Protein AF-A0A511UUF7-F1 (afdb_monomer_lite)

Structure (mmCIF, N/CA/C/O backbone):
data_AF-A0A511UUF7-F1
#
_entry.id   AF-A0A511UUF7-F1
#
loop_
_atom_site.group_PDB
_atom_site.id
_atom_site.type_symbol
_atom_site.label_atom_id
_atom_site.label_alt_id
_atom_site.label_comp_id
_atom_site.label_asym_id
_atom_site.label_entity_id
_atom_site.label_seq_id
_atom_site.pdbx_PDB_ins_code
_atom_site.Cartn_x
_atom_site.Cartn_y
_atom_site.Cartn_z
_atom_site.occupancy
_atom_site.B_iso_or_equiv
_atom_site.auth_seq_id
_atom_site.auth_comp_id
_atom_site.auth_asym_id
_atom_site.auth_atom_id
_atom_site.pdbx_PDB_model_num
ATOM 1 N N . MET A 1 1 ? -50.641 9.643 -42.534 1.00 51.19 1 MET A N 1
ATOM 2 C CA . MET A 1 1 ? -50.249 8.342 -43.129 1.00 51.19 1 MET A CA 1
ATOM 3 C C . MET A 1 1 ? -48.749 8.000 -43.053 1.00 51.19 1 MET A C 1
ATOM 5 O O . MET A 1 1 ? -48.406 6.875 -43.373 1.00 51.19 1 MET A O 1
ATOM 9 N N . ALA A 1 2 ? -47.848 8.858 -42.549 1.00 48.31 2 ALA A N 1
ATOM 10 C CA . ALA A 1 2 ? -46.404 8.554 -42.508 1.00 48.31 2 ALA A CA 1
ATOM 11 C C . ALA A 1 2 ? -45.883 7.852 -41.225 1.00 48.31 2 ALA A C 1
ATOM 13 O O . ALA A 1 2 ? -44.693 7.583 -41.126 1.00 48.31 2 ALA A O 1
ATOM 14 N N . LYS A 1 3 ? -46.736 7.524 -40.240 1.00 49.28 3 LYS A N 1
ATOM 15 C CA . LYS A 1 3 ? -46.302 6.901 -38.966 1.00 49.28 3 LYS A CA 1
ATOM 16 C C . LYS A 1 3 ? -46.650 5.414 -38.798 1.00 49.28 3 LYS A C 1
ATOM 18 O O . LYS A 1 3 ? -46.220 4.810 -37.827 1.00 49.28 3 LYS A O 1
ATOM 23 N N . ILE A 1 4 ? -47.360 4.802 -39.748 1.00 45.66 4 ILE A N 1
ATOM 24 C CA . ILE A 1 4 ? -47.771 3.384 -39.660 1.00 45.66 4 ILE A CA 1
ATOM 25 C C . ILE A 1 4 ? -46.851 2.468 -40.491 1.00 45.66 4 ILE A C 1
ATOM 27 O O . ILE A 1 4 ? -46.550 1.351 -40.079 1.00 45.66 4 ILE A O 1
ATOM 31 N N . GLN A 1 5 ? -46.277 2.966 -41.592 1.00 43.19 5 GLN A N 1
ATOM 32 C CA . GLN A 1 5 ? -45.389 2.174 -42.454 1.00 43.19 5 GLN A CA 1
ATOM 33 C C . GLN A 1 5 ? -44.039 1.822 -41.791 1.00 43.19 5 GLN A C 1
ATOM 35 O O . GLN A 1 5 ? -43.467 0.768 -42.059 1.00 43.19 5 GLN A O 1
ATOM 40 N N . HIS A 1 6 ? -43.546 2.670 -40.880 1.00 46.16 6 HIS A N 1
ATOM 41 C CA . HIS A 1 6 ? -42.305 2.427 -40.132 1.00 46.16 6 HIS A CA 1
ATOM 42 C C . HIS A 1 6 ? -42.448 1.306 -39.085 1.00 46.16 6 HIS A C 1
ATOM 44 O O . HIS A 1 6 ? -41.514 0.535 -38.874 1.00 46.16 6 HIS A O 1
ATOM 50 N N . LEU A 1 7 ? -43.629 1.171 -38.473 1.00 44.53 7 LEU A N 1
ATOM 51 C CA . LEU A 1 7 ? -43.921 0.108 -37.508 1.00 44.53 7 LEU A CA 1
ATOM 52 C C . LEU A 1 7 ? -44.155 -1.238 -38.213 1.00 44.53 7 LEU A C 1
ATOM 54 O O . LEU A 1 7 ? -43.643 -2.261 -37.767 1.00 44.53 7 LEU A O 1
ATOM 58 N N . LEU A 1 8 ? -44.814 -1.230 -39.377 1.00 48.12 8 LEU A N 1
ATOM 59 C CA . LEU A 1 8 ? -45.046 -2.436 -40.185 1.00 48.12 8 LEU A CA 1
ATOM 60 C C . LEU A 1 8 ? -43.753 -3.047 -40.759 1.00 48.12 8 LEU A C 1
ATOM 62 O O . LEU A 1 8 ? -43.641 -4.270 -40.841 1.00 48.12 8 LEU A O 1
ATOM 66 N N . ASN A 1 9 ? -42.747 -2.226 -41.084 1.00 47.28 9 ASN A N 1
ATOM 67 C CA . ASN A 1 9 ? -41.432 -2.721 -41.513 1.00 47.28 9 ASN A CA 1
ATOM 68 C C . ASN A 1 9 ? -40.585 -3.277 -40.355 1.00 47.28 9 ASN A C 1
ATOM 70 O O . ASN A 1 9 ? -39.777 -4.168 -40.590 1.00 47.28 9 ASN A O 1
ATOM 74 N N . LYS A 1 10 ? -40.784 -2.819 -39.109 1.00 50.66 10 LYS A N 1
ATOM 75 C CA . LYS A 1 10 ? -40.138 -3.415 -37.923 1.00 50.66 10 LYS A CA 1
ATOM 76 C C . LYS A 1 10 ? -40.767 -4.754 -37.525 1.00 50.66 10 LYS A C 1
ATOM 78 O O . LYS A 1 10 ? -40.050 -5.657 -37.111 1.00 50.66 10 LYS A O 1
ATOM 83 N N . ILE A 1 11 ? -42.081 -4.899 -37.710 1.00 51.34 11 ILE A N 1
ATOM 84 C CA . ILE A 1 11 ? -42.816 -6.140 -37.419 1.00 51.34 11 ILE A CA 1
ATOM 85 C C . ILE A 1 11 ? -42.468 -7.248 -38.429 1.00 51.34 11 ILE A C 1
ATOM 87 O O . ILE A 1 11 ? -42.301 -8.398 -38.039 1.00 51.34 11 ILE A O 1
ATOM 91 N N . ARG A 1 12 ? -42.278 -6.925 -39.717 1.00 45.81 12 ARG A N 1
ATOM 92 C CA . ARG A 1 12 ? -41.950 -7.933 -40.748 1.00 45.81 12 ARG A CA 1
ATOM 93 C C . ARG A 1 12 ? -40.567 -8.578 -40.607 1.00 45.81 12 ARG A C 1
ATOM 95 O O . ARG A 1 12 ? -40.404 -9.714 -41.041 1.00 45.81 12 ARG A O 1
ATOM 102 N N . THR A 1 13 ? -39.596 -7.908 -39.989 1.00 50.38 13 THR A N 1
ATOM 103 C CA . THR A 1 13 ? -38.223 -8.435 -39.845 1.00 50.38 13 THR A CA 1
ATOM 104 C C . THR A 1 13 ? -38.033 -9.277 -38.576 1.00 50.38 13 THR A C 1
ATOM 106 O O . THR A 1 13 ? -37.065 -10.023 -38.482 1.00 50.38 13 THR A O 1
ATOM 109 N N . ALA A 1 14 ? -38.977 -9.228 -37.627 1.00 51.34 14 ALA A N 1
ATOM 110 C CA . ALA A 1 14 ? -38.950 -10.026 -36.394 1.00 51.34 14 ALA A CA 1
ATOM 111 C C . ALA A 1 14 ? -39.511 -11.462 -36.557 1.00 51.34 14 ALA A C 1
ATOM 113 O O . ALA A 1 14 ? -39.439 -12.260 -35.630 1.00 51.34 14 ALA A O 1
ATOM 114 N N . ILE A 1 15 ? -40.056 -11.811 -37.731 1.00 50.06 15 ILE A N 1
ATOM 115 C CA . ILE A 1 15 ? -40.857 -13.035 -37.961 1.00 50.06 15 ILE A CA 1
ATOM 116 C C . ILE A 1 15 ? -40.024 -14.266 -38.407 1.00 50.06 15 ILE A C 1
ATOM 118 O O . ILE A 1 15 ? -40.563 -15.359 -38.561 1.00 50.06 15 ILE A O 1
ATOM 122 N N . TYR A 1 16 ? -38.699 -14.166 -38.572 1.00 50.72 16 TYR A N 1
ATOM 123 C CA . TYR A 1 16 ? -37.901 -15.251 -39.184 1.00 50.72 16 TYR A CA 1
ATOM 124 C C . TYR A 1 16 ? -36.776 -15.844 -38.314 1.00 50.72 16 TYR A C 1
ATOM 126 O O . TYR A 1 16 ? -35.784 -16.332 -38.849 1.00 50.72 16 TYR A O 1
ATOM 134 N N . GLY A 1 17 ? -36.943 -15.885 -36.989 1.00 42.50 17 GLY A N 1
ATOM 135 C CA . GLY A 1 17 ? -36.066 -16.649 -36.086 1.00 42.50 17 GLY A CA 1
ATOM 136 C C . GLY A 1 17 ? -36.593 -18.064 -35.812 1.00 42.50 17 GLY A C 1
ATOM 137 O O . GLY A 1 17 ? -37.767 -18.230 -35.489 1.00 42.50 17 GLY A O 1
ATOM 138 N N . LYS A 1 18 ? -35.733 -19.085 -35.933 1.00 49.91 18 LYS A N 1
ATOM 139 C CA . LYS A 1 18 ? -36.037 -20.521 -35.729 1.00 49.91 18 LYS A CA 1
ATOM 140 C C . LYS A 1 18 ? -36.647 -20.828 -34.347 1.00 49.91 18 LYS A C 1
ATOM 142 O O . LYS A 1 18 ? -37.453 -21.742 -34.236 1.00 49.91 18 LYS A O 1
ATOM 147 N N . GLU A 1 19 ? -36.326 -20.023 -33.338 1.00 53.34 19 GLU A N 1
ATOM 148 C CA . GLU A 1 19 ? -36.788 -20.178 -31.952 1.00 53.34 19 GLU A CA 1
ATOM 149 C C . GLU A 1 19 ? -38.280 -19.869 -31.777 1.00 53.34 19 GLU A C 1
ATOM 151 O O . GLU A 1 19 ? -38.980 -20.595 -31.082 1.00 53.34 19 GLU A O 1
ATOM 156 N N . VAL A 1 20 ? -38.817 -18.884 -32.507 1.00 53.94 20 VAL A N 1
ATOM 157 C CA . VAL A 1 20 ? -40.247 -18.533 -32.422 1.00 53.94 20 VAL A CA 1
ATOM 158 C C . VAL A 1 20 ? -41.130 -19.654 -32.982 1.00 53.94 20 VAL A C 1
ATOM 160 O O . VAL A 1 20 ? -42.234 -19.868 -32.494 1.00 53.94 20 VAL A O 1
ATOM 163 N N . ARG A 1 21 ? -40.645 -20.411 -33.978 1.00 53.66 21 ARG A N 1
ATOM 164 C CA . ARG A 1 21 ? -41.390 -21.550 -34.549 1.00 53.66 21 ARG A CA 1
ATOM 165 C C . ARG A 1 21 ? -41.375 -22.783 -33.643 1.00 53.66 21 ARG A C 1
ATOM 167 O O . ARG A 1 21 ? -42.345 -23.527 -33.678 1.00 53.66 21 ARG A O 1
ATOM 174 N N . GLY A 1 22 ? -40.315 -22.975 -32.853 1.00 51.53 22 GLY A N 1
ATOM 175 C CA . GLY A 1 22 ? -40.243 -24.031 -31.837 1.00 51.53 22 GLY A CA 1
ATOM 176 C C . GLY A 1 22 ? -41.205 -23.753 -30.687 1.00 51.53 22 GLY A C 1
ATOM 177 O O . GLY A 1 22 ? -42.104 -24.543 -30.443 1.00 51.53 22 GLY A O 1
ATOM 178 N N . SER A 1 23 ? -41.140 -22.553 -30.103 1.00 50.31 23 SER A N 1
ATOM 179 C CA . SER A 1 23 ? -42.041 -22.165 -29.008 1.00 50.31 23 SER A CA 1
ATOM 180 C C . SER A 1 23 ? -43.518 -22.092 -29.420 1.00 50.31 23 SER A C 1
ATOM 182 O O . SER A 1 23 ? -44.395 -22.301 -28.589 1.00 50.31 23 SER A O 1
ATOM 184 N N . LEU A 1 24 ? -43.814 -21.815 -30.698 1.00 49.34 24 LEU A N 1
ATOM 185 C CA . LEU A 1 24 ? -45.175 -21.923 -31.239 1.00 49.34 24 LEU A CA 1
ATOM 186 C C . LEU A 1 24 ? -45.632 -23.378 -31.402 1.00 49.34 24 LEU A C 1
ATOM 188 O O . LEU A 1 24 ? -46.812 -23.637 -31.203 1.00 49.34 24 LEU A O 1
ATOM 192 N N . ALA A 1 25 ? -44.744 -24.310 -31.759 1.00 47.94 25 ALA A N 1
ATOM 193 C CA . ALA A 1 25 ? -45.084 -25.729 -31.860 1.00 47.94 25 ALA A CA 1
ATOM 194 C C . ALA A 1 25 ? -45.330 -26.336 -30.470 1.00 47.94 25 ALA A C 1
ATOM 196 O O . ALA A 1 25 ? -46.378 -26.941 -30.261 1.00 47.94 25 ALA A O 1
ATOM 197 N N . ASP A 1 26 ? -44.447 -26.053 -29.510 1.00 51.62 26 ASP A N 1
ATOM 198 C CA . ASP A 1 26 ? -44.571 -26.516 -28.121 1.00 51.62 26 ASP A CA 1
ATOM 199 C C . ASP A 1 26 ? -45.805 -25.901 -27.439 1.00 51.62 26 ASP A C 1
ATOM 201 O O . ASP A 1 26 ? -46.549 -26.573 -26.724 1.00 51.62 26 ASP A O 1
ATOM 205 N N . GLY A 1 27 ? -46.075 -24.619 -27.716 1.00 47.84 27 GLY A N 1
ATOM 206 C CA . GLY A 1 27 ? -47.275 -23.935 -27.243 1.00 47.84 27 GLY A CA 1
ATOM 207 C C . GLY A 1 27 ? -48.562 -24.491 -27.859 1.00 47.84 27 GLY A C 1
ATOM 208 O O . GLY A 1 27 ? -49.559 -24.626 -27.157 1.00 47.84 27 GLY A O 1
ATOM 209 N N . LEU A 1 28 ? -48.555 -24.850 -29.147 1.00 51.88 28 LEU A N 1
ATOM 210 C CA . LEU A 1 28 ? -49.711 -25.468 -29.805 1.00 51.88 28 LEU A CA 1
ATOM 211 C C . LEU A 1 28 ? -49.957 -26.902 -29.314 1.00 51.88 28 LEU A C 1
ATOM 213 O O . LEU A 1 28 ? -51.115 -27.282 -29.182 1.00 51.88 28 LEU A O 1
ATOM 217 N N . GLU A 1 29 ? -48.916 -27.672 -28.993 1.00 50.12 29 GLU A N 1
ATOM 218 C CA . GLU A 1 29 ? -49.046 -29.026 -28.435 1.00 50.12 29 GLU A CA 1
ATOM 219 C C . GLU A 1 29 ? -49.564 -29.001 -26.985 1.00 50.12 29 GLU A C 1
ATOM 221 O O . GLU A 1 29 ? -50.458 -29.773 -26.632 1.00 50.12 29 GLU A O 1
ATOM 226 N N . ALA A 1 30 ? -49.102 -28.039 -26.176 1.00 50.66 30 ALA A N 1
ATOM 227 C CA . ALA A 1 30 ? -49.626 -27.795 -24.831 1.00 50.66 30 ALA A CA 1
ATOM 228 C C . ALA A 1 30 ? -51.102 -27.354 -24.848 1.00 50.66 30 ALA A C 1
ATOM 230 O O . ALA A 1 30 ? -51.907 -27.876 -24.078 1.00 50.66 30 ALA A O 1
ATOM 231 N N . ILE A 1 31 ? -51.477 -26.460 -25.773 1.00 53.25 31 ILE A N 1
ATOM 232 C CA . ILE A 1 31 ? -52.876 -26.048 -25.970 1.00 53.25 31 ILE A CA 1
ATOM 233 C C . ILE A 1 31 ? -53.737 -27.235 -26.424 1.00 53.25 31 ILE A C 1
ATOM 235 O O . ILE A 1 31 ? -54.876 -27.366 -25.978 1.00 53.25 31 ILE A O 1
ATOM 239 N N . ASN A 1 32 ? -53.215 -28.118 -27.284 1.00 47.31 32 ASN A N 1
ATOM 240 C CA . ASN A 1 32 ? -53.968 -29.277 -27.766 1.00 47.31 32 ASN A CA 1
ATOM 241 C C . ASN A 1 32 ? -54.245 -30.281 -26.633 1.00 47.31 32 ASN A C 1
ATOM 243 O O . ASN A 1 32 ? -55.365 -30.768 -26.513 1.00 47.31 32 ASN A O 1
ATOM 247 N N . LYS A 1 33 ? -53.271 -30.502 -25.741 1.00 51.53 33 LYS A N 1
ATOM 248 C CA . LYS A 1 33 ? -53.428 -31.357 -24.555 1.00 51.53 33 LYS A CA 1
ATOM 249 C C . LYS A 1 33 ? -54.409 -30.779 -23.531 1.00 51.53 33 LYS A C 1
ATOM 251 O O . LYS A 1 33 ? -55.260 -31.495 -23.018 1.00 51.53 33 LYS A O 1
ATOM 256 N N . GLU A 1 34 ? -54.360 -29.468 -23.297 1.00 49.91 34 GLU A N 1
ATOM 257 C CA . GLU A 1 34 ? -55.333 -28.781 -22.437 1.00 49.91 34 GLU A CA 1
ATOM 258 C C . GLU A 1 34 ? -56.747 -28.776 -23.048 1.00 49.91 34 GLU A C 1
ATOM 260 O O . GLU A 1 34 ? -57.738 -28.824 -22.322 1.00 49.91 34 GLU A O 1
ATOM 265 N N . THR A 1 35 ? -56.860 -28.791 -24.382 1.00 52.72 35 THR A N 1
ATOM 266 C CA . THR A 1 35 ? -58.148 -28.925 -25.084 1.00 52.72 35 THR A CA 1
ATOM 267 C C . THR A 1 35 ? -58.706 -30.350 -24.983 1.00 52.72 35 THR A C 1
ATOM 269 O O . THR A 1 35 ? -59.916 -30.509 -24.812 1.00 52.72 35 THR A O 1
ATOM 272 N N . GLU A 1 36 ? -57.861 -31.385 -25.027 1.00 52.94 36 GLU A N 1
ATOM 273 C CA . GLU A 1 36 ? -58.262 -32.781 -24.773 1.00 52.94 36 GLU A CA 1
ATOM 274 C C . GLU A 1 36 ? -58.758 -32.966 -23.325 1.00 52.94 36 GLU A C 1
ATOM 276 O O . GLU A 1 36 ? -59.861 -33.480 -23.120 1.00 52.94 36 GLU A O 1
ATOM 281 N N . ASP A 1 37 ? -58.035 -32.422 -22.339 1.00 51.66 37 ASP A N 1
ATOM 282 C CA . ASP A 1 37 ? -58.418 -32.465 -20.918 1.00 51.66 37 ASP A CA 1
ATOM 283 C C . ASP A 1 37 ? -59.694 -31.639 -20.631 1.00 51.66 37 ASP A C 1
ATOM 285 O O . ASP A 1 37 ? -60.570 -32.050 -19.861 1.00 51.66 37 ASP A O 1
ATOM 289 N N . ALA A 1 38 ? -59.860 -30.480 -21.281 1.00 49.97 38 ALA A N 1
ATOM 290 C CA . ALA A 1 38 ? -61.077 -29.669 -21.179 1.00 49.97 38 ALA A CA 1
ATOM 291 C C . ALA A 1 38 ? -62.293 -30.348 -21.835 1.00 49.97 38 ALA A C 1
ATOM 293 O O . ALA A 1 38 ? -63.422 -30.160 -21.372 1.00 49.97 38 ALA A O 1
ATOM 294 N N . THR A 1 39 ? -62.073 -31.167 -22.869 1.00 51.03 39 THR A N 1
ATOM 295 C CA . THR A 1 39 ? -63.129 -31.963 -23.513 1.00 51.03 39 THR A CA 1
ATOM 296 C C . THR A 1 39 ? -63.621 -33.076 -22.579 1.00 51.03 39 THR A C 1
ATOM 298 O O . THR A 1 39 ? -64.828 -33.293 -22.483 1.00 51.03 39 THR A O 1
ATOM 301 N N . GLU A 1 40 ? -62.740 -33.709 -21.796 1.00 49.97 40 GLU A N 1
ATOM 302 C CA . GLU A 1 40 ? -63.129 -34.708 -20.782 1.00 49.97 40 GLU A CA 1
ATOM 303 C C . GLU A 1 40 ? -63.920 -34.087 -19.608 1.00 49.97 40 GLU A C 1
ATOM 305 O O . GLU A 1 40 ? -64.867 -34.685 -19.080 1.00 49.97 40 GLU A O 1
ATOM 310 N N . VAL A 1 41 ? -63.594 -32.846 -19.227 1.00 50.56 41 VAL A N 1
ATOM 311 C CA . VAL A 1 41 ? -64.351 -32.083 -18.219 1.00 50.56 41 VAL A CA 1
ATOM 312 C C . VAL A 1 41 ? -65.710 -31.625 -18.757 1.00 50.56 41 VAL A C 1
ATOM 314 O O . VAL A 1 41 ? -66.693 -31.689 -18.019 1.00 50.56 41 VAL A O 1
ATOM 317 N N . ALA A 1 42 ? -65.800 -31.217 -20.027 1.00 50.28 42 ALA A N 1
ATOM 318 C CA . ALA A 1 42 ? -67.069 -30.849 -20.657 1.00 50.28 42 ALA A CA 1
ATOM 319 C C . ALA A 1 42 ? -68.044 -32.040 -20.718 1.00 50.28 42 ALA A C 1
ATOM 321 O O . ALA A 1 42 ? -69.206 -31.881 -20.348 1.00 50.28 42 ALA A O 1
ATOM 322 N N . VAL A 1 43 ? -67.554 -33.245 -21.046 1.00 50.91 43 VAL A N 1
ATOM 323 C CA . VAL A 1 43 ? -68.355 -34.488 -21.045 1.00 50.91 43 VAL A CA 1
ATOM 324 C C . VAL A 1 43 ? -68.864 -34.840 -19.637 1.00 50.91 43 VAL A C 1
ATOM 326 O O . VAL A 1 43 ? -70.014 -35.241 -19.475 1.00 50.91 43 VAL A O 1
ATOM 329 N N . ASN A 1 44 ? -68.053 -34.633 -18.591 1.00 53.34 44 ASN A N 1
ATOM 330 C CA . ASN A 1 44 ? -68.474 -34.853 -17.197 1.00 53.34 44 ASN A CA 1
ATOM 331 C C . ASN A 1 44 ? -69.469 -33.799 -16.681 1.00 53.34 44 ASN A C 1
ATOM 333 O O . ASN A 1 44 ? -70.268 -34.088 -15.788 1.00 53.34 44 ASN A O 1
ATOM 337 N N . VAL A 1 45 ? -69.411 -32.565 -17.188 1.00 53.19 45 VAL A N 1
ATOM 338 C CA . VAL A 1 45 ? -70.379 -31.512 -16.844 1.00 53.19 45 VAL A CA 1
ATOM 339 C C . VAL A 1 45 ? -71.715 -31.768 -17.540 1.00 53.19 45 VAL A C 1
ATOM 341 O O . VAL A 1 45 ? -72.744 -31.648 -16.883 1.00 53.19 45 VAL A O 1
ATOM 344 N N . GLU A 1 46 ? -71.704 -32.212 -18.800 1.00 52.50 46 GLU A N 1
ATOM 345 C CA . GLU A 1 46 ? -72.913 -32.580 -19.553 1.00 52.50 46 GLU A CA 1
ATOM 346 C C . GLU A 1 46 ? -73.642 -33.769 -18.892 1.00 52.50 46 GLU A C 1
ATOM 348 O O . GLU A 1 46 ? -74.820 -33.655 -18.565 1.00 52.50 46 GLU A O 1
ATOM 353 N N . GLN A 1 47 ? -72.919 -34.825 -18.485 1.00 51.56 47 GLN A N 1
ATOM 354 C CA . GLN A 1 47 ? -73.497 -35.957 -17.731 1.00 51.56 47 GLN A CA 1
ATOM 355 C C . GLN A 1 47 ? -74.106 -35.562 -16.372 1.00 51.56 47 GLN A C 1
ATOM 357 O O . GLN A 1 47 ? -75.038 -36.205 -15.885 1.00 51.56 47 GLN A O 1
ATOM 362 N N . ARG A 1 48 ? -73.574 -34.518 -15.721 1.00 57.09 48 ARG A N 1
ATOM 363 C CA . ARG A 1 48 ? -74.093 -34.011 -14.438 1.00 57.09 48 ARG A CA 1
ATOM 364 C C . ARG A 1 48 ? -75.276 -33.067 -14.625 1.00 57.09 48 ARG A C 1
ATOM 366 O O . ARG A 1 48 ? -76.110 -32.996 -13.726 1.00 57.09 48 ARG A O 1
ATOM 373 N N . GLN A 1 49 ? -75.344 -32.370 -15.757 1.00 51.22 49 GLN A N 1
ATOM 374 C CA . GLN A 1 49 ? -76.496 -31.565 -16.147 1.00 51.22 49 GLN A CA 1
ATOM 375 C C . GLN A 1 49 ? -77.688 -32.486 -16.462 1.00 51.22 49 GLN A C 1
ATOM 377 O O . GLN A 1 49 ? -78.755 -32.289 -15.884 1.00 51.22 49 GLN A O 1
ATOM 382 N N . ASP A 1 50 ? -77.456 -33.569 -17.214 1.00 51.56 50 ASP A N 1
ATOM 383 C CA . ASP A 1 50 ? -78.458 -34.604 -17.511 1.00 51.56 50 ASP A CA 1
ATOM 384 C C . ASP A 1 50 ? -78.987 -35.277 -16.232 1.00 51.56 50 ASP A C 1
ATOM 386 O O . ASP A 1 50 ? -80.188 -35.475 -16.076 1.00 51.56 50 ASP A O 1
ATOM 390 N N . ALA A 1 51 ? -78.117 -35.578 -15.259 1.00 50.56 51 ALA A N 1
ATOM 391 C CA . ALA A 1 51 ? -78.528 -36.187 -13.989 1.00 50.56 51 ALA A CA 1
ATOM 392 C C . ALA A 1 51 ? -79.382 -35.254 -13.104 1.00 50.56 51 ALA A C 1
ATOM 394 O O . ALA A 1 51 ? -80.236 -35.727 -12.351 1.00 50.56 51 ALA A O 1
ATOM 395 N N . VAL A 1 52 ? -79.153 -33.938 -13.175 1.00 51.47 52 VAL A N 1
ATOM 396 C CA . VAL A 1 52 ? -79.937 -32.933 -12.437 1.00 51.47 52 VAL A CA 1
ATOM 397 C C . VAL A 1 52 ? -81.276 -32.671 -13.127 1.00 51.47 52 VAL A C 1
ATOM 399 O O . VAL A 1 52 ? -82.285 -32.538 -12.434 1.00 51.47 52 VAL A O 1
ATOM 402 N N . GLU A 1 53 ? -81.313 -32.649 -14.461 1.00 54.41 53 GLU A N 1
ATOM 403 C CA . GLU A 1 53 ? -82.564 -32.566 -15.228 1.00 54.41 53 GLU A CA 1
ATOM 404 C C . GLU A 1 53 ? -83.422 -33.824 -15.023 1.00 54.41 53 GLU A C 1
ATOM 406 O O . GLU A 1 53 ? -84.605 -33.698 -14.713 1.00 54.41 53 GLU A O 1
ATOM 411 N N . GLN A 1 54 ? -82.816 -35.019 -15.013 1.00 50.94 54 GLN A N 1
ATOM 412 C CA . GLN A 1 54 ? -83.498 -36.281 -14.697 1.00 50.94 54 GLN A CA 1
ATOM 413 C C . GLN A 1 54 ? -84.084 -36.287 -13.269 1.00 50.94 54 GLN A C 1
ATOM 415 O O . GLN A 1 54 ? -85.213 -36.724 -13.076 1.00 50.94 54 GLN A O 1
ATOM 420 N N . GLN A 1 55 ? -83.372 -35.744 -12.269 1.00 52.12 55 GLN A N 1
ATOM 421 C CA . GLN A 1 55 ? -83.905 -35.590 -10.903 1.00 52.12 55 GLN A CA 1
ATOM 422 C C . GLN A 1 55 ? -85.069 -34.593 -10.823 1.00 52.12 55 GLN A C 1
ATOM 424 O O . GLN A 1 55 ? -85.964 -34.758 -9.992 1.00 52.12 55 GLN A O 1
ATOM 429 N N . PHE A 1 56 ? -85.064 -33.556 -11.661 1.00 50.91 56 PHE A N 1
ATOM 430 C CA . PHE A 1 56 ? -86.167 -32.601 -11.749 1.00 50.91 56 PHE A CA 1
ATOM 431 C C . PHE A 1 56 ? -87.398 -33.233 -12.413 1.00 50.91 56 PHE A C 1
ATOM 433 O O . PHE A 1 56 ? -88.513 -33.057 -11.916 1.00 50.91 56 PHE A O 1
ATOM 440 N N . ASP A 1 57 ? -87.187 -34.017 -13.472 1.00 50.59 57 ASP A N 1
ATOM 441 C CA . ASP A 1 57 ? -88.231 -34.769 -14.169 1.00 50.59 57 ASP A CA 1
ATOM 442 C C . ASP A 1 57 ? -88.820 -35.888 -13.295 1.00 50.59 57 ASP A C 1
ATOM 444 O O . ASP A 1 57 ? -90.035 -36.080 -13.294 1.00 50.59 57 ASP A O 1
ATOM 448 N N . ASP A 1 58 ? -88.010 -36.575 -12.483 1.00 52.88 58 ASP A N 1
ATOM 449 C CA . ASP A 1 58 ? -88.476 -37.596 -11.533 1.00 52.88 58 ASP A CA 1
ATOM 450 C C . ASP A 1 58 ? -89.366 -36.983 -10.430 1.00 52.88 58 ASP A C 1
ATOM 452 O O . ASP A 1 58 ? -90.420 -37.529 -10.098 1.00 52.88 58 ASP A O 1
ATOM 456 N N . VAL A 1 59 ? -89.014 -35.793 -9.920 1.00 53.31 59 VAL A N 1
ATOM 457 C CA . VAL A 1 59 ? -89.826 -35.044 -8.934 1.00 53.31 59 VAL A CA 1
ATOM 458 C C . VAL A 1 59 ? -91.131 -34.514 -9.543 1.00 53.31 59 VAL A C 1
ATOM 460 O O . VAL A 1 59 ? -92.157 -34.467 -8.859 1.00 53.31 59 VAL A O 1
ATOM 463 N N . LEU A 1 60 ? -91.121 -34.130 -10.823 1.00 52.22 60 LEU A N 1
ATOM 464 C CA . LEU A 1 60 ? -92.325 -33.725 -11.556 1.00 52.22 60 LEU A CA 1
ATOM 465 C C . LEU A 1 60 ? -93.231 -34.920 -11.896 1.00 52.22 60 LEU A C 1
ATOM 467 O O . LEU A 1 60 ? -94.452 -34.786 -11.823 1.00 52.22 60 LEU A O 1
ATOM 471 N N . ASN A 1 61 ? -92.654 -36.082 -12.218 1.00 49.81 61 ASN A N 1
ATOM 472 C CA . ASN A 1 61 ? -93.384 -37.310 -12.550 1.00 49.81 61 ASN A CA 1
ATOM 473 C C . ASN A 1 61 ? -94.018 -37.993 -11.325 1.00 49.81 61 ASN A C 1
ATOM 475 O O . ASN A 1 61 ? -95.041 -38.664 -11.468 1.00 49.81 61 ASN A O 1
ATOM 479 N N . GLU A 1 62 ? -93.470 -37.804 -10.119 1.00 51.03 62 GLU A N 1
ATOM 480 C CA . GLU A 1 62 ? -94.093 -38.266 -8.866 1.00 51.03 62 GLU A CA 1
ATOM 481 C C . GLU A 1 62 ? -95.184 -37.316 -8.330 1.00 51.03 62 GLU A C 1
ATOM 483 O O . GLU A 1 62 ? -95.869 -37.629 -7.347 1.00 51.03 62 GLU A O 1
ATOM 488 N N . TRP A 1 63 ? -95.409 -36.169 -8.982 1.00 49.06 63 TRP A N 1
ATOM 489 C CA . TRP A 1 63 ? -96.477 -35.250 -8.609 1.00 49.06 63 TRP A CA 1
ATOM 490 C C . TRP A 1 63 ? -97.848 -35.806 -9.006 1.00 49.06 63 TRP A C 1
ATOM 492 O O . TRP A 1 63 ? -98.176 -35.969 -10.180 1.00 49.06 63 TRP A O 1
ATOM 502 N N . THR A 1 64 ? -98.704 -36.036 -8.014 1.00 52.12 64 THR A N 1
ATOM 503 C CA . THR A 1 64 ? -100.143 -36.213 -8.237 1.00 52.12 64 THR A CA 1
ATOM 504 C C . THR A 1 64 ? -100.904 -35.243 -7.347 1.00 52.12 64 THR A C 1
ATOM 506 O O . THR A 1 64 ? -100.482 -34.946 -6.227 1.00 52.12 64 THR A O 1
ATOM 509 N N . SER A 1 65 ? -102.050 -34.757 -7.825 1.00 52.28 65 SER A N 1
ATOM 510 C CA . SER A 1 65 ? -102.939 -33.827 -7.109 1.00 52.28 65 SER A CA 1
ATOM 511 C C . SER A 1 65 ? -103.416 -34.334 -5.738 1.00 52.28 65 SER A C 1
ATOM 513 O O . SER A 1 65 ? -103.993 -33.574 -4.961 1.00 52.28 65 SER A O 1
ATOM 515 N N . ASP A 1 66 ? -103.140 -35.601 -5.427 1.00 51.56 66 ASP A N 1
ATOM 516 C CA . ASP A 1 66 ? -103.784 -36.359 -4.365 1.00 51.56 66 ASP A CA 1
ATOM 517 C C . ASP A 1 66 ? -102.792 -36.735 -3.237 1.00 51.56 66 ASP A C 1
ATOM 519 O O . ASP A 1 66 ? -103.204 -37.274 -2.208 1.00 51.56 66 ASP A O 1
ATOM 523 N N . LYS A 1 67 ? -101.491 -36.415 -3.385 1.00 50.00 67 LYS A N 1
ATOM 524 C CA . LYS A 1 67 ? -100.452 -36.537 -2.338 1.00 50.00 67 LYS A CA 1
ATOM 525 C C . LYS A 1 67 ? -99.398 -35.412 -2.427 1.00 50.00 67 LYS A C 1
ATOM 527 O O . LYS A 1 67 ? -98.306 -35.631 -2.947 1.00 50.00 67 LYS A O 1
ATOM 532 N N . PRO A 1 68 ? -99.676 -34.208 -1.898 1.00 53.06 68 PRO A N 1
ATOM 533 C CA . PRO A 1 68 ? -98.667 -33.157 -1.787 1.00 53.06 68 PRO A CA 1
ATOM 534 C C . PRO A 1 68 ? -97.632 -33.500 -0.699 1.00 53.06 68 PRO A C 1
ATOM 536 O O . PRO A 1 68 ? -97.996 -33.920 0.400 1.00 53.06 68 PRO A O 1
ATOM 539 N N . ILE A 1 69 ? -96.343 -33.305 -0.991 1.00 50.56 69 ILE A N 1
ATOM 540 C CA . ILE A 1 69 ? -95.242 -33.459 -0.022 1.00 50.56 69 ILE A CA 1
ATOM 541 C C . ILE A 1 69 ? -95.476 -32.487 1.159 1.00 50.56 69 ILE A C 1
ATOM 543 O O . ILE A 1 69 ? -95.747 -31.305 0.948 1.00 50.56 69 ILE A O 1
ATOM 547 N N . SER A 1 70 ? -95.429 -32.975 2.406 1.00 47.91 70 SER A N 1
ATOM 548 C CA . SER A 1 70 ? -95.803 -32.224 3.620 1.00 47.91 70 SER A CA 1
ATOM 549 C C . SER A 1 70 ? -94.855 -31.053 3.930 1.00 47.91 70 SER A C 1
ATOM 551 O O . SER A 1 70 ? -93.652 -31.240 4.102 1.00 47.91 70 SER A O 1
ATOM 553 N N . ASN A 1 71 ? -95.420 -29.847 4.050 1.00 54.22 71 ASN A N 1
ATOM 554 C CA . ASN A 1 71 ? -94.722 -28.555 4.052 1.00 54.22 71 ASN A CA 1
ATOM 555 C C . ASN A 1 71 ? -93.834 -28.237 5.280 1.00 54.22 71 ASN A C 1
ATOM 557 O O . ASN A 1 71 ? -92.997 -27.337 5.172 1.00 54.22 71 ASN A O 1
ATOM 561 N N . GLU A 1 72 ? -93.970 -28.891 6.443 1.00 52.38 72 GLU A N 1
ATOM 562 C CA . GLU A 1 72 ? -93.235 -28.449 7.646 1.00 52.38 72 GLU A CA 1
ATOM 563 C C . GLU A 1 72 ? -91.730 -28.763 7.612 1.00 52.38 72 GLU A C 1
ATOM 565 O O . GLU A 1 72 ? -90.912 -27.935 8.025 1.00 52.38 72 GLU A O 1
ATOM 570 N N . GLU A 1 73 ? -91.337 -29.926 7.092 1.00 49.88 73 GLU A N 1
ATOM 571 C CA . GLU A 1 73 ? -89.936 -30.365 7.117 1.00 49.88 73 GLU A CA 1
ATOM 572 C C . GLU A 1 73 ? -89.081 -29.585 6.102 1.00 49.88 73 GLU A C 1
ATOM 574 O O . GLU A 1 73 ? -87.970 -29.146 6.413 1.00 49.88 73 GLU A O 1
ATOM 579 N N . THR A 1 74 ? -89.648 -29.268 4.932 1.00 55.31 74 THR A N 1
ATOM 580 C CA . THR A 1 74 ? -89.017 -28.419 3.908 1.00 55.31 74 THR A CA 1
ATOM 581 C C . THR A 1 74 ? -88.869 -26.963 4.357 1.00 55.31 74 THR A C 1
ATOM 583 O O . THR A 1 74 ? -87.942 -26.286 3.912 1.00 55.31 74 THR A O 1
ATOM 586 N N . ILE A 1 75 ? -89.757 -26.453 5.223 1.00 54.22 75 ILE A N 1
ATOM 587 C CA . ILE A 1 75 ? -89.636 -25.107 5.815 1.00 54.22 75 ILE A CA 1
ATOM 588 C C . ILE A 1 75 ? -88.576 -25.104 6.921 1.00 54.22 75 ILE A C 1
ATOM 590 O O . ILE A 1 75 ? -87.723 -24.218 6.940 1.00 54.22 75 ILE A O 1
ATOM 594 N N . ALA A 1 76 ? -88.567 -26.112 7.799 1.00 54.41 76 ALA A N 1
ATOM 595 C CA . ALA A 1 76 ? -87.559 -26.230 8.853 1.00 54.41 76 ALA A CA 1
ATOM 596 C C . ALA A 1 76 ? -86.136 -26.396 8.289 1.00 54.41 76 ALA A C 1
ATOM 598 O O . ALA A 1 76 ? -85.176 -25.887 8.870 1.00 54.41 76 ALA A O 1
ATOM 599 N N . ALA A 1 77 ? -85.997 -27.064 7.141 1.00 53.06 77 ALA A N 1
ATOM 600 C CA . ALA A 1 77 ? -84.723 -27.254 6.457 1.00 53.06 77 ALA A CA 1
ATOM 601 C C . ALA A 1 77 ? -84.162 -25.968 5.817 1.00 53.06 77 ALA A C 1
ATOM 603 O O . ALA A 1 77 ? -83.007 -25.963 5.401 1.00 53.06 77 ALA A O 1
ATOM 604 N N . ARG A 1 78 ? -84.920 -24.864 5.755 1.00 62.28 78 ARG A N 1
ATOM 605 C CA . ARG A 1 78 ? -84.431 -23.578 5.217 1.00 62.28 78 ARG A CA 1
ATOM 606 C C . ARG A 1 78 ? -83.479 -22.848 6.155 1.00 62.28 78 ARG A C 1
ATOM 608 O O . ARG A 1 78 ? -82.724 -21.988 5.708 1.00 62.28 78 ARG A O 1
ATOM 615 N N . THR A 1 79 ? -83.500 -23.211 7.433 1.00 56.69 79 THR A N 1
ATOM 616 C CA . THR A 1 79 ? -82.632 -22.627 8.451 1.00 56.69 79 THR A CA 1
ATOM 617 C C . THR A 1 79 ? -81.455 -23.550 8.720 1.00 56.69 79 THR A C 1
ATOM 619 O O . THR A 1 79 ? -81.633 -24.699 9.135 1.00 56.69 79 THR A O 1
ATOM 622 N N . ASN A 1 80 ? -80.237 -23.049 8.525 1.00 58.88 80 ASN A N 1
ATOM 623 C CA . ASN A 1 80 ? -79.037 -23.736 8.976 1.00 58.88 80 ASN A CA 1
ATOM 624 C C . ASN A 1 80 ? -79.018 -23.711 10.511 1.00 58.88 80 ASN A C 1
ATOM 626 O O . ASN A 1 80 ? -78.891 -22.657 11.128 1.00 58.88 80 ASN A O 1
ATOM 630 N N . ARG A 1 81 ? -79.158 -24.876 11.146 1.00 55.00 81 ARG A N 1
ATOM 631 C CA . ARG A 1 81 ? -79.264 -24.970 12.612 1.00 55.00 81 ARG A CA 1
ATOM 632 C C . ARG A 1 81 ? -77.953 -24.684 13.352 1.00 55.00 81 ARG A C 1
ATOM 634 O O . ARG A 1 81 ? -78.005 -24.406 14.544 1.00 55.00 81 ARG A O 1
ATOM 641 N N . ASN A 1 82 ? -76.809 -24.737 12.666 1.00 54.53 82 ASN A N 1
ATOM 642 C CA . ASN A 1 82 ? -75.500 -24.468 13.264 1.00 54.53 82 ASN A CA 1
ATOM 643 C C . ASN A 1 82 ? -75.147 -22.979 13.221 1.00 54.53 82 ASN A C 1
ATOM 645 O O . ASN A 1 82 ? -74.581 -22.461 14.178 1.00 54.53 82 ASN A O 1
ATOM 649 N N . THR A 1 83 ? -75.469 -22.289 12.123 1.00 62.62 83 THR A N 1
ATOM 650 C CA . THR A 1 83 ? -75.150 -20.859 11.957 1.00 62.62 83 THR A CA 1
ATOM 651 C C . THR A 1 83 ? -76.325 -19.941 12.279 1.00 62.62 83 THR A C 1
ATOM 653 O O . THR A 1 83 ? -76.123 -18.759 12.539 1.00 62.62 83 THR A O 1
ATOM 656 N N . GLY A 1 84 ? -77.552 -20.467 12.262 1.00 56.28 84 GLY A N 1
ATOM 657 C CA . GLY A 1 84 ? -78.787 -19.706 12.445 1.00 56.28 84 GLY A CA 1
ATOM 658 C C . GLY A 1 84 ? -79.266 -18.956 11.196 1.00 56.28 84 GLY A C 1
ATOM 659 O O . GLY A 1 84 ? -80.320 -18.326 11.252 1.00 56.28 84 GLY A O 1
ATOM 660 N N . GLU A 1 85 ? -78.540 -19.019 10.070 1.00 65.25 85 GLU A N 1
ATOM 661 C CA . GLU A 1 85 ? -78.953 -18.378 8.811 1.00 65.25 85 GLU A CA 1
ATOM 662 C C . GLU A 1 85 ? -80.226 -19.034 8.255 1.00 65.25 85 GLU A C 1
ATOM 664 O O . GLU A 1 85 ? -80.289 -20.254 8.094 1.00 65.25 85 GLU A O 1
ATOM 669 N N . ASN A 1 86 ? -81.240 -18.222 7.947 1.00 60.91 86 ASN A N 1
ATOM 670 C CA . ASN A 1 86 ? -82.520 -18.665 7.394 1.00 60.91 86 ASN A CA 1
ATOM 671 C C . ASN A 1 86 ? -82.681 -18.154 5.957 1.00 60.91 86 ASN A C 1
ATOM 673 O O . ASN A 1 86 ? -82.509 -16.963 5.696 1.00 60.91 86 ASN A O 1
ATOM 677 N N . HIS A 1 87 ? -83.018 -19.053 5.035 1.00 59.12 87 HIS A N 1
ATOM 678 C CA . HIS A 1 87 ? -83.187 -18.755 3.614 1.00 59.12 87 HIS A CA 1
ATOM 679 C C . HIS A 1 87 ? -84.665 -18.823 3.209 1.00 59.12 87 HIS A C 1
ATOM 681 O O . HIS A 1 87 ? -85.457 -19.554 3.798 1.00 59.12 87 HIS A O 1
ATOM 687 N N . GLN A 1 88 ? -85.082 -18.076 2.182 1.00 57.06 88 GLN A N 1
ATOM 688 C CA . GLN A 1 88 ? -86.508 -18.047 1.824 1.00 57.06 88 GLN A CA 1
ATOM 689 C C . GLN A 1 88 ? -86.998 -19.389 1.272 1.00 57.06 88 GLN A C 1
ATOM 691 O O . GLN A 1 88 ? -88.160 -19.744 1.483 1.00 57.06 88 GLN A O 1
ATOM 696 N N . THR A 1 89 ? -86.126 -20.162 0.622 1.00 57.25 89 THR A N 1
ATOM 697 C CA . THR A 1 89 ? -86.406 -21.526 0.154 1.00 57.25 89 THR A CA 1
ATOM 698 C C . THR A 1 89 ? -85.271 -22.479 0.527 1.00 57.25 89 THR A C 1
ATOM 700 O O . THR A 1 89 ? -84.144 -22.056 0.784 1.00 57.25 89 THR A O 1
ATOM 703 N N . LEU A 1 90 ? -85.558 -23.786 0.548 1.00 57.53 90 LEU A N 1
ATOM 704 C CA . LEU A 1 90 ? -84.535 -24.807 0.797 1.00 57.53 90 LEU A CA 1
ATOM 705 C C . LEU A 1 90 ? -83.477 -24.806 -0.317 1.00 57.53 90 LEU A C 1
ATOM 707 O O . LEU A 1 90 ? -82.292 -24.929 -0.024 1.00 57.53 90 LEU A O 1
ATOM 711 N N . GLY A 1 91 ? -83.898 -24.574 -1.565 1.00 56.28 91 GLY A N 1
ATOM 712 C CA . GLY A 1 91 ? -82.999 -24.429 -2.711 1.00 56.28 91 GLY A CA 1
ATOM 713 C C . GLY A 1 91 ? -81.979 -23.312 -2.508 1.00 56.28 91 GLY A C 1
ATOM 714 O O . GLY A 1 91 ? -80.789 -23.553 -2.623 1.00 56.28 91 GLY A O 1
ATOM 715 N N . GLN A 1 92 ? -82.407 -22.131 -2.049 1.00 61.06 92 GLN A N 1
ATOM 716 C CA . GLN A 1 92 ? -81.479 -21.026 -1.781 1.00 61.06 92 GLN A CA 1
ATOM 717 C C . GLN A 1 92 ? -80.461 -21.338 -0.677 1.00 61.06 92 GLN A C 1
ATOM 719 O O . GLN A 1 92 ? -79.324 -20.869 -0.744 1.00 61.06 92 GLN A O 1
ATOM 724 N N . ARG A 1 93 ? -80.853 -22.108 0.348 1.00 70.56 93 ARG A N 1
ATOM 725 C CA . ARG A 1 93 ? -79.907 -22.566 1.373 1.00 70.56 93 ARG A CA 1
ATOM 726 C C . ARG A 1 93 ? -78.905 -23.551 0.780 1.00 70.56 93 ARG A C 1
ATOM 728 O O . ARG A 1 93 ? -77.712 -23.403 1.023 1.00 70.56 93 ARG A O 1
ATOM 735 N N . LEU A 1 94 ? -79.381 -24.533 0.014 1.00 59.25 94 LEU A N 1
ATOM 736 C CA . LEU A 1 94 ? -78.525 -25.517 -0.647 1.00 59.25 94 LEU A CA 1
ATOM 737 C C . LEU A 1 94 ? -77.571 -24.844 -1.635 1.00 59.25 94 LEU A C 1
ATOM 739 O O . LEU A 1 94 ? -76.394 -25.172 -1.625 1.00 59.25 94 LEU A O 1
ATOM 743 N N . ASP A 1 95 ? -78.017 -23.839 -2.387 1.00 60.84 95 ASP A N 1
ATOM 744 C CA . ASP A 1 95 ? -77.165 -23.047 -3.279 1.00 60.84 95 ASP A CA 1
ATOM 745 C C . ASP A 1 95 ? -76.102 -22.265 -2.502 1.00 60.84 95 ASP A C 1
ATOM 747 O O . ASP A 1 95 ? -74.935 -22.234 -2.893 1.00 60.84 95 ASP A O 1
ATOM 751 N N . ALA A 1 96 ? -76.477 -21.647 -1.378 1.00 64.06 96 ALA A N 1
ATOM 752 C CA . ALA A 1 96 ? -75.547 -20.898 -0.537 1.00 64.06 96 ALA A CA 1
ATOM 753 C C . ALA A 1 96 ? -74.505 -21.812 0.129 1.00 64.06 96 ALA A C 1
ATOM 755 O O . ALA A 1 96 ? -73.316 -21.481 0.152 1.00 64.06 96 ALA A O 1
ATOM 756 N N . GLU A 1 97 ? -74.927 -22.968 0.644 1.00 66.69 97 GLU A N 1
ATOM 757 C CA . GLU A 1 97 ? -74.027 -23.973 1.214 1.00 66.69 97 GLU A CA 1
ATOM 758 C C . GLU A 1 97 ? -73.150 -24.604 0.132 1.00 66.69 97 GLU A C 1
ATOM 760 O O . GLU A 1 97 ? -71.940 -24.700 0.322 1.00 66.69 97 GLU A O 1
ATOM 765 N N . ASN A 1 98 ? -73.707 -24.921 -1.038 1.00 61.09 98 ASN A N 1
ATOM 766 C CA . ASN A 1 98 ? -72.957 -25.424 -2.183 1.00 61.09 98 ASN A CA 1
ATOM 767 C C . ASN A 1 98 ? -71.925 -24.398 -2.666 1.00 61.09 98 ASN A C 1
ATOM 769 O O . ASN A 1 98 ? -70.799 -24.766 -2.979 1.00 61.09 98 ASN A O 1
ATOM 773 N N . LYS A 1 99 ? -72.244 -23.099 -2.653 1.00 66.75 99 LYS A N 1
ATOM 774 C CA . LYS A 1 99 ? -71.292 -22.035 -3.000 1.00 66.75 99 LYS A CA 1
ATOM 775 C C . LYS A 1 99 ? -70.151 -21.930 -1.984 1.00 66.75 99 LYS A C 1
ATOM 777 O O . LYS A 1 99 ? -69.005 -21.751 -2.389 1.00 66.75 99 LYS A O 1
ATOM 782 N N . LYS A 1 100 ? -70.440 -22.091 -0.684 1.00 67.69 100 LYS A N 1
ATOM 783 C CA . LYS A 1 100 ? -69.417 -22.136 0.380 1.00 67.69 100 LYS A CA 1
ATOM 784 C C . LYS A 1 100 ? -68.532 -23.381 0.249 1.00 67.69 100 LYS A C 1
ATOM 786 O O . LYS A 1 100 ? -67.314 -23.245 0.232 1.00 67.69 100 LYS A O 1
ATOM 791 N N . VAL A 1 101 ? -69.127 -24.564 0.078 1.00 61.41 101 VAL A N 1
ATOM 792 C CA . VAL A 1 101 ? -68.395 -25.826 -0.129 1.00 61.41 101 VAL A CA 1
ATOM 793 C C . VAL A 1 101 ? -67.577 -25.774 -1.416 1.00 61.41 101 VAL A C 1
ATOM 795 O O . VAL A 1 101 ? -66.422 -26.177 -1.401 1.00 61.41 101 VAL A O 1
ATOM 798 N N . SER A 1 102 ? -68.117 -25.217 -2.501 1.00 55.53 102 SER A N 1
ATOM 799 C CA . SER A 1 102 ? -67.410 -25.046 -3.777 1.00 55.53 102 SER A CA 1
ATOM 800 C C . SER A 1 102 ? -66.229 -24.085 -3.660 1.00 55.53 102 SER A C 1
ATOM 802 O O . SER A 1 102 ? -65.178 -24.358 -4.231 1.00 55.53 102 SER A O 1
ATOM 804 N N . ALA A 1 103 ? -66.362 -22.997 -2.894 1.00 61.34 103 ALA A N 1
ATOM 805 C CA . ALA A 1 103 ? -65.248 -22.096 -2.606 1.00 61.34 103 ALA A CA 1
ATOM 806 C C . ALA A 1 103 ? -64.162 -22.799 -1.775 1.00 61.34 103 ALA A C 1
ATOM 808 O O . ALA A 1 103 ? -62.991 -22.753 -2.132 1.00 61.34 103 ALA A O 1
ATOM 809 N N . GLN A 1 104 ? -64.551 -23.551 -0.741 1.00 61.81 104 GLN A N 1
ATOM 810 C CA . GLN A 1 104 ? -63.614 -24.336 0.069 1.00 61.81 104 GLN A CA 1
ATOM 811 C C . GLN A 1 104 ? -62.939 -25.462 -0.725 1.00 61.81 104 GLN A C 1
ATOM 813 O O . GLN A 1 104 ? -61.757 -25.735 -0.527 1.00 61.81 104 GLN A O 1
ATOM 818 N N . LEU A 1 105 ? -63.659 -26.106 -1.649 1.00 57.47 105 LEU A N 1
ATOM 819 C CA . LEU A 1 105 ? -63.087 -27.094 -2.562 1.00 57.47 105 LEU A CA 1
ATOM 820 C C . LEU A 1 105 ? -62.134 -26.439 -3.566 1.00 57.47 105 LEU A C 1
ATOM 822 O O . LEU A 1 105 ? -61.130 -27.052 -3.911 1.00 57.47 105 LEU A O 1
ATOM 826 N N . ALA A 1 106 ? -62.419 -25.216 -4.023 1.00 58.59 106 ALA A N 1
ATOM 827 C CA . ALA A 1 106 ? -61.533 -24.453 -4.897 1.00 58.59 106 ALA A CA 1
ATOM 828 C C . ALA A 1 106 ? -60.242 -24.046 -4.171 1.00 58.59 106 ALA A C 1
ATOM 830 O O . ALA A 1 106 ? -59.161 -24.241 -4.726 1.00 58.59 106 ALA A O 1
ATOM 831 N N . ASP A 1 107 ? -60.337 -23.593 -2.920 1.00 61.22 107 ASP A N 1
ATOM 832 C CA . ASP A 1 107 ? -59.178 -23.262 -2.083 1.00 61.22 107 ASP A CA 1
ATOM 833 C C . ASP A 1 107 ? -58.350 -24.514 -1.758 1.00 61.22 107 ASP A C 1
ATOM 835 O O . ASP A 1 107 ? -57.127 -24.511 -1.896 1.00 61.22 107 ASP A O 1
ATOM 839 N N . ASN A 1 108 ? -59.001 -25.635 -1.427 1.00 53.56 108 ASN A N 1
ATOM 840 C CA . ASN A 1 108 ? -58.317 -26.914 -1.228 1.00 53.56 108 ASN A CA 1
ATOM 841 C C . ASN A 1 108 ? -57.702 -27.446 -2.531 1.00 53.56 108 ASN A C 1
ATOM 843 O O . ASN A 1 108 ? -56.614 -28.011 -2.495 1.00 53.56 108 ASN A O 1
ATOM 847 N N . LYS A 1 109 ? -58.342 -27.240 -3.691 1.00 54.97 109 LYS A N 1
ATOM 848 C CA . LYS A 1 109 ? -57.779 -27.567 -5.012 1.00 54.97 109 LYS A CA 1
ATOM 849 C C . LYS A 1 109 ? -56.568 -26.687 -5.324 1.00 54.97 109 LYS A C 1
ATOM 851 O O . LYS A 1 109 ? -55.590 -27.200 -5.854 1.00 54.97 109 LYS A O 1
ATOM 856 N N . GLN A 1 110 ? -56.582 -25.407 -4.947 1.00 58.81 110 GLN A N 1
ATOM 857 C CA . GLN A 1 110 ? -55.411 -24.532 -5.047 1.00 58.81 110 GLN A CA 1
ATOM 858 C C . GLN A 1 110 ? -54.284 -24.973 -4.107 1.00 58.81 110 GLN A C 1
ATOM 860 O O . GLN A 1 110 ? -53.133 -25.003 -4.531 1.00 58.81 110 GLN A O 1
ATOM 865 N N . LEU A 1 111 ? -54.596 -25.379 -2.872 1.00 55.44 111 LEU A N 1
ATOM 866 C CA . LEU A 1 111 ? -53.604 -25.860 -1.907 1.00 55.44 111 LEU A CA 1
ATOM 867 C C . LEU A 1 111 ? -53.008 -27.216 -2.318 1.00 55.44 111 LEU A C 1
ATOM 869 O O . LEU A 1 111 ? -51.802 -27.414 -2.218 1.00 55.44 111 LEU A O 1
ATOM 873 N N . ILE A 1 112 ? -53.830 -28.133 -2.833 1.00 54.03 112 ILE A N 1
ATOM 874 C CA . ILE A 1 112 ? -53.382 -29.422 -3.376 1.00 54.03 112 ILE A CA 1
ATOM 875 C C . ILE A 1 112 ? -52.563 -29.206 -4.650 1.00 54.03 112 ILE A C 1
ATOM 877 O O . ILE A 1 112 ? -51.529 -29.843 -4.794 1.00 54.03 112 ILE A O 1
ATOM 881 N N . ASN A 1 113 ? -52.961 -28.290 -5.540 1.00 50.72 113 ASN A N 1
ATOM 882 C CA . ASN A 1 113 ? -52.165 -27.933 -6.718 1.00 50.72 113 ASN A CA 1
ATOM 883 C C . ASN A 1 113 ? -50.836 -27.287 -6.324 1.00 50.72 113 ASN A C 1
ATOM 885 O O . ASN A 1 113 ? -49.818 -27.614 -6.917 1.00 50.72 113 ASN A O 1
ATOM 889 N N . LYS A 1 114 ? -50.820 -26.440 -5.291 1.00 51.28 114 LYS A N 1
ATOM 890 C CA . LYS A 1 114 ? -49.586 -25.866 -4.752 1.00 51.28 114 LYS A CA 1
ATOM 891 C C . LYS A 1 114 ? -48.674 -26.952 -4.179 1.00 51.28 114 LYS A C 1
ATOM 893 O O . LYS A 1 114 ? -47.535 -27.044 -4.597 1.00 51.28 114 LYS A O 1
ATOM 898 N N . ASN A 1 115 ? -49.194 -27.847 -3.339 1.00 47.50 115 ASN A N 1
ATOM 899 C CA . ASN A 1 115 ? -48.409 -28.952 -2.779 1.00 47.50 115 ASN A CA 1
ATOM 900 C C . ASN A 1 115 ? -47.966 -29.970 -3.850 1.00 47.50 115 ASN A C 1
ATOM 902 O O . ASN A 1 115 ? -46.909 -30.577 -3.722 1.00 47.50 115 ASN A O 1
ATOM 906 N N . ARG A 1 116 ? -48.761 -30.172 -4.909 1.00 45.03 116 ARG A N 1
ATOM 907 C CA . ARG A 1 116 ? -48.414 -31.016 -6.063 1.00 45.03 116 ARG A CA 1
ATOM 908 C C . ARG A 1 116 ? -47.328 -30.372 -6.919 1.00 45.03 116 ARG A C 1
ATOM 910 O O . ARG A 1 116 ? -46.455 -31.096 -7.379 1.00 45.03 116 ARG A O 1
ATOM 917 N N . ASN A 1 117 ? -47.374 -29.053 -7.094 1.00 45.62 117 ASN A N 1
ATOM 918 C CA . ASN A 1 117 ? -46.318 -28.286 -7.745 1.00 45.62 117 ASN A CA 1
ATOM 919 C C . ASN A 1 117 ? -45.049 -28.307 -6.890 1.00 45.62 117 ASN A C 1
ATOM 921 O O . ASN A 1 117 ? -44.010 -28.640 -7.419 1.00 45.62 117 ASN A O 1
ATOM 925 N N . ASP A 1 118 ? -45.135 -28.134 -5.570 1.00 49.28 118 ASP A N 1
ATOM 926 C CA . ASP A 1 118 ? -43.965 -28.178 -4.681 1.00 49.28 118 ASP A CA 1
ATOM 927 C C . ASP A 1 118 ? -43.315 -29.586 -4.635 1.00 49.28 118 ASP A C 1
ATOM 929 O O . ASP A 1 118 ? -42.091 -29.711 -4.612 1.00 49.28 118 ASP A O 1
ATOM 933 N N . ILE A 1 119 ? -44.110 -30.670 -4.662 1.00 47.84 119 ILE A N 1
ATOM 934 C CA . ILE A 1 119 ? -43.610 -32.062 -4.747 1.00 47.84 119 ILE A CA 1
ATOM 935 C C . ILE A 1 119 ? -43.091 -32.387 -6.156 1.00 47.84 119 ILE A C 1
ATOM 937 O O . ILE A 1 119 ? -42.096 -33.100 -6.290 1.00 47.84 119 ILE A O 1
ATOM 941 N N . GLY A 1 120 ? -43.748 -31.868 -7.195 1.00 47.03 120 GLY A N 1
ATOM 942 C CA . GLY A 1 120 ? -43.301 -31.959 -8.583 1.00 47.03 120 GLY A CA 1
ATOM 943 C C . GLY A 1 120 ? -41.974 -31.236 -8.785 1.00 47.03 120 GLY A C 1
ATOM 944 O O . GLY A 1 120 ? -41.051 -31.817 -9.339 1.00 47.03 120 GLY A O 1
ATOM 945 N N . ASP A 1 121 ? -41.828 -30.035 -8.240 1.00 46.50 121 ASP A N 1
ATOM 946 C CA . ASP A 1 121 ? -40.613 -29.228 -8.279 1.00 46.50 121 ASP A CA 1
ATOM 947 C C . ASP A 1 121 ? -39.481 -29.907 -7.495 1.00 46.50 121 ASP A C 1
ATOM 949 O O . ASP A 1 121 ? -38.350 -29.923 -7.970 1.00 46.50 121 ASP A O 1
ATOM 953 N N . LEU A 1 122 ? -39.766 -30.575 -6.365 1.00 40.50 122 LEU A N 1
ATOM 954 C CA . LEU A 1 122 ? -38.774 -31.396 -5.652 1.00 40.50 122 LEU A CA 1
ATOM 955 C C . LEU A 1 122 ? -38.357 -32.653 -6.431 1.00 40.50 122 LEU A C 1
ATOM 957 O O . LEU A 1 122 ? -37.174 -32.989 -6.454 1.00 40.50 122 LEU A O 1
ATOM 961 N N . GLY A 1 123 ? -39.303 -33.355 -7.062 1.00 40.38 123 GLY A N 1
ATOM 962 C CA . GLY A 1 123 ? -39.014 -34.523 -7.901 1.00 40.38 123 GLY A CA 1
ATOM 963 C C . GLY A 1 123 ? -38.197 -34.148 -9.139 1.00 40.38 123 GLY A C 1
ATOM 964 O O . GLY A 1 123 ? -37.187 -34.784 -9.424 1.00 40.38 123 GLY A O 1
ATOM 965 N N . THR A 1 124 ? -38.566 -33.046 -9.795 1.00 47.25 124 THR A N 1
ATOM 966 C CA . THR A 1 124 ? -37.872 -32.490 -10.968 1.00 47.25 124 THR A CA 1
ATOM 967 C C . THR A 1 124 ? -36.506 -31.910 -10.590 1.00 47.25 124 THR A C 1
ATOM 969 O O . THR A 1 124 ? -35.564 -32.004 -11.370 1.00 47.25 124 THR A O 1
ATOM 972 N N . PHE A 1 125 ? -36.354 -31.374 -9.375 1.00 40.38 125 PHE A N 1
ATOM 973 C CA . PHE A 1 125 ? -35.065 -30.937 -8.836 1.00 40.38 125 PHE A CA 1
ATOM 974 C C . PHE A 1 125 ? -34.139 -32.121 -8.532 1.00 40.38 125 PHE A C 1
ATOM 976 O O . PHE A 1 125 ? -32.969 -32.074 -8.882 1.00 40.38 125 PHE A O 1
ATOM 983 N N . VAL A 1 126 ? -34.639 -33.212 -7.941 1.00 40.78 126 VAL A N 1
ATOM 984 C CA . VAL A 1 126 ? -33.819 -34.396 -7.618 1.00 40.78 126 VAL A CA 1
ATOM 985 C C . VAL A 1 126 ? -33.469 -35.214 -8.867 1.00 40.78 126 VAL A C 1
ATOM 987 O O . VAL A 1 126 ? -32.323 -35.641 -9.007 1.00 40.78 126 VAL A O 1
ATOM 990 N N . GLU A 1 127 ? -34.408 -35.410 -9.796 1.00 45.00 127 GLU A N 1
ATOM 991 C CA . GLU A 1 127 ? -34.135 -36.044 -11.095 1.00 45.00 127 GLU A CA 1
ATOM 992 C C . GLU A 1 127 ? -33.259 -35.150 -11.982 1.00 45.00 127 GLU A C 1
ATOM 994 O O . GLU A 1 127 ? -32.365 -35.655 -12.662 1.00 45.00 127 GLU A O 1
ATOM 999 N N . GLY A 1 128 ? -33.444 -33.827 -11.902 1.00 44.00 128 GLY A N 1
ATOM 1000 C CA . GLY A 1 128 ? -32.584 -32.820 -12.514 1.00 44.00 128 GLY A CA 1
ATOM 1001 C C . GLY A 1 128 ? -31.164 -32.858 -11.961 1.00 44.00 128 GLY A C 1
ATOM 1002 O O . GLY A 1 128 ? -30.229 -32.920 -12.740 1.00 44.00 128 GLY A O 1
ATOM 1003 N N . GLU A 1 129 ? -30.969 -32.927 -10.645 1.00 42.66 129 GLU A N 1
ATOM 1004 C CA . GLU A 1 129 ? -29.640 -33.035 -10.028 1.00 42.66 129 GLU A CA 1
ATOM 1005 C C . GLU A 1 129 ? -28.966 -34.387 -10.318 1.00 42.66 129 GLU A C 1
ATOM 1007 O O . GLU A 1 129 ? -27.767 -34.425 -10.577 1.00 42.66 129 GLU A O 1
ATOM 1012 N N . LEU A 1 130 ? -29.713 -35.498 -10.357 1.00 40.66 130 LEU A N 1
ATOM 1013 C CA . LEU A 1 130 ? -29.180 -36.825 -10.706 1.00 40.66 130 LEU A CA 1
ATOM 1014 C C . LEU A 1 130 ? -28.833 -36.955 -12.196 1.00 40.66 130 LEU A C 1
ATOM 1016 O O . LEU A 1 130 ? -27.811 -37.561 -12.529 1.00 40.66 130 LEU A O 1
ATOM 1020 N N . SER A 1 131 ? -29.650 -36.384 -13.085 1.00 43.19 131 SER A N 1
ATOM 1021 C CA . SER A 1 131 ? -29.357 -36.308 -14.519 1.00 43.19 131 SER A CA 1
ATOM 1022 C C . SER A 1 131 ? -28.219 -35.326 -14.783 1.00 43.19 131 SER A C 1
ATOM 1024 O O . SER A 1 131 ? -27.298 -35.673 -15.511 1.00 43.19 131 SER A O 1
ATOM 1026 N N . ASN A 1 132 ? -28.198 -34.171 -14.110 1.00 41.19 132 ASN A N 1
ATOM 1027 C CA . ASN A 1 132 ? -27.106 -33.205 -14.180 1.00 41.19 132 ASN A CA 1
ATOM 1028 C C . ASN A 1 132 ? -25.807 -33.792 -13.636 1.00 41.19 132 ASN A C 1
ATOM 1030 O O . ASN A 1 132 ? -24.779 -33.532 -14.231 1.00 41.19 132 ASN A O 1
ATOM 1034 N N . LEU A 1 133 ? -25.794 -34.623 -12.588 1.00 40.00 133 LEU A N 1
ATOM 1035 C CA . LEU A 1 133 ? -24.556 -35.270 -12.130 1.00 40.00 133 LEU A CA 1
ATOM 1036 C C . LEU A 1 133 ? -24.034 -36.287 -13.154 1.00 40.00 133 LEU A C 1
ATOM 1038 O O . LEU A 1 133 ? -22.831 -36.355 -13.408 1.00 40.00 133 LEU A O 1
ATOM 1042 N N . LYS A 1 134 ? -24.930 -37.085 -13.743 1.00 40.47 134 LYS A N 1
ATOM 1043 C CA . LYS A 1 134 ? -24.573 -38.146 -14.696 1.00 40.47 134 LYS A CA 1
ATOM 1044 C C . LYS A 1 134 ? -24.144 -37.563 -16.044 1.00 40.47 134 LYS A C 1
ATOM 1046 O O . LYS A 1 134 ? -23.108 -37.942 -16.578 1.00 40.47 134 LYS A O 1
ATOM 1051 N N . GLU A 1 135 ? -24.866 -36.551 -16.511 1.00 42.59 135 GLU A N 1
ATOM 1052 C CA . GLU A 1 135 ? -24.537 -35.778 -17.701 1.00 42.59 135 GLU A CA 1
ATOM 1053 C C . GLU A 1 135 ? -23.304 -34.901 -17.450 1.00 42.59 135 GLU A C 1
ATOM 1055 O O . GLU A 1 135 ? -22.410 -34.913 -18.268 1.00 42.59 135 GLU A O 1
ATOM 1060 N N . TYR A 1 136 ? -23.112 -34.254 -16.298 1.00 39.22 13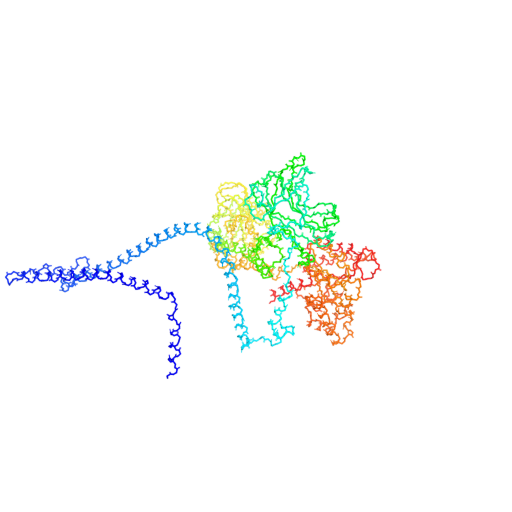6 TYR A N 1
ATOM 1061 C CA . TYR A 1 136 ? -21.867 -33.525 -15.988 1.00 39.22 136 TYR A CA 1
ATOM 1062 C C . TYR A 1 136 ? -20.633 -34.441 -15.961 1.00 39.22 136 TYR A C 1
ATOM 1064 O O . TYR A 1 136 ? -19.547 -33.996 -16.319 1.00 39.22 136 TYR A O 1
ATOM 1072 N N . THR A 1 137 ? -20.786 -35.723 -15.611 1.00 39.88 137 THR A N 1
ATOM 1073 C CA . THR A 1 137 ? -19.680 -36.697 -15.610 1.00 39.88 137 THR A CA 1
ATOM 1074 C C . THR A 1 137 ? -19.340 -37.186 -17.024 1.00 39.88 137 THR A C 1
ATOM 1076 O O . THR A 1 137 ? -18.169 -37.182 -17.405 1.00 39.88 137 THR A O 1
ATOM 1079 N N . ASP A 1 138 ? -20.347 -37.527 -17.834 1.00 42.12 138 ASP A N 1
ATOM 1080 C CA . ASP A 1 138 ? -20.152 -38.003 -19.215 1.00 42.12 138 ASP A CA 1
ATOM 1081 C C . ASP A 1 138 ? -19.811 -36.848 -20.182 1.00 42.12 138 ASP A C 1
ATOM 1083 O O . ASP A 1 138 ? -19.011 -36.983 -21.108 1.00 42.12 138 ASP A O 1
ATOM 1087 N N . LEU A 1 139 ? -20.351 -35.660 -19.915 1.00 41.12 139 LEU A N 1
ATOM 1088 C CA . LEU A 1 139 ? -20.174 -34.450 -20.705 1.00 41.12 139 LEU A CA 1
ATOM 1089 C C . LEU A 1 139 ? -18.900 -33.691 -20.305 1.00 41.12 139 LEU A C 1
ATOM 1091 O O . LEU A 1 139 ? -18.395 -32.987 -21.160 1.00 41.12 139 LEU A O 1
ATOM 1095 N N . GLU A 1 140 ? -18.316 -33.813 -19.101 1.00 42.03 140 GLU A N 1
ATOM 1096 C CA . GLU A 1 140 ? -16.950 -33.296 -18.836 1.00 42.03 140 GLU A CA 1
ATOM 1097 C C . GLU A 1 140 ? -15.855 -34.149 -19.499 1.00 42.03 140 GLU A C 1
ATOM 1099 O O . GLU A 1 140 ? -14.802 -33.617 -19.858 1.00 42.03 140 GLU A O 1
ATOM 1104 N N . LEU A 1 141 ? -16.110 -35.438 -19.751 1.00 37.25 141 LEU A N 1
ATOM 1105 C CA . LEU A 1 141 ? -15.213 -36.294 -20.536 1.00 37.25 141 LEU A CA 1
ATOM 1106 C C . LEU A 1 141 ? -15.218 -35.909 -22.028 1.00 37.25 141 LEU A C 1
ATOM 1108 O O . LEU A 1 141 ? -14.147 -35.778 -22.620 1.00 37.25 141 LEU A O 1
ATOM 1112 N N . ASP A 1 142 ? -16.387 -35.612 -22.606 1.00 38.38 142 ASP A N 1
ATOM 1113 C CA . ASP A 1 142 ? -16.528 -35.269 -24.035 1.00 38.38 142 ASP A CA 1
ATOM 1114 C C . ASP A 1 142 ? -16.393 -33.749 -24.320 1.00 38.38 142 ASP A C 1
ATOM 1116 O O . ASP A 1 142 ? -15.863 -33.314 -25.354 1.00 38.38 142 ASP A O 1
ATOM 1120 N N . LYS A 1 143 ? -16.774 -32.888 -23.358 1.00 36.97 143 LYS A N 1
ATOM 1121 C CA . LYS A 1 143 ? -16.518 -31.436 -23.404 1.00 36.97 143 LYS A CA 1
ATOM 1122 C C . LYS A 1 143 ? -15.067 -31.097 -23.121 1.00 36.97 143 LYS A C 1
ATOM 1124 O O . LYS A 1 143 ? -14.660 -30.056 -23.603 1.00 36.97 143 LYS A O 1
ATOM 1129 N N . ARG A 1 144 ? -14.242 -31.893 -22.434 1.00 40.19 144 ARG A N 1
ATOM 1130 C CA . ARG A 1 144 ? -12.793 -31.591 -22.391 1.00 40.19 144 ARG A CA 1
ATOM 1131 C C . ARG A 1 144 ? -12.151 -31.674 -23.777 1.00 40.19 144 ARG A C 1
ATOM 1133 O O . ARG A 1 144 ? -11.356 -30.802 -24.125 1.00 40.19 144 ARG A O 1
ATOM 1140 N N . ALA A 1 145 ? -12.552 -32.651 -24.590 1.00 38.59 145 ALA A N 1
ATOM 1141 C CA . ALA A 1 145 ? -12.062 -32.799 -25.959 1.00 38.59 145 ALA A CA 1
ATOM 1142 C C . ALA A 1 145 ? -12.618 -31.709 -26.899 1.00 38.59 145 ALA A C 1
ATOM 1144 O O . ALA A 1 145 ? -11.869 -31.127 -27.681 1.00 38.59 145 ALA A O 1
ATOM 1145 N N . THR A 1 146 ? -13.905 -31.358 -26.768 1.00 39.84 146 THR A N 1
ATOM 1146 C CA . THR A 1 146 ? -14.585 -30.452 -27.718 1.00 39.84 146 THR A CA 1
ATOM 1147 C C . THR A 1 146 ? -14.682 -28.986 -27.244 1.00 39.84 146 THR A C 1
ATOM 1149 O O . THR A 1 146 ? -14.621 -28.082 -28.078 1.00 39.84 146 THR A O 1
ATOM 1152 N N . LYS A 1 147 ? -14.743 -28.689 -25.926 1.00 37.62 147 LYS A N 1
ATOM 1153 C CA . LYS A 1 147 ? -14.587 -27.310 -25.390 1.00 37.62 147 LYS A CA 1
ATOM 1154 C C . LYS A 1 147 ? -13.208 -26.780 -25.715 1.00 37.62 147 LYS A C 1
ATOM 1156 O O . LYS A 1 147 ? -13.136 -25.593 -25.942 1.00 37.62 147 LYS A O 1
ATOM 1161 N N . THR A 1 148 ? -12.141 -27.577 -25.736 1.00 41.62 148 THR A N 1
ATOM 1162 C CA . THR A 1 148 ? -10.803 -27.025 -26.014 1.00 41.62 148 THR A CA 1
ATOM 1163 C C . THR A 1 148 ? -10.761 -26.410 -27.420 1.00 41.62 148 THR A C 1
ATOM 1165 O O . THR A 1 148 ? -10.454 -25.232 -27.557 1.00 41.62 148 THR A O 1
ATOM 1168 N N . GLN A 1 149 ? -11.268 -27.119 -28.435 1.00 40.56 149 GLN A N 1
ATOM 1169 C CA . GLN A 1 149 ? -11.329 -26.615 -29.817 1.00 40.56 149 GLN A CA 1
ATOM 1170 C C . GLN A 1 149 ? -12.398 -25.525 -30.042 1.00 40.56 149 GLN A C 1
ATOM 1172 O O . GLN A 1 149 ? -12.160 -24.548 -30.751 1.00 40.56 149 GLN A O 1
ATOM 1177 N N . VAL A 1 150 ? -13.579 -25.644 -29.423 1.00 35.38 150 VAL A N 1
ATOM 1178 C CA . VAL A 1 150 ? -14.675 -24.667 -29.591 1.00 35.38 150 VAL A CA 1
ATOM 1179 C C . VAL A 1 150 ? -14.484 -23.424 -28.710 1.00 35.38 150 VAL A C 1
ATOM 1181 O O . VAL A 1 150 ? -14.897 -22.343 -29.109 1.00 35.38 150 VAL A O 1
ATOM 1184 N N . SER A 1 151 ? -13.816 -23.528 -27.555 1.00 36.66 151 SER A N 1
ATOM 1185 C CA . SER A 1 151 ? -13.351 -22.398 -26.727 1.00 36.66 151 SER A CA 1
ATOM 1186 C C . SER A 1 151 ? -12.265 -21.614 -27.447 1.00 36.66 151 SER A C 1
ATOM 1188 O O . SER A 1 151 ? -12.260 -20.393 -27.362 1.00 36.66 151 SER A O 1
ATOM 1190 N N . GLU A 1 152 ? -11.362 -22.273 -28.172 1.00 38.97 152 GLU A N 1
ATOM 1191 C CA . GLU A 1 152 ? -10.351 -21.593 -28.988 1.00 38.97 152 GLU A CA 1
ATOM 1192 C C . GLU A 1 152 ? -10.989 -20.780 -30.127 1.00 38.97 152 GLU A C 1
ATOM 1194 O O . GLU A 1 152 ? -10.603 -19.632 -30.342 1.00 38.97 152 GLU A O 1
ATOM 1199 N N . GLU A 1 153 ? -12.022 -21.301 -30.803 1.00 36.19 153 GLU A N 1
ATOM 1200 C CA . GLU A 1 153 ? -12.753 -20.568 -31.852 1.00 36.19 153 GLU A CA 1
ATOM 1201 C C . GLU A 1 153 ? -13.763 -19.532 -31.314 1.00 36.19 153 GLU A C 1
ATOM 1203 O O . GLU A 1 153 ? -13.911 -18.450 -31.898 1.00 36.19 153 GLU A O 1
ATOM 1208 N N . LEU A 1 154 ? -14.464 -19.834 -30.213 1.00 31.72 154 LEU A N 1
ATOM 1209 C CA . LEU A 1 154 ? -15.423 -18.925 -29.578 1.00 31.72 154 LEU A CA 1
ATOM 1210 C C . LEU A 1 154 ? -14.723 -17.815 -28.809 1.00 31.72 154 LEU A C 1
ATOM 1212 O O . LEU A 1 154 ? -15.230 -16.707 -28.876 1.00 31.72 154 LEU A O 1
ATOM 1216 N N . ASN A 1 155 ? -13.574 -18.035 -28.163 1.00 34.84 155 ASN A N 1
ATOM 1217 C CA . ASN A 1 155 ? -12.813 -16.943 -27.546 1.00 34.84 155 ASN A CA 1
ATOM 1218 C C . ASN A 1 155 ? -12.231 -16.023 -28.625 1.00 34.84 155 ASN A C 1
ATOM 1220 O O . ASN A 1 155 ? -12.353 -14.814 -28.497 1.00 34.84 155 ASN A O 1
ATOM 1224 N N . LYS A 1 156 ? -11.768 -16.557 -29.769 1.00 36.66 156 LYS A N 1
ATOM 1225 C CA . LYS A 1 156 ? -11.345 -15.731 -30.919 1.00 36.66 156 LYS A CA 1
ATOM 1226 C C . LYS A 1 156 ? -12.472 -14.832 -31.457 1.00 36.66 156 LYS A C 1
ATOM 1228 O O . LYS A 1 156 ? -12.237 -13.662 -31.748 1.00 36.66 156 LYS A O 1
ATOM 1233 N N . LYS A 1 157 ? -13.704 -15.353 -31.570 1.00 33.53 157 LYS A N 1
ATOM 1234 C CA . LYS A 1 157 ? -14.884 -14.602 -32.066 1.00 33.53 157 LYS A CA 1
ATOM 1235 C C . LYS A 1 157 ? -15.597 -13.766 -30.992 1.00 33.53 157 LYS A C 1
ATOM 1237 O O . LYS A 1 157 ? -16.198 -12.741 -31.321 1.00 33.53 157 LYS A O 1
ATOM 1242 N N . ALA A 1 158 ? -15.576 -14.191 -29.731 1.00 32.19 158 ALA A N 1
ATOM 1243 C CA . ALA A 1 158 ? -16.159 -13.484 -28.593 1.00 32.19 158 ALA A CA 1
ATOM 1244 C C . ALA A 1 158 ? -15.252 -12.343 -28.137 1.00 32.19 158 ALA A C 1
ATOM 1246 O O . ALA A 1 158 ? -15.789 -11.284 -27.841 1.00 32.19 158 ALA A O 1
ATOM 1247 N N . ASP A 1 159 ? -13.925 -12.483 -28.203 1.00 35.94 159 ASP A N 1
ATOM 1248 C CA . ASP A 1 159 ? -13.002 -11.366 -27.999 1.00 35.94 159 ASP A CA 1
ATOM 1249 C C . ASP A 1 159 ? -13.191 -10.314 -29.094 1.00 35.94 159 ASP A C 1
ATOM 1251 O O . ASP A 1 159 ? -13.342 -9.141 -28.778 1.00 35.94 159 ASP A O 1
ATOM 1255 N N . GLU A 1 160 ? -13.347 -10.690 -30.369 1.00 34.16 160 GLU A N 1
ATOM 1256 C CA . GLU A 1 160 ? -13.671 -9.713 -31.421 1.00 34.16 160 GLU A CA 1
ATOM 1257 C C . GLU A 1 160 ? -15.033 -9.028 -31.214 1.00 34.16 160 GLU A C 1
ATOM 1259 O O . GLU A 1 160 ? -15.159 -7.827 -31.458 1.00 34.16 160 GLU A O 1
ATOM 1264 N N . LYS A 1 161 ? -16.071 -9.744 -30.763 1.00 34.44 161 LYS A N 1
ATOM 1265 C CA . LYS A 1 161 ? -17.429 -9.187 -30.610 1.00 34.44 161 LYS A CA 1
ATOM 1266 C C . LYS A 1 161 ? -17.626 -8.428 -29.293 1.00 34.44 161 LYS A C 1
ATOM 1268 O O . LYS A 1 161 ? -18.307 -7.410 -29.301 1.00 34.44 161 LYS A O 1
ATOM 1273 N N . TYR A 1 162 ? -17.024 -8.874 -28.194 1.00 33.09 162 TYR A N 1
ATOM 1274 C CA . TYR A 1 162 ? -17.052 -8.217 -26.882 1.00 33.09 162 TYR A CA 1
ATOM 1275 C C . TYR A 1 162 ? -16.140 -6.989 -26.878 1.00 33.09 162 TYR A C 1
ATOM 1277 O O . TYR A 1 162 ? -16.562 -5.924 -26.431 1.00 33.09 162 TYR A O 1
ATOM 1285 N N . VAL A 1 163 ? -14.957 -7.074 -27.506 1.00 34.12 163 VAL A N 1
ATOM 1286 C CA . VAL A 1 163 ? -14.122 -5.893 -27.767 1.00 34.12 163 VAL A CA 1
ATOM 1287 C C . VAL A 1 163 ? -14.845 -4.943 -28.713 1.00 34.12 163 VAL A C 1
ATOM 1289 O O . VAL A 1 163 ? -14.851 -3.759 -28.428 1.00 34.12 163 VAL A O 1
ATOM 1292 N N . ASN A 1 164 ? -15.521 -5.394 -29.777 1.00 35.84 164 ASN A N 1
ATOM 1293 C CA . ASN A 1 164 ? -16.268 -4.470 -30.642 1.00 35.84 164 ASN A CA 1
ATOM 1294 C C . ASN A 1 164 ? -17.506 -3.860 -29.971 1.00 35.84 164 ASN A C 1
ATOM 1296 O O . ASN A 1 164 ? -17.800 -2.706 -30.252 1.00 35.84 164 ASN A O 1
ATOM 1300 N N . VAL A 1 165 ? -18.219 -4.571 -29.091 1.00 36.41 165 VAL A N 1
ATOM 1301 C CA . VAL A 1 165 ? -19.375 -4.016 -28.362 1.00 36.41 165 VAL A CA 1
ATOM 1302 C C . VAL A 1 165 ? -18.919 -3.014 -27.311 1.00 36.41 165 VAL A C 1
ATOM 1304 O O . VAL A 1 165 ? -19.478 -1.925 -27.269 1.00 36.41 165 VAL A O 1
ATOM 1307 N N . GLU A 1 166 ? -17.867 -3.310 -26.549 1.00 36.12 166 GLU A N 1
ATOM 1308 C CA . GLU A 1 166 ? -17.380 -2.395 -25.514 1.00 36.12 166 GLU A CA 1
ATOM 1309 C C . GLU A 1 166 ? -16.525 -1.266 -26.097 1.00 36.12 166 GLU A C 1
ATOM 1311 O O . GLU A 1 166 ? -16.582 -0.149 -25.600 1.00 36.12 166 GLU A O 1
ATOM 1316 N N . VAL A 1 167 ? -15.864 -1.473 -27.243 1.00 36.50 167 VAL A N 1
ATOM 1317 C CA . VAL A 1 167 ? -15.284 -0.391 -28.057 1.00 36.50 167 VAL A CA 1
ATOM 1318 C C . VAL A 1 167 ? -16.370 0.442 -28.728 1.00 36.50 167 VAL A C 1
ATOM 1320 O O . VAL A 1 167 ? -16.183 1.646 -28.820 1.00 36.50 167 VAL A O 1
ATOM 1323 N N . GLU A 1 168 ? -17.495 -0.119 -29.182 1.00 38.06 168 GLU A N 1
ATOM 1324 C CA . GLU A 1 168 ? -18.618 0.674 -29.711 1.00 38.06 168 GLU A CA 1
ATOM 1325 C C . GLU A 1 168 ? -19.361 1.423 -28.604 1.00 38.06 168 GLU A C 1
ATOM 1327 O O . GLU A 1 168 ? -19.769 2.558 -28.815 1.00 38.06 168 GLU A O 1
ATOM 1332 N N . LYS A 1 169 ? -19.477 0.852 -27.405 1.00 37.56 169 LYS A N 1
ATOM 1333 C CA . LYS A 1 169 ? -20.075 1.490 -26.226 1.00 37.56 169 LYS A CA 1
ATOM 1334 C C . LYS A 1 169 ? -19.184 2.611 -25.697 1.00 37.56 169 LYS A C 1
ATOM 1336 O O . LYS A 1 169 ? -19.673 3.718 -25.523 1.00 37.56 169 LYS A O 1
ATOM 1341 N N . VAL A 1 170 ? -17.872 2.380 -25.627 1.00 35.06 170 VAL A N 1
ATOM 1342 C CA . VAL A 1 170 ? -16.864 3.413 -25.349 1.00 35.06 170 VAL A CA 1
ATOM 1343 C C . VAL A 1 170 ? -16.782 4.429 -26.494 1.00 35.06 170 VAL A C 1
ATOM 1345 O O . VAL A 1 170 ? -16.641 5.613 -26.231 1.00 35.06 170 VAL A O 1
ATOM 1348 N N . ARG A 1 171 ? -16.935 4.047 -27.771 1.00 35.06 171 ARG A N 1
ATOM 1349 C CA . ARG A 1 171 ? -17.038 5.001 -28.899 1.00 35.06 171 ARG A CA 1
ATOM 1350 C C . ARG A 1 171 ? -18.300 5.846 -28.813 1.00 35.06 171 ARG A C 1
ATOM 1352 O O . ARG A 1 171 ? -18.243 7.005 -29.204 1.00 35.06 171 ARG A O 1
ATOM 1359 N N . LYS A 1 172 ? -19.410 5.285 -28.331 1.00 38.41 172 LYS A N 1
ATOM 1360 C CA . LYS A 1 172 ? -20.688 5.977 -28.152 1.00 38.41 172 LYS A CA 1
ATOM 1361 C C . LYS A 1 172 ? -20.648 6.902 -26.936 1.00 38.41 172 LYS A C 1
ATOM 1363 O O . LYS A 1 172 ? -21.051 8.044 -27.070 1.00 38.41 172 LYS A O 1
ATOM 1368 N N . GLU A 1 173 ? -20.030 6.479 -25.834 1.00 35.31 173 GLU A N 1
ATOM 1369 C CA . GLU A 1 173 ? -19.726 7.325 -24.670 1.00 35.31 173 GLU A CA 1
ATOM 1370 C C . GLU A 1 173 ? -18.731 8.442 -25.027 1.00 35.31 173 GLU A C 1
ATOM 1372 O O . GLU A 1 173 ? -18.952 9.595 -24.675 1.00 35.31 173 GLU A O 1
ATOM 1377 N N . ILE A 1 174 ? -17.692 8.154 -25.819 1.00 36.56 174 ILE A N 1
ATOM 1378 C CA . ILE A 1 174 ? -16.766 9.161 -26.364 1.00 36.56 174 ILE A CA 1
ATOM 1379 C C . ILE A 1 174 ? -17.487 10.102 -27.346 1.00 36.56 174 ILE A C 1
ATOM 1381 O O . ILE A 1 174 ? -17.205 11.296 -27.350 1.00 36.56 174 ILE A O 1
ATOM 1385 N N . ALA A 1 175 ? -18.414 9.610 -28.176 1.00 36.00 175 ALA A N 1
ATOM 1386 C CA . ALA A 1 175 ? -19.197 10.440 -29.097 1.00 36.00 175 ALA A CA 1
ATOM 1387 C C . ALA A 1 175 ? -20.215 11.332 -28.359 1.00 36.00 175 ALA A C 1
ATOM 1389 O O . ALA A 1 175 ? -20.384 12.497 -28.726 1.00 36.00 175 ALA A O 1
ATOM 1390 N N . ASP A 1 176 ? -20.831 10.826 -27.290 1.00 35.47 176 ASP A N 1
ATOM 1391 C CA . ASP A 1 176 ? -21.745 11.575 -26.424 1.00 35.47 176 ASP A CA 1
ATOM 1392 C C . ASP A 1 176 ? -20.981 12.670 -25.647 1.00 35.47 176 ASP A C 1
ATOM 1394 O O . ASP A 1 176 ? -21.418 13.823 -25.639 1.00 35.47 176 ASP A O 1
ATOM 1398 N N . ILE A 1 177 ? -19.770 12.371 -25.149 1.00 36.38 177 ILE A N 1
ATOM 1399 C CA . ILE A 1 177 ? -18.827 13.347 -24.556 1.00 36.38 177 ILE A CA 1
ATOM 1400 C C . ILE A 1 177 ? -18.389 14.421 -25.573 1.00 36.38 177 ILE A C 1
ATOM 1402 O O . ILE A 1 177 ? -18.146 15.569 -25.203 1.00 36.38 177 ILE A O 1
ATOM 1406 N N . VAL A 1 178 ? -18.303 14.078 -26.863 1.00 35.69 178 VAL A N 1
ATOM 1407 C CA . VAL A 1 178 ? -17.925 15.015 -27.937 1.00 35.69 178 VAL A CA 1
ATOM 1408 C C . VAL A 1 178 ? -19.078 15.937 -28.357 1.00 35.69 178 VAL A C 1
ATOM 1410 O O . VAL A 1 178 ? -18.814 17.054 -28.801 1.00 35.69 178 VAL A O 1
ATOM 1413 N N . THR A 1 179 ? -20.341 15.515 -28.239 1.00 36.88 179 THR A N 1
ATOM 1414 C CA . THR A 1 179 ? -21.491 16.327 -28.700 1.00 36.88 179 THR A CA 1
ATOM 1415 C C . THR A 1 179 ? -22.136 17.190 -27.621 1.00 36.88 179 THR A C 1
ATOM 1417 O O . THR A 1 179 ? -22.706 18.227 -27.962 1.00 36.88 179 THR A O 1
ATOM 1420 N N . THR A 1 180 ? -21.997 16.831 -26.341 1.00 43.16 180 THR A N 1
ATOM 1421 C CA . THR A 1 180 ? -22.430 17.686 -25.224 1.00 43.16 180 THR A CA 1
ATOM 1422 C C . THR A 1 180 ? -21.462 17.509 -24.050 1.00 43.16 180 THR A C 1
ATOM 1424 O O . THR A 1 180 ? -21.636 16.587 -23.253 1.00 43.16 180 THR A O 1
ATOM 1427 N N . PRO A 1 181 ? -20.411 18.340 -23.937 1.00 36.50 181 PRO A N 1
ATOM 1428 C CA . PRO A 1 181 ? -19.527 18.294 -22.780 1.00 36.50 181 PRO A CA 1
ATOM 1429 C C . PRO A 1 181 ? -20.340 18.597 -21.517 1.00 36.50 181 PRO A C 1
ATOM 1431 O O . PRO A 1 181 ? -21.147 19.527 -21.519 1.00 36.50 181 PRO A O 1
ATOM 1434 N N . ALA A 1 182 ? -20.126 17.841 -20.440 1.00 37.78 182 ALA A N 1
ATOM 1435 C CA . ALA A 1 182 ? -20.543 18.292 -19.116 1.00 37.78 182 ALA A CA 1
ATOM 1436 C C . ALA A 1 182 ? -19.764 19.572 -18.767 1.00 37.78 182 ALA A C 1
ATOM 1438 O O . ALA A 1 182 ? -18.574 19.671 -19.087 1.00 37.78 182 ALA A O 1
ATOM 1439 N N . ASP A 1 183 ? -20.427 20.544 -18.135 1.00 35.91 183 ASP A N 1
ATOM 1440 C CA . ASP A 1 183 ? -19.803 21.805 -17.727 1.00 35.91 183 ASP A CA 1
ATOM 1441 C C . ASP A 1 183 ? -18.539 21.527 -16.898 1.00 35.91 183 ASP A C 1
ATOM 1443 O O . ASP A 1 183 ? -18.612 20.992 -15.792 1.00 35.91 183 ASP A O 1
ATOM 1447 N N . GLY A 1 184 ? -17.373 21.880 -17.453 1.00 39.12 184 GLY A N 1
ATOM 1448 C CA . GLY A 1 184 ? -16.087 21.822 -16.752 1.00 39.12 184 GLY A CA 1
ATOM 1449 C C . GLY A 1 184 ? -14.929 21.119 -17.467 1.00 39.12 184 GLY A C 1
ATOM 1450 O O . GLY A 1 184 ? -13.803 21.278 -17.009 1.00 39.12 184 GLY A O 1
ATOM 1451 N N . VAL A 1 185 ? -15.133 20.399 -18.579 1.00 37.09 185 VAL A N 1
ATOM 1452 C CA . VAL A 1 185 ? -14.003 19.757 -19.295 1.00 37.09 185 VAL A CA 1
ATOM 1453 C C . VAL A 1 185 ? -13.412 20.696 -20.351 1.00 37.09 185 VAL A C 1
ATOM 1455 O O . VAL A 1 185 ? -14.091 21.110 -21.294 1.00 37.09 185 VAL A O 1
ATOM 1458 N N . ASN A 1 186 ? -12.129 21.036 -20.196 1.00 39.47 186 ASN A N 1
ATOM 1459 C CA . ASN A 1 186 ? -11.431 22.017 -21.027 1.00 39.47 186 ASN A CA 1
ATOM 1460 C C . ASN A 1 186 ? -11.016 21.408 -22.382 1.00 39.47 186 ASN A C 1
ATOM 1462 O O . ASN A 1 186 ? -10.400 20.345 -22.456 1.00 39.47 186 ASN A O 1
ATOM 1466 N N . GLN A 1 187 ? -11.275 22.128 -23.478 1.00 37.25 187 GLN A N 1
ATOM 1467 C CA . GLN A 1 187 ? -10.853 21.775 -24.841 1.00 37.25 187 GLN A CA 1
ATOM 1468 C C . GLN A 1 187 ? -9.336 21.488 -24.950 1.00 37.25 187 GLN A C 1
ATOM 1470 O O . GLN A 1 187 ? -8.912 20.687 -25.785 1.00 37.25 187 GLN A O 1
ATOM 1475 N N . GLN A 1 188 ? -8.532 22.093 -24.071 1.00 40.75 188 GLN A N 1
ATOM 1476 C CA . GLN A 1 188 ? -7.087 21.913 -23.964 1.00 40.75 188 GLN A CA 1
ATOM 1477 C C . GLN A 1 188 ? -6.683 20.577 -23.321 1.00 40.75 188 GLN A C 1
ATOM 1479 O O . GLN A 1 188 ? -5.686 20.002 -23.743 1.00 40.75 188 GLN A O 1
ATOM 1484 N N . GLU A 1 189 ? -7.455 20.020 -22.384 1.00 35.97 189 GLU A N 1
ATOM 1485 C CA . GLU A 1 189 ? -7.178 18.683 -21.821 1.00 35.97 189 GLU A CA 1
ATOM 1486 C C . GLU A 1 189 ? -7.328 17.596 -22.891 1.00 35.97 189 GLU A C 1
ATOM 1488 O O . GLU A 1 189 ? -6.521 16.672 -22.973 1.00 35.97 189 GLU A O 1
ATOM 1493 N N . ILE A 1 190 ? -8.294 17.764 -23.799 1.00 37.66 190 ILE A N 1
ATOM 1494 C CA . ILE A 1 190 ? -8.504 16.868 -24.944 1.00 37.66 190 ILE A CA 1
ATOM 1495 C C . ILE A 1 190 ? -7.376 17.004 -25.981 1.00 37.66 190 ILE A C 1
ATOM 1497 O O . ILE A 1 190 ? -7.055 16.032 -26.667 1.00 37.66 190 ILE A O 1
ATOM 1501 N N . ILE A 1 191 ? -6.776 18.190 -26.127 1.00 40.72 191 ILE A N 1
ATOM 1502 C CA . ILE A 1 191 ? -5.624 18.430 -27.013 1.00 40.72 191 ILE A CA 1
ATOM 1503 C C . ILE A 1 191 ? -4.338 17.876 -26.388 1.00 40.72 191 ILE A C 1
ATOM 1505 O O . ILE A 1 191 ? -3.565 17.220 -27.086 1.00 40.72 191 ILE A O 1
ATOM 1509 N N . ASN A 1 192 ? -4.152 18.062 -25.083 1.00 42.25 192 ASN A N 1
ATOM 1510 C CA . ASN A 1 192 ? -2.999 17.569 -24.336 1.00 42.25 192 ASN A CA 1
ATOM 1511 C C . ASN A 1 192 ? -2.988 16.033 -24.287 1.00 42.25 192 ASN A C 1
ATOM 1513 O O . ASN A 1 192 ? -1.966 15.426 -24.585 1.00 42.25 192 ASN A O 1
ATOM 1517 N N . ALA A 1 193 ? -4.141 15.391 -24.068 1.00 37.47 193 ALA A N 1
ATOM 1518 C CA . ALA A 1 193 ? -4.258 13.928 -24.069 1.00 37.47 193 ALA A CA 1
ATOM 1519 C C . ALA A 1 193 ? -3.922 13.282 -25.433 1.00 37.47 193 ALA A C 1
ATOM 1521 O O . ALA A 1 193 ? -3.609 12.093 -25.520 1.00 37.47 193 ALA A O 1
ATOM 1522 N N . ARG A 1 194 ? -3.973 14.050 -26.531 1.00 42.91 194 ARG A N 1
ATOM 1523 C CA . ARG A 1 194 ? -3.582 13.567 -27.866 1.00 42.91 194 ARG A CA 1
ATOM 1524 C C . ARG A 1 194 ? -2.071 13.499 -28.061 1.00 42.91 194 ARG A C 1
ATOM 1526 O O . ARG A 1 194 ? -1.666 12.851 -29.024 1.00 42.91 194 ARG A O 1
ATOM 1533 N N . GLU A 1 195 ? -1.282 14.195 -27.239 1.00 41.88 195 GLU A N 1
ATOM 1534 C CA . GLU A 1 195 ? 0.185 14.278 -27.339 1.00 41.88 195 GLU A CA 1
ATOM 1535 C C . GLU A 1 195 ? 0.668 14.508 -28.787 1.00 41.88 195 GLU A C 1
ATOM 1537 O O . GLU A 1 195 ? 1.487 13.779 -29.347 1.00 41.88 195 GLU A O 1
ATOM 1542 N N . GLY A 1 196 ? 0.067 15.490 -29.469 1.00 40.88 196 GLY A N 1
ATOM 1543 C CA . GLY A 1 196 ? 0.433 15.850 -30.846 1.00 40.88 196 GLY A CA 1
ATOM 1544 C C . GLY A 1 196 ? -0.047 14.882 -31.941 1.00 40.88 196 GLY A C 1
ATOM 1545 O O . GLY A 1 196 ? 0.239 15.094 -33.122 1.00 40.88 196 GLY A O 1
ATOM 1546 N N . LYS A 1 197 ? -0.809 13.831 -31.609 1.00 42.94 197 LYS A N 1
ATOM 1547 C CA . LYS A 1 197 ? -1.392 12.901 -32.590 1.00 42.94 197 LYS A CA 1
ATOM 1548 C C . LYS A 1 197 ? -2.731 13.408 -33.122 1.00 42.94 197 LYS A C 1
ATOM 1550 O O . LYS A 1 197 ? -3.505 14.073 -32.440 1.00 42.94 197 LYS A O 1
ATOM 1555 N N . LYS A 1 198 ? -3.056 13.024 -34.364 1.00 38.41 198 LYS A N 1
ATOM 1556 C CA . LYS A 1 198 ? -4.272 13.479 -35.077 1.00 38.41 198 LYS A CA 1
ATOM 1557 C C . LYS A 1 198 ? -5.583 13.147 -34.345 1.00 38.41 198 LYS A C 1
ATOM 1559 O O . LYS A 1 198 ? -6.618 13.727 -34.651 1.00 38.41 198 LYS A O 1
ATOM 1564 N N . SER A 1 199 ? -5.554 12.194 -33.412 1.00 36.09 199 SER A N 1
ATOM 1565 C CA . SER A 1 199 ? -6.647 11.881 -32.488 1.00 36.09 199 SER A CA 1
ATOM 1566 C C . SER A 1 199 ? -6.117 11.120 -31.272 1.00 36.09 199 SER A C 1
ATOM 1568 O O . SER A 1 199 ? -5.061 10.490 -31.349 1.00 36.09 199 SER A O 1
ATOM 1570 N N . LEU A 1 200 ? -6.891 11.095 -30.186 1.00 39.53 200 LEU A N 1
ATOM 1571 C CA . LEU A 1 200 ? -6.572 10.324 -28.980 1.00 39.53 200 LEU A CA 1
ATOM 1572 C C . LEU A 1 200 ? -6.447 8.821 -29.298 1.00 39.53 200 LEU A C 1
ATOM 1574 O O . LEU A 1 200 ? -5.527 8.147 -28.850 1.00 39.53 200 LEU A O 1
ATOM 1578 N N . GLY A 1 201 ? -7.288 8.315 -30.207 1.00 35.53 201 GLY A N 1
ATOM 1579 C CA . GLY A 1 201 ? -7.190 6.942 -30.711 1.00 35.53 201 GLY A CA 1
ATOM 1580 C C . GLY A 1 201 ? -5.959 6.669 -31.589 1.00 35.53 201 GLY A C 1
ATOM 1581 O O . GLY A 1 201 ? -5.562 5.517 -31.748 1.00 35.53 201 GLY A O 1
ATOM 1582 N N . ALA A 1 202 ? -5.340 7.687 -32.198 1.00 41.12 202 ALA A N 1
ATOM 1583 C CA . ALA A 1 202 ? -4.042 7.532 -32.863 1.00 41.12 202 ALA A CA 1
ATOM 1584 C C . ALA A 1 202 ? -2.906 7.428 -31.836 1.00 41.12 202 ALA A C 1
ATOM 1586 O O . ALA A 1 202 ? -2.037 6.580 -32.018 1.00 41.12 202 ALA A O 1
ATOM 1587 N N . ASN A 1 203 ? -2.981 8.198 -30.743 1.00 41.59 203 ASN A N 1
ATOM 1588 C CA . ASN A 1 203 ? -2.043 8.085 -29.628 1.00 41.59 203 ASN A CA 1
ATOM 1589 C C . ASN A 1 203 ? -2.110 6.692 -28.975 1.00 41.59 203 ASN A C 1
ATOM 1591 O O . ASN A 1 203 ? -1.121 5.968 -28.929 1.00 41.59 203 ASN A O 1
ATOM 1595 N N . MET A 1 204 ? -3.313 6.217 -28.643 1.00 36.69 204 MET A N 1
ATOM 1596 C CA . MET A 1 204 ? -3.509 4.878 -28.066 1.00 36.69 204 MET A CA 1
ATOM 1597 C C . MET A 1 204 ? -3.059 3.717 -28.974 1.00 36.69 204 MET A C 1
ATOM 1599 O O . MET A 1 204 ? -2.592 2.690 -28.484 1.00 36.69 204 MET A O 1
ATOM 1603 N N . ARG A 1 205 ? -3.184 3.847 -30.304 1.00 41.47 205 ARG A N 1
ATOM 1604 C CA . ARG A 1 205 ? -2.664 2.843 -31.257 1.00 41.47 205 ARG A CA 1
ATOM 1605 C C . ARG A 1 205 ? -1.141 2.834 -31.324 1.00 41.47 205 ARG A C 1
ATOM 1607 O O . ARG A 1 205 ? -0.559 1.790 -31.595 1.00 41.47 205 ARG A O 1
ATOM 1614 N N . GLU A 1 206 ? -0.508 3.979 -31.104 1.00 41.75 206 GLU A N 1
ATOM 1615 C CA . GLU A 1 206 ? 0.945 4.094 -31.064 1.00 41.75 206 GLU A CA 1
ATOM 1616 C C . GLU A 1 206 ? 1.513 3.573 -29.739 1.00 41.75 206 GLU A C 1
ATOM 1618 O O . GLU A 1 206 ? 2.502 2.849 -29.760 1.00 41.75 206 GLU A O 1
ATOM 1623 N N . ILE A 1 207 ? 0.822 3.811 -28.620 1.00 39.56 207 ILE A N 1
ATOM 1624 C CA . ILE A 1 207 ? 1.125 3.201 -27.315 1.00 39.56 207 ILE A CA 1
ATOM 1625 C C . ILE A 1 207 ? 1.023 1.670 -27.402 1.00 39.56 207 ILE A C 1
ATOM 1627 O O . ILE A 1 207 ? 1.974 0.977 -27.052 1.00 39.56 207 ILE A O 1
ATOM 1631 N N . ARG A 1 208 ? -0.051 1.133 -28.004 1.00 35.62 208 ARG A N 1
ATOM 1632 C CA . ARG A 1 208 ? -0.177 -0.312 -28.294 1.00 35.62 208 ARG A CA 1
ATOM 1633 C C . ARG A 1 208 ? 0.920 -0.861 -29.214 1.00 35.62 208 ARG A C 1
ATOM 1635 O O . ARG A 1 208 ? 1.258 -2.032 -29.108 1.00 35.62 208 ARG A O 1
ATOM 1642 N N . LYS A 1 209 ? 1.471 -0.045 -30.122 1.00 38.03 209 LYS A N 1
ATOM 1643 C CA . LYS A 1 209 ? 2.606 -0.439 -30.976 1.00 38.03 209 LYS A CA 1
ATOM 1644 C C . LYS A 1 209 ? 3.941 -0.452 -30.225 1.00 38.03 209 LYS A C 1
ATOM 1646 O O . LYS A 1 209 ? 4.828 -1.190 -30.639 1.00 38.03 209 LYS A O 1
ATOM 1651 N N . ARG A 1 210 ? 4.095 0.350 -29.164 1.00 35.62 210 ARG A N 1
ATOM 1652 C CA . ARG A 1 210 ? 5.325 0.435 -28.352 1.00 35.62 210 ARG A CA 1
ATOM 1653 C C . ARG A 1 210 ? 5.423 -0.672 -27.294 1.00 35.62 210 ARG A C 1
ATOM 1655 O O . ARG A 1 210 ? 6.527 -1.094 -26.987 1.00 35.62 210 ARG A O 1
ATOM 1662 N N . THR A 1 211 ? 4.302 -1.206 -26.806 1.00 37.53 211 THR A N 1
ATOM 1663 C CA . THR A 1 211 ? 4.238 -2.335 -25.849 1.00 37.53 211 THR A CA 1
ATOM 1664 C C . THR A 1 211 ? 4.295 -3.721 -26.511 1.00 37.53 211 THR A C 1
ATOM 1666 O O . THR A 1 211 ? 3.844 -4.704 -25.934 1.00 37.53 211 THR A O 1
ATOM 1669 N N . ASN A 1 212 ? 4.780 -3.814 -27.748 1.00 36.47 212 ASN A N 1
ATOM 1670 C CA . ASN A 1 212 ? 4.666 -5.007 -28.586 1.00 36.47 212 ASN A CA 1
ATOM 1671 C C . ASN A 1 212 ? 5.955 -5.853 -28.568 1.00 36.47 212 ASN A C 1
ATOM 1673 O O . ASN A 1 212 ? 6.506 -6.150 -29.626 1.00 36.47 212 ASN A O 1
ATOM 1677 N N . ALA A 1 213 ? 6.454 -6.201 -27.378 1.00 46.91 213 ALA A N 1
ATOM 1678 C CA . ALA A 1 213 ? 7.439 -7.271 -27.217 1.00 46.91 213 ALA A CA 1
ATOM 1679 C C . ALA A 1 213 ? 6.688 -8.549 -26.811 1.00 46.91 213 ALA A C 1
ATOM 1681 O O . ALA A 1 213 ? 5.972 -8.553 -25.810 1.00 46.91 213 ALA A O 1
ATOM 1682 N N . SER A 1 214 ? 6.799 -9.608 -27.609 1.00 53.06 214 SER A N 1
ATOM 1683 C CA . SER A 1 214 ? 6.312 -10.956 -27.292 1.00 53.06 214 SER A CA 1
ATOM 1684 C C . SER A 1 214 ? 7.321 -11.663 -26.380 1.00 53.06 214 SER A C 1
ATOM 1686 O O . SER A 1 214 ? 8.533 -11.483 -26.523 1.00 53.06 214 SER A O 1
ATOM 1688 N N . LEU A 1 215 ? 6.845 -12.442 -25.399 1.00 61.00 215 LEU A N 1
ATOM 1689 C CA . LEU A 1 215 ? 7.740 -13.319 -24.635 1.00 61.00 215 LEU A CA 1
ATOM 1690 C C . LEU A 1 215 ? 8.225 -14.384 -25.616 1.00 61.00 215 LEU A C 1
ATOM 1692 O O . LEU A 1 215 ? 7.394 -15.061 -26.228 1.00 61.00 215 LEU A O 1
ATOM 1696 N N . GLN A 1 216 ? 9.539 -14.478 -25.796 1.00 74.69 216 GLN A N 1
ATOM 1697 C CA . GLN A 1 216 ? 10.165 -15.319 -26.811 1.00 74.69 216 GLN A CA 1
ATOM 1698 C C . GLN A 1 216 ? 10.792 -16.552 -26.157 1.00 74.69 216 GLN A C 1
ATOM 1700 O O . GLN A 1 216 ? 11.595 -16.412 -25.228 1.00 74.69 216 GLN A O 1
ATOM 1705 N N . ASN A 1 217 ? 10.455 -17.742 -26.664 1.00 85.38 217 ASN A N 1
ATOM 1706 C CA . ASN A 1 217 ? 11.208 -18.949 -26.359 1.00 85.38 217 ASN A CA 1
ATOM 1707 C C . ASN A 1 217 ? 12.397 -18.987 -27.317 1.00 85.38 217 ASN A C 1
ATOM 1709 O O . ASN A 1 217 ? 12.245 -18.920 -28.533 1.00 85.38 217 ASN A O 1
ATOM 1713 N N . VAL A 1 218 ? 13.600 -19.029 -26.758 1.00 86.94 218 VAL A N 1
ATOM 1714 C CA . VAL A 1 218 ? 14.837 -19.031 -27.545 1.00 86.94 218 VAL A CA 1
ATOM 1715 C C . VAL A 1 218 ? 15.255 -20.461 -27.918 1.00 86.94 218 VAL A C 1
ATOM 1717 O O . VAL A 1 218 ? 16.113 -20.639 -28.785 1.00 86.94 218 VAL A O 1
ATOM 1720 N N . MET A 1 219 ? 14.653 -21.481 -27.293 1.00 87.81 219 MET A N 1
ATOM 1721 C CA . MET A 1 219 ? 14.859 -22.883 -27.660 1.00 87.81 219 MET A CA 1
ATOM 1722 C C . MET A 1 219 ? 14.257 -23.163 -29.039 1.00 87.81 219 MET A C 1
ATOM 1724 O O . MET A 1 219 ? 13.117 -22.811 -29.304 1.00 87.81 219 MET A O 1
ATOM 1728 N N . LYS A 1 220 ? 15.006 -23.843 -29.907 1.00 89.31 220 LYS A N 1
ATOM 1729 C CA . LYS A 1 220 ? 14.526 -24.313 -31.213 1.00 89.31 220 LYS A CA 1
ATOM 1730 C C . LYS A 1 220 ? 14.007 -25.740 -31.118 1.00 89.31 220 LYS A C 1
ATOM 1732 O O . LYS A 1 220 ? 14.761 -26.593 -30.637 1.00 89.31 220 LYS A O 1
ATOM 1737 N N . ASN A 1 221 ? 12.818 -26.000 -31.670 1.00 87.44 221 ASN A N 1
ATOM 1738 C CA . ASN A 1 221 ? 12.140 -27.304 -31.616 1.00 87.44 221 ASN A CA 1
ATOM 1739 C C . ASN A 1 221 ? 12.030 -27.803 -30.162 1.00 87.44 221 ASN A C 1
ATOM 1741 O O . ASN A 1 221 ? 12.375 -28.944 -29.850 1.00 87.44 221 ASN A O 1
ATOM 1745 N N . GLY A 1 222 ? 11.656 -26.902 -29.248 1.00 85.88 222 GLY A N 1
ATOM 1746 C CA . GLY A 1 222 ? 11.570 -27.196 -27.819 1.00 85.88 222 GLY A CA 1
ATOM 1747 C C . GLY A 1 222 ? 10.423 -28.147 -27.496 1.00 85.88 222 GLY A C 1
ATOM 1748 O O . GLY A 1 222 ? 10.521 -28.888 -26.522 1.00 85.88 222 GLY A O 1
ATOM 1749 N N . ASP A 1 223 ? 9.374 -28.147 -28.321 1.00 86.12 223 ASP A N 1
ATOM 1750 C CA . ASP A 1 223 ? 8.193 -29.010 -28.209 1.00 86.12 223 ASP A CA 1
ATOM 1751 C C . ASP A 1 223 ? 8.343 -30.390 -28.879 1.00 86.12 223 ASP A C 1
ATOM 1753 O O . ASP A 1 223 ? 7.420 -31.201 -28.829 1.00 86.12 223 ASP A O 1
ATOM 1757 N N . PHE A 1 224 ? 9.492 -30.650 -29.514 1.00 88.62 224 PHE A N 1
ATOM 1758 C CA . PHE A 1 224 ? 9.838 -31.904 -30.190 1.00 88.62 224 PHE A CA 1
ATOM 1759 C C . PHE A 1 224 ? 8.830 -32.375 -31.252 1.00 88.62 224 PHE A C 1
ATOM 1761 O O . PHE A 1 224 ? 8.746 -33.576 -31.548 1.00 88.62 224 PHE A O 1
ATOM 1768 N N . LYS A 1 225 ? 8.062 -31.460 -31.858 1.00 81.88 225 LYS A N 1
ATOM 1769 C CA . LYS A 1 225 ? 7.144 -31.816 -32.951 1.00 81.88 225 LYS A CA 1
ATOM 1770 C C . LYS A 1 225 ? 7.859 -32.063 -34.269 1.00 81.88 225 LYS A C 1
ATOM 1772 O O . LYS A 1 225 ? 7.340 -32.818 -35.095 1.00 81.88 225 LYS A O 1
ATOM 1777 N N . GLU A 1 226 ? 9.028 -31.462 -34.481 1.00 83.94 226 GLU A N 1
ATOM 1778 C CA . GLU A 1 226 ? 9.846 -31.789 -35.643 1.00 83.94 226 GLU A CA 1
ATOM 1779 C C . GLU A 1 226 ? 10.678 -33.048 -35.384 1.00 83.94 226 GLU A C 1
ATOM 1781 O O . GLU A 1 226 ? 11.419 -33.139 -34.404 1.00 83.94 226 GLU A O 1
ATOM 1786 N N . ASP A 1 227 ? 10.644 -33.982 -36.338 1.00 82.38 227 ASP A N 1
ATOM 1787 C CA . ASP A 1 227 ? 11.405 -35.236 -36.268 1.00 82.38 227 ASP A CA 1
ATOM 1788 C C . ASP A 1 227 ? 12.930 -35.028 -36.232 1.00 82.38 227 ASP A C 1
ATOM 1790 O O . ASP A 1 227 ? 13.696 -35.927 -35.876 1.00 82.38 227 ASP A O 1
ATOM 1794 N N . ASN A 1 228 ? 13.384 -33.842 -36.635 1.00 84.69 228 ASN A N 1
ATOM 1795 C CA . ASN A 1 228 ? 14.787 -33.486 -36.714 1.00 84.69 228 ASN A CA 1
ATOM 1796 C C . ASN A 1 228 ? 15.296 -32.906 -35.384 1.00 84.69 228 ASN A C 1
ATOM 1798 O O . ASN A 1 228 ? 15.017 -31.762 -35.027 1.00 84.69 228 ASN A O 1
ATOM 1802 N N . LEU A 1 229 ? 16.140 -33.674 -34.696 1.00 86.88 229 LEU A N 1
ATOM 1803 C CA . LEU A 1 229 ? 16.714 -33.296 -33.402 1.00 86.88 229 LEU A CA 1
ATOM 1804 C C . LEU A 1 229 ? 18.116 -32.662 -33.495 1.00 86.88 229 LEU A C 1
ATOM 1806 O O . LEU A 1 229 ? 18.779 -32.509 -32.474 1.00 86.88 229 LEU A O 1
ATOM 1810 N N . ASN A 1 230 ? 18.585 -32.256 -34.683 1.00 87.56 230 ASN A N 1
ATOM 1811 C CA . ASN A 1 230 ? 19.951 -31.735 -34.884 1.00 87.56 230 ASN A CA 1
ATOM 1812 C C . ASN A 1 230 ? 20.286 -30.467 -34.074 1.00 87.56 230 ASN A C 1
ATOM 1814 O O . ASN A 1 230 ? 21.461 -30.139 -33.912 1.00 87.56 230 ASN A O 1
ATOM 1818 N N . ASN A 1 231 ? 19.276 -29.749 -33.573 1.00 86.69 231 ASN A N 1
ATOM 1819 C CA . ASN A 1 231 ? 19.471 -28.587 -32.703 1.00 86.69 231 ASN A CA 1
ATOM 1820 C C . ASN A 1 231 ? 19.831 -28.976 -31.257 1.00 86.69 231 ASN A C 1
ATOM 1822 O O . ASN A 1 231 ? 20.159 -28.101 -30.459 1.00 86.69 231 ASN A O 1
ATOM 1826 N N . PHE A 1 232 ? 19.772 -30.260 -30.906 1.00 92.88 232 PHE A N 1
ATOM 1827 C CA . PHE A 1 232 ? 20.052 -30.755 -29.566 1.00 92.88 232 PHE A CA 1
ATOM 1828 C C . PHE A 1 232 ? 21.284 -31.658 -29.552 1.00 92.88 232 PHE A C 1
ATOM 1830 O O . PHE A 1 232 ? 21.435 -32.568 -30.367 1.00 92.88 232 PHE A O 1
ATOM 1837 N N . GLY A 1 233 ? 22.161 -31.418 -28.583 1.00 94.00 233 GLY A N 1
ATOM 1838 C CA . GLY A 1 233 ? 23.245 -32.323 -28.232 1.00 94.00 233 GLY A CA 1
ATOM 1839 C C . GLY A 1 233 ? 22.854 -33.231 -27.069 1.00 94.00 233 GLY A C 1
ATOM 1840 O O . GLY A 1 233 ? 21.930 -32.937 -26.308 1.00 94.00 233 GLY A O 1
ATOM 1841 N N . VAL A 1 234 ? 23.591 -34.331 -26.909 1.00 93.69 234 VAL A N 1
ATOM 1842 C CA . VAL A 1 234 ? 23.395 -35.281 -25.808 1.00 93.69 234 VAL A CA 1
ATOM 1843 C C . VAL A 1 234 ? 24.717 -35.529 -25.092 1.00 93.69 234 VAL A C 1
ATOM 1845 O O . VAL A 1 234 ? 25.744 -35.778 -25.723 1.00 93.69 234 VAL A O 1
ATOM 1848 N N . PHE A 1 235 ? 24.684 -35.494 -23.762 1.00 91.38 235 PHE A N 1
ATOM 1849 C CA . PHE A 1 235 ? 25.756 -35.985 -22.902 1.00 91.38 235 PHE A CA 1
ATOM 1850 C C . PHE A 1 235 ? 25.355 -37.305 -22.240 1.00 91.38 235 PHE A C 1
ATOM 1852 O O . PHE A 1 235 ? 24.185 -37.527 -21.935 1.00 91.38 235 PHE A O 1
ATOM 1859 N N . TYR A 1 236 ? 26.352 -38.153 -21.969 1.00 91.44 236 TYR A N 1
ATOM 1860 C CA . TYR A 1 236 ? 26.236 -39.367 -21.143 1.00 91.44 236 TYR A CA 1
ATOM 1861 C C . TYR A 1 236 ? 25.174 -40.384 -21.600 1.00 91.44 236 TYR A C 1
ATOM 1863 O O . TYR A 1 236 ? 24.684 -41.185 -20.806 1.00 91.44 236 TYR A O 1
ATOM 1871 N N . GLY A 1 237 ? 24.814 -40.383 -22.882 1.00 92.12 237 GLY A N 1
ATOM 1872 C CA . GLY A 1 237 ? 23.789 -41.279 -23.395 1.00 92.12 237 GLY A CA 1
ATOM 1873 C C . GLY A 1 237 ? 23.380 -40.977 -24.824 1.00 92.12 237 GLY A C 1
ATOM 1874 O O . GLY A 1 237 ? 24.107 -40.312 -25.560 1.00 92.12 237 GLY A O 1
ATOM 1875 N N . ASN A 1 238 ? 22.206 -41.480 -25.191 1.00 92.50 238 ASN A N 1
ATOM 1876 C CA . ASN A 1 238 ? 21.573 -41.251 -26.485 1.00 92.50 238 ASN A CA 1
ATOM 1877 C C . ASN A 1 238 ? 20.160 -40.690 -26.290 1.00 92.50 238 ASN A C 1
ATOM 1879 O O . ASN A 1 238 ? 19.559 -40.868 -25.231 1.00 92.50 238 ASN A O 1
ATOM 1883 N N . MET A 1 239 ? 19.633 -40.052 -27.331 1.00 93.31 239 MET A N 1
ATOM 1884 C CA . MET A 1 239 ? 18.279 -39.505 -27.371 1.00 93.31 239 MET A CA 1
ATOM 1885 C C . MET A 1 239 ? 17.516 -40.067 -28.567 1.00 93.31 239 MET A C 1
ATOM 1887 O O . MET A 1 239 ? 18.089 -40.192 -29.654 1.00 93.31 239 MET A O 1
ATOM 1891 N N . ARG A 1 240 ? 16.230 -40.372 -28.378 1.00 90.50 240 ARG A N 1
ATOM 1892 C CA . ARG A 1 240 ? 15.296 -40.780 -29.438 1.00 90.50 240 ARG A CA 1
ATOM 1893 C C . ARG A 1 240 ? 13.916 -40.178 -29.195 1.00 90.50 240 ARG A C 1
ATOM 1895 O O . ARG A 1 240 ? 13.564 -39.924 -28.051 1.00 90.50 240 ARG A O 1
ATOM 1902 N N . LEU A 1 241 ? 13.139 -39.959 -30.255 1.00 88.06 241 LEU A N 1
ATOM 1903 C CA . LEU A 1 241 ? 11.732 -39.568 -30.109 1.00 88.06 241 LEU A CA 1
ATOM 1904 C C . LEU A 1 241 ? 10.938 -40.730 -29.514 1.00 88.06 241 LEU A C 1
ATOM 1906 O O . LEU A 1 241 ? 11.132 -41.877 -29.923 1.00 88.06 241 LEU A O 1
ATOM 1910 N N . SER A 1 242 ? 10.023 -40.422 -28.600 1.00 84.88 242 SER A N 1
ATOM 1911 C CA . SER A 1 242 ? 9.192 -41.406 -27.898 1.00 84.88 242 SER A CA 1
ATOM 1912 C C . SER A 1 242 ? 8.410 -42.330 -28.823 1.00 84.88 242 SER A C 1
ATOM 1914 O O . SER A 1 242 ? 8.289 -43.514 -28.547 1.00 84.88 242 SER A O 1
ATOM 1916 N N . LYS A 1 243 ? 7.977 -41.827 -29.985 1.00 81.00 243 LYS A N 1
ATOM 1917 C CA . LYS A 1 243 ? 7.258 -42.602 -31.009 1.00 81.00 243 LYS A CA 1
ATOM 1918 C C . LYS A 1 243 ? 8.033 -43.800 -31.582 1.00 81.00 243 LYS A C 1
ATOM 1920 O O . LYS A 1 243 ? 7.476 -44.557 -32.372 1.00 81.00 243 LYS A O 1
ATOM 1925 N N . PHE A 1 244 ? 9.318 -43.927 -31.256 1.00 81.75 244 PHE A N 1
ATOM 1926 C CA . PHE A 1 244 ? 10.186 -45.028 -31.668 1.00 81.75 244 PHE A CA 1
ATOM 1927 C C . PHE A 1 244 ? 10.622 -45.928 -30.501 1.00 81.75 244 PHE A C 1
ATOM 1929 O O . PHE A 1 244 ? 11.465 -46.799 -30.710 1.00 81.75 244 PHE A O 1
ATOM 1936 N N . GLU A 1 245 ? 10.098 -45.711 -29.294 1.00 81.31 245 GLU A N 1
ATOM 1937 C CA . GLU A 1 245 ? 10.468 -46.445 -28.083 1.00 81.31 245 GLU A CA 1
ATOM 1938 C C . GLU A 1 245 ? 9.246 -47.149 -27.479 1.00 81.31 245 GLU A C 1
ATOM 1940 O O . GLU A 1 245 ? 8.175 -46.561 -27.342 1.00 81.31 245 GLU A O 1
ATOM 1945 N N . ASP A 1 246 ? 9.423 -48.415 -27.103 1.00 75.44 246 ASP A N 1
ATOM 1946 C CA . ASP A 1 246 ? 8.383 -49.208 -26.446 1.00 75.44 246 ASP A CA 1
ATOM 1947 C C . ASP A 1 246 ? 8.187 -48.741 -24.982 1.00 75.44 246 ASP A C 1
ATOM 1949 O O . ASP A 1 246 ? 9.143 -48.326 -24.312 1.00 75.44 246 ASP A O 1
ATOM 1953 N N . ASP A 1 247 ? 6.951 -48.843 -24.476 1.00 72.75 247 ASP A N 1
ATOM 1954 C CA . ASP A 1 247 ? 6.521 -48.459 -23.115 1.00 72.75 247 ASP A CA 1
ATOM 1955 C C . ASP A 1 247 ? 6.541 -46.946 -22.804 1.00 72.75 247 ASP A C 1
ATOM 1957 O O . ASP A 1 247 ? 6.710 -46.540 -21.648 1.00 72.75 247 ASP A O 1
ATOM 1961 N N . VAL A 1 248 ? 6.357 -46.106 -23.828 1.00 75.19 248 VAL A N 1
ATOM 1962 C CA . VAL A 1 248 ? 6.199 -44.652 -23.685 1.00 75.19 248 VAL A CA 1
ATOM 1963 C C . VAL A 1 248 ? 4.831 -44.218 -24.209 1.00 75.19 248 VAL A C 1
ATOM 1965 O O . VAL A 1 248 ? 4.519 -44.399 -25.382 1.00 75.19 248 VAL A O 1
ATOM 1968 N N . ASP A 1 249 ? 4.015 -43.634 -23.330 1.00 66.12 249 ASP A N 1
ATOM 1969 C CA . ASP A 1 249 ? 2.600 -43.355 -23.618 1.00 66.12 249 ASP A CA 1
ATOM 1970 C C . ASP A 1 249 ? 2.370 -42.089 -24.468 1.00 66.12 249 ASP A C 1
ATOM 1972 O O . ASP A 1 249 ? 1.305 -41.933 -25.066 1.00 66.12 249 ASP A O 1
ATOM 1976 N N . ASP A 1 250 ? 3.349 -41.180 -24.537 1.00 69.31 250 ASP A N 1
ATOM 1977 C CA . ASP A 1 250 ? 3.173 -39.848 -25.126 1.00 69.31 250 ASP A CA 1
ATOM 1978 C C . ASP A 1 250 ? 3.964 -39.684 -26.428 1.00 69.31 250 ASP A C 1
ATOM 1980 O O . ASP A 1 250 ? 5.189 -39.790 -26.462 1.00 69.31 250 ASP A O 1
ATOM 1984 N N . TYR A 1 251 ? 3.260 -39.363 -27.514 1.00 70.56 251 TYR A N 1
ATOM 1985 C CA . TYR A 1 251 ? 3.863 -38.956 -28.782 1.00 70.56 251 TYR A CA 1
ATOM 1986 C C . TYR A 1 251 ? 4.232 -37.466 -28.694 1.00 70.56 251 TYR A C 1
ATOM 1988 O O . TYR A 1 251 ? 3.417 -36.684 -28.213 1.00 70.56 251 TYR A O 1
ATOM 1996 N N . HIS A 1 252 ? 5.419 -37.082 -29.189 1.00 74.44 252 HIS A N 1
ATOM 1997 C CA . HIS A 1 252 ? 6.008 -35.720 -29.135 1.00 74.44 252 HIS A CA 1
ATOM 1998 C C . HIS A 1 252 ? 6.857 -35.392 -27.893 1.00 74.44 252 HIS A C 1
ATOM 2000 O O . HIS A 1 252 ? 6.916 -34.253 -27.449 1.00 74.44 252 HIS A O 1
ATOM 2006 N N . SER A 1 253 ? 7.578 -36.382 -27.372 1.00 89.62 253 SER A N 1
ATOM 2007 C CA . SER A 1 253 ? 8.628 -36.201 -26.367 1.00 89.62 253 SER A CA 1
ATOM 2008 C C . SER A 1 253 ? 9.924 -36.886 -26.818 1.00 89.62 253 SER A C 1
ATOM 2010 O O . SER A 1 253 ? 9.964 -37.614 -27.820 1.00 89.62 253 SER A O 1
ATOM 2012 N N . VAL A 1 254 ? 11.010 -36.659 -26.080 1.00 92.31 254 VAL A N 1
ATOM 2013 C CA . VAL A 1 254 ? 12.288 -37.345 -26.290 1.00 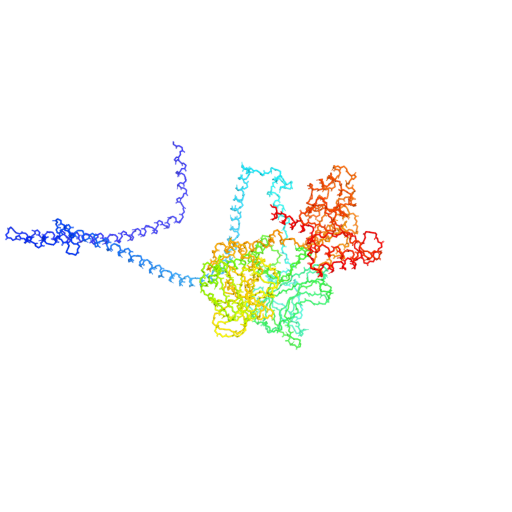92.31 254 VAL A CA 1
ATOM 2014 C C . VAL A 1 254 ? 12.663 -38.196 -25.086 1.00 92.31 254 VAL A C 1
ATOM 2016 O O . VAL A 1 254 ? 12.605 -37.763 -23.937 1.00 92.31 254 VAL A O 1
ATOM 2019 N N . VAL A 1 255 ? 13.105 -39.418 -25.363 1.00 93.94 255 VAL A N 1
ATOM 2020 C CA . VAL A 1 255 ? 13.594 -40.380 -24.380 1.00 93.94 255 VAL A CA 1
ATOM 2021 C C . VAL A 1 255 ? 15.115 -40.324 -24.360 1.00 93.94 255 VAL A C 1
ATOM 2023 O O . VAL A 1 255 ? 15.785 -40.578 -25.367 1.00 93.94 255 VAL A O 1
ATOM 2026 N N . LEU A 1 256 ? 15.669 -40.003 -23.196 1.00 94.94 256 LEU A N 1
ATOM 2027 C CA . LEU A 1 256 ? 17.101 -39.936 -22.935 1.00 94.94 256 LEU A CA 1
ATOM 2028 C C . LEU A 1 256 ? 17.539 -41.220 -22.242 1.00 94.94 256 LEU A C 1
ATOM 2030 O O . LEU A 1 256 ? 17.155 -41.450 -21.102 1.00 94.94 256 LEU A O 1
ATOM 2034 N N . THR A 1 257 ? 18.363 -42.037 -22.899 1.00 94.25 257 THR A N 1
ATOM 2035 C CA . THR A 1 257 ? 18.867 -43.306 -22.344 1.00 94.25 257 THR A CA 1
ATOM 2036 C C . THR A 1 257 ? 20.331 -43.172 -21.950 1.00 94.25 257 THR A C 1
ATOM 2038 O O . THR A 1 257 ? 21.191 -42.950 -22.810 1.00 94.25 257 THR A O 1
ATOM 2041 N N . SER A 1 258 ? 20.628 -43.313 -20.657 1.00 93.12 258 SER A N 1
ATOM 2042 C CA . SER A 1 258 ? 21.997 -43.234 -20.137 1.00 93.12 258 SER A CA 1
ATOM 2043 C C . SER A 1 258 ? 22.849 -44.406 -20.618 1.00 93.12 258 SER A C 1
ATOM 2045 O O . SER A 1 258 ? 22.414 -45.558 -20.624 1.00 93.12 258 SER A O 1
ATOM 2047 N N . ASN A 1 259 ? 24.097 -44.122 -20.989 1.00 92.12 259 ASN A N 1
ATOM 2048 C CA . ASN A 1 259 ? 25.081 -45.146 -21.346 1.00 92.12 259 ASN A CA 1
ATOM 2049 C C . ASN A 1 259 ? 25.969 -45.569 -20.157 1.00 92.12 259 ASN A C 1
ATOM 2051 O O . ASN A 1 259 ? 26.812 -46.449 -20.320 1.00 92.12 259 ASN A O 1
ATOM 2055 N N . GLY A 1 260 ? 25.786 -44.969 -18.972 1.00 86.44 260 GLY A N 1
ATOM 2056 C CA . GLY A 1 260 ? 26.581 -45.260 -17.773 1.00 86.44 260 GLY A CA 1
ATOM 2057 C C . GLY A 1 260 ? 27.902 -44.488 -17.658 1.00 86.44 260 GLY A C 1
ATOM 2058 O O . GLY A 1 260 ? 28.713 -44.813 -16.798 1.00 86.44 260 GLY A O 1
ATOM 2059 N N . SER A 1 261 ? 28.146 -43.473 -18.499 1.00 86.44 261 SER A N 1
ATOM 2060 C CA . SER A 1 261 ? 29.397 -42.684 -18.464 1.00 86.44 261 SER A CA 1
ATOM 2061 C C . SER A 1 261 ? 29.502 -41.717 -17.276 1.00 86.44 261 SER A C 1
ATOM 2063 O O . SER A 1 261 ? 30.563 -41.137 -17.057 1.00 86.44 261 SER A O 1
ATOM 2065 N N . SER A 1 262 ? 28.414 -41.511 -16.531 1.00 84.12 262 SER A N 1
ATOM 2066 C CA . SER A 1 262 ? 28.398 -40.778 -15.266 1.00 84.12 262 SER A CA 1
ATOM 2067 C C . SER A 1 262 ? 27.588 -41.562 -14.234 1.00 84.12 262 SER A C 1
ATOM 2069 O O . SER A 1 262 ? 26.561 -42.164 -14.548 1.00 84.12 262 SER A O 1
ATOM 2071 N N . ASP A 1 263 ? 28.081 -41.556 -13.001 1.00 79.25 263 ASP A N 1
ATOM 2072 C CA . ASP A 1 263 ? 27.481 -42.179 -11.821 1.00 79.25 263 ASP A CA 1
ATOM 2073 C C . ASP A 1 263 ? 26.540 -41.227 -11.058 1.00 79.25 263 ASP A C 1
ATOM 2075 O O . ASP A 1 263 ? 25.964 -41.620 -10.049 1.00 79.25 263 ASP A O 1
ATOM 2079 N N . TYR A 1 264 ? 26.397 -39.982 -11.532 1.00 84.81 264 TYR A N 1
ATOM 2080 C CA . TYR A 1 264 ? 25.568 -38.937 -10.923 1.00 84.81 264 TYR A CA 1
ATOM 2081 C C . TYR A 1 264 ? 24.569 -38.342 -11.922 1.00 84.81 264 TYR A C 1
ATOM 2083 O O . TYR A 1 264 ? 23.377 -38.268 -11.637 1.00 84.81 264 TYR A O 1
ATOM 2091 N N . PHE A 1 265 ? 25.021 -37.966 -13.122 1.00 86.75 265 PHE A N 1
ATOM 2092 C CA . PHE A 1 265 ? 24.133 -37.490 -14.182 1.00 86.75 265 PHE A CA 1
ATOM 2093 C C . PHE A 1 265 ? 23.711 -38.646 -15.092 1.00 86.75 265 PHE A C 1
ATOM 2095 O O . PHE A 1 265 ? 24.549 -39.400 -15.585 1.00 86.75 265 PHE A O 1
ATOM 2102 N N . GLY A 1 266 ? 22.414 -38.758 -15.371 1.00 87.69 266 GLY A N 1
ATOM 2103 C CA . GLY A 1 266 ? 21.928 -39.579 -16.476 1.00 87.69 266 GLY A CA 1
ATOM 2104 C C . GLY A 1 266 ? 22.216 -38.953 -17.840 1.00 87.69 266 GLY A C 1
ATOM 2105 O O . GLY A 1 266 ? 22.880 -37.916 -17.960 1.00 87.69 266 GLY A O 1
ATOM 2106 N N . ALA A 1 267 ? 21.647 -39.558 -18.885 1.00 93.06 267 ALA A N 1
ATOM 2107 C CA . ALA A 1 267 ? 21.624 -38.939 -20.204 1.00 93.06 267 ALA A CA 1
ATOM 2108 C C . ALA A 1 267 ? 21.029 -37.527 -20.109 1.00 93.06 267 ALA A C 1
ATOM 2110 O O . ALA A 1 267 ? 19.979 -37.323 -19.498 1.00 93.06 267 ALA A O 1
ATOM 2111 N N . SER A 1 268 ? 21.739 -36.553 -20.674 1.00 92.50 268 SER A N 1
ATOM 2112 C CA . SER A 1 268 ? 21.385 -35.136 -20.594 1.00 92.50 268 SER A CA 1
ATOM 2113 C C . SER A 1 268 ? 21.235 -34.566 -21.994 1.00 92.50 268 SER A C 1
ATOM 2115 O O . SER A 1 268 ? 22.183 -34.625 -22.777 1.00 92.50 268 SER A O 1
ATOM 2117 N N . ILE A 1 269 ? 20.081 -33.984 -22.293 1.00 95.56 269 ILE A N 1
ATOM 2118 C CA . ILE A 1 269 ? 19.871 -33.216 -23.522 1.00 95.56 269 ILE A CA 1
ATOM 2119 C C . ILE A 1 269 ? 20.291 -31.769 -23.288 1.00 95.56 269 ILE A C 1
ATOM 2121 O O . ILE A 1 269 ? 20.114 -31.250 -22.185 1.00 95.56 269 ILE A O 1
ATOM 2125 N N . TYR A 1 270 ? 20.844 -31.109 -24.302 1.00 95.81 270 TYR A N 1
ATOM 2126 C CA . TYR A 1 270 ? 21.121 -29.679 -24.237 1.00 95.81 270 TYR A CA 1
ATOM 2127 C C . TYR A 1 270 ? 20.998 -28.984 -25.591 1.00 95.81 270 TYR A C 1
ATOM 2129 O O . TYR A 1 270 ? 21.167 -29.602 -26.640 1.00 95.81 270 TYR A O 1
ATOM 2137 N N . GLN A 1 271 ? 20.797 -27.669 -25.554 1.00 95.31 271 GLN A N 1
ATOM 2138 C CA . GLN A 1 271 ? 20.939 -26.787 -26.710 1.00 95.31 271 GLN A CA 1
ATOM 2139 C C . GLN A 1 271 ? 21.846 -25.609 -26.343 1.00 95.31 271 GLN A C 1
ATOM 2141 O O . GLN A 1 271 ? 21.713 -25.019 -25.269 1.00 95.31 271 GLN A O 1
ATOM 2146 N N . THR A 1 272 ? 22.796 -25.280 -27.221 1.00 94.88 272 THR A N 1
ATOM 2147 C CA . THR A 1 272 ? 23.626 -24.078 -27.070 1.00 94.88 272 THR A CA 1
ATOM 2148 C C . THR A 1 272 ? 22.828 -22.869 -27.546 1.00 94.88 272 THR A C 1
ATOM 2150 O O . THR A 1 272 ? 22.516 -22.768 -28.730 1.00 94.88 272 THR A O 1
ATOM 2153 N N . LEU A 1 273 ? 22.521 -21.949 -26.631 1.00 93.88 273 LEU A N 1
ATOM 2154 C CA . LEU A 1 273 ? 21.763 -20.734 -26.936 1.00 93.88 273 LEU A CA 1
ATOM 2155 C C . LEU A 1 273 ? 22.672 -19.560 -27.296 1.00 93.88 273 LEU A C 1
ATOM 2157 O O . LEU A 1 273 ? 22.311 -18.731 -28.129 1.00 93.88 273 LEU A O 1
ATOM 2161 N N . GLN A 1 274 ? 23.856 -19.485 -26.683 1.00 91.75 274 GLN A N 1
ATOM 2162 C CA . GLN A 1 274 ? 24.841 -18.439 -26.957 1.00 91.75 274 GLN A CA 1
ATOM 2163 C C . GLN A 1 274 ? 26.266 -18.995 -26.917 1.00 91.75 274 GLN A C 1
ATOM 2165 O O . GLN A 1 274 ? 26.561 -19.962 -26.212 1.00 91.75 274 GLN A O 1
ATOM 2170 N N . SER A 1 275 ? 27.178 -18.355 -27.650 1.00 91.06 275 SER A N 1
ATOM 2171 C CA . SER A 1 275 ? 28.599 -18.728 -27.677 1.00 91.06 275 SER A CA 1
ATOM 2172 C C . SER A 1 275 ? 29.349 -18.382 -26.385 1.00 91.06 275 SER A C 1
ATOM 2174 O O . SER A 1 275 ? 30.448 -18.893 -26.167 1.00 91.06 275 SER A O 1
ATOM 2176 N N . GLN A 1 276 ? 28.767 -17.539 -25.524 1.00 90.69 276 GLN A N 1
ATOM 2177 C CA . GLN A 1 276 ? 29.334 -17.105 -24.247 1.00 90.69 276 GLN A CA 1
ATOM 2178 C C . GLN A 1 276 ? 28.263 -17.071 -23.146 1.00 90.69 276 GLN A C 1
ATOM 2180 O O . GLN A 1 276 ? 27.106 -16.783 -23.437 1.00 90.69 276 GLN A O 1
ATOM 2185 N N . ILE A 1 277 ? 28.648 -17.349 -21.893 1.00 91.19 277 ILE A N 1
ATOM 2186 C CA . ILE A 1 277 ? 27.792 -17.174 -20.709 1.00 91.19 277 ILE A CA 1
ATOM 2187 C C . ILE A 1 277 ? 27.384 -15.695 -20.593 1.00 91.19 277 ILE A C 1
ATOM 2189 O O . ILE A 1 277 ? 2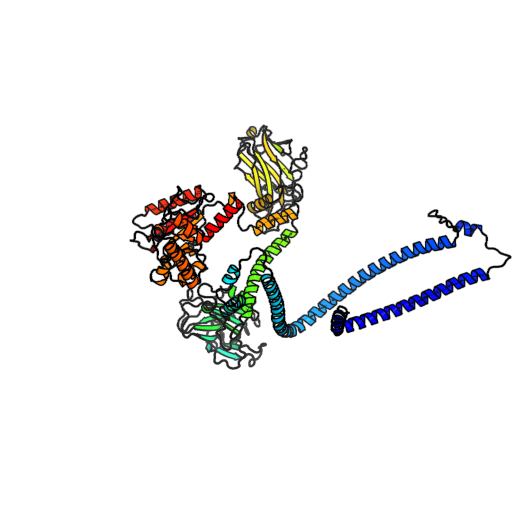8.280 -14.839 -20.572 1.00 91.19 277 ILE A O 1
ATOM 2193 N N . PRO A 1 278 ? 26.079 -15.379 -20.485 1.00 88.06 278 PRO A N 1
ATOM 2194 C CA . PRO A 1 278 ? 25.617 -14.014 -20.273 1.00 88.06 278 PRO A CA 1
ATOM 2195 C C . PRO A 1 278 ? 26.243 -13.411 -19.014 1.00 88.06 278 PRO A C 1
ATOM 2197 O O . PRO A 1 278 ? 26.345 -14.080 -17.990 1.00 88.06 278 PRO A O 1
ATOM 2200 N N . GLN A 1 279 ? 26.673 -12.152 -19.094 1.00 81.94 279 GLN A N 1
ATOM 2201 C CA . GLN A 1 279 ? 27.307 -11.451 -17.967 1.00 81.94 279 GLN A CA 1
ATOM 2202 C C . GLN A 1 279 ? 26.325 -10.579 -17.174 1.00 81.94 279 GLN A C 1
ATOM 2204 O O . GLN A 1 279 ? 26.618 -10.219 -16.041 1.00 81.94 279 GLN A O 1
ATOM 2209 N N . LEU A 1 280 ? 25.180 -10.238 -17.772 1.00 76.88 280 LEU A N 1
ATOM 2210 C CA . LEU A 1 280 ? 24.173 -9.338 -17.197 1.00 76.88 280 LEU A CA 1
ATOM 2211 C C . LEU A 1 280 ? 22.771 -9.944 -17.260 1.00 76.88 280 LEU A C 1
ATOM 2213 O O . LEU A 1 280 ? 22.014 -9.835 -16.302 1.00 76.88 280 LEU A O 1
ATOM 2217 N N . ASP A 1 281 ? 22.442 -10.609 -18.369 1.00 82.31 281 ASP A N 1
ATOM 2218 C CA . ASP A 1 281 ? 21.094 -11.123 -18.584 1.00 82.31 281 ASP A CA 1
ATOM 2219 C C . ASP A 1 281 ? 20.753 -12.283 -17.639 1.00 82.31 281 ASP A C 1
ATOM 2221 O O . ASP A 1 281 ? 21.456 -13.300 -17.600 1.00 82.31 281 ASP A O 1
ATOM 2225 N N . LYS A 1 282 ? 19.615 -12.167 -16.952 1.00 87.94 282 LYS A N 1
ATOM 2226 C CA . LYS A 1 282 ? 18.964 -13.248 -16.209 1.00 87.94 282 LYS A CA 1
ATOM 2227 C C . LYS A 1 282 ? 18.092 -14.070 -17.145 1.00 87.94 282 LYS A C 1
ATOM 2229 O O . LYS A 1 282 ? 17.369 -13.536 -17.992 1.00 87.94 282 LYS A O 1
ATOM 2234 N N . TRP A 1 283 ? 18.140 -15.386 -16.971 1.00 92.94 283 TRP A N 1
ATOM 2235 C CA . TRP A 1 283 ? 17.424 -16.331 -17.825 1.00 92.94 283 TRP A CA 1
ATOM 2236 C C . TRP A 1 283 ? 16.547 -17.255 -17.001 1.00 92.94 283 TRP A C 1
ATOM 2238 O O . TRP A 1 283 ? 16.997 -17.827 -16.012 1.00 92.94 283 TRP A O 1
ATOM 2248 N N . TYR A 1 284 ? 15.310 -17.444 -17.446 1.00 92.81 284 TYR A N 1
ATOM 2249 C CA . TYR A 1 284 ? 14.410 -18.447 -16.895 1.00 92.81 284 TYR A CA 1
ATOM 2250 C C . TYR A 1 284 ? 14.311 -19.622 -17.861 1.00 92.81 284 TYR A C 1
ATOM 2252 O O . TYR A 1 284 ? 14.062 -19.434 -19.054 1.00 92.81 284 TYR A O 1
ATOM 2260 N N . VAL A 1 285 ? 14.508 -20.832 -17.347 1.00 94.25 285 VAL A N 1
ATOM 2261 C CA . VAL A 1 285 ? 14.433 -22.069 -18.125 1.00 94.25 285 VAL A CA 1
ATOM 2262 C C . VAL A 1 285 ? 13.457 -23.036 -17.474 1.00 94.25 285 VAL A C 1
ATOM 2264 O O . VAL A 1 285 ? 13.384 -23.118 -16.246 1.00 94.25 285 VAL A O 1
ATOM 2267 N N . LYS A 1 286 ? 12.701 -23.767 -18.292 1.00 92.31 286 LYS A N 1
ATOM 2268 C CA . LYS A 1 286 ? 11.694 -24.727 -17.826 1.00 92.31 286 LYS A CA 1
ATOM 2269 C C . LYS A 1 286 ? 11.632 -25.940 -18.747 1.00 92.31 286 LYS A C 1
ATOM 2271 O O . LYS A 1 286 ? 11.746 -25.786 -19.958 1.00 92.31 286 LYS A O 1
ATOM 2276 N N . ALA A 1 287 ? 11.430 -27.125 -18.184 1.00 92.69 287 ALA A N 1
ATOM 2277 C CA . ALA A 1 287 ? 11.128 -28.341 -18.934 1.00 92.69 287 ALA A CA 1
ATOM 2278 C C . ALA A 1 287 ? 10.018 -29.141 -18.259 1.00 92.69 287 ALA A C 1
ATOM 2280 O O . ALA A 1 287 ? 9.812 -29.020 -17.049 1.00 92.69 287 ALA A O 1
ATOM 2281 N N . ARG A 1 288 ? 9.306 -29.956 -19.035 1.00 91.38 288 ARG A N 1
ATOM 2282 C CA . ARG A 1 288 ? 8.398 -30.975 -18.510 1.00 91.38 288 ARG A CA 1
ATOM 2283 C C . ARG A 1 288 ? 9.093 -32.331 -18.598 1.00 91.38 288 ARG A C 1
ATOM 2285 O O . ARG A 1 288 ? 9.630 -32.703 -19.634 1.00 91.38 288 ARG A O 1
ATOM 2292 N N . MET A 1 289 ? 9.175 -33.064 -17.495 1.00 92.69 289 MET A N 1
ATOM 2293 C CA . MET A 1 289 ? 10.010 -34.268 -17.416 1.00 92.69 289 MET A CA 1
ATOM 2294 C C . MET A 1 289 ? 9.320 -35.380 -16.636 1.00 92.69 289 MET A C 1
ATOM 2296 O O . MET A 1 289 ? 8.613 -35.108 -15.667 1.00 92.69 289 MET A O 1
ATOM 2300 N N . ARG A 1 290 ? 9.556 -36.639 -17.011 1.00 90.88 290 ARG A N 1
ATOM 2301 C CA . ARG A 1 290 ? 9.160 -37.797 -16.199 1.00 90.88 290 ARG A CA 1
ATOM 2302 C C . ARG A 1 290 ? 10.222 -38.880 -16.179 1.00 90.88 290 ARG A C 1
ATOM 2304 O O . ARG A 1 290 ? 11.016 -39.039 -17.105 1.00 90.88 290 ARG A O 1
ATOM 2311 N N . ALA A 1 291 ? 10.203 -39.655 -15.107 1.00 89.44 291 ALA A N 1
ATOM 2312 C CA . ALA A 1 291 ? 11.072 -40.804 -14.938 1.00 89.44 291 ALA A CA 1
ATOM 2313 C C . ALA A 1 291 ? 10.441 -42.052 -15.569 1.00 89.44 291 ALA A C 1
ATOM 2315 O O . ALA A 1 291 ? 9.304 -42.397 -15.231 1.00 89.44 291 ALA A O 1
ATOM 2316 N N . VAL A 1 292 ? 11.166 -42.745 -16.451 1.00 88.12 292 VAL A N 1
ATOM 2317 C CA . VAL A 1 292 ? 10.724 -44.034 -17.019 1.00 88.12 292 VAL A CA 1
ATOM 2318 C C . VAL A 1 292 ? 11.198 -45.197 -16.139 1.00 88.12 292 VAL A C 1
ATOM 2320 O O . VAL A 1 292 ? 10.495 -46.194 -15.960 1.00 88.12 292 VAL A O 1
ATOM 2323 N N . GLU A 1 293 ? 12.355 -45.055 -15.500 1.00 87.06 293 GLU A N 1
ATOM 2324 C CA . GLU A 1 293 ? 12.845 -45.922 -14.426 1.00 87.06 293 GLU A CA 1
ATOM 2325 C C . GLU A 1 293 ? 13.149 -45.105 -13.164 1.00 87.06 293 GLU A C 1
ATOM 2327 O O . GLU A 1 293 ? 13.018 -43.885 -13.160 1.00 87.06 293 GLU A O 1
ATOM 2332 N N . ASP A 1 294 ? 13.555 -45.775 -12.080 1.00 84.44 294 ASP A N 1
ATOM 2333 C CA . ASP A 1 294 ? 13.912 -45.104 -10.826 1.00 84.44 294 ASP A CA 1
ATOM 2334 C C . ASP A 1 294 ? 15.019 -44.067 -11.048 1.00 84.44 294 ASP A C 1
ATOM 2336 O O . ASP A 1 294 ? 16.131 -44.423 -11.452 1.00 84.44 294 ASP A O 1
ATOM 2340 N N . VAL A 1 295 ? 14.701 -42.811 -10.742 1.00 86.56 295 VAL A N 1
ATOM 2341 C CA . VAL A 1 295 ? 15.588 -41.645 -10.780 1.00 86.56 295 VAL A CA 1
ATOM 2342 C C . VAL A 1 295 ? 15.507 -40.939 -9.429 1.00 86.56 295 VAL A C 1
ATOM 2344 O O . VAL A 1 295 ? 14.469 -40.979 -8.767 1.00 86.56 295 VAL A O 1
ATOM 2347 N N . HIS A 1 296 ? 16.598 -40.315 -8.992 1.00 85.88 296 HIS A N 1
ATOM 2348 C CA . HIS A 1 296 ? 16.606 -39.606 -7.715 1.00 85.88 296 HIS A CA 1
ATOM 2349 C C . HIS A 1 296 ? 15.911 -38.250 -7.812 1.00 85.88 296 HIS A C 1
ATOM 2351 O O . HIS A 1 296 ? 15.105 -37.914 -6.946 1.00 85.88 296 HIS A O 1
ATOM 2357 N N . ASP A 1 297 ? 16.227 -37.502 -8.870 1.00 89.56 297 ASP A N 1
ATOM 2358 C CA . ASP A 1 297 ? 15.692 -36.168 -9.123 1.00 89.56 297 ASP A CA 1
ATOM 2359 C C . ASP A 1 297 ? 15.638 -35.879 -10.634 1.00 89.56 297 ASP A C 1
ATOM 2361 O O . ASP A 1 297 ? 16.379 -36.478 -11.420 1.00 89.56 297 ASP A O 1
ATOM 2365 N N . LEU A 1 298 ? 14.770 -34.961 -11.046 1.00 90.81 298 LEU A N 1
ATOM 2366 C CA . LEU A 1 298 ? 14.677 -34.454 -12.416 1.00 90.81 298 LEU A CA 1
ATOM 2367 C C . LEU A 1 298 ? 15.061 -32.979 -12.398 1.00 90.81 298 LEU A C 1
ATOM 2369 O O . LEU A 1 298 ? 14.568 -32.219 -11.569 1.00 90.81 298 LEU A O 1
ATOM 2373 N N . THR A 1 299 ? 15.935 -32.557 -13.308 1.00 91.75 299 THR A N 1
ATOM 2374 C CA . THR A 1 299 ? 16.460 -31.194 -13.261 1.00 91.75 299 THR A CA 1
ATOM 2375 C C . THR A 1 299 ? 16.590 -30.552 -14.631 1.00 91.75 299 THR A C 1
ATOM 2377 O O . THR A 1 299 ? 16.854 -31.214 -15.639 1.00 91.75 299 THR A O 1
ATOM 2380 N N . ILE A 1 300 ? 16.469 -29.227 -14.626 1.00 93.75 300 ILE A N 1
ATOM 2381 C CA . ILE A 1 300 ? 16.867 -28.342 -15.712 1.00 93.75 300 ILE A CA 1
ATOM 2382 C C . ILE A 1 300 ? 17.815 -27.286 -15.152 1.00 93.75 300 ILE A C 1
ATOM 2384 O O . ILE A 1 300 ? 17.688 -26.851 -14.006 1.00 93.75 300 ILE A O 1
ATOM 2388 N N . GLY A 1 301 ? 18.765 -26.854 -15.965 1.00 93.44 301 GLY A N 1
ATOM 2389 C CA . GLY A 1 301 ? 19.661 -25.780 -15.585 1.00 93.44 301 GLY A CA 1
ATOM 2390 C C . GLY A 1 301 ? 20.483 -25.276 -16.753 1.00 93.44 301 GLY A C 1
ATOM 2391 O O . GLY A 1 301 ? 20.162 -25.496 -17.926 1.00 93.44 301 GLY A O 1
ATOM 2392 N N . VAL A 1 302 ? 21.574 -24.606 -16.411 1.00 94.38 302 VAL A N 1
ATOM 2393 C CA . VAL A 1 302 ? 22.510 -24.037 -17.373 1.00 94.38 302 VAL A CA 1
ATOM 2394 C C . VAL A 1 302 ? 23.898 -24.645 -17.209 1.00 94.38 302 VAL A C 1
ATOM 2396 O O . VAL A 1 302 ? 24.354 -24.988 -16.113 1.00 94.38 302 VAL A O 1
ATOM 2399 N N . ARG A 1 303 ? 24.595 -24.806 -18.328 1.00 91.19 303 ARG A N 1
ATOM 2400 C CA . ARG A 1 303 ? 25.916 -25.424 -18.373 1.00 91.19 303 ARG A CA 1
ATOM 2401 C C . ARG A 1 303 ? 26.851 -24.638 -19.279 1.00 91.19 303 ARG A C 1
ATOM 2403 O O . ARG A 1 303 ? 26.506 -24.326 -20.415 1.00 91.19 303 ARG A O 1
ATOM 2410 N N . GLY A 1 304 ? 28.054 -24.392 -18.766 1.00 90.62 304 GLY A N 1
ATOM 2411 C CA . GLY A 1 304 ? 29.180 -23.858 -19.519 1.00 90.62 304 GLY A CA 1
ATOM 2412 C C . GLY A 1 304 ? 30.032 -24.953 -20.158 1.00 90.62 304 GLY A C 1
ATOM 2413 O O . GLY A 1 304 ? 29.802 -26.152 -19.984 1.00 90.62 304 GLY A O 1
ATOM 2414 N N . ILE A 1 305 ? 31.109 -24.553 -20.834 1.00 86.94 305 ILE A N 1
ATOM 2415 C CA . ILE A 1 305 ? 32.233 -25.465 -21.108 1.00 86.94 305 ILE A CA 1
ATOM 2416 C C . ILE A 1 305 ? 32.865 -25.900 -19.780 1.00 86.94 305 ILE A C 1
ATOM 2418 O O . ILE A 1 305 ? 33.203 -27.072 -19.607 1.00 86.94 305 ILE A O 1
ATOM 2422 N N . LYS A 1 306 ? 32.985 -24.964 -18.831 1.00 84.44 306 LYS A N 1
ATOM 2423 C CA . LYS A 1 306 ? 33.346 -25.247 -17.438 1.00 84.44 306 LYS A CA 1
ATOM 2424 C C . LYS A 1 306 ? 32.204 -24.817 -16.528 1.00 84.44 306 LYS A C 1
ATOM 2426 O O . LYS A 1 306 ? 31.690 -23.714 -16.686 1.00 84.44 306 LYS A O 1
ATOM 2431 N N . GLY A 1 307 ? 31.864 -25.681 -15.575 1.00 86.88 307 GLY A N 1
ATOM 2432 C CA . GLY A 1 307 ? 30.802 -25.453 -14.601 1.00 86.88 307 GLY A CA 1
ATOM 2433 C C . GLY A 1 307 ? 29.419 -25.899 -15.082 1.00 86.88 307 GLY A C 1
ATOM 2434 O O . GLY A 1 307 ? 29.124 -25.939 -16.278 1.00 86.88 307 GLY A O 1
ATOM 2435 N N . ILE A 1 308 ? 28.574 -26.232 -14.114 1.00 89.38 308 ILE A N 1
ATOM 2436 C CA . ILE A 1 308 ? 27.162 -26.561 -14.290 1.00 89.38 308 ILE A CA 1
ATOM 2437 C C . ILE A 1 308 ? 26.388 -25.939 -13.127 1.00 89.38 308 ILE A C 1
ATOM 2439 O O . ILE A 1 308 ? 26.900 -25.902 -12.002 1.00 89.38 308 ILE A O 1
ATOM 2443 N N . LYS A 1 309 ? 25.200 -25.407 -13.404 1.00 91.06 309 LYS A N 1
ATOM 2444 C CA . LYS A 1 309 ? 24.322 -24.794 -12.410 1.00 91.06 309 LYS A CA 1
ATOM 2445 C C . LYS A 1 309 ? 22.890 -25.241 -12.641 1.00 91.06 309 LYS A C 1
ATOM 2447 O O . LYS A 1 309 ? 22.390 -25.219 -13.760 1.00 91.06 309 LYS A O 1
ATOM 2452 N N . HIS A 1 310 ? 22.278 -25.708 -11.571 1.00 88.06 310 HIS A N 1
ATOM 2453 C CA . HIS A 1 310 ? 20.933 -26.253 -11.524 1.00 88.06 310 HIS A CA 1
ATOM 2454 C C . HIS A 1 310 ? 20.457 -26.168 -10.063 1.00 88.06 310 HIS A C 1
ATOM 2456 O O . HIS A 1 310 ? 21.289 -25.932 -9.176 1.00 88.06 310 HIS A O 1
ATOM 2462 N N . PRO A 1 311 ? 19.157 -26.352 -9.780 1.00 80.00 311 PRO A N 1
ATOM 2463 C CA . PRO A 1 311 ? 18.664 -26.428 -8.411 1.00 80.00 311 PRO A CA 1
ATOM 2464 C C . PRO A 1 311 ? 19.460 -27.466 -7.610 1.00 80.00 311 PRO A C 1
ATOM 2466 O O . PRO A 1 311 ? 19.683 -28.583 -8.085 1.00 80.00 311 PRO A O 1
ATOM 2469 N N . VAL A 1 312 ? 19.903 -27.101 -6.404 1.00 63.12 312 VAL A N 1
ATOM 2470 C CA . VAL A 1 312 ? 20.458 -28.070 -5.451 1.00 63.12 312 VAL A CA 1
ATOM 2471 C C . VAL A 1 312 ? 19.282 -28.902 -4.944 1.00 63.12 312 VAL A C 1
ATOM 2473 O O . VAL A 1 312 ? 18.288 -28.332 -4.502 1.00 63.12 312 VAL A O 1
ATOM 2476 N N . SER A 1 313 ? 19.354 -30.230 -5.050 1.00 56.44 313 SER A N 1
ATOM 2477 C CA . SER A 1 313 ? 18.233 -31.104 -4.692 1.00 56.44 313 SER A CA 1
ATOM 2478 C C . SER A 1 313 ? 17.982 -31.071 -3.177 1.00 56.44 313 SER A C 1
ATOM 2480 O O . SER A 1 313 ? 18.599 -31.820 -2.419 1.00 56.44 313 SER A O 1
ATOM 2482 N N . GLU A 1 314 ? 17.079 -30.211 -2.707 1.00 43.16 314 GLU A N 1
ATOM 2483 C CA . GLU A 1 314 ? 16.615 -30.243 -1.310 1.00 43.16 314 GLU A CA 1
ATOM 2484 C C . GLU A 1 314 ? 15.658 -31.424 -1.056 1.00 43.16 314 GLU A C 1
ATOM 2486 O O . GLU A 1 314 ? 15.488 -31.851 0.083 1.00 43.16 314 GLU A O 1
ATOM 2491 N N . ASN A 1 315 ? 15.103 -32.023 -2.121 1.00 47.31 315 ASN A N 1
ATOM 2492 C CA . ASN A 1 315 ? 14.215 -33.186 -2.065 1.00 47.31 315 ASN A CA 1
ATOM 2493 C C . ASN A 1 315 ? 14.865 -34.441 -2.657 1.00 47.31 315 ASN A C 1
ATOM 2495 O O . ASN A 1 315 ? 14.504 -34.931 -3.724 1.00 47.31 315 ASN A O 1
ATOM 2499 N N . ALA A 1 316 ? 15.798 -35.005 -1.901 1.00 43.84 316 ALA A N 1
ATOM 2500 C CA . ALA A 1 316 ? 16.284 -36.356 -2.115 1.00 43.84 316 ALA A CA 1
ATOM 2501 C C . ALA A 1 316 ? 15.153 -37.390 -1.871 1.00 43.84 316 ALA A C 1
ATOM 2503 O O . ALA A 1 316 ? 14.927 -37.786 -0.729 1.00 43.84 316 ALA A O 1
ATOM 2504 N N . GLY A 1 317 ? 14.454 -37.851 -2.928 1.00 50.59 317 GLY A N 1
ATOM 2505 C CA . GLY A 1 317 ? 13.704 -39.126 -2.899 1.00 50.59 317 GLY A CA 1
ATOM 2506 C C . GLY A 1 317 ? 12.196 -39.154 -3.221 1.00 50.59 317 GLY A C 1
ATOM 2507 O O . GLY A 1 317 ? 11.528 -40.074 -2.749 1.00 50.59 317 GLY A O 1
ATOM 2508 N N . SER A 1 318 ? 11.628 -38.222 -3.999 1.00 60.91 318 SER A N 1
ATOM 2509 C CA . SER A 1 318 ? 10.166 -38.171 -4.258 1.00 60.91 318 SER A CA 1
ATOM 2510 C C . SER A 1 318 ? 9.712 -38.288 -5.726 1.00 60.91 318 SER A C 1
ATOM 2512 O O . SER A 1 318 ? 8.504 -38.219 -5.986 1.00 60.91 318 SER A O 1
ATOM 2514 N N . VAL A 1 319 ? 10.621 -38.506 -6.688 1.00 82.50 319 VAL A N 1
ATOM 2515 C CA . VAL A 1 319 ? 10.245 -38.675 -8.104 1.00 82.50 319 VAL A CA 1
ATOM 2516 C C . VAL A 1 319 ? 9.584 -40.036 -8.323 1.00 82.50 319 VAL A C 1
ATOM 2518 O O . VAL A 1 319 ? 10.187 -41.089 -8.120 1.00 82.50 319 VAL A O 1
ATOM 2521 N N . LYS A 1 320 ? 8.322 -40.021 -8.756 1.00 85.94 320 LYS A N 1
ATOM 2522 C CA . LYS A 1 320 ? 7.552 -41.228 -9.060 1.00 85.94 320 LYS A CA 1
ATOM 2523 C C . LYS A 1 320 ? 7.686 -41.578 -10.537 1.00 85.94 320 LYS A C 1
ATOM 2525 O O . LYS A 1 320 ? 7.472 -40.731 -11.405 1.00 85.94 320 LYS A O 1
ATOM 2530 N N . LYS A 1 321 ? 7.972 -42.852 -10.817 1.00 87.88 321 LYS A N 1
ATOM 2531 C CA . LYS A 1 321 ? 7.956 -43.403 -12.176 1.00 87.88 321 LYS A CA 1
ATOM 2532 C C . LYS A 1 321 ? 6.621 -43.093 -12.867 1.00 87.88 321 LYS A C 1
ATOM 2534 O O . LYS A 1 321 ? 5.559 -43.283 -12.277 1.00 87.88 321 LYS A O 1
ATOM 2539 N N . GLY A 1 322 ? 6.696 -42.618 -14.109 1.00 84.75 322 GLY A N 1
ATOM 2540 C CA . GLY A 1 322 ? 5.548 -42.301 -14.962 1.00 84.75 322 GLY A CA 1
ATOM 2541 C C . GLY A 1 322 ? 4.858 -40.960 -14.680 1.00 84.75 322 GLY A C 1
ATOM 2542 O O . GLY A 1 322 ? 3.978 -40.572 -15.443 1.00 84.75 322 GLY A O 1
ATOM 2543 N N . VAL A 1 323 ? 5.238 -40.226 -13.627 1.00 88.00 323 VAL A N 1
ATOM 2544 C CA . VAL A 1 323 ? 4.618 -38.933 -13.291 1.00 88.00 323 VAL A CA 1
ATOM 2545 C C . VAL A 1 323 ? 5.365 -37.792 -13.977 1.00 88.00 323 VAL A C 1
ATOM 2547 O O . VAL A 1 323 ? 6.585 -37.701 -13.873 1.00 88.00 323 VAL A O 1
ATOM 2550 N N . TRP A 1 324 ? 4.624 -36.920 -14.663 1.00 88.75 324 TRP A N 1
ATOM 2551 C CA . TRP A 1 324 ? 5.144 -35.691 -15.261 1.00 88.75 324 TRP A CA 1
ATOM 2552 C C . TRP A 1 324 ? 5.343 -34.595 -14.210 1.00 88.75 324 TRP A C 1
ATOM 2554 O O . TRP A 1 324 ? 4.437 -34.302 -13.429 1.00 88.75 324 TRP A O 1
ATOM 2564 N N . TYR A 1 325 ? 6.508 -33.958 -14.250 1.00 88.38 325 TYR A N 1
ATOM 2565 C CA . TYR A 1 325 ? 6.904 -32.842 -13.403 1.00 88.38 325 TYR A CA 1
ATOM 2566 C C . TYR A 1 325 ? 7.291 -31.645 -14.269 1.00 88.38 325 TYR A C 1
ATOM 2568 O O . TYR A 1 325 ? 8.016 -31.795 -15.250 1.00 88.38 325 TYR A O 1
ATOM 2576 N N . ASP A 1 326 ? 6.839 -30.458 -13.875 1.00 89.12 326 ASP A N 1
ATOM 2577 C CA . ASP A 1 326 ? 7.327 -29.197 -14.424 1.00 89.12 326 ASP A CA 1
ATOM 2578 C C . ASP A 1 326 ? 8.538 -28.764 -13.580 1.00 89.12 326 ASP A C 1
ATOM 2580 O O . ASP A 1 326 ? 8.401 -28.479 -12.389 1.00 89.12 326 ASP A O 1
ATOM 2584 N N . VAL A 1 327 ? 9.729 -28.741 -14.178 1.00 90.19 327 VAL A N 1
ATOM 2585 C CA . VAL A 1 327 ? 10.969 -28.322 -13.509 1.00 90.19 327 VAL A CA 1
ATOM 2586 C C . VAL A 1 327 ? 11.454 -27.007 -14.100 1.00 90.19 327 VAL A C 1
ATOM 2588 O O . VAL A 1 327 ? 11.416 -26.816 -15.316 1.00 90.19 327 VAL A O 1
ATOM 2591 N N . SER A 1 328 ? 11.902 -26.085 -13.251 1.00 92.31 328 SER A N 1
ATOM 2592 C CA . SER A 1 328 ? 12.347 -24.757 -13.677 1.00 92.31 328 SER A CA 1
ATOM 2593 C C . SER A 1 328 ? 13.580 -24.278 -12.923 1.00 92.31 328 SER A C 1
ATOM 2595 O O . SER A 1 328 ? 13.852 -24.688 -11.791 1.00 92.31 328 SER A O 1
ATOM 2597 N N . TYR A 1 329 ? 14.328 -23.379 -13.558 1.00 93.94 329 TYR A N 1
ATOM 2598 C CA . TYR A 1 329 ? 15.518 -22.758 -12.996 1.00 93.94 329 TYR A CA 1
ATOM 2599 C C . TYR A 1 329 ? 15.644 -21.302 -13.444 1.00 93.94 329 TYR A C 1
ATOM 2601 O O . TYR A 1 329 ? 15.279 -20.949 -14.566 1.00 93.94 329 TYR A O 1
ATOM 2609 N N . LEU A 1 330 ? 16.180 -20.462 -12.559 1.00 93.06 330 LEU A N 1
ATOM 2610 C CA . LEU A 1 330 ? 16.505 -19.068 -12.839 1.00 93.06 330 LEU A CA 1
ATOM 2611 C C . LEU A 1 330 ? 18.023 -18.908 -12.767 1.00 93.06 330 LEU A C 1
ATOM 2613 O O . LEU A 1 330 ? 18.595 -18.998 -11.684 1.00 93.06 330 LEU A O 1
ATOM 2617 N N . PHE A 1 331 ? 18.649 -18.661 -13.912 1.00 93.69 331 PHE A N 1
ATOM 2618 C CA . PHE A 1 331 ? 20.056 -18.303 -14.000 1.00 93.69 331 PHE A CA 1
ATOM 2619 C C . PHE A 1 331 ? 20.238 -16.814 -13.693 1.00 93.69 331 PHE A C 1
ATOM 2621 O O . PHE A 1 331 ? 19.636 -15.962 -14.356 1.00 93.69 331 PHE A O 1
ATOM 2628 N N . ASP A 1 332 ? 21.094 -16.520 -12.714 1.00 92.00 332 ASP A N 1
ATOM 2629 C CA . ASP A 1 332 ? 21.479 -15.162 -12.327 1.00 92.00 332 ASP A CA 1
ATOM 2630 C C . ASP A 1 332 ? 23.014 -15.007 -12.392 1.00 92.00 332 ASP A C 1
ATOM 2632 O O . ASP A 1 332 ? 23.720 -15.549 -11.529 1.00 92.00 332 ASP A O 1
ATOM 2636 N N . PRO A 1 333 ? 23.570 -14.289 -13.390 1.00 84.06 333 PRO A N 1
ATOM 2637 C CA . PRO A 1 333 ? 25.019 -14.176 -13.566 1.00 84.06 333 PRO A CA 1
ATOM 2638 C C . PRO A 1 333 ? 25.719 -13.470 -12.392 1.00 84.06 333 PRO A C 1
ATOM 2640 O O . PRO A 1 333 ? 26.904 -13.717 -12.152 1.00 84.06 333 PRO A O 1
ATOM 2643 N N . GLU A 1 334 ? 24.989 -12.671 -11.605 1.00 82.06 334 GLU A N 1
ATOM 2644 C CA . GLU A 1 334 ? 25.498 -12.032 -10.382 1.00 82.06 334 GLU A CA 1
ATOM 2645 C C . GLU A 1 334 ? 25.692 -13.018 -9.224 1.00 82.06 334 GLU A C 1
ATOM 2647 O O . GLU A 1 334 ? 26.399 -12.712 -8.270 1.00 82.06 334 GLU A O 1
ATOM 2652 N N . LYS A 1 335 ? 25.068 -14.198 -9.285 1.00 83.94 335 LYS A N 1
ATOM 2653 C CA . LYS A 1 335 ? 25.165 -15.237 -8.244 1.00 83.94 335 LYS A CA 1
ATOM 2654 C C . LYS A 1 335 ? 25.977 -16.448 -8.702 1.00 83.94 335 LYS A C 1
ATOM 2656 O O . LYS A 1 335 ? 26.368 -17.289 -7.890 1.00 83.94 335 LYS A O 1
ATOM 2661 N N . GLU A 1 336 ? 26.233 -16.569 -10.004 1.00 83.12 336 GLU A N 1
ATOM 2662 C CA . GLU A 1 336 ? 26.688 -17.810 -10.634 1.00 83.12 336 GLU A CA 1
ATOM 2663 C C . GLU A 1 336 ? 27.992 -17.665 -11.435 1.00 83.12 336 GLU A C 1
ATOM 2665 O O . GLU A 1 336 ? 28.113 -18.115 -12.572 1.00 83.12 336 GLU A O 1
ATOM 2670 N N . HIS A 1 337 ? 29.030 -17.123 -10.797 1.00 75.38 337 HIS A N 1
ATOM 2671 C CA . HIS A 1 337 ? 30.307 -16.761 -11.436 1.00 75.38 337 HIS A CA 1
ATOM 2672 C C . HIS A 1 337 ? 31.197 -17.924 -11.931 1.00 75.38 337 HIS A C 1
ATOM 2674 O O . HIS A 1 337 ? 32.237 -17.691 -12.542 1.00 75.38 337 HIS A O 1
ATOM 2680 N N . ASN A 1 338 ? 30.832 -19.184 -11.672 1.00 83.00 338 ASN A N 1
ATOM 2681 C CA . ASN A 1 338 ? 31.696 -20.346 -11.947 1.00 83.00 338 ASN A CA 1
ATOM 2682 C C . ASN A 1 338 ? 31.474 -20.981 -13.334 1.00 83.00 338 ASN A C 1
ATOM 2684 O O . ASN A 1 338 ? 32.048 -22.034 -13.627 1.00 83.00 338 ASN A O 1
ATOM 2688 N N . LEU A 1 339 ? 30.631 -20.378 -14.174 1.00 88.06 339 LEU A N 1
ATOM 2689 C CA . LEU A 1 339 ? 30.350 -20.836 -15.532 1.00 88.06 339 LEU A CA 1
ATOM 2690 C C . LEU A 1 339 ? 31.215 -20.078 -16.542 1.00 88.06 339 LEU A C 1
ATOM 2692 O O . LEU A 1 339 ? 31.297 -18.855 -16.504 1.00 88.06 339 LEU A O 1
ATOM 2696 N N . THR A 1 340 ? 31.839 -20.790 -17.483 1.00 89.62 340 THR A N 1
ATOM 2697 C CA . THR A 1 340 ? 32.583 -20.157 -18.591 1.00 89.62 340 THR A CA 1
ATOM 2698 C C . THR A 1 340 ? 32.364 -20.889 -19.913 1.00 89.62 340 THR A C 1
ATOM 2700 O O . THR A 1 340 ? 32.073 -22.088 -19.930 1.00 89.62 340 THR A O 1
ATOM 2703 N N . GLY A 1 341 ? 32.555 -20.187 -21.032 1.00 91.25 341 GLY A N 1
ATOM 2704 C CA . GLY A 1 341 ? 32.359 -20.730 -22.381 1.00 91.25 341 GLY A CA 1
ATOM 2705 C C . GLY A 1 341 ? 30.920 -20.580 -22.871 1.00 91.25 341 GLY A C 1
ATOM 2706 O O . GLY A 1 341 ? 30.273 -19.602 -22.534 1.00 91.25 341 GLY A O 1
ATOM 2707 N N . GLU A 1 342 ? 30.434 -21.525 -23.671 1.00 94.19 342 GLU A N 1
ATOM 2708 C CA . GLU A 1 342 ? 29.085 -21.496 -24.257 1.00 94.19 342 GLU A CA 1
ATOM 2709 C C . GLU A 1 342 ? 27.962 -21.523 -23.214 1.00 94.19 342 GLU A C 1
ATOM 2711 O O . GLU A 1 342 ? 28.057 -22.252 -22.231 1.00 94.19 342 GLU A O 1
ATOM 2716 N N . PHE A 1 343 ? 26.868 -20.805 -23.473 1.00 95.12 343 PHE A N 1
ATOM 2717 C CA . PHE A 1 343 ? 25.650 -20.864 -22.668 1.00 95.12 343 PHE A CA 1
ATOM 2718 C C . PHE A 1 343 ? 24.716 -21.941 -23.201 1.00 95.12 343 PHE A C 1
ATOM 2720 O O . PHE A 1 343 ? 24.122 -21.800 -24.275 1.00 95.12 343 PHE A O 1
ATOM 2727 N N . ARG A 1 344 ? 24.611 -23.037 -22.449 1.00 95.75 344 ARG A N 1
ATOM 2728 C CA . ARG A 1 344 ? 23.784 -24.190 -22.802 1.00 95.75 344 ARG A CA 1
ATOM 2729 C C . ARG A 1 344 ? 22.687 -24.368 -21.773 1.00 95.75 344 ARG A C 1
ATOM 2731 O O . ARG A 1 344 ? 22.978 -24.382 -20.580 1.00 95.75 344 ARG A O 1
ATOM 2738 N N . VAL A 1 345 ? 21.462 -24.574 -22.235 1.00 96.19 345 VAL A N 1
ATOM 2739 C CA . VAL A 1 345 ? 20.362 -25.047 -21.387 1.00 96.19 345 VAL A CA 1
ATOM 2740 C C . VAL A 1 345 ? 20.319 -26.558 -21.503 1.00 96.19 345 VAL A C 1
ATOM 2742 O O . VAL A 1 345 ? 20.388 -27.083 -22.616 1.00 96.19 345 VAL A O 1
ATOM 2745 N N . PHE A 1 346 ? 20.268 -27.254 -20.369 1.00 95.06 346 PHE A N 1
ATOM 2746 C CA . PHE A 1 346 ? 20.266 -28.714 -20.332 1.00 95.06 346 PHE A CA 1
ATOM 2747 C C . PHE A 1 346 ? 19.188 -29.248 -19.393 1.00 95.06 346 PHE A C 1
ATOM 2749 O O . PHE A 1 346 ? 18.889 -28.618 -18.381 1.00 95.06 346 PHE A O 1
ATOM 2756 N N . ALA A 1 347 ? 18.675 -30.436 -19.703 1.00 94.19 347 ALA A N 1
ATOM 2757 C CA . ALA A 1 347 ? 17.745 -31.178 -18.861 1.00 94.19 347 ALA A CA 1
ATOM 2758 C C . ALA A 1 347 ? 18.230 -32.625 -18.690 1.00 94.19 347 ALA A C 1
ATOM 2760 O O . ALA A 1 347 ? 18.714 -33.240 -19.649 1.00 94.19 347 ALA A O 1
ATOM 2761 N N . CYS A 1 348 ? 18.144 -33.168 -17.474 1.00 92.12 348 CYS A N 1
ATOM 2762 C CA . CYS A 1 348 ? 18.547 -34.548 -17.191 1.00 92.12 348 CYS A CA 1
ATOM 2763 C C . CYS A 1 348 ? 17.931 -35.124 -15.907 1.00 92.12 348 CYS A C 1
ATOM 2765 O O . CYS A 1 348 ? 17.397 -34.408 -15.062 1.00 92.12 348 CYS A O 1
ATOM 2767 N N . GLY A 1 349 ? 18.039 -36.445 -15.758 1.00 90.56 349 GLY A N 1
ATOM 2768 C CA . GLY A 1 349 ? 17.838 -37.115 -14.475 1.00 90.56 349 GLY A CA 1
ATOM 2769 C C . GLY A 1 349 ? 19.121 -37.150 -13.650 1.00 90.56 349 GLY A C 1
ATOM 2770 O O . GLY A 1 349 ? 20.202 -37.396 -14.195 1.00 90.56 349 GLY A O 1
ATOM 2771 N N . ILE A 1 350 ? 18.991 -36.960 -12.342 1.00 89.25 350 ILE A N 1
ATOM 2772 C CA . ILE A 1 350 ? 20.063 -37.111 -11.357 1.00 89.25 350 ILE A CA 1
ATOM 2773 C C . ILE A 1 350 ? 19.891 -38.453 -10.638 1.00 89.25 350 ILE A C 1
ATOM 2775 O O . ILE A 1 350 ? 18.776 -38.879 -10.331 1.00 89.25 350 ILE A O 1
ATOM 2779 N N . TYR A 1 351 ? 21.010 -39.111 -10.349 1.00 87.00 351 TYR A N 1
ATOM 2780 C CA . TYR A 1 351 ? 21.089 -40.383 -9.639 1.00 87.00 351 TYR A CA 1
ATOM 2781 C C . TYR A 1 351 ? 22.003 -40.248 -8.416 1.00 87.00 351 TYR A C 1
ATOM 2783 O O . TYR A 1 351 ? 22.892 -39.392 -8.400 1.00 87.00 351 TYR A O 1
ATOM 2791 N N . PRO A 1 352 ? 21.823 -41.078 -7.374 1.00 84.25 352 PRO A N 1
ATOM 2792 C CA . PRO A 1 352 ? 22.735 -41.087 -6.238 1.00 84.25 352 PRO A CA 1
ATOM 2793 C C . PRO A 1 352 ? 24.133 -41.511 -6.704 1.00 84.25 352 PRO A C 1
ATOM 2795 O O . PRO A 1 352 ? 24.255 -42.474 -7.463 1.00 84.25 352 PRO A O 1
ATOM 2798 N N . SER A 1 353 ? 25.179 -40.823 -6.231 1.00 77.50 353 SER A N 1
ATOM 2799 C CA . SER A 1 353 ? 26.565 -41.130 -6.619 1.00 77.50 353 SER A CA 1
ATOM 2800 C C . SER A 1 353 ? 26.898 -42.605 -6.366 1.00 77.50 353 SER A C 1
ATOM 2802 O O . SER A 1 353 ? 26.547 -43.168 -5.324 1.00 77.50 353 SER A O 1
ATOM 2804 N N . GLY A 1 354 ? 27.569 -43.233 -7.333 1.00 71.75 354 GLY A N 1
ATOM 2805 C CA . GLY A 1 354 ? 27.956 -44.643 -7.284 1.00 71.75 354 GLY A CA 1
ATOM 2806 C C . GLY A 1 354 ? 26.891 -45.637 -7.765 1.00 71.75 354 GLY A C 1
ATOM 2807 O O . GLY A 1 354 ? 27.152 -46.841 -7.741 1.00 71.75 354 GLY A O 1
ATOM 2808 N N . GLN A 1 355 ? 25.714 -45.186 -8.221 1.00 78.06 355 GLN A N 1
ATOM 2809 C CA . GLN A 1 355 ? 24.731 -46.073 -8.853 1.00 78.06 355 GLN A CA 1
ATOM 2810 C C . GLN A 1 355 ? 25.018 -46.320 -10.339 1.00 78.06 355 GLN A C 1
ATOM 2812 O O . GLN A 1 355 ? 25.505 -45.454 -11.064 1.00 78.06 355 GLN A O 1
ATOM 2817 N N . ASN A 1 356 ? 24.656 -47.517 -10.815 1.00 83.50 356 ASN A N 1
ATOM 2818 C CA . ASN A 1 356 ? 24.688 -47.824 -12.240 1.00 83.50 356 ASN A CA 1
ATOM 2819 C C . ASN A 1 356 ? 23.530 -47.111 -12.950 1.00 83.50 356 ASN A C 1
ATOM 2821 O O . ASN A 1 356 ? 22.373 -47.520 -12.836 1.00 83.50 356 ASN A O 1
ATOM 2825 N N . THR A 1 357 ? 23.859 -46.059 -13.696 1.00 87.56 357 THR A N 1
ATOM 2826 C CA . THR A 1 357 ? 22.887 -45.301 -14.489 1.00 87.56 357 THR A CA 1
ATOM 2827 C C . THR A 1 357 ? 22.651 -45.915 -15.870 1.00 87.56 357 THR A C 1
ATOM 2829 O O . THR A 1 357 ? 21.736 -45.487 -16.563 1.00 87.56 357 THR A O 1
ATOM 2832 N N . SER A 1 358 ? 23.438 -46.910 -16.298 1.00 91.56 358 SER A N 1
ATOM 2833 C CA . SER A 1 358 ? 23.350 -47.483 -17.646 1.00 91.56 358 SER A CA 1
ATOM 2834 C C . SER A 1 358 ? 21.965 -48.076 -17.923 1.00 91.56 358 SER A C 1
ATOM 2836 O O . SER A 1 358 ? 21.433 -48.847 -17.124 1.00 91.56 358 SER A O 1
ATOM 2838 N N . GLY A 1 359 ? 21.372 -47.694 -19.054 1.00 88.56 359 GLY A N 1
ATOM 2839 C CA . GLY A 1 359 ? 20.034 -48.111 -19.470 1.00 88.56 359 GLY A CA 1
ATOM 2840 C C . GLY A 1 359 ? 18.885 -47.386 -18.766 1.00 88.56 359 GLY A C 1
ATOM 2841 O O . GLY A 1 359 ? 17.738 -47.615 -19.132 1.00 88.56 359 GLY A O 1
ATOM 2842 N N . LYS A 1 360 ? 19.156 -46.505 -17.793 1.00 90.94 360 LYS A N 1
ATOM 2843 C CA . LYS A 1 360 ? 18.119 -45.682 -17.158 1.00 90.94 360 LYS A CA 1
ATOM 2844 C C . LYS A 1 360 ? 17.673 -44.568 -18.100 1.00 90.94 360 LYS A C 1
ATOM 2846 O O . LYS A 1 360 ? 18.511 -43.919 -18.741 1.00 90.94 360 LYS A O 1
ATOM 2851 N N . ARG A 1 361 ? 16.364 -44.348 -18.160 1.00 91.88 361 ARG A N 1
ATOM 2852 C CA . ARG A 1 361 ? 15.694 -43.448 -19.085 1.00 91.88 361 ARG A CA 1
ATOM 2853 C C . ARG A 1 361 ? 14.897 -42.378 -18.352 1.00 91.88 361 ARG A C 1
ATOM 2855 O O . ARG A 1 361 ? 14.202 -42.615 -17.361 1.00 91.88 361 ARG A O 1
ATOM 2862 N N . VAL A 1 362 ? 15.002 -41.175 -18.893 1.00 92.56 362 VAL A N 1
ATOM 2863 C CA . VAL A 1 362 ? 14.171 -40.026 -18.538 1.00 92.56 362 VAL A CA 1
ATOM 2864 C C . VAL A 1 362 ? 13.549 -39.513 -19.815 1.00 92.56 362 VAL A C 1
ATOM 2866 O O . VAL A 1 362 ? 14.196 -39.475 -20.860 1.00 92.56 362 VAL A O 1
ATOM 2869 N N . GLU A 1 363 ? 12.294 -39.121 -19.718 1.00 93.12 363 GLU A N 1
ATOM 2870 C CA . GLU A 1 363 ? 11.566 -38.533 -20.822 1.00 93.12 363 GLU A CA 1
ATOM 2871 C C . GLU A 1 363 ? 11.435 -37.031 -20.601 1.00 93.12 363 GLU A C 1
ATOM 2873 O O . GLU A 1 363 ? 11.136 -36.582 -19.489 1.00 93.12 363 GLU A O 1
ATOM 2878 N N . VAL A 1 364 ? 11.696 -36.266 -21.657 1.00 92.94 364 VAL A N 1
ATOM 2879 C CA . VAL A 1 364 ? 11.609 -34.809 -21.663 1.00 92.94 364 VAL A CA 1
ATOM 2880 C C . VAL A 1 364 ? 10.608 -34.388 -22.724 1.00 92.94 364 VAL A C 1
ATOM 2882 O O . VAL A 1 364 ? 10.687 -34.799 -23.880 1.00 92.94 364 VAL A O 1
ATOM 2885 N N . ASP A 1 365 ? 9.675 -33.558 -22.300 1.00 87.50 365 ASP A N 1
ATOM 2886 C CA . ASP A 1 365 ? 8.650 -32.914 -23.098 1.00 87.50 365 ASP A CA 1
ATOM 2887 C C . ASP A 1 365 ? 8.817 -31.398 -22.909 1.00 87.50 365 ASP A C 1
ATOM 2889 O O . ASP A 1 365 ? 9.116 -30.949 -21.805 1.00 87.50 365 ASP A O 1
ATOM 2893 N N . ASN A 1 366 ? 8.670 -30.615 -23.977 1.00 87.56 366 ASN A N 1
ATOM 2894 C CA . ASN A 1 366 ? 8.705 -29.148 -23.966 1.00 87.56 366 ASN A CA 1
ATOM 2895 C C . ASN A 1 366 ? 9.852 -28.487 -23.158 1.00 87.56 366 ASN A C 1
ATOM 2897 O O . ASN A 1 366 ? 9.761 -28.316 -21.942 1.00 87.56 366 ASN A O 1
ATOM 2901 N N . ILE A 1 367 ? 10.892 -27.987 -23.832 1.00 91.38 367 ILE A N 1
ATOM 2902 C CA . ILE A 1 367 ? 11.945 -27.161 -23.208 1.00 91.38 367 ILE A CA 1
ATOM 2903 C C . ILE A 1 367 ? 11.792 -25.688 -23.603 1.00 91.38 367 ILE A C 1
ATOM 2905 O O . ILE A 1 367 ? 11.687 -25.342 -24.779 1.00 91.38 367 ILE A O 1
ATOM 2909 N N . LEU A 1 368 ? 11.850 -24.814 -22.600 1.00 90.00 368 LEU A N 1
ATOM 2910 C CA . LEU A 1 368 ? 11.718 -23.370 -22.726 1.00 90.00 368 LEU A CA 1
ATOM 2911 C C . LEU A 1 368 ? 12.949 -22.657 -22.157 1.00 90.00 368 LEU A C 1
ATOM 2913 O O . LEU A 1 368 ? 13.440 -23.012 -21.082 1.00 90.00 368 LEU A O 1
ATOM 2917 N N . ALA A 1 369 ? 13.395 -21.603 -22.838 1.00 91.81 369 ALA A N 1
ATOM 2918 C CA . ALA A 1 369 ? 14.382 -20.662 -22.325 1.00 91.81 369 ALA A CA 1
ATOM 2919 C C . ALA A 1 369 ? 13.995 -19.227 -22.690 1.00 91.81 369 ALA A C 1
ATOM 2921 O O . ALA A 1 369 ? 13.893 -18.882 -23.868 1.00 91.81 369 ALA A O 1
ATOM 2922 N N . ILE A 1 370 ? 13.815 -18.388 -21.671 1.00 88.56 370 ILE A N 1
ATOM 2923 C CA . ILE A 1 370 ? 13.420 -16.985 -21.801 1.00 88.56 370 ILE A CA 1
ATOM 2924 C C . ILE A 1 370 ? 14.541 -16.101 -21.258 1.00 88.56 370 ILE A C 1
ATOM 2926 O O . ILE A 1 370 ? 14.974 -16.261 -20.115 1.00 88.56 370 ILE A O 1
ATOM 2930 N N . ASN A 1 371 ? 14.955 -15.114 -22.051 1.00 84.75 371 ASN A N 1
ATOM 2931 C CA . ASN A 1 371 ? 15.797 -14.020 -21.574 1.00 84.75 371 ASN A CA 1
ATOM 2932 C C . ASN A 1 371 ? 14.919 -12.986 -20.852 1.00 84.75 371 ASN A C 1
ATOM 2934 O O . ASN A 1 371 ? 14.212 -12.210 -21.501 1.00 84.75 371 ASN A O 1
ATOM 2938 N N . LEU A 1 372 ? 14.940 -12.998 -19.518 1.00 74.25 372 LEU A N 1
ATOM 2939 C CA . LEU A 1 372 ? 14.091 -12.125 -18.707 1.00 74.25 372 LEU A CA 1
ATOM 2940 C C . LEU A 1 372 ? 14.546 -10.674 -18.790 1.00 74.25 372 LEU A C 1
ATOM 2942 O O . LEU A 1 372 ? 13.712 -9.791 -18.938 1.00 74.25 372 LEU A O 1
ATOM 2946 N N . THR A 1 373 ? 15.853 -10.428 -18.758 1.00 67.81 373 THR A N 1
ATOM 2947 C CA . THR A 1 373 ? 16.420 -9.075 -18.824 1.00 67.81 373 THR A CA 1
ATOM 2948 C C . THR A 1 373 ? 16.076 -8.383 -20.135 1.00 67.81 373 THR A C 1
ATOM 2950 O O . THR A 1 373 ? 15.665 -7.225 -20.138 1.00 67.81 373 THR A O 1
ATOM 2953 N N . LYS A 1 374 ? 16.164 -9.101 -21.259 1.00 61.94 374 LYS A N 1
ATOM 2954 C CA . LYS A 1 374 ? 15.782 -8.580 -22.578 1.00 61.94 374 LYS A CA 1
ATOM 2955 C C . LYS A 1 374 ? 14.295 -8.221 -22.649 1.00 61.94 374 LYS A C 1
ATOM 2957 O O . LYS A 1 374 ? 13.936 -7.306 -23.383 1.00 61.94 374 LYS A O 1
ATOM 2962 N N . PHE A 1 375 ? 13.444 -8.958 -21.936 1.00 54.47 375 PHE A N 1
ATOM 2963 C CA . PHE A 1 375 ? 11.995 -8.784 -21.996 1.00 54.47 375 PHE A CA 1
ATOM 2964 C C . PHE A 1 375 ? 11.464 -7.759 -20.983 1.00 54.47 375 PHE A C 1
ATOM 2966 O O . PHE A 1 375 ? 10.741 -6.842 -21.360 1.00 54.47 375 PHE A O 1
ATOM 2973 N N . PHE A 1 376 ? 11.822 -7.904 -19.707 1.00 51.75 376 PHE A N 1
ATOM 2974 C CA . PHE A 1 376 ? 11.345 -7.066 -18.601 1.00 51.75 376 PHE A CA 1
ATOM 2975 C C . PHE A 1 376 ? 12.214 -5.822 -18.367 1.00 51.75 376 PHE A C 1
ATOM 2977 O O . PHE A 1 376 ? 11.769 -4.861 -17.738 1.00 51.75 376 PHE A O 1
ATOM 2984 N N . GLY A 1 377 ? 13.436 -5.812 -18.897 1.00 43.84 377 GLY A N 1
ATOM 2985 C CA . GLY A 1 377 ? 14.448 -4.810 -18.586 1.00 43.84 377 GLY A CA 1
ATOM 2986 C C . GLY A 1 377 ? 15.256 -5.182 -17.342 1.00 43.84 377 GLY A C 1
ATOM 2987 O O . GLY A 1 377 ? 14.762 -5.833 -16.421 1.00 43.84 377 GLY A O 1
ATOM 2988 N N . TYR A 1 378 ? 16.518 -4.757 -17.326 1.00 42.75 378 TYR A N 1
ATOM 2989 C CA . TYR A 1 378 ? 17.457 -5.047 -16.244 1.00 42.75 378 TYR A CA 1
ATOM 2990 C C . TYR A 1 378 ? 16.992 -4.463 -14.902 1.00 42.75 378 TYR A C 1
ATOM 2992 O O . TYR A 1 378 ? 16.727 -3.266 -14.798 1.00 42.75 378 TYR A O 1
ATOM 3000 N N . GLY A 1 379 ? 16.902 -5.303 -13.870 1.00 42.56 379 GLY A N 1
ATOM 3001 C CA . GLY A 1 379 ? 16.415 -4.948 -12.532 1.00 42.56 379 GLY A CA 1
ATOM 3002 C C . GLY A 1 379 ? 14.901 -5.086 -12.337 1.00 42.56 379 GLY A C 1
ATOM 3003 O O . GLY A 1 379 ? 14.441 -4.979 -11.200 1.00 42.56 379 GLY A O 1
ATOM 3004 N N . ASN A 1 380 ? 14.146 -5.350 -13.407 1.00 44.72 380 ASN A N 1
ATOM 3005 C CA . ASN A 1 380 ? 12.701 -5.599 -13.373 1.00 44.72 380 ASN A CA 1
ATOM 3006 C C . ASN A 1 380 ? 12.363 -7.082 -13.616 1.00 44.72 380 ASN A C 1
ATOM 3008 O O . ASN A 1 380 ? 11.197 -7.427 -13.814 1.00 44.72 380 ASN A O 1
ATOM 3012 N N . GLU A 1 381 ? 13.364 -7.968 -13.656 1.00 69.56 381 GLU A N 1
ATOM 3013 C CA . GLU A 1 381 ? 13.148 -9.384 -13.935 1.00 69.56 381 GLU A CA 1
ATOM 3014 C C . GLU A 1 381 ? 12.365 -10.058 -12.797 1.00 69.56 381 GLU A C 1
ATOM 3016 O O . GLU A 1 381 ? 12.753 -9.941 -11.629 1.00 69.56 381 GLU A O 1
ATOM 3021 N N . PRO A 1 382 ? 11.296 -10.811 -13.107 1.00 62.88 382 PRO A N 1
ATOM 3022 C CA . PRO A 1 382 ? 10.550 -11.536 -12.091 1.00 62.88 382 PRO A CA 1
ATOM 3023 C C . PRO A 1 382 ? 11.410 -12.613 -11.420 1.00 62.88 382 PRO A C 1
ATOM 3025 O O . PRO A 1 382 ? 12.325 -13.189 -12.016 1.00 62.88 382 PRO A O 1
ATOM 3028 N N . THR A 1 383 ? 11.077 -12.944 -10.173 1.00 76.62 383 THR A N 1
ATOM 3029 C CA . THR A 1 383 ? 11.658 -14.100 -9.485 1.00 76.62 383 THR A CA 1
ATOM 3030 C C . THR A 1 383 ? 11.241 -15.408 -10.161 1.00 76.62 383 THR A C 1
ATOM 3032 O O . THR A 1 383 ? 10.260 -15.464 -10.907 1.00 76.62 383 THR A O 1
ATOM 3035 N N . LYS A 1 384 ? 11.959 -16.500 -9.863 1.00 84.75 384 LYS A N 1
ATOM 3036 C CA . LYS A 1 384 ? 11.613 -17.845 -10.346 1.00 84.75 384 LYS A CA 1
ATOM 3037 C C . LYS A 1 384 ? 10.151 -18.191 -10.038 1.00 84.75 384 LYS A C 1
ATOM 3039 O O . LYS A 1 384 ? 9.432 -18.599 -10.940 1.00 84.75 384 LYS A O 1
ATOM 3044 N N . ASP A 1 385 ? 9.705 -17.955 -8.805 1.00 76.38 385 ASP A N 1
ATOM 3045 C CA . ASP A 1 385 ? 8.335 -18.257 -8.373 1.00 76.38 385 ASP A CA 1
ATOM 3046 C C . ASP A 1 385 ? 7.295 -17.382 -9.081 1.00 76.38 385 ASP A C 1
ATOM 3048 O O . ASP A 1 385 ? 6.189 -17.836 -9.371 1.00 76.38 385 ASP A O 1
ATOM 3052 N N . GLN A 1 386 ? 7.635 -16.122 -9.370 1.00 66.31 386 GLN A N 1
ATOM 3053 C CA . GLN A 1 386 ? 6.778 -15.245 -10.167 1.00 66.31 386 GLN A CA 1
ATOM 3054 C C . GLN A 1 386 ? 6.667 -15.751 -11.609 1.00 66.31 386 GLN A C 1
ATOM 3056 O O . GLN A 1 386 ? 5.558 -15.811 -12.131 1.00 66.31 386 GLN A O 1
ATOM 3061 N N . MET A 1 387 ? 7.770 -16.189 -12.225 1.00 76.50 387 MET A N 1
ATOM 3062 C CA . MET A 1 387 ? 7.747 -16.794 -13.563 1.00 76.50 387 MET A CA 1
ATOM 3063 C C . MET A 1 387 ? 7.005 -18.132 -13.600 1.00 76.50 387 MET A C 1
ATOM 3065 O O . MET A 1 387 ? 6.234 -18.370 -14.530 1.00 76.50 387 MET A O 1
ATOM 3069 N N . ASP A 1 388 ? 7.186 -18.983 -12.589 1.00 78.69 388 ASP A N 1
ATOM 3070 C CA . ASP A 1 388 ? 6.460 -20.249 -12.464 1.00 78.69 388 ASP A CA 1
ATOM 3071 C C . ASP A 1 388 ? 4.947 -19.991 -12.432 1.00 78.69 388 ASP A C 1
ATOM 3073 O O . ASP A 1 388 ? 4.209 -20.544 -13.249 1.00 78.69 388 ASP A O 1
ATOM 3077 N N . LYS A 1 389 ? 4.498 -19.062 -11.576 1.00 68.75 389 LYS A N 1
ATOM 3078 C CA . LYS A 1 389 ? 3.086 -18.655 -11.474 1.00 68.75 389 LYS A CA 1
ATOM 3079 C C . LYS A 1 389 ? 2.572 -17.975 -12.740 1.00 68.75 389 LYS A C 1
ATOM 3081 O O . LYS A 1 389 ? 1.415 -18.184 -13.115 1.00 68.75 389 LYS A O 1
ATOM 3086 N N . LEU A 1 390 ? 3.400 -17.158 -13.391 1.00 65.69 390 LEU A N 1
ATOM 3087 C CA . LEU A 1 390 ? 3.044 -16.480 -14.635 1.00 65.69 390 LEU A CA 1
ATOM 3088 C C . LEU A 1 390 ? 2.747 -17.508 -15.729 1.00 65.69 390 LEU A C 1
ATOM 3090 O O . LEU A 1 390 ? 1.696 -17.437 -16.363 1.00 65.69 390 LEU A O 1
ATOM 3094 N N . LEU A 1 391 ? 3.631 -18.494 -15.903 1.00 72.19 391 LEU A N 1
ATOM 3095 C CA . LEU A 1 391 ? 3.504 -19.536 -16.924 1.00 72.19 391 LEU A CA 1
ATOM 3096 C C . LEU A 1 391 ? 2.459 -20.604 -16.573 1.00 72.19 391 LEU A C 1
ATOM 3098 O O . LEU A 1 391 ? 1.858 -21.175 -17.477 1.00 72.19 391 LEU A O 1
ATOM 3102 N N . GLU A 1 392 ? 2.184 -20.859 -15.291 1.00 68.25 392 GLU A N 1
ATOM 3103 C CA . GLU A 1 392 ? 1.071 -21.724 -14.868 1.00 68.25 392 GLU A CA 1
ATOM 3104 C C . GLU A 1 392 ? -0.302 -21.169 -15.265 1.00 68.25 392 GLU A C 1
ATOM 3106 O O . GLU A 1 392 ? -1.209 -21.944 -15.573 1.00 68.25 392 GLU A O 1
ATOM 3111 N N . ASN A 1 393 ? -0.449 -19.840 -15.251 1.00 49.03 393 ASN A N 1
ATOM 3112 C CA . ASN A 1 393 ? -1.697 -19.134 -15.558 1.00 49.03 393 ASN A CA 1
ATOM 3113 C C . ASN A 1 393 ? -1.765 -18.604 -17.001 1.00 49.03 393 ASN A C 1
ATOM 3115 O O . ASN A 1 393 ? -2.808 -18.074 -17.421 1.00 49.03 393 ASN A O 1
ATOM 3119 N N . TYR A 1 394 ? -0.664 -18.739 -17.746 1.00 51.50 394 TYR A N 1
ATOM 3120 C CA . TYR A 1 394 ? -0.579 -18.446 -19.169 1.00 51.50 394 TYR A CA 1
ATOM 3121 C C . TYR A 1 394 ? -1.371 -19.506 -19.952 1.00 51.50 394 TYR A C 1
ATOM 3123 O O . TYR A 1 394 ? -1.323 -20.681 -19.588 1.00 51.50 394 TYR A O 1
ATOM 3131 N N . PRO A 1 395 ? -2.110 -19.141 -21.018 1.00 42.00 395 PRO A N 1
ATOM 3132 C CA . PRO A 1 395 ? -2.927 -20.098 -21.775 1.00 42.00 395 PRO A CA 1
ATOM 3133 C C . PRO A 1 395 ? -2.128 -21.285 -22.336 1.00 42.00 395 PRO A C 1
ATOM 3135 O O . PRO A 1 395 ? -2.703 -22.341 -22.577 1.00 42.00 395 PRO A O 1
ATOM 3138 N N . TYR A 1 396 ? -0.807 -21.141 -22.464 1.00 54.91 396 TYR A N 1
ATOM 3139 C CA . TYR A 1 396 ? 0.105 -22.214 -22.829 1.00 54.91 396 TYR A CA 1
ATOM 3140 C C . TYR A 1 396 ? 1.249 -22.256 -21.811 1.00 54.91 396 TYR A C 1
ATOM 3142 O O . TYR A 1 396 ? 2.088 -21.357 -21.786 1.00 54.91 396 TYR A O 1
ATOM 3150 N N . ARG A 1 397 ? 1.288 -23.298 -20.963 1.00 66.00 397 ARG A N 1
ATOM 3151 C CA . ARG A 1 397 ? 2.388 -23.534 -19.999 1.00 66.00 397 ARG A CA 1
ATOM 3152 C C . ARG A 1 397 ? 3.774 -23.569 -20.662 1.00 66.00 397 ARG A C 1
ATOM 3154 O O . ARG A 1 397 ? 4.771 -23.349 -19.977 1.00 66.00 397 ARG A O 1
ATOM 3161 N N . TYR A 1 398 ? 3.801 -23.841 -21.970 1.00 72.31 398 TYR A N 1
ATOM 3162 C CA . TYR A 1 398 ? 4.953 -23.914 -22.866 1.00 72.31 398 TYR A CA 1
ATOM 3163 C C . TYR A 1 398 ? 4.582 -23.317 -24.234 1.00 72.31 398 TYR A C 1
ATOM 3165 O O . TYR A 1 398 ? 3.418 -23.370 -24.624 1.00 72.31 398 TYR A O 1
ATOM 3173 N N . PHE A 1 399 ? 5.548 -22.754 -24.962 1.00 71.25 399 PHE A N 1
ATOM 3174 C CA . PHE A 1 399 ? 5.373 -22.204 -26.314 1.00 71.25 399 PHE A CA 1
ATOM 3175 C C . PHE A 1 399 ? 6.699 -22.292 -27.085 1.00 71.25 399 PHE A C 1
ATOM 3177 O O . PHE A 1 399 ? 7.759 -22.201 -26.471 1.00 71.25 399 PHE A O 1
ATOM 3184 N N . ASP A 1 400 ? 6.657 -22.494 -28.405 1.00 65.19 400 ASP A N 1
ATOM 3185 C CA . ASP A 1 400 ? 7.861 -22.854 -29.179 1.00 65.19 400 ASP A CA 1
ATOM 3186 C C . ASP A 1 400 ? 8.627 -21.644 -29.747 1.00 65.19 400 ASP A C 1
ATOM 3188 O O . ASP A 1 400 ? 9.849 -21.635 -29.697 1.00 65.19 400 ASP A O 1
ATOM 3192 N N . GLU A 1 401 ? 7.947 -20.580 -30.194 1.00 60.88 401 GLU A N 1
ATOM 3193 C CA . GLU A 1 401 ? 8.615 -19.416 -30.808 1.00 60.88 401 GLU A CA 1
ATOM 3194 C C . GLU A 1 401 ? 8.285 -18.095 -30.092 1.00 60.88 401 GLU A C 1
ATOM 3196 O O . GLU A 1 401 ? 9.051 -17.611 -29.255 1.00 60.88 401 GLU A O 1
ATOM 3201 N N . GLU A 1 402 ? 7.125 -17.505 -30.373 1.00 57.28 402 GLU A N 1
ATOM 3202 C CA . GLU A 1 402 ? 6.657 -16.274 -29.734 1.00 57.28 402 GLU A CA 1
ATOM 3203 C C . GLU A 1 402 ? 5.284 -16.489 -29.103 1.00 57.28 402 GLU A C 1
ATOM 3205 O O . GLU A 1 402 ? 4.421 -17.176 -29.651 1.00 57.28 402 GLU A O 1
ATOM 3210 N N . SER A 1 403 ? 5.067 -15.876 -27.943 1.00 52.97 403 SER A N 1
ATOM 3211 C CA . SER A 1 403 ? 3.733 -15.793 -27.356 1.00 52.97 403 SER A CA 1
ATOM 3212 C C . SER A 1 403 ? 2.981 -14.568 -27.891 1.00 52.97 403 SER A C 1
ATOM 3214 O O . SER A 1 403 ? 3.515 -13.457 -27.916 1.00 52.97 403 SER A O 1
ATOM 3216 N N . ASP A 1 404 ? 1.730 -14.756 -28.324 1.00 46.62 404 ASP A N 1
ATOM 3217 C CA . ASP A 1 404 ? 0.891 -13.669 -28.838 1.00 46.62 404 ASP A CA 1
ATOM 3218 C C . ASP A 1 404 ? 0.768 -12.532 -27.804 1.00 46.62 404 ASP A C 1
ATOM 3220 O O . ASP A 1 404 ? 0.247 -12.723 -26.700 1.00 46.62 404 ASP A O 1
ATOM 3224 N N . ALA A 1 405 ? 1.179 -11.316 -28.183 1.00 36.84 405 ALA A N 1
ATOM 3225 C CA . ALA A 1 405 ? 1.181 -10.116 -27.333 1.00 36.84 405 ALA A CA 1
ATOM 3226 C C . ALA A 1 405 ? -0.188 -9.793 -26.681 1.00 36.84 405 ALA A C 1
ATOM 3228 O O . ALA A 1 405 ? -0.253 -9.125 -25.647 1.00 36.84 405 ALA A O 1
ATOM 3229 N N . GLY A 1 406 ? -1.293 -10.307 -27.238 1.00 35.84 406 GLY A N 1
ATOM 3230 C CA . GLY A 1 406 ? -2.634 -10.212 -26.649 1.00 35.84 406 GLY A CA 1
ATOM 3231 C C . GLY A 1 406 ? -2.801 -11.004 -25.344 1.00 35.84 406 GLY A C 1
ATOM 3232 O O . GLY A 1 406 ? -3.457 -10.525 -24.418 1.00 35.84 406 GLY A O 1
ATOM 3233 N N . ASN A 1 407 ? -2.144 -12.157 -25.206 1.00 40.09 407 ASN A N 1
ATOM 3234 C CA . ASN A 1 407 ? -2.302 -13.042 -24.048 1.00 40.09 407 ASN A CA 1
ATOM 3235 C C . ASN A 1 407 ? -1.500 -12.571 -22.831 1.00 40.09 407 ASN A C 1
ATOM 3237 O O . ASN A 1 407 ? -1.939 -12.759 -21.697 1.00 40.09 407 ASN A O 1
ATOM 3241 N N . LEU A 1 408 ? -0.387 -11.865 -23.041 1.00 39.69 408 LEU A N 1
ATOM 3242 C CA . LEU A 1 408 ? 0.378 -11.240 -21.959 1.00 39.69 408 LEU A CA 1
ATOM 3243 C C . LEU A 1 408 ? -0.366 -10.040 -21.352 1.00 39.69 408 LEU A C 1
ATOM 3245 O O . LEU A 1 408 ? -0.368 -9.867 -20.137 1.00 39.69 408 LEU A O 1
ATOM 3249 N N . SER A 1 409 ? -1.119 -9.292 -22.169 1.00 36.00 409 SER A N 1
ATOM 3250 C CA . SER A 1 409 ? -2.039 -8.262 -21.667 1.00 36.00 409 SER A CA 1
ATOM 3251 C C . SER A 1 409 ? -3.153 -8.855 -20.790 1.00 36.00 409 SER A C 1
ATOM 3253 O O . SER A 1 409 ? -3.521 -8.257 -19.783 1.00 36.00 409 SER A O 1
ATOM 3255 N N . SER A 1 410 ? -3.616 -10.073 -21.106 1.00 31.53 410 SER A N 1
ATOM 3256 C CA . SER A 1 410 ? -4.591 -10.820 -20.302 1.00 31.53 410 SER A CA 1
ATOM 3257 C C . SER A 1 410 ? -3.988 -11.440 -19.032 1.00 31.53 410 SER A C 1
ATOM 3259 O O . SER A 1 410 ? -4.683 -11.545 -18.028 1.00 31.53 410 SER A O 1
ATOM 3261 N N . ALA A 1 411 ? -2.699 -11.804 -19.044 1.00 34.38 411 ALA A N 1
ATOM 3262 C CA . ALA A 1 411 ? -1.953 -12.287 -17.880 1.00 34.38 411 ALA A CA 1
ATOM 3263 C C . ALA A 1 411 ? -1.632 -11.147 -16.900 1.00 34.38 411 ALA A C 1
ATOM 3265 O O . ALA A 1 411 ? -1.856 -11.313 -15.708 1.00 34.38 411 ALA A O 1
ATOM 3266 N N . ASN A 1 412 ? -1.268 -9.962 -17.402 1.00 36.53 412 ASN A N 1
ATOM 3267 C CA . ASN A 1 412 ? -1.178 -8.732 -16.606 1.00 36.53 412 ASN A CA 1
ATOM 3268 C C . ASN A 1 412 ? -2.559 -8.332 -16.053 1.00 36.53 412 ASN A C 1
ATOM 3270 O O . ASN A 1 412 ? -2.672 -7.924 -14.902 1.00 36.53 412 ASN A O 1
ATOM 3274 N N . LEU A 1 413 ? -3.640 -8.535 -16.819 1.00 31.44 413 LEU A N 1
ATOM 3275 C CA . LEU A 1 413 ? -5.015 -8.412 -16.317 1.00 31.44 413 LEU A CA 1
ATOM 3276 C C . LEU A 1 413 ? -5.355 -9.488 -15.277 1.00 31.44 413 LEU A C 1
ATOM 3278 O O . LEU A 1 413 ? -6.083 -9.193 -14.339 1.00 31.44 413 LEU A O 1
ATOM 3282 N N . LYS A 1 414 ? -4.838 -10.716 -15.397 1.00 32.91 414 LYS A N 1
ATOM 3283 C CA . LYS A 1 414 ? -5.005 -11.791 -14.407 1.00 32.91 414 LYS A CA 1
ATOM 3284 C C . LYS A 1 414 ? -4.169 -11.568 -13.150 1.00 32.91 414 LYS A C 1
ATOM 3286 O O . LYS A 1 414 ? -4.599 -11.982 -12.085 1.00 32.91 414 LYS A O 1
ATOM 3291 N N . GLU A 1 415 ? -3.035 -10.886 -13.245 1.00 36.06 415 GLU A N 1
ATOM 3292 C CA . GLU A 1 415 ? -2.219 -10.423 -12.120 1.00 36.06 415 GLU A CA 1
ATOM 3293 C C . GLU A 1 415 ? -2.862 -9.198 -11.442 1.00 36.06 415 GLU A C 1
ATOM 3295 O O . GLU A 1 415 ? -2.910 -9.119 -10.215 1.00 36.06 415 GLU A O 1
ATOM 3300 N N . MET A 1 416 ? -3.518 -8.318 -12.208 1.00 31.64 416 MET A N 1
ATOM 3301 C CA . MET A 1 416 ? -4.485 -7.345 -11.678 1.00 31.64 416 MET A CA 1
ATOM 3302 C C . MET A 1 416 ? -5.718 -8.039 -11.068 1.00 31.64 416 MET A C 1
ATOM 3304 O O . MET A 1 416 ? -6.265 -7.559 -10.080 1.00 31.64 416 MET A O 1
ATOM 3308 N N . ILE A 1 417 ? -6.142 -9.199 -11.588 1.00 31.22 417 ILE A N 1
ATOM 3309 C CA . ILE A 1 417 ? -7.166 -10.062 -10.973 1.00 31.22 417 ILE A CA 1
ATOM 3310 C C . ILE A 1 417 ? -6.589 -10.872 -9.795 1.00 31.22 417 ILE A C 1
ATOM 3312 O O . ILE A 1 417 ? -7.336 -11.305 -8.934 1.00 31.22 417 ILE A O 1
ATOM 3316 N N . SER A 1 418 ? -5.272 -11.029 -9.673 1.00 33.47 418 SER A N 1
ATOM 3317 C CA . SER A 1 418 ? -4.606 -11.585 -8.490 1.00 33.47 418 SER A CA 1
ATOM 3318 C C . SER A 1 418 ? -4.550 -10.544 -7.376 1.00 33.47 418 SER A C 1
ATOM 3320 O O . SER A 1 418 ? -4.825 -10.872 -6.228 1.00 33.47 418 SER A O 1
ATOM 3322 N N . HIS A 1 419 ? -4.346 -9.269 -7.717 1.00 35.12 419 HIS A N 1
ATOM 3323 C CA . HIS A 1 419 ? -4.685 -8.155 -6.829 1.00 35.12 419 HIS A CA 1
ATOM 3324 C C . HIS A 1 419 ? -6.195 -8.129 -6.544 1.00 35.12 419 HIS A C 1
ATOM 3326 O O . HIS A 1 419 ? -6.608 -7.842 -5.428 1.00 35.12 419 HIS A O 1
ATOM 3332 N N . LYS A 1 420 ? -7.041 -8.542 -7.500 1.00 32.66 420 LYS A N 1
ATOM 3333 C CA . LYS A 1 420 ? -8.466 -8.803 -7.251 1.00 32.66 420 LYS A CA 1
ATOM 3334 C C . LYS A 1 420 ? -8.715 -10.045 -6.381 1.00 32.66 420 LYS A C 1
ATOM 3336 O O . LYS A 1 420 ? -9.739 -10.078 -5.726 1.00 32.66 420 LYS A O 1
ATOM 3341 N N . ARG A 1 421 ? -7.800 -11.020 -6.301 1.00 34.19 421 ARG A N 1
ATOM 3342 C CA . ARG A 1 421 ? -7.829 -12.148 -5.351 1.00 34.19 421 ARG A CA 1
ATOM 3343 C C . ARG A 1 421 ? -7.325 -11.753 -3.977 1.00 34.19 421 ARG A C 1
ATOM 3345 O O . ARG A 1 421 ? -7.749 -12.334 -2.994 1.00 34.19 421 ARG A O 1
ATOM 3352 N N . GLU A 1 422 ? -6.455 -10.757 -3.889 1.00 36.16 422 GLU A N 1
ATOM 3353 C CA . GLU A 1 422 ? -6.162 -10.063 -2.640 1.00 36.16 422 GLU A CA 1
ATOM 3354 C C . GLU A 1 422 ? -7.381 -9.236 -2.203 1.00 36.16 422 GLU A C 1
ATOM 3356 O O . GLU A 1 422 ? -7.737 -9.265 -1.032 1.00 36.16 422 GLU A O 1
ATOM 3361 N N . ILE A 1 423 ? -8.119 -8.650 -3.156 1.00 36.53 423 ILE A N 1
ATOM 3362 C CA . ILE A 1 423 ? -9.469 -8.113 -2.938 1.00 36.53 423 ILE A CA 1
ATOM 3363 C C . ILE A 1 423 ? -10.476 -9.232 -2.624 1.00 36.53 423 ILE A C 1
ATOM 3365 O O . ILE A 1 423 ? -11.369 -8.970 -1.838 1.00 36.53 423 ILE A O 1
ATOM 3369 N N . GLU A 1 424 ? -10.363 -10.464 -3.141 1.00 33.84 424 GLU A N 1
ATOM 3370 C CA . GLU A 1 424 ? -11.212 -11.612 -2.752 1.00 33.84 424 GLU A CA 1
ATOM 3371 C C . GLU A 1 424 ? -10.791 -12.204 -1.402 1.00 33.84 424 GLU A C 1
ATOM 3373 O O . GLU A 1 424 ? -11.640 -12.690 -0.674 1.00 33.84 424 GLU A O 1
ATOM 3378 N N . ARG A 1 425 ? -9.520 -12.098 -0.998 1.00 38.12 425 ARG A N 1
ATOM 3379 C CA . ARG A 1 425 ? -9.036 -12.385 0.361 1.00 38.12 425 ARG A CA 1
ATOM 3380 C C . ARG A 1 425 ? -9.608 -11.354 1.324 1.00 38.12 425 ARG A C 1
ATOM 3382 O O . ARG A 1 425 ? -10.190 -11.735 2.329 1.00 38.12 425 ARG A O 1
ATOM 3389 N N . MET A 1 426 ? -9.548 -10.076 0.949 1.00 34.75 426 MET A N 1
ATOM 3390 C CA . MET A 1 426 ? -10.269 -8.994 1.614 1.00 34.75 426 MET A CA 1
ATOM 3391 C C . MET A 1 426 ? -11.789 -9.184 1.511 1.00 34.75 426 MET A C 1
ATOM 3393 O O . MET A 1 426 ? -12.489 -8.746 2.407 1.00 34.75 426 MET A O 1
ATOM 3397 N N . SER A 1 427 ? -12.320 -9.851 0.477 1.00 33.34 427 SER A N 1
ATOM 3398 C CA . SER A 1 427 ? -13.758 -10.121 0.315 1.00 33.34 427 SER A CA 1
ATOM 3399 C C . SER A 1 427 ? -14.226 -11.320 1.132 1.00 33.34 427 SER A C 1
ATOM 3401 O O . SER A 1 427 ? -15.351 -11.301 1.599 1.00 33.34 427 SER A O 1
ATOM 3403 N N . ASN A 1 428 ? -13.372 -12.317 1.363 1.00 34.03 428 ASN A N 1
ATOM 3404 C CA . ASN A 1 428 ? -13.602 -13.435 2.277 1.00 34.03 428 ASN A CA 1
ATOM 3405 C C . ASN A 1 428 ? -13.427 -12.972 3.733 1.00 34.03 428 ASN A C 1
ATOM 3407 O O . ASN A 1 428 ? -14.206 -13.363 4.597 1.00 34.03 428 ASN A O 1
ATOM 3411 N N . GLU A 1 429 ? -12.477 -12.066 4.000 1.00 35.72 429 GLU A N 1
ATOM 3412 C CA . GLU A 1 429 ? -12.447 -11.274 5.237 1.00 35.72 429 GLU A CA 1
ATOM 3413 C C . GLU A 1 429 ? -13.744 -10.438 5.350 1.00 35.72 429 GLU A C 1
ATOM 3415 O O . GLU A 1 429 ? -14.374 -10.455 6.403 1.00 35.72 429 GLU A O 1
ATOM 3420 N N . LEU A 1 430 ? -14.241 -9.816 4.265 1.00 35.72 430 LEU A N 1
ATOM 3421 C CA . LEU A 1 430 ? -15.544 -9.124 4.224 1.00 35.72 430 LEU A CA 1
ATOM 3422 C C . LEU A 1 430 ? -16.755 -10.068 4.360 1.00 35.72 430 LEU A C 1
ATOM 3424 O O . LEU A 1 430 ? -17.805 -9.625 4.813 1.00 35.72 430 LEU A O 1
ATOM 3428 N N . GLU A 1 431 ? -16.644 -11.347 3.998 1.00 36.84 431 GLU A N 1
ATOM 3429 C CA . GLU A 1 431 ? -17.706 -12.356 4.120 1.00 36.84 431 GLU A CA 1
ATOM 3430 C C . GLU A 1 431 ? -17.816 -12.864 5.569 1.00 36.84 431 GLU A C 1
ATOM 3432 O O . GLU A 1 431 ? -18.922 -13.019 6.090 1.00 36.84 431 GLU A O 1
ATOM 3437 N N . ILE A 1 432 ? -16.681 -12.978 6.273 1.00 40.38 432 ILE A N 1
ATOM 3438 C CA . ILE A 1 432 ? -16.618 -13.149 7.737 1.00 40.38 432 ILE A CA 1
ATOM 3439 C C . ILE A 1 432 ? -17.153 -11.885 8.455 1.00 40.38 432 ILE A C 1
ATOM 3441 O O . ILE A 1 432 ? -17.885 -11.990 9.446 1.00 40.38 432 ILE A O 1
ATOM 3445 N N . ILE A 1 433 ? -16.873 -10.686 7.923 1.00 39.72 433 ILE A N 1
ATOM 3446 C CA . ILE A 1 433 ? -17.358 -9.381 8.431 1.00 39.72 433 ILE A CA 1
ATOM 3447 C C . ILE A 1 433 ? -18.857 -9.152 8.144 1.00 39.72 433 ILE A C 1
ATOM 3449 O O . ILE A 1 433 ? -19.546 -8.510 8.938 1.00 39.72 433 ILE A O 1
ATOM 3453 N N . ASN A 1 434 ? -19.410 -9.695 7.053 1.00 36.44 434 ASN A N 1
ATOM 3454 C CA . ASN A 1 434 ? -20.819 -9.508 6.675 1.00 36.44 434 ASN A CA 1
ATOM 3455 C C . ASN A 1 434 ? -21.806 -10.195 7.633 1.00 36.44 434 ASN A C 1
ATOM 3457 O O . ASN A 1 434 ? -22.982 -9.828 7.650 1.00 36.44 434 ASN A O 1
ATOM 3461 N N . ASN A 1 435 ? -21.331 -11.138 8.454 1.00 41.12 435 ASN A N 1
ATOM 3462 C CA . ASN A 1 435 ? -22.145 -11.882 9.419 1.00 41.12 435 ASN A CA 1
ATOM 3463 C C . ASN A 1 435 ? -21.848 -11.551 10.897 1.00 41.12 435 ASN A C 1
ATOM 3465 O O . ASN A 1 435 ? -22.564 -12.034 11.778 1.00 41.12 435 ASN A O 1
ATOM 3469 N N . SER A 1 436 ? -20.841 -10.728 11.211 1.00 49.81 436 SER A N 1
ATOM 3470 C CA . SER A 1 436 ? -20.443 -10.454 12.600 1.00 49.81 436 SER A CA 1
ATOM 3471 C C . SER A 1 436 ? -21.132 -9.203 13.164 1.00 49.81 436 SER A C 1
ATOM 3473 O O . SER A 1 436 ? -20.691 -8.066 13.016 1.00 49.81 436 SER A O 1
ATOM 3475 N N . SER A 1 437 ? -22.233 -9.403 13.893 1.00 66.12 437 SER A N 1
ATOM 3476 C CA . SER A 1 437 ? -22.734 -8.383 14.822 1.00 66.12 437 SER A CA 1
ATOM 3477 C C . SER A 1 437 ? -21.837 -8.357 16.067 1.00 66.12 437 SER A C 1
ATOM 3479 O O . SER A 1 437 ? -21.778 -9.367 16.773 1.00 66.12 437 SER A O 1
ATOM 3481 N N . LEU A 1 438 ? -21.184 -7.230 16.378 1.00 83.38 438 LEU A N 1
ATOM 3482 C CA . LEU A 1 438 ? -20.481 -7.089 17.659 1.00 83.38 438 LEU A CA 1
ATOM 3483 C C . LEU A 1 438 ? -21.496 -7.215 18.800 1.00 83.38 438 LEU A C 1
ATOM 3485 O O . LEU A 1 438 ? -22.447 -6.431 18.871 1.00 83.38 438 LEU A O 1
ATOM 3489 N N . LYS A 1 439 ? -21.293 -8.197 19.679 1.00 88.75 439 LYS A N 1
ATOM 3490 C CA . LYS A 1 439 ? -22.124 -8.421 20.862 1.00 88.75 439 LYS A CA 1
ATOM 3491 C C . LYS A 1 439 ? -21.385 -7.955 22.112 1.00 88.75 439 LYS A C 1
ATOM 3493 O O . LYS A 1 439 ? -20.253 -8.375 22.343 1.00 88.75 439 LYS A O 1
ATOM 3498 N N . ASN A 1 440 ? -22.037 -7.122 22.916 1.00 93.00 440 ASN A N 1
ATOM 3499 C CA . ASN A 1 440 ? -21.576 -6.785 24.251 1.00 93.00 440 ASN A CA 1
ATOM 3500 C C . ASN A 1 440 ? -21.976 -7.915 25.210 1.00 93.00 440 ASN A C 1
ATOM 3502 O O . ASN A 1 440 ? -23.139 -8.302 25.291 1.00 93.00 440 ASN A O 1
ATOM 3506 N N . GLY A 1 441 ? -21.002 -8.478 25.917 1.00 93.56 441 GLY A N 1
ATOM 3507 C CA . GLY A 1 441 ? -21.224 -9.501 26.939 1.00 93.56 441 GLY A CA 1
ATOM 3508 C C . GLY A 1 441 ? -21.562 -8.944 28.321 1.00 93.56 441 GLY A C 1
ATOM 3509 O O . GLY A 1 441 ? -21.713 -9.731 29.253 1.00 93.56 441 GLY A O 1
ATOM 3510 N N . ILE A 1 442 ? -21.617 -7.620 28.473 1.00 95.62 442 ILE A N 1
ATOM 3511 C CA . ILE A 1 442 ? -21.862 -6.929 29.739 1.00 95.62 442 ILE A CA 1
ATOM 3512 C C . ILE A 1 442 ? -23.304 -6.432 29.787 1.00 95.62 442 ILE A C 1
ATOM 3514 O O . ILE A 1 442 ? -23.679 -5.535 29.037 1.00 95.62 442 ILE A O 1
ATOM 3518 N N . ASP A 1 443 ? -24.078 -6.926 30.750 1.00 92.69 443 ASP A N 1
ATOM 3519 C CA . ASP A 1 443 ? -25.395 -6.381 31.058 1.00 92.69 443 ASP A CA 1
ATOM 3520 C C . ASP A 1 443 ? -25.265 -5.143 31.953 1.00 92.69 443 ASP A C 1
ATOM 3522 O O . ASP A 1 443 ? -24.479 -5.116 32.908 1.00 92.69 443 ASP A O 1
ATOM 3526 N N . ASN A 1 444 ? -26.082 -4.120 31.685 1.00 92.44 444 ASN A N 1
ATOM 3527 C CA . ASN A 1 444 ? -26.091 -2.864 32.444 1.00 92.44 444 ASN A CA 1
ATOM 3528 C C . ASN A 1 444 ? -24.695 -2.209 32.527 1.00 92.44 444 ASN A C 1
ATOM 3530 O O . ASN A 1 444 ? -24.272 -1.746 33.587 1.00 92.44 444 ASN A O 1
ATOM 3534 N N . GLY A 1 445 ? -23.943 -2.212 31.421 1.00 90.88 445 GLY A N 1
ATOM 3535 C CA . GLY A 1 445 ? -22.647 -1.532 31.331 1.00 90.88 445 GLY A CA 1
ATOM 3536 C C . GLY A 1 445 ? -22.775 -0.006 31.321 1.00 90.88 445 GLY A C 1
ATOM 3537 O O . GLY A 1 445 ? -21.853 0.688 31.743 1.00 90.88 445 GLY A O 1
ATOM 3538 N N . ASN A 1 446 ? -23.917 0.518 30.868 1.00 90.19 446 ASN A N 1
ATOM 3539 C CA . ASN A 1 446 ? -24.263 1.939 30.901 1.00 90.19 446 ASN A CA 1
ATOM 3540 C C . ASN A 1 446 ? -24.705 2.444 32.294 1.00 90.19 446 ASN A C 1
ATOM 3542 O O . ASN A 1 446 ? -24.766 3.652 32.495 1.00 90.19 446 ASN A O 1
ATOM 3546 N N . PHE A 1 447 ? -24.974 1.533 33.237 1.00 93.50 447 PHE A N 1
ATOM 3547 C CA . PHE A 1 447 ? -25.450 1.799 34.597 1.00 93.50 447 PHE A CA 1
ATOM 3548 C C . PHE A 1 447 ? -26.745 2.622 34.697 1.00 93.50 447 PHE A C 1
ATOM 3550 O O . PHE A 1 447 ? -26.951 3.315 35.689 1.00 93.50 447 PHE A O 1
ATOM 3557 N N . GLU A 1 448 ? -27.641 2.524 33.714 1.00 90.00 448 GLU A N 1
ATOM 3558 C CA . GLU A 1 448 ? -28.989 3.108 33.816 1.00 90.00 448 GLU A CA 1
ATOM 3559 C C . GLU A 1 448 ? -29.857 2.368 34.845 1.00 90.00 448 GLU A C 1
ATOM 3561 O O . GLU A 1 448 ? -30.722 2.963 35.488 1.00 90.00 448 GLU A O 1
ATOM 3566 N N . ASN A 1 449 ? -29.626 1.065 35.042 1.00 89.00 449 ASN A N 1
ATOM 3567 C CA . ASN A 1 449 ? -30.261 0.328 36.128 1.00 89.00 449 ASN A CA 1
ATOM 3568 C C . ASN A 1 449 ? -29.470 0.539 37.425 1.00 89.00 449 ASN A C 1
ATOM 3570 O O . ASN A 1 449 ? -28.458 -0.128 37.671 1.00 89.00 449 ASN A O 1
ATOM 3574 N N . GLU A 1 450 ? -29.985 1.427 38.275 1.00 88.00 450 GLU A N 1
ATOM 3575 C CA . GLU A 1 450 ? -29.394 1.796 39.567 1.00 88.00 450 GLU A CA 1
ATOM 3576 C C . GLU A 1 450 ? -29.305 0.631 40.568 1.00 88.00 450 GLU A C 1
ATOM 3578 O O . GLU A 1 450 ? -28.535 0.707 41.518 1.00 88.00 450 GLU A O 1
ATOM 3583 N N . ASN A 1 451 ? -30.006 -0.491 40.335 1.00 87.12 451 ASN A N 1
ATOM 3584 C CA . ASN A 1 451 ? -29.866 -1.716 41.137 1.00 87.12 451 ASN A CA 1
ATOM 3585 C C . ASN A 1 451 ? -28.670 -2.591 40.709 1.00 87.12 451 ASN A C 1
ATOM 3587 O O . ASN A 1 451 ? -28.490 -3.693 41.228 1.00 87.12 451 ASN A O 1
ATOM 3591 N N . GLY A 1 452 ? -27.859 -2.143 39.744 1.00 82.56 452 GLY A N 1
ATOM 3592 C CA . GLY A 1 452 ? -26.605 -2.794 39.352 1.00 82.56 452 GLY A CA 1
ATOM 3593 C C . GLY A 1 452 ? -26.772 -4.008 38.436 1.00 82.56 452 GLY A C 1
ATOM 3594 O O . GLY A 1 452 ? -25.808 -4.444 37.817 1.00 82.56 452 GLY A O 1
ATOM 3595 N N . GLY A 1 453 ? -27.983 -4.539 38.258 1.00 88.38 453 GLY A N 1
ATOM 3596 C CA . GLY A 1 453 ? -28.250 -5.641 37.328 1.00 88.38 453 GLY A CA 1
ATOM 3597 C C . GLY A 1 453 ? -27.478 -6.922 37.679 1.00 88.38 453 GLY A C 1
ATOM 3598 O O . GLY A 1 453 ? -27.660 -7.509 38.752 1.00 88.38 453 GLY A O 1
ATOM 3599 N N . LYS A 1 454 ? -26.624 -7.397 36.763 1.00 91.38 454 LYS A N 1
ATOM 3600 C CA . LYS A 1 454 ? -25.791 -8.595 36.979 1.00 91.38 454 LYS A CA 1
ATOM 3601 C C . LYS A 1 454 ? -24.434 -8.311 37.621 1.00 91.38 454 LYS A C 1
ATOM 3603 O O . LYS A 1 454 ? -23.726 -9.260 37.952 1.00 91.38 454 LYS A O 1
ATOM 3608 N N . TRP A 1 455 ? -24.088 -7.047 37.854 1.00 94.69 455 TRP A N 1
ATOM 3609 C CA . TRP A 1 455 ? -22.877 -6.702 38.589 1.00 94.69 455 TRP A CA 1
ATOM 3610 C C . TRP A 1 455 ? -22.931 -7.229 40.028 1.00 94.69 455 TRP A C 1
ATOM 3612 O O . TRP A 1 455 ? -23.990 -7.284 40.664 1.00 94.69 455 TRP A O 1
ATOM 3622 N N . ARG A 1 456 ? -21.777 -7.654 40.536 1.00 93.62 456 ARG A N 1
ATOM 3623 C CA . ARG A 1 456 ? -21.578 -8.134 41.906 1.00 93.62 456 ARG A CA 1
ATOM 3624 C C . ARG A 1 456 ? -20.369 -7.434 42.508 1.00 93.62 456 ARG A C 1
ATOM 3626 O O . ARG A 1 456 ? -19.388 -7.177 41.811 1.00 93.62 456 ARG A O 1
ATOM 3633 N N . THR A 1 457 ? -20.426 -7.149 43.802 1.00 90.94 457 THR A N 1
ATOM 3634 C CA . THR A 1 457 ? -19.244 -6.756 44.570 1.00 90.94 457 THR A CA 1
ATOM 3635 C C . THR A 1 457 ? -18.521 -7.973 45.106 1.00 90.94 457 THR A C 1
ATOM 3637 O O . THR A 1 457 ? -19.112 -9.017 45.374 1.00 90.94 457 THR A O 1
ATOM 3640 N N . GLU A 1 458 ? -17.219 -7.811 45.288 1.00 86.38 458 GLU A N 1
ATOM 3641 C CA . GLU A 1 458 ? -16.371 -8.801 45.934 1.00 86.38 458 GLU A CA 1
ATOM 3642 C C . GLU A 1 458 ? -15.929 -8.298 47.320 1.00 86.38 458 GLU A C 1
ATOM 3644 O O . GLU A 1 458 ? -16.037 -7.108 47.631 1.00 86.38 458 GLU A O 1
ATOM 3649 N N . SER A 1 459 ? -15.395 -9.197 48.157 1.00 85.44 459 SER A N 1
ATOM 3650 C CA . SER A 1 459 ? -15.010 -8.884 49.544 1.00 85.44 459 SER A CA 1
ATOM 3651 C C . SER A 1 459 ? -14.170 -7.604 49.662 1.00 85.44 459 SER A C 1
ATOM 3653 O O . SER A 1 459 ? -13.160 -7.454 48.965 1.00 85.44 459 SER A O 1
ATOM 3655 N N . GLY A 1 460 ? -14.581 -6.720 50.579 1.00 91.88 460 GLY A N 1
ATOM 3656 C CA . GLY A 1 460 ? -13.951 -5.424 50.857 1.00 91.88 460 GLY A CA 1
ATOM 3657 C C . GLY A 1 460 ? -14.395 -4.266 49.957 1.00 91.88 460 GLY A C 1
ATOM 3658 O O . GLY A 1 460 ? -13.778 -3.204 50.007 1.00 91.88 460 GLY A O 1
ATOM 3659 N N . THR A 1 461 ? -15.450 -4.458 49.156 1.00 96.56 461 THR A N 1
ATOM 3660 C CA . THR A 1 461 ? -15.990 -3.454 48.225 1.00 96.56 461 THR A CA 1
ATOM 3661 C C . THR A 1 461 ? -17.465 -3.181 48.504 1.00 96.56 461 THR A C 1
ATOM 3663 O O . THR A 1 461 ? -18.245 -4.117 48.685 1.00 96.56 461 THR A O 1
ATOM 3666 N N . THR A 1 462 ? -17.868 -1.914 48.449 1.00 95.69 462 THR A N 1
ATOM 3667 C CA . THR A 1 462 ? -19.265 -1.515 48.234 1.00 95.69 462 THR A CA 1
ATOM 3668 C C . THR A 1 462 ? -19.378 -0.701 46.948 1.00 95.69 462 THR A C 1
ATOM 3670 O O . THR A 1 462 ? -18.368 -0.326 46.348 1.00 95.69 462 THR A O 1
ATOM 3673 N N . TRP A 1 463 ? -20.598 -0.450 46.491 1.00 94.38 463 TRP A N 1
ATOM 3674 C CA . TRP A 1 463 ? -20.833 0.316 45.279 1.00 94.38 463 TRP A CA 1
ATOM 3675 C C . TRP A 1 463 ? -22.038 1.242 45.405 1.00 94.38 463 TRP A C 1
ATOM 3677 O O . TRP A 1 463 ? -22.920 1.024 46.234 1.00 94.38 463 TRP A O 1
ATOM 3687 N N . GLU A 1 464 ? -22.054 2.271 44.568 1.00 94.88 464 GLU A N 1
ATOM 3688 C CA . GLU A 1 464 ? -23.157 3.215 44.408 1.00 94.88 464 GLU A CA 1
ATOM 3689 C C . GLU A 1 464 ? -23.313 3.509 42.911 1.00 94.88 464 GLU A C 1
ATOM 3691 O O . GLU A 1 464 ? -22.316 3.790 42.246 1.00 94.88 464 GLU A O 1
ATOM 3696 N N . ILE A 1 465 ? -24.532 3.433 42.368 1.00 94.94 465 ILE A N 1
ATOM 3697 C CA . ILE A 1 465 ? -24.825 3.962 41.030 1.00 94.94 465 ILE A CA 1
ATOM 3698 C C . ILE A 1 465 ? -25.618 5.250 41.185 1.00 94.94 465 ILE A C 1
ATOM 3700 O O . ILE A 1 465 ? -26.651 5.274 41.847 1.00 94.94 465 ILE A O 1
ATOM 3704 N N . SER A 1 466 ? -25.151 6.304 40.527 1.00 92.56 466 SER A N 1
ATOM 3705 C CA . SER A 1 466 ? -25.938 7.512 40.293 1.00 92.56 466 SER A CA 1
ATOM 3706 C C . SER A 1 466 ? -25.529 8.140 38.966 1.00 92.56 466 SER A C 1
ATOM 3708 O O . SER A 1 466 ? -24.372 8.039 38.555 1.00 92.56 466 SER A O 1
ATOM 3710 N N . ASN A 1 467 ? -26.474 8.778 38.270 1.00 91.06 467 ASN A N 1
ATOM 3711 C CA . ASN A 1 467 ? -26.218 9.461 36.995 1.00 91.06 467 ASN A CA 1
ATOM 3712 C C . ASN A 1 467 ? -25.441 8.583 35.991 1.00 91.06 467 ASN A C 1
ATOM 3714 O O . ASN A 1 467 ? -24.417 9.009 35.451 1.00 91.06 467 ASN A O 1
ATOM 3718 N N . ASN A 1 468 ? -25.879 7.334 35.797 1.00 92.75 468 ASN A N 1
ATOM 3719 C CA . ASN A 1 468 ? -25.249 6.366 34.888 1.00 92.75 468 ASN A CA 1
ATOM 3720 C C . ASN A 1 468 ? -23.763 6.089 35.201 1.00 92.75 468 ASN A C 1
ATOM 3722 O O . ASN A 1 468 ? -22.974 5.749 34.318 1.00 92.75 468 ASN A O 1
ATOM 3726 N N . THR A 1 469 ? -23.364 6.265 36.464 1.00 94.94 469 THR A N 1
ATOM 3727 C CA . THR A 1 469 ? -21.987 6.107 36.941 1.00 94.94 469 THR A CA 1
ATOM 3728 C C . THR A 1 469 ? -21.944 5.133 38.094 1.00 94.94 469 THR A C 1
ATOM 3730 O O . THR A 1 469 ? -22.552 5.373 39.130 1.00 94.94 469 THR A O 1
ATOM 3733 N N . MET A 1 470 ? -21.174 4.064 37.928 1.00 95.62 470 MET A N 1
ATOM 3734 C CA . MET A 1 470 ? -20.862 3.113 38.983 1.00 95.62 470 MET A CA 1
ATOM 3735 C C . MET A 1 470 ? -19.637 3.587 39.760 1.00 95.62 470 MET A C 1
ATOM 3737 O O . MET A 1 470 ? -18.535 3.647 39.215 1.00 95.62 470 MET A O 1
ATOM 3741 N N . LYS A 1 471 ? -19.810 3.874 41.045 1.00 96.25 471 LYS A N 1
ATOM 3742 C CA . LYS A 1 471 ? -18.733 4.202 41.975 1.00 96.25 471 LYS A CA 1
ATOM 3743 C C . LYS A 1 471 ? -18.358 2.959 42.774 1.00 96.25 471 LYS A C 1
ATOM 3745 O O . LYS A 1 471 ? -19.154 2.451 43.556 1.00 96.25 471 LYS A O 1
ATOM 3750 N N . ILE A 1 472 ? -17.138 2.473 42.577 1.00 96.31 472 ILE A N 1
ATOM 3751 C CA . ILE A 1 472 ? -16.570 1.315 43.274 1.00 96.31 472 ILE A CA 1
ATOM 3752 C C . ILE A 1 472 ? -15.813 1.841 44.493 1.00 96.31 472 ILE A C 1
ATOM 3754 O O . ILE A 1 472 ? -14.826 2.551 44.315 1.00 96.31 472 ILE A O 1
ATOM 3758 N N . ILE A 1 473 ? -16.263 1.518 45.707 1.00 96.12 473 ILE A N 1
ATOM 3759 C CA . ILE A 1 473 ? -15.777 2.112 46.964 1.00 96.12 473 ILE A CA 1
ATOM 3760 C C . ILE A 1 473 ? -15.109 1.035 47.830 1.00 96.12 473 ILE A C 1
ATOM 3762 O O . ILE A 1 473 ? -15.692 -0.027 48.072 1.00 96.12 473 ILE A O 1
ATOM 3766 N N . GLY A 1 474 ? -13.895 1.302 48.314 1.00 96.56 474 GLY A N 1
ATOM 3767 C CA . GLY A 1 474 ? -13.203 0.431 49.266 1.00 96.56 474 GLY A CA 1
ATOM 3768 C C . GLY A 1 474 ? -13.728 0.577 50.696 1.00 96.56 474 GLY A C 1
ATOM 3769 O O . GLY A 1 474 ? -14.086 1.666 51.135 1.00 96.56 474 GLY A O 1
ATOM 3770 N N . LEU A 1 475 ? -13.782 -0.542 51.423 1.00 96.62 475 LEU A N 1
ATOM 3771 C CA . LEU A 1 475 ? -14.274 -0.623 52.810 1.00 96.62 475 LEU A CA 1
ATOM 3772 C C . LEU A 1 475 ? -13.147 -0.799 53.845 1.00 96.62 475 LEU A C 1
ATOM 3774 O O . LEU A 1 475 ? -13.377 -1.364 54.914 1.00 96.62 475 LEU A O 1
ATOM 3778 N N . GLY A 1 476 ? -11.898 -0.481 53.496 1.00 94.62 476 GLY A N 1
ATOM 3779 C CA . GLY A 1 476 ? -10.780 -0.572 54.443 1.00 94.62 476 GLY A CA 1
ATOM 3780 C C . GLY A 1 476 ? -10.272 -1.991 54.741 1.00 94.62 476 GLY A C 1
ATOM 3781 O O . GLY A 1 476 ? -9.344 -2.166 55.525 1.00 94.62 476 GLY A O 1
ATOM 3782 N N . THR A 1 477 ? -10.868 -3.027 54.138 1.00 95.12 477 THR A N 1
ATOM 3783 C CA . THR A 1 477 ? -10.614 -4.452 54.456 1.00 95.12 477 THR A CA 1
ATOM 3784 C C . THR A 1 477 ? -9.980 -5.246 53.310 1.00 95.12 477 THR A C 1
ATOM 3786 O O . THR A 1 477 ? -9.654 -6.422 53.470 1.00 95.12 477 THR A O 1
ATOM 3789 N N . SER A 1 478 ? -9.773 -4.621 52.149 1.00 93.56 478 SER A N 1
ATOM 3790 C CA . SER A 1 478 ? -9.084 -5.203 50.995 1.00 93.56 478 SER A CA 1
ATOM 3791 C C . SER A 1 478 ? -8.271 -4.130 50.281 1.00 93.56 478 SER A C 1
ATOM 3793 O O . SER A 1 478 ? -8.707 -2.993 50.188 1.00 93.56 478 SER A O 1
ATOM 3795 N N . THR A 1 479 ? -7.119 -4.491 49.718 1.00 94.56 479 THR A N 1
ATOM 3796 C CA . THR A 1 479 ? -6.335 -3.593 48.852 1.00 94.56 479 THR A CA 1
ATOM 3797 C C . THR A 1 479 ? -6.945 -3.419 47.461 1.00 94.56 479 THR A C 1
ATOM 3799 O O . THR A 1 479 ? -6.452 -2.607 46.679 1.00 94.56 479 THR A O 1
ATOM 3802 N N . ILE A 1 480 ? -7.980 -4.201 47.119 1.00 94.56 480 ILE A N 1
ATOM 3803 C CA . ILE A 1 480 ? -8.477 -4.320 45.745 1.00 94.56 480 ILE A CA 1
ATOM 3804 C C . ILE A 1 480 ? -10.006 -4.212 45.683 1.00 94.56 480 ILE A C 1
ATOM 3806 O O . ILE A 1 480 ? -10.691 -5.231 45.485 1.00 94.56 480 ILE A O 1
ATOM 3810 N N . PRO A 1 481 ? -10.567 -3.002 45.853 1.00 95.75 481 PRO A N 1
ATOM 3811 C CA . PRO A 1 481 ? -11.979 -2.779 45.601 1.00 95.75 481 PRO A CA 1
ATOM 3812 C C . PRO A 1 481 ? -12.306 -3.049 44.128 1.00 95.75 481 PRO A C 1
ATOM 3814 O O . PRO A 1 481 ? -11.589 -2.626 43.213 1.00 95.75 481 PRO A O 1
ATOM 3817 N N . ARG A 1 482 ? -13.362 -3.834 43.897 1.00 95.44 482 ARG A N 1
ATOM 3818 C CA . ARG A 1 482 ? -13.687 -4.375 42.572 1.00 95.44 482 ARG A CA 1
ATOM 3819 C C . ARG A 1 482 ? -15.143 -4.802 42.437 1.00 95.44 482 ARG A C 1
ATOM 3821 O O . ARG A 1 482 ? -15.767 -5.265 43.394 1.00 95.44 482 ARG A O 1
ATOM 3828 N N . ILE A 1 483 ? -15.623 -4.739 41.204 1.00 95.88 483 ILE A N 1
ATOM 3829 C CA . ILE A 1 483 ? -16.904 -5.310 40.787 1.00 95.88 483 ILE A CA 1
ATOM 3830 C C . ILE A 1 483 ? -16.669 -6.329 39.684 1.00 95.88 483 ILE A C 1
ATOM 3832 O O . ILE A 1 483 ? -15.752 -6.176 38.875 1.00 95.88 483 ILE A O 1
ATOM 3836 N N . SER A 1 484 ? -17.496 -7.363 39.642 1.00 95.25 484 SER A N 1
ATOM 3837 C CA . SER A 1 484 ? -17.414 -8.413 38.637 1.00 95.25 484 SER A CA 1
ATOM 3838 C C . SER A 1 484 ? -18.776 -8.689 38.008 1.00 95.25 484 SER A C 1
ATOM 3840 O O . SER A 1 484 ? -19.825 -8.449 38.611 1.00 95.25 484 SER A O 1
ATOM 3842 N N . GLN A 1 485 ? -18.754 -9.173 36.772 1.00 94.31 485 GLN A N 1
ATOM 3843 C CA . GLN A 1 485 ? -19.928 -9.668 36.076 1.00 94.31 485 GLN A CA 1
ATOM 3844 C C . GLN A 1 485 ? -19.559 -10.910 35.268 1.00 94.31 485 GLN A C 1
ATOM 3846 O O . GLN A 1 485 ? -18.532 -10.946 34.588 1.00 94.31 485 GLN A O 1
ATOM 3851 N N . GLU A 1 486 ? -20.389 -11.944 35.367 1.00 94.19 486 GLU A N 1
ATOM 3852 C CA . GLU A 1 486 ? -20.305 -13.108 34.489 1.00 94.19 486 GLU A CA 1
ATOM 3853 C C . GLU A 1 486 ? -20.827 -12.733 33.099 1.00 94.19 486 GLU A C 1
ATOM 3855 O O . GLU A 1 486 ? -21.935 -12.210 32.972 1.00 94.19 486 GLU A O 1
ATOM 3860 N N . THR A 1 487 ? -20.019 -12.982 32.071 1.00 94.62 487 THR A N 1
ATOM 3861 C CA . THR A 1 487 ? -20.399 -12.744 30.674 1.00 94.62 487 THR A CA 1
ATOM 3862 C C . THR A 1 487 ? -21.015 -14.011 30.075 1.00 94.62 487 THR A C 1
ATOM 3864 O O . THR A 1 487 ? -20.763 -15.104 30.576 1.00 94.62 487 THR A O 1
ATOM 3867 N N . PRO A 1 488 ? -21.765 -13.933 28.963 1.00 92.44 488 PRO A N 1
ATOM 3868 C CA . PRO A 1 488 ? -22.222 -15.126 28.248 1.00 92.44 488 PRO A CA 1
ATOM 3869 C C . PRO A 1 488 ? -21.102 -15.828 27.452 1.00 92.44 488 PRO A C 1
ATOM 3871 O O . PRO A 1 488 ? -21.391 -16.740 26.678 1.00 92.44 488 PRO A O 1
ATOM 3874 N N . PHE A 1 489 ? -19.846 -15.385 27.565 1.00 94.50 489 PHE A N 1
ATOM 3875 C CA . PHE A 1 489 ? -18.737 -15.910 26.776 1.00 94.50 489 PHE A CA 1
ATOM 3876 C C . PHE A 1 489 ? -18.215 -17.204 27.390 1.00 94.50 489 PHE A C 1
ATOM 3878 O O . PHE A 1 489 ? -17.636 -17.198 28.475 1.00 94.50 489 PHE A O 1
ATOM 3885 N N . VAL A 1 490 ? -18.378 -18.319 26.677 1.00 93.69 490 VAL A N 1
ATOM 3886 C CA . VAL A 1 490 ? -17.867 -19.622 27.124 1.00 93.69 490 VAL A CA 1
ATOM 3887 C C . VAL A 1 490 ? -16.339 -19.601 27.122 1.00 93.69 490 VAL A C 1
ATOM 3889 O O . VAL A 1 490 ? -15.722 -19.277 26.100 1.00 93.69 490 VAL A O 1
ATOM 3892 N N . PHE A 1 491 ? -15.729 -19.986 28.240 1.00 93.88 491 PHE A N 1
ATOM 3893 C CA . PHE A 1 491 ? -14.282 -20.073 28.393 1.00 93.88 491 PHE A CA 1
ATOM 3894 C C . PHE A 1 491 ? -13.695 -21.124 27.440 1.00 93.88 491 PHE A C 1
ATOM 3896 O O . PHE A 1 491 ? -14.153 -22.269 27.395 1.00 93.88 491 PHE A O 1
ATOM 3903 N N . ARG A 1 492 ? -12.642 -20.751 26.704 1.00 92.06 492 ARG A N 1
ATOM 3904 C CA . ARG A 1 492 ? -11.799 -21.672 25.928 1.00 92.06 492 ARG A CA 1
ATOM 3905 C C . ARG A 1 492 ? -10.337 -21.227 26.031 1.00 92.06 492 ARG A C 1
ATOM 3907 O O . ARG A 1 492 ? -10.105 -20.020 25.948 1.00 92.06 492 ARG A O 1
ATOM 3914 N N . PRO A 1 493 ? -9.371 -22.150 26.168 1.00 91.38 493 PRO A N 1
ATOM 3915 C CA . PRO A 1 493 ? -7.950 -21.823 26.069 1.00 91.38 493 PRO A CA 1
ATOM 3916 C C . PRO A 1 493 ? -7.632 -21.013 24.811 1.00 91.38 493 PRO A C 1
ATOM 3918 O O . PRO A 1 493 ? -8.158 -21.310 23.737 1.00 91.38 493 PRO A O 1
ATOM 3921 N N . GLY A 1 494 ? -6.823 -19.962 24.952 1.00 91.12 494 GLY A N 1
ATOM 3922 C CA . GLY A 1 494 ? -6.420 -19.096 23.841 1.00 91.12 494 GLY A CA 1
ATOM 3923 C C . GLY A 1 494 ? -7.490 -18.116 23.344 1.00 91.12 494 GLY A C 1
ATOM 3924 O O . GLY A 1 494 ? -7.174 -17.273 22.512 1.00 91.12 494 GLY A O 1
ATOM 3925 N N . LYS A 1 495 ? -8.729 -18.165 23.859 1.00 93.44 495 LYS A N 1
ATOM 3926 C CA . LYS A 1 495 ? -9.787 -17.206 23.499 1.00 93.44 495 LYS A CA 1
ATOM 3927 C C . LYS A 1 495 ? -9.392 -15.782 23.889 1.00 93.44 495 LYS A C 1
ATOM 3929 O O . LYS A 1 495 ? -8.935 -15.559 25.009 1.00 93.44 495 LYS A O 1
ATOM 3934 N N . ILE A 1 496 ? -9.627 -14.820 23.004 1.00 95.38 496 ILE A N 1
ATOM 3935 C CA . ILE A 1 496 ? -9.290 -13.409 23.206 1.00 95.38 496 ILE A CA 1
ATOM 3936 C C . ILE A 1 496 ? -10.568 -12.591 23.407 1.00 95.38 496 ILE A C 1
ATOM 3938 O O . ILE A 1 496 ? -11.504 -12.666 22.611 1.00 95.38 496 ILE A O 1
ATOM 3942 N N . VAL A 1 497 ? -10.597 -11.778 24.465 1.00 96.62 497 VAL A N 1
ATOM 3943 C CA . VAL A 1 497 ? -11.713 -10.873 24.785 1.00 96.62 497 VAL A CA 1
ATOM 3944 C C . VAL A 1 497 ? -11.214 -9.429 24.812 1.00 96.62 497 VAL A C 1
ATOM 3946 O O . VAL A 1 497 ? -10.226 -9.125 25.482 1.00 96.62 497 VAL A O 1
ATOM 3949 N N . TYR A 1 498 ? -11.903 -8.531 24.108 1.00 97.19 498 TYR A N 1
ATOM 3950 C CA . TYR A 1 498 ? -11.686 -7.084 24.184 1.00 97.19 498 TYR A CA 1
ATOM 3951 C C . TYR A 1 498 ? -12.599 -6.476 25.240 1.00 97.19 498 TYR A C 1
ATOM 3953 O O . TYR A 1 498 ? -13.801 -6.739 25.244 1.00 97.19 498 TYR A O 1
ATOM 3961 N N . ILE A 1 499 ? -12.045 -5.654 26.126 1.00 97.75 499 ILE A N 1
ATOM 3962 C CA . ILE A 1 499 ? -12.782 -5.012 27.215 1.00 97.75 499 ILE A CA 1
ATOM 3963 C C . ILE A 1 499 ? -12.459 -3.524 27.208 1.00 97.75 499 ILE A C 1
ATOM 3965 O O . ILE A 1 499 ? -11.294 -3.138 27.108 1.00 97.75 499 ILE A O 1
ATOM 3969 N N . ARG A 1 500 ? -13.494 -2.692 27.335 1.00 95.75 500 ARG A N 1
ATOM 3970 C CA . ARG A 1 500 ? -13.399 -1.231 27.298 1.00 95.75 500 ARG A CA 1
ATOM 3971 C C . ARG A 1 500 ? -14.351 -0.615 28.314 1.00 95.75 500 ARG A C 1
ATOM 3973 O O . ARG A 1 500 ? -15.466 -1.099 28.486 1.00 95.75 500 ARG A O 1
ATOM 3980 N N . PHE A 1 501 ? -13.936 0.460 28.970 1.00 96.25 501 PHE A N 1
ATOM 3981 C CA . PHE A 1 501 ? -14.806 1.251 29.838 1.00 96.25 501 PHE A CA 1
ATOM 3982 C C . PHE A 1 501 ? -14.321 2.698 29.938 1.00 96.25 501 PHE A C 1
ATOM 3984 O O . PHE A 1 501 ? -13.178 3.021 29.607 1.00 96.25 501 PHE A O 1
ATOM 3991 N N . LEU A 1 502 ? -15.200 3.580 30.394 1.00 94.94 502 LEU A N 1
ATOM 3992 C CA . LEU A 1 502 ? -14.873 4.962 30.711 1.00 94.94 502 LEU A CA 1
ATOM 3993 C C . LEU A 1 502 ? -14.649 5.062 32.222 1.00 94.94 502 LEU A C 1
ATOM 3995 O O . LEU A 1 502 ? -15.555 4.776 33.000 1.00 94.94 502 LEU A O 1
ATOM 3999 N N . GLY A 1 503 ? -13.430 5.395 32.637 1.00 94.25 503 GLY A N 1
ATOM 4000 C CA . GLY A 1 503 ? -13.017 5.382 34.038 1.00 94.25 503 GLY A CA 1
ATOM 4001 C C . GLY A 1 503 ? -12.596 6.758 34.537 1.00 94.25 503 GLY A C 1
ATOM 4002 O O . GLY A 1 503 ? -12.033 7.552 33.783 1.00 94.25 503 GLY A O 1
ATOM 4003 N N . ARG A 1 504 ? -12.825 7.027 35.821 1.00 95.50 504 ARG A N 1
ATOM 4004 C CA . ARG A 1 504 ? -12.301 8.200 36.529 1.00 95.50 504 ARG A CA 1
ATOM 4005 C C . ARG A 1 504 ? -11.790 7.782 37.903 1.00 95.50 504 ARG A C 1
ATOM 4007 O O . ARG A 1 504 ? -12.545 7.295 38.742 1.00 95.50 504 ARG A O 1
ATOM 4014 N N . VAL A 1 505 ? -10.496 7.971 38.139 1.00 93.44 505 VAL A N 1
ATOM 4015 C CA . VAL A 1 505 ? -9.883 7.677 39.440 1.00 93.44 505 VAL A CA 1
ATOM 4016 C C . VAL A 1 505 ? -10.065 8.886 40.347 1.00 93.44 505 VAL A C 1
ATOM 4018 O O . VAL A 1 505 ? -9.584 9.967 40.020 1.00 93.44 505 VAL A O 1
ATOM 4021 N N . THR A 1 506 ? -10.754 8.734 41.479 1.00 91.00 506 THR A N 1
ATOM 4022 C CA . THR A 1 506 ? -11.109 9.880 42.341 1.00 91.00 506 THR A CA 1
ATOM 4023 C C . THR A 1 506 ? -10.155 10.076 43.520 1.00 91.00 506 THR A C 1
ATOM 4025 O O . THR A 1 506 ? -10.342 10.992 44.315 1.00 91.00 506 THR A O 1
ATOM 4028 N N . SER A 1 507 ? -9.134 9.224 43.660 1.00 87.69 507 SER A N 1
ATOM 4029 C CA . SER A 1 507 ? -8.198 9.238 44.788 1.00 87.69 507 SER A CA 1
ATOM 4030 C C . SER A 1 507 ? -6.743 9.212 44.331 1.00 87.69 507 SER A C 1
ATOM 4032 O O . SER A 1 507 ? -6.381 8.438 43.448 1.00 87.69 507 SER A O 1
ATOM 4034 N N . GLN A 1 508 ? -5.898 10.016 44.984 1.00 86.06 508 GLN A N 1
ATOM 4035 C CA . GLN A 1 508 ? -4.441 10.013 44.785 1.00 86.06 508 GLN A CA 1
ATOM 4036 C C . GLN A 1 508 ? -3.763 8.742 45.308 1.00 86.06 508 GLN A C 1
ATOM 4038 O O . GLN A 1 508 ? -2.647 8.447 44.900 1.00 86.06 508 GLN A O 1
ATOM 4043 N N . SER A 1 509 ? -4.429 7.985 46.183 1.00 91.06 509 SER A N 1
ATOM 4044 C CA . SER A 1 509 ? -3.889 6.747 46.755 1.00 91.06 509 SER A CA 1
ATOM 4045 C C . SER A 1 509 ? -4.080 5.525 45.853 1.00 91.06 509 SER A C 1
ATOM 4047 O O . SER A 1 509 ? -3.571 4.459 46.176 1.00 91.06 509 SER A O 1
ATOM 4049 N N . CYS A 1 510 ? -4.834 5.636 44.756 1.00 93.31 510 CYS A N 1
ATOM 4050 C CA . CYS A 1 510 ? -4.994 4.535 43.810 1.00 93.31 510 CYS A CA 1
ATOM 4051 C C . CYS A 1 510 ? -3.713 4.385 42.976 1.00 93.31 510 CYS A C 1
ATOM 4053 O O . CYS A 1 510 ? -3.346 5.299 42.243 1.00 93.31 510 CYS A O 1
ATOM 4055 N N . GLU A 1 511 ? -3.057 3.228 43.052 1.00 93.00 511 GLU A N 1
ATOM 4056 C CA . GLU A 1 511 ? -1.820 2.948 42.311 1.00 93.00 511 GLU A CA 1
ATOM 4057 C C . GLU A 1 511 ? -2.099 2.442 40.898 1.00 93.00 511 GLU A C 1
ATOM 4059 O O . GLU A 1 511 ? -1.351 2.736 39.967 1.00 93.00 511 GLU A O 1
ATOM 4064 N N . ARG A 1 512 ? -3.156 1.634 40.743 1.00 92.00 512 ARG A N 1
ATOM 4065 C CA . ARG A 1 512 ? -3.503 0.995 39.469 1.00 92.00 512 ARG A CA 1
ATOM 4066 C C . ARG A 1 512 ? -5.004 0.909 39.302 1.00 92.00 512 ARG A C 1
ATOM 4068 O O . ARG A 1 512 ? -5.714 0.501 40.220 1.00 92.00 512 ARG A O 1
ATOM 4075 N N . LEU A 1 513 ? -5.465 1.193 38.096 1.00 94.81 513 LEU A N 1
ATOM 4076 C CA . LEU A 1 513 ? -6.781 0.787 37.624 1.00 94.81 513 LEU A CA 1
ATOM 4077 C C . LEU A 1 513 ? -6.596 -0.443 36.736 1.00 94.81 513 LEU A C 1
ATOM 4079 O O . LEU A 1 513 ? -5.561 -0.577 36.089 1.00 94.81 513 LEU A O 1
ATOM 4083 N N . GLY A 1 514 ? -7.547 -1.366 36.685 1.00 94.31 514 GLY A N 1
ATOM 4084 C CA . GLY A 1 514 ? -7.354 -2.545 35.853 1.00 94.31 514 GLY A CA 1
ATOM 4085 C C . GLY A 1 514 ? -8.599 -3.346 35.546 1.00 94.31 514 GLY A C 1
ATOM 4086 O O . GLY A 1 514 ? -9.663 -3.179 36.146 1.00 94.31 514 GLY A O 1
ATOM 4087 N N . ILE A 1 515 ? -8.404 -4.254 34.601 1.00 96.56 515 ILE A N 1
ATOM 4088 C CA . ILE A 1 515 ? -9.339 -5.295 34.206 1.00 96.56 515 ILE A CA 1
ATOM 4089 C C . ILE A 1 515 ? -8.768 -6.631 34.670 1.00 96.56 515 ILE A C 1
ATOM 4091 O O . ILE A 1 515 ? -7.559 -6.864 34.585 1.00 96.56 515 ILE A O 1
ATOM 4095 N N . ALA A 1 516 ? -9.640 -7.511 35.146 1.00 94.88 516 ALA A N 1
ATOM 4096 C CA . ALA A 1 516 ? -9.306 -8.908 35.368 1.00 94.88 516 ALA A CA 1
ATOM 4097 C C . ALA A 1 516 ? -10.318 -9.825 34.677 1.00 94.88 516 ALA A C 1
ATOM 4099 O O . ALA A 1 516 ? -11.513 -9.526 34.661 1.00 94.88 516 ALA A O 1
ATOM 4100 N N . THR A 1 517 ? -9.840 -10.942 34.131 1.00 95.69 517 THR A N 1
ATOM 4101 C CA . THR A 1 517 ? -10.691 -11.991 33.550 1.00 95.69 517 THR A CA 1
ATOM 4102 C C . THR A 1 517 ? -10.294 -13.368 34.057 1.00 95.69 517 THR A C 1
ATOM 4104 O O . THR A 1 517 ? -9.114 -13.634 34.295 1.00 95.69 517 THR A O 1
ATOM 4107 N N . TYR A 1 518 ? -11.290 -14.216 34.302 1.00 93.38 518 TYR A N 1
ATOM 4108 C CA . TYR A 1 518 ? -11.103 -15.559 34.853 1.00 93.38 518 TYR A CA 1
ATOM 4109 C C . TYR A 1 518 ? -12.331 -16.438 34.602 1.00 93.38 518 TYR A C 1
ATOM 4111 O O . TYR A 1 518 ? -13.402 -15.941 34.258 1.00 93.38 518 TYR A O 1
ATOM 4119 N N . SER A 1 519 ? -12.160 -17.747 34.771 1.00 93.19 519 SER A N 1
ATOM 4120 C CA . SER A 1 519 ? -13.246 -18.728 34.732 1.00 93.19 519 SER A CA 1
ATOM 4121 C C . SER A 1 519 ? -14.172 -18.572 35.947 1.00 93.19 519 SER A C 1
ATOM 4123 O O . SER A 1 519 ? -13.711 -18.370 37.070 1.00 93.19 519 SER A O 1
ATOM 4125 N N . ASP A 1 520 ? -15.482 -18.673 35.734 1.00 88.31 520 ASP A N 1
ATOM 4126 C CA . ASP A 1 520 ? -16.503 -18.625 36.787 1.00 88.31 520 ASP A CA 1
ATOM 4127 C C . ASP A 1 520 ? -16.654 -19.939 37.583 1.00 88.31 520 ASP A C 1
ATOM 4129 O O . ASP A 1 520 ? -17.065 -19.891 38.745 1.00 88.31 520 ASP A O 1
ATOM 4133 N N . VAL A 1 521 ? -16.327 -21.089 36.978 1.00 86.12 521 VAL A N 1
ATOM 4134 C CA . VAL A 1 521 ? -16.506 -22.428 37.565 1.00 86.12 521 VAL A CA 1
ATOM 4135 C C . VAL A 1 521 ? -15.205 -23.014 38.118 1.00 86.12 521 VAL A C 1
ATOM 4137 O O . VAL A 1 521 ? -15.178 -23.449 39.269 1.00 86.12 521 VAL A O 1
ATOM 4140 N N . ALA A 1 522 ? -14.145 -23.117 37.308 1.00 77.44 522 ALA A N 1
ATOM 4141 C CA . ALA A 1 522 ? -12.917 -23.817 37.693 1.00 77.44 522 ALA A CA 1
ATOM 4142 C C . ALA A 1 522 ? -11.709 -23.348 36.878 1.00 77.44 522 ALA A C 1
ATOM 4144 O O . ALA A 1 522 ? -11.755 -23.384 35.655 1.00 77.44 522 ALA A O 1
ATOM 4145 N N . GLY A 1 523 ? -10.616 -23.008 37.563 1.00 71.00 523 GLY A N 1
ATOM 4146 C CA . GLY A 1 523 ? -9.377 -22.474 36.992 1.00 71.00 523 GLY A CA 1
ATOM 4147 C C . GLY A 1 523 ? -8.977 -21.212 37.756 1.00 71.00 523 GLY A C 1
ATOM 4148 O O . GLY A 1 523 ? -9.717 -20.235 37.761 1.00 71.00 523 GLY A O 1
ATOM 4149 N N . ASN A 1 524 ? -7.833 -21.235 38.447 1.00 71.25 524 ASN A N 1
ATOM 4150 C CA . ASN A 1 524 ? -7.431 -20.144 39.353 1.00 71.25 524 ASN A CA 1
ATOM 4151 C C . ASN A 1 524 ? -6.583 -19.059 38.671 1.00 71.25 524 ASN A C 1
ATOM 4153 O O . ASN A 1 524 ? -6.181 -18.089 39.316 1.00 71.25 524 ASN A O 1
ATOM 4157 N N . THR A 1 525 ? -6.278 -19.222 37.385 1.00 88.38 525 THR A N 1
ATOM 4158 C CA . THR A 1 525 ? -5.406 -18.299 36.660 1.00 88.38 525 THR A CA 1
ATOM 4159 C C . THR A 1 525 ? -6.201 -17.080 36.213 1.00 88.38 525 THR A C 1
ATOM 4161 O O . THR A 1 525 ? -7.004 -17.146 35.285 1.00 88.38 525 THR A O 1
ATOM 4164 N N . ILE A 1 526 ? -5.961 -15.954 36.883 1.00 91.00 526 ILE A N 1
ATOM 4165 C CA . ILE A 1 526 ? -6.566 -14.664 36.553 1.00 91.00 526 ILE A CA 1
ATOM 4166 C C . ILE A 1 526 ? -5.649 -13.920 35.585 1.00 91.00 526 ILE A C 1
ATOM 4168 O O . ILE A 1 526 ? -4.451 -13.786 35.837 1.00 91.00 526 ILE A O 1
ATOM 4172 N N . GLN A 1 527 ? -6.225 -13.402 34.507 1.00 95.50 527 GLN A N 1
ATOM 4173 C CA . GLN A 1 527 ? -5.530 -12.563 33.539 1.00 95.50 527 GLN A CA 1
ATOM 4174 C C . GLN A 1 527 ? -5.801 -11.093 33.825 1.00 95.50 527 GLN A C 1
ATOM 4176 O O . GLN A 1 527 ? -6.934 -10.727 34.145 1.00 95.50 527 GLN A O 1
ATOM 4181 N N . TYR A 1 528 ? -4.776 -10.254 33.694 1.00 93.62 528 TYR A N 1
ATOM 4182 C CA . TYR A 1 528 ? -4.830 -8.849 34.087 1.00 93.62 528 TYR A CA 1
ATOM 4183 C C . TYR A 1 528 ? -4.440 -7.910 32.953 1.00 93.62 528 TYR A C 1
ATOM 4185 O O . TYR A 1 528 ? -3.491 -8.172 32.219 1.00 93.62 528 TYR A O 1
ATOM 4193 N N . ALA A 1 529 ? -5.103 -6.758 32.910 1.00 95.00 529 ALA A N 1
ATOM 4194 C CA . ALA A 1 529 ? -4.627 -5.571 32.213 1.00 95.00 529 ALA A CA 1
ATOM 4195 C C . ALA A 1 529 ? -4.653 -4.393 33.192 1.00 95.00 529 ALA A C 1
ATOM 4197 O O . ALA A 1 529 ? -5.710 -4.060 33.727 1.00 95.00 529 ALA A O 1
ATOM 4198 N N . PHE A 1 530 ? -3.492 -3.793 33.459 1.00 94.50 530 PHE A N 1
ATOM 4199 C CA . PHE A 1 530 ? -3.358 -2.665 34.382 1.00 94.50 530 PHE A CA 1
ATOM 4200 C C . PHE A 1 530 ? -3.087 -1.365 33.630 1.00 94.50 530 PHE A C 1
ATOM 4202 O O . PHE A 1 530 ? -2.349 -1.334 32.647 1.00 94.50 530 PHE A O 1
ATOM 4209 N N . PHE A 1 531 ? -3.650 -0.285 34.151 1.00 92.06 531 PHE A N 1
ATOM 4210 C CA . PHE A 1 531 ? -3.530 1.071 33.655 1.00 92.06 531 PHE A CA 1
ATOM 4211 C C . PHE A 1 531 ? -2.933 1.929 34.763 1.00 92.06 531 PHE A C 1
ATOM 4213 O O . PHE A 1 531 ? -3.531 2.068 35.829 1.00 92.06 531 PHE A O 1
ATOM 4220 N N . ASN A 1 532 ? -1.760 2.498 34.487 1.00 86.75 532 ASN A N 1
ATOM 4221 C CA . ASN A 1 532 ? -1.038 3.372 35.418 1.00 86.75 532 ASN A CA 1
ATOM 4222 C C . ASN A 1 532 ? -1.003 4.830 34.921 1.00 86.75 532 ASN A C 1
ATOM 4224 O O . ASN A 1 532 ? -0.648 5.732 35.668 1.00 86.75 532 ASN A O 1
ATOM 4228 N N . ASP A 1 533 ? -1.370 5.063 33.657 1.00 83.75 533 ASP A N 1
ATOM 4229 C CA . ASP A 1 533 ? -1.426 6.388 33.037 1.00 83.75 533 ASP A CA 1
ATOM 4230 C C . ASP A 1 533 ? -2.832 6.992 33.188 1.00 83.75 533 ASP A C 1
ATOM 4232 O O . ASP A 1 533 ? -3.664 6.960 32.271 1.00 83.75 533 ASP A O 1
ATOM 4236 N N . PHE A 1 534 ? -3.117 7.493 34.388 1.00 87.44 534 PHE A N 1
ATOM 4237 C CA . PHE A 1 534 ? -4.324 8.251 34.703 1.00 87.44 534 PHE A CA 1
ATOM 4238 C C . PHE A 1 534 ? -3.987 9.431 35.616 1.00 87.44 534 PHE A C 1
ATOM 4240 O O . PHE A 1 534 ? -3.059 9.368 36.423 1.00 87.44 534 PHE A O 1
ATOM 4247 N N . LYS A 1 535 ? -4.770 10.507 35.520 1.00 89.38 535 LYS A N 1
ATOM 4248 C CA . LYS A 1 535 ? -4.721 11.617 36.476 1.00 89.38 535 LYS A CA 1
ATOM 4249 C C . LYS A 1 535 ? -5.964 11.593 37.347 1.00 89.38 535 LYS A C 1
ATOM 4251 O O . LYS A 1 535 ? -7.056 11.247 36.899 1.00 89.38 535 LYS A O 1
ATOM 4256 N N . VAL A 1 536 ? -5.795 11.965 38.610 1.00 91.62 536 VAL A N 1
ATOM 4257 C CA . VAL A 1 536 ? -6.906 12.009 39.562 1.00 91.62 536 VAL A CA 1
ATOM 4258 C C . VAL A 1 536 ? -7.958 13.008 39.090 1.00 91.62 536 VAL A C 1
ATOM 4260 O O . VAL A 1 536 ? -7.630 14.125 38.695 1.00 91.62 536 VAL A O 1
ATOM 4263 N N . ASN A 1 537 ? -9.222 12.594 39.154 1.00 91.25 537 ASN A N 1
ATOM 4264 C CA . ASN A 1 537 ? -10.412 13.300 38.678 1.00 91.25 537 ASN A CA 1
ATOM 4265 C C . ASN A 1 537 ? -10.483 13.522 37.158 1.00 91.25 537 ASN A C 1
ATOM 4267 O O . ASN A 1 537 ? -11.424 14.168 36.694 1.00 91.25 537 ASN A O 1
ATOM 4271 N N . GLU A 1 538 ? -9.562 12.953 36.377 1.00 92.44 538 GLU A N 1
ATOM 4272 C CA . GLU A 1 538 ? -9.654 12.929 34.918 1.00 92.44 538 GLU A CA 1
ATOM 4273 C C . GLU A 1 538 ? -10.435 11.693 34.464 1.00 92.44 538 GLU A C 1
ATOM 4275 O O . GLU A 1 538 ? -10.170 10.568 34.892 1.00 92.44 538 GLU A O 1
ATOM 4280 N N . GLN A 1 539 ? -11.424 11.917 33.604 1.00 90.94 539 GLN A N 1
ATOM 4281 C CA . GLN A 1 539 ? -12.196 10.854 32.984 1.00 90.94 539 GLN A CA 1
ATOM 4282 C C . GLN A 1 539 ? -11.522 10.437 31.676 1.00 90.94 539 GLN A C 1
ATOM 4284 O O . GLN A 1 539 ? -11.290 11.271 30.802 1.00 90.94 539 GLN A O 1
ATOM 4289 N N . LYS A 1 540 ? -11.211 9.148 31.538 1.00 91.50 540 LYS A N 1
ATOM 4290 C CA . LYS A 1 540 ? -10.449 8.599 30.412 1.00 91.50 540 LYS A CA 1
ATOM 4291 C C . LYS A 1 540 ? -11.012 7.248 29.989 1.00 91.50 540 LYS A C 1
ATOM 4293 O O . LYS A 1 540 ? -11.584 6.511 30.791 1.00 91.50 540 LYS A O 1
ATOM 4298 N N . VAL A 1 541 ? -10.874 6.930 28.708 1.00 93.62 541 VAL A N 1
ATOM 4299 C CA . VAL A 1 541 ? -11.203 5.603 28.186 1.00 93.62 541 VAL A CA 1
ATOM 4300 C C . VAL A 1 541 ? -10.056 4.646 28.487 1.00 93.62 541 VAL A C 1
ATOM 4302 O O . VAL A 1 541 ? -8.899 4.945 28.193 1.00 93.62 541 VAL A O 1
ATOM 4305 N N . PHE A 1 542 ? -10.396 3.472 29.006 1.00 94.38 542 PHE A N 1
ATOM 4306 C CA . PHE A 1 542 ? -9.468 2.371 29.222 1.00 94.38 542 PHE A CA 1
ATOM 4307 C C . PHE A 1 542 ? -9.915 1.164 28.401 1.00 94.38 542 PHE A C 1
ATOM 4309 O O . PHE A 1 542 ? -11.104 0.838 28.373 1.00 94.38 542 PHE A O 1
ATOM 4316 N N . SER A 1 543 ? -8.970 0.509 27.730 1.00 96.44 543 SER A N 1
ATOM 4317 C CA . SER A 1 543 ? -9.223 -0.661 26.889 1.00 96.44 543 SER A CA 1
ATOM 4318 C C . SER A 1 543 ? -8.070 -1.660 26.937 1.00 96.44 543 SER A C 1
ATOM 4320 O O . SER A 1 543 ? -6.907 -1.279 27.093 1.00 96.44 543 SER A O 1
ATOM 4322 N N . ALA A 1 544 ? -8.388 -2.945 26.804 1.00 96.12 544 ALA A N 1
ATOM 4323 C CA . ALA A 1 544 ? -7.405 -4.017 26.692 1.00 96.12 544 ALA A CA 1
ATOM 4324 C C . ALA A 1 544 ? -7.983 -5.235 25.963 1.00 96.12 544 ALA A C 1
ATOM 4326 O O . ALA A 1 544 ? -9.180 -5.507 26.050 1.00 96.12 544 ALA A O 1
ATOM 4327 N N . THR A 1 545 ? -7.115 -5.996 25.298 1.00 96.19 545 THR A N 1
ATOM 4328 C CA . THR A 1 545 ? -7.392 -7.383 24.914 1.00 96.19 545 THR A CA 1
ATOM 4329 C C . THR A 1 545 ? -6.772 -8.321 25.941 1.00 96.19 545 THR A C 1
ATOM 4331 O O . THR A 1 545 ? -5.678 -8.070 26.447 1.00 96.19 545 THR A O 1
ATOM 4334 N N . VAL A 1 546 ? -7.486 -9.391 26.284 1.00 95.81 546 VAL A N 1
ATOM 4335 C CA . VAL A 1 546 ? -7.034 -10.375 27.270 1.00 95.81 546 VAL A CA 1
ATOM 4336 C C . VAL A 1 546 ? -7.224 -11.782 26.716 1.00 95.81 546 VAL A C 1
ATOM 4338 O O . VAL A 1 546 ? -8.317 -12.124 26.264 1.00 95.81 546 VAL A O 1
ATOM 4341 N N . THR A 1 547 ? -6.167 -12.592 26.764 1.00 95.94 547 THR A N 1
ATOM 4342 C CA . THR A 1 547 ? -6.155 -13.974 26.264 1.00 95.94 547 THR A CA 1
ATOM 4343 C C . THR A 1 547 ? -6.371 -14.959 27.405 1.00 95.94 547 THR A C 1
ATOM 4345 O O . THR A 1 547 ? -5.685 -14.897 28.424 1.00 95.94 547 THR A O 1
ATOM 4348 N N . MET A 1 548 ? -7.320 -15.879 27.246 1.00 94.69 548 MET A N 1
ATOM 4349 C CA . MET A 1 548 ? -7.662 -16.871 28.261 1.00 94.69 548 MET A CA 1
ATOM 4350 C C . MET A 1 548 ? -6.558 -17.933 28.417 1.00 94.69 548 MET A C 1
ATOM 4352 O O . MET A 1 548 ? -6.028 -18.413 27.412 1.00 94.69 548 MET A O 1
ATOM 4356 N N . PRO A 1 549 ? -6.224 -18.331 29.661 1.00 93.00 549 PRO A N 1
ATOM 4357 C CA . PRO A 1 549 ? -5.189 -19.325 29.937 1.00 93.00 549 PRO A CA 1
ATOM 4358 C C . PRO A 1 549 ? -5.619 -20.749 29.552 1.00 93.00 549 PRO A C 1
ATOM 4360 O O . PRO A 1 549 ? -6.790 -21.012 29.289 1.00 93.00 549 PRO A O 1
ATOM 4363 N N . GLU A 1 550 ? -4.667 -21.684 29.589 1.00 91.12 550 GLU A N 1
ATOM 4364 C CA . GLU A 1 550 ? -4.888 -23.113 29.296 1.00 91.12 550 GLU A CA 1
ATOM 4365 C C . GLU A 1 550 ? -5.914 -23.788 30.219 1.00 91.12 550 GLU A C 1
ATOM 4367 O O . GLU A 1 550 ? -6.604 -24.727 29.828 1.00 91.12 550 GLU A O 1
ATOM 4372 N N . GLU A 1 551 ? -6.043 -23.303 31.454 1.00 88.25 551 GLU A N 1
ATOM 4373 C CA . GLU A 1 551 ? -6.930 -23.886 32.457 1.00 88.25 551 GLU A CA 1
ATOM 4374 C C . GLU A 1 551 ? -8.113 -22.961 32.760 1.00 88.25 551 GLU A C 1
ATOM 4376 O O . GLU A 1 551 ? -7.946 -21.869 33.304 1.00 88.25 551 GLU A O 1
ATOM 4381 N N . GLY A 1 552 ? -9.324 -23.427 32.453 1.00 88.94 552 GLY A N 1
ATOM 4382 C CA . GLY A 1 552 ? -10.575 -22.758 32.807 1.00 88.94 552 GLY A CA 1
ATOM 4383 C C . GLY A 1 552 ? -11.814 -23.527 32.332 1.00 88.94 552 GLY A C 1
ATOM 4384 O O . GLY A 1 552 ? -11.738 -24.302 31.375 1.00 88.94 552 GLY A O 1
ATOM 4385 N N . LYS A 1 553 ? -12.963 -23.344 32.996 1.00 88.44 553 LYS A N 1
ATOM 4386 C CA . LYS A 1 553 ? -14.265 -23.941 32.620 1.00 88.44 553 LYS A CA 1
ATOM 4387 C C . LYS A 1 553 ? -15.432 -22.965 32.821 1.00 88.44 553 LYS A C 1
ATOM 4389 O O . LYS A 1 553 ? -15.301 -21.991 33.547 1.00 88.44 553 LYS A O 1
ATOM 4394 N N . GLY A 1 554 ? -16.585 -23.244 32.222 1.00 92.88 554 GLY A N 1
ATOM 4395 C CA . GLY A 1 554 ? -17.762 -22.376 32.349 1.00 92.88 554 GLY A CA 1
ATOM 4396 C C . GLY A 1 554 ? -17.649 -21.100 31.508 1.00 92.88 554 GLY A C 1
ATOM 4397 O O . GLY A 1 554 ? -17.158 -21.155 30.379 1.00 92.88 554 GLY A O 1
ATOM 4398 N N . ASN A 1 555 ? -18.123 -19.980 32.039 1.00 94.88 555 ASN A N 1
ATOM 4399 C CA . ASN A 1 555 ? -18.126 -18.670 31.401 1.00 94.88 555 ASN A CA 1
ATOM 4400 C C . ASN A 1 555 ? -16.963 -17.782 31.876 1.00 94.88 555 ASN A C 1
ATOM 4402 O O . ASN A 1 555 ? -16.399 -17.945 32.960 1.00 94.88 555 ASN A O 1
ATOM 4406 N N . ILE A 1 556 ? -16.607 -16.797 31.054 1.00 95.62 556 ILE A N 1
ATOM 4407 C CA . ILE A 1 556 ? -15.611 -15.782 31.396 1.00 95.62 556 ILE A CA 1
ATOM 4408 C C . ILE A 1 556 ? -16.271 -14.731 32.290 1.00 95.62 556 ILE A C 1
ATOM 4410 O O . ILE A 1 556 ? -17.274 -14.111 31.925 1.00 95.62 556 ILE A O 1
ATOM 4414 N N . ARG A 1 557 ? -15.679 -14.478 33.456 1.00 94.88 557 ARG A N 1
ATOM 4415 C CA . ARG A 1 557 ? -16.036 -13.356 34.325 1.00 94.88 557 ARG A CA 1
ATOM 4416 C C . ARG A 1 557 ? -15.138 -12.163 34.022 1.00 94.88 557 ARG A C 1
ATOM 4418 O O . ARG A 1 557 ? -13.920 -12.309 33.975 1.00 94.88 557 ARG A O 1
ATOM 4425 N N . VAL A 1 558 ? -15.737 -10.987 33.852 1.00 96.38 558 VAL A N 1
ATOM 4426 C CA . VAL A 1 558 ? -15.032 -9.709 33.677 1.00 96.38 558 VAL A CA 1
ATOM 4427 C C . VAL A 1 558 ? -15.112 -8.917 34.973 1.00 96.38 558 VAL A C 1
ATOM 4429 O O . VAL A 1 558 ? -16.166 -8.826 35.601 1.00 96.38 558 VAL A O 1
ATOM 4432 N N . GLN A 1 559 ? -13.990 -8.338 35.382 1.00 95.38 559 GLN A N 1
ATOM 4433 C CA . GLN A 1 559 ? -13.878 -7.525 36.583 1.00 95.38 559 GLN A CA 1
ATOM 4434 C C . GLN A 1 559 ? -13.222 -6.187 36.261 1.00 95.38 559 GLN A C 1
ATOM 4436 O O . GLN A 1 559 ? -12.208 -6.147 35.566 1.00 95.38 559 GLN A O 1
ATOM 4441 N N . VAL A 1 560 ? -13.764 -5.112 36.835 1.00 96.31 560 VAL A N 1
ATOM 4442 C CA . VAL A 1 560 ? -13.115 -3.796 36.894 1.00 96.31 560 VAL A CA 1
ATOM 4443 C C . VAL A 1 560 ? -12.658 -3.571 38.330 1.00 96.31 560 VAL A C 1
ATOM 4445 O O . VAL A 1 560 ? -13.423 -3.796 39.276 1.00 96.31 560 VAL A O 1
ATOM 4448 N N . ARG A 1 561 ? -11.390 -3.195 38.509 1.00 94.94 561 ARG A N 1
ATOM 4449 C CA . ARG A 1 561 ? -10.753 -3.122 39.829 1.00 94.94 561 ARG A CA 1
ATOM 4450 C C . ARG A 1 561 ? -9.816 -1.932 39.957 1.00 94.94 561 ARG A C 1
ATOM 4452 O O . ARG A 1 561 ? -9.173 -1.542 38.986 1.00 94.94 561 ARG A O 1
ATOM 4459 N N . ALA A 1 562 ? -9.694 -1.424 41.174 1.00 94.94 562 ALA A N 1
ATOM 4460 C CA . ALA A 1 562 ? -8.645 -0.492 41.567 1.00 94.94 562 ALA A CA 1
ATOM 4461 C C . ALA A 1 562 ? -7.725 -1.160 42.588 1.00 94.94 562 ALA A C 1
ATOM 4463 O O . ALA A 1 562 ? -8.170 -2.026 43.336 1.00 94.94 562 ALA A O 1
ATOM 4464 N N . GLN A 1 563 ? -6.455 -0.776 42.619 1.00 94.94 563 GLN A N 1
ATOM 4465 C CA . GLN A 1 563 ? -5.473 -1.295 43.563 1.00 94.94 563 GLN A CA 1
ATOM 4466 C C . GLN A 1 563 ? -4.883 -0.153 44.389 1.00 94.94 563 GLN A C 1
ATOM 4468 O O . GLN A 1 563 ? -4.455 0.862 43.837 1.00 94.94 563 GLN A O 1
ATOM 4473 N N . TYR A 1 564 ? -4.850 -0.358 45.703 1.00 95.00 564 TYR A N 1
ATOM 4474 C CA . TYR A 1 564 ? -4.304 0.562 46.697 1.00 95.00 564 TYR A CA 1
ATOM 4475 C C . TYR A 1 564 ? -3.100 -0.074 47.416 1.00 95.00 564 TYR A C 1
ATOM 4477 O O . TYR A 1 564 ? -3.026 -1.308 47.472 1.00 95.00 564 TYR A O 1
ATOM 4485 N N . PRO A 1 565 ? -2.195 0.736 48.002 1.00 95.06 565 PRO A N 1
ATOM 4486 C CA . PRO A 1 565 ? -0.997 0.241 48.683 1.00 95.06 565 PRO A CA 1
ATOM 4487 C C . PRO A 1 565 ? -1.319 -0.701 49.851 1.00 95.06 565 PRO A C 1
ATOM 4489 O O . PRO A 1 565 ? -0.670 -1.728 50.043 1.00 95.06 565 PRO A O 1
ATOM 4492 N N . ASP A 1 566 ? -2.358 -0.369 50.620 1.00 94.88 566 ASP A N 1
ATOM 4493 C CA . ASP A 1 566 ? -2.848 -1.145 51.754 1.00 94.88 566 ASP A CA 1
ATOM 4494 C C . ASP A 1 566 ? -4.376 -1.019 51.898 1.00 94.88 566 ASP A C 1
ATOM 4496 O O . ASP A 1 566 ? -5.028 -0.206 51.237 1.00 94.88 566 ASP A O 1
ATOM 4500 N N . ALA A 1 567 ? -4.966 -1.895 52.718 1.00 94.38 567 ALA A N 1
ATOM 4501 C CA . ALA A 1 567 ? -6.414 -1.961 52.881 1.00 94.38 567 ALA A CA 1
ATOM 4502 C C . ALA A 1 567 ? -6.969 -0.657 53.469 1.00 94.38 567 ALA A C 1
ATOM 4504 O O . ALA A 1 567 ? -7.971 -0.154 52.969 1.00 94.38 567 ALA A O 1
ATOM 4505 N N . THR A 1 568 ? -6.276 -0.063 54.443 1.00 94.31 568 THR A N 1
ATOM 4506 C CA . THR A 1 568 ? -6.636 1.224 55.057 1.00 94.31 568 THR A CA 1
ATOM 4507 C C . THR A 1 568 ? -6.712 2.345 54.022 1.00 94.31 568 THR A C 1
ATOM 4509 O O . THR A 1 568 ? -7.662 3.118 54.015 1.00 94.31 568 THR A O 1
ATOM 4512 N N . SER A 1 569 ? -5.761 2.396 53.090 1.00 93.81 569 SER A N 1
ATOM 4513 C CA . SER A 1 569 ? -5.705 3.385 52.011 1.00 93.81 569 SER A CA 1
ATOM 4514 C C . SER A 1 569 ? -6.844 3.241 51.001 1.00 93.81 569 SER A C 1
ATOM 4516 O O . SER A 1 569 ? -7.099 4.172 50.241 1.00 93.81 569 SER A O 1
ATOM 4518 N N . SER A 1 570 ? -7.544 2.103 50.973 1.00 94.62 570 SER A N 1
ATOM 4519 C CA . SER A 1 570 ? -8.754 1.932 50.159 1.00 94.62 570 SER A CA 1
ATOM 4520 C C . SER A 1 570 ? -10.020 2.475 50.831 1.00 94.62 570 SER A C 1
ATOM 4522 O O . SER A 1 570 ? -11.021 2.664 50.144 1.00 94.62 570 SER A O 1
ATOM 4524 N N . ASP A 1 571 ? -10.005 2.710 52.148 1.00 95.56 571 ASP A N 1
ATOM 4525 C CA . ASP A 1 571 ? -11.210 3.018 52.924 1.00 95.56 571 ASP A CA 1
ATOM 4526 C C . ASP A 1 571 ? -11.863 4.330 52.472 1.00 95.56 571 ASP A C 1
ATOM 4528 O O . ASP A 1 571 ? -11.234 5.389 52.462 1.00 95.56 571 ASP A O 1
ATOM 4532 N N . GLY A 1 572 ? -13.115 4.249 52.016 1.00 92.19 572 GLY A N 1
ATOM 4533 C CA . GLY A 1 572 ? -13.875 5.372 51.461 1.00 92.19 572 GLY A CA 1
ATOM 4534 C C . GLY A 1 572 ? -13.366 5.905 50.114 1.00 92.19 572 GLY A C 1
ATOM 4535 O O . GLY A 1 572 ? -14.050 6.711 49.478 1.00 92.19 572 GLY A O 1
ATOM 4536 N N . ASN A 1 573 ? -12.202 5.450 49.645 1.00 94.50 573 ASN A N 1
ATOM 4537 C CA . ASN A 1 573 ? -11.657 5.806 48.344 1.00 94.50 573 ASN A CA 1
ATOM 4538 C C . ASN A 1 573 ? -12.354 5.020 47.235 1.00 94.50 573 ASN A C 1
ATOM 4540 O O . ASN A 1 573 ? -12.803 3.887 47.423 1.00 94.50 573 ASN A O 1
ATOM 4544 N N . SER A 1 574 ? -12.443 5.639 46.058 1.00 93.44 574 SER A N 1
ATOM 4545 C CA . SER A 1 574 ? -13.211 5.075 44.959 1.00 93.44 574 SER A CA 1
ATOM 4546 C C . SER A 1 574 ? -12.590 5.259 43.586 1.00 93.44 574 SER A C 1
ATOM 4548 O O . SER A 1 574 ? -11.723 6.108 43.363 1.00 93.44 574 SER A O 1
ATOM 4550 N N . VAL A 1 575 ? -13.111 4.476 42.650 1.00 95.56 575 VAL A N 1
ATOM 4551 C CA . VAL A 1 575 ? -13.013 4.733 41.215 1.00 95.56 575 VAL A CA 1
ATOM 4552 C C . VAL A 1 575 ? -14.412 4.727 40.621 1.00 95.56 575 VAL A C 1
ATOM 4554 O O . VAL A 1 575 ? -15.289 3.989 41.070 1.00 95.56 575 VAL A O 1
ATOM 4557 N N . GLU A 1 576 ? -14.625 5.564 39.623 1.00 96.69 576 GLU A N 1
ATOM 4558 C CA . GLU A 1 576 ? -15.888 5.660 38.910 1.00 96.69 576 GLU A CA 1
ATOM 4559 C C . GLU A 1 576 ? -15.762 5.034 37.528 1.00 96.69 576 GLU A C 1
ATOM 4561 O O . GLU A 1 576 ? -14.736 5.175 36.857 1.00 96.69 576 GLU A O 1
ATOM 4566 N N . VAL A 1 577 ? -16.813 4.338 37.114 1.00 96.12 577 VAL A N 1
ATOM 4567 C CA . VAL A 1 577 ? -16.867 3.560 35.883 1.00 96.12 577 VAL A CA 1
ATOM 4568 C C . VAL A 1 577 ? -18.188 3.845 35.178 1.00 96.12 577 VAL A C 1
ATOM 4570 O O . VAL A 1 577 ? -19.249 3.883 35.800 1.00 96.12 577 VAL A O 1
ATOM 4573 N N . GLN A 1 578 ? -18.124 4.029 33.865 1.00 93.44 578 GLN A N 1
ATOM 4574 C CA . GLN A 1 578 ? -19.266 4.174 32.970 1.00 93.44 578 GLN A CA 1
ATOM 4575 C C . GLN A 1 578 ? -19.046 3.331 31.713 1.00 93.44 578 GLN A C 1
ATOM 4577 O O . GLN A 1 578 ? -17.903 3.095 31.313 1.00 93.44 578 GLN A O 1
ATOM 4582 N N . LYS A 1 579 ? -20.145 2.952 31.053 1.00 93.19 579 LYS A N 1
ATOM 4583 C CA . LYS A 1 579 ? -20.163 2.355 29.708 1.00 93.19 579 LYS A CA 1
ATOM 4584 C C . LYS A 1 579 ? -19.187 1.183 29.581 1.00 93.19 579 LYS A C 1
ATOM 4586 O O . LYS A 1 579 ? -18.213 1.260 28.851 1.00 93.19 579 LYS A O 1
ATOM 4591 N N . VAL A 1 580 ? -19.397 0.114 30.337 1.00 95.38 580 VAL A N 1
ATOM 4592 C CA . VAL A 1 580 ? -18.534 -1.073 30.256 1.00 95.38 580 VAL A CA 1
ATOM 4593 C C . VAL A 1 580 ? -18.956 -1.962 29.083 1.00 95.38 580 VAL A C 1
ATOM 4595 O O . VAL A 1 580 ? -20.134 -2.276 28.919 1.00 95.38 580 VAL A O 1
ATOM 4598 N N . LEU A 1 581 ? -17.978 -2.381 28.284 1.00 95.12 581 LEU A N 1
ATOM 4599 C CA . LEU A 1 581 ? -18.128 -3.199 27.084 1.00 95.12 581 LEU A CA 1
ATOM 4600 C C . LEU A 1 581 ? -17.161 -4.383 27.156 1.00 95.12 581 LEU A C 1
ATOM 4602 O O 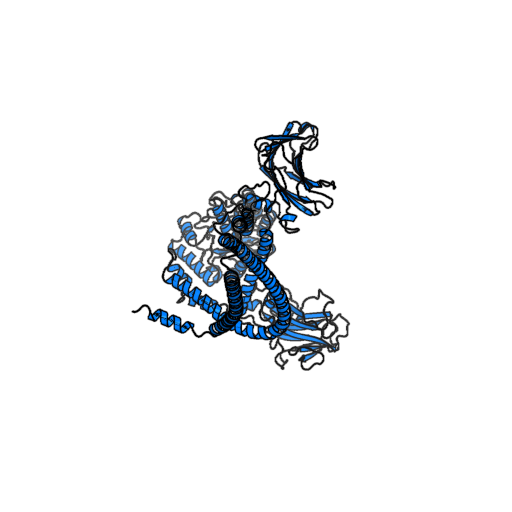. LEU A 1 581 ? -15.983 -4.191 27.458 1.00 95.12 581 LEU A O 1
ATOM 4606 N N . ALA A 1 582 ? -17.637 -5.585 26.834 1.00 96.75 582 ALA A N 1
ATOM 4607 C CA . ALA A 1 582 ? -16.785 -6.748 26.594 1.00 96.75 582 ALA A CA 1
ATOM 4608 C C . ALA A 1 582 ? -17.219 -7.460 25.309 1.00 96.75 582 ALA A C 1
ATOM 4610 O O . ALA A 1 582 ? -18.414 -7.662 25.109 1.00 96.75 582 ALA A O 1
ATOM 4611 N N . ILE A 1 583 ? -16.271 -7.841 24.454 1.00 95.25 583 ILE A N 1
ATOM 4612 C CA . ILE A 1 583 ? -16.516 -8.478 23.152 1.00 95.25 583 ILE A CA 1
ATOM 4613 C C . ILE A 1 583 ? -15.612 -9.704 23.021 1.00 95.25 583 ILE A C 1
ATOM 4615 O O . ILE A 1 583 ? -14.396 -9.600 23.185 1.00 95.25 583 ILE A O 1
ATOM 4619 N N . ASP A 1 584 ? -16.198 -10.851 22.691 1.00 93.75 584 ASP A N 1
ATOM 4620 C CA . ASP A 1 584 ? -15.471 -12.082 22.370 1.00 93.75 584 ASP A CA 1
ATOM 4621 C C . ASP A 1 584 ? -14.878 -11.991 20.957 1.00 93.75 584 ASP A C 1
ATOM 4623 O O . ASP A 1 584 ? -15.599 -12.122 19.965 1.00 93.75 584 ASP A O 1
ATOM 4627 N N . LEU A 1 585 ? -13.576 -11.712 20.851 1.00 89.44 585 LEU A N 1
ATOM 4628 C CA . LEU A 1 585 ? -12.928 -11.520 19.552 1.00 89.44 585 LEU A CA 1
ATOM 4629 C C . LEU A 1 585 ? -12.787 -12.841 18.802 1.00 89.44 585 LEU A C 1
ATOM 4631 O O . LEU A 1 585 ? -13.039 -12.887 17.602 1.00 89.44 585 LEU A O 1
ATOM 4635 N N . THR A 1 586 ? -12.444 -13.921 19.499 1.00 87.56 586 THR A N 1
ATOM 4636 C CA . THR A 1 586 ? -12.262 -15.234 18.869 1.00 87.56 586 THR A CA 1
ATOM 4637 C C . THR A 1 586 ? -13.568 -15.764 18.281 1.00 87.56 586 THR A C 1
ATOM 4639 O O . THR A 1 586 ? -13.559 -16.334 17.193 1.00 87.56 586 THR A O 1
ATOM 4642 N N . GLU A 1 587 ? -14.704 -15.576 18.960 1.00 85.06 587 GLU A N 1
ATOM 4643 C CA . GLU A 1 587 ? -16.015 -15.954 18.412 1.00 85.06 587 GLU A CA 1
ATOM 4644 C C . GLU A 1 587 ? -16.457 -15.029 17.272 1.00 85.06 587 GLU A C 1
ATOM 4646 O O . GLU A 1 587 ? -17.065 -15.492 16.310 1.00 85.06 587 GLU A O 1
ATOM 4651 N N . THR A 1 588 ? -16.131 -13.736 17.359 1.00 77.44 588 THR A N 1
ATOM 4652 C CA . THR A 1 588 ? -16.560 -12.735 16.370 1.00 77.44 588 THR A CA 1
ATOM 4653 C C . THR A 1 588 ? -15.762 -12.805 15.066 1.00 77.44 588 THR A C 1
ATOM 4655 O O . THR A 1 588 ? -16.352 -12.682 13.995 1.00 77.44 588 THR A O 1
ATOM 4658 N N . PHE A 1 589 ? -14.441 -12.987 15.144 1.00 73.69 589 PHE A N 1
ATOM 4659 C CA . PHE A 1 589 ? -13.525 -12.906 13.995 1.00 73.69 589 PHE A CA 1
ATOM 4660 C C . PHE A 1 589 ? -12.926 -14.257 13.592 1.00 73.69 589 PHE A C 1
ATOM 4662 O O . PHE A 1 589 ? -12.398 -14.386 12.492 1.00 73.69 589 PHE A O 1
ATOM 4669 N N . GLY A 1 590 ? -13.035 -15.272 14.451 1.00 72.50 590 GLY A N 1
ATOM 4670 C CA . GLY A 1 590 ? -12.382 -16.563 14.265 1.00 72.50 590 GLY A CA 1
ATOM 4671 C C . GLY A 1 590 ? -10.968 -16.597 14.849 1.00 72.50 590 GLY A C 1
ATOM 4672 O O . GLY A 1 590 ? -10.253 -15.596 14.882 1.00 72.50 590 GLY A O 1
ATOM 4673 N N . ALA A 1 591 ? -10.566 -17.781 15.314 1.00 72.75 591 ALA A N 1
ATOM 4674 C CA . ALA A 1 591 ? -9.247 -18.001 15.898 1.00 72.75 591 ALA A CA 1
ATOM 4675 C C . ALA A 1 591 ? -8.124 -17.757 14.875 1.00 72.75 591 ALA A C 1
ATOM 4677 O O . ALA A 1 591 ? -8.155 -18.305 13.772 1.00 72.75 591 ALA A O 1
ATOM 4678 N N . GLY A 1 592 ? -7.125 -16.959 15.253 1.00 66.56 592 GLY A N 1
ATOM 4679 C CA . GLY A 1 592 ? -6.019 -16.535 14.389 1.00 66.56 592 GLY A CA 1
ATOM 4680 C C . GLY A 1 592 ? -6.338 -15.322 13.509 1.00 66.56 592 GLY A C 1
ATOM 4681 O O . GLY A 1 592 ? -5.475 -14.894 12.746 1.00 66.56 592 GLY A O 1
ATOM 4682 N N . SER A 1 593 ? -7.556 -14.780 13.601 1.00 65.25 593 SER A N 1
ATOM 4683 C CA . SER A 1 593 ? -8.017 -13.590 12.867 1.00 65.25 593 SER A CA 1
ATOM 4684 C C . SER A 1 593 ? -8.495 -12.474 13.807 1.00 65.25 593 SER A C 1
ATOM 4686 O O . SER A 1 593 ? -9.123 -11.513 13.365 1.00 65.25 593 SER A O 1
ATOM 4688 N N . GLU A 1 594 ? -8.218 -12.579 15.109 1.00 82.81 594 GLU A N 1
ATOM 4689 C CA . GLU A 1 594 ? -8.624 -11.582 16.095 1.00 82.81 594 GLU A CA 1
ATOM 4690 C C . GLU A 1 594 ? -7.871 -10.248 15.918 1.00 82.81 594 GLU A C 1
ATOM 4692 O O . GLU A 1 594 ? -6.636 -10.243 15.875 1.00 82.81 594 GLU A O 1
ATOM 4697 N N . PRO A 1 595 ? -8.573 -9.098 15.883 1.00 74.44 595 PRO A N 1
ATOM 4698 C CA . PRO A 1 595 ? -7.917 -7.798 15.821 1.00 74.44 595 PRO A CA 1
ATOM 4699 C C . PRO A 1 595 ? -7.109 -7.487 17.092 1.00 74.44 595 PRO A C 1
ATOM 4701 O O . PRO A 1 595 ? -7.467 -7.896 18.202 1.00 74.44 595 PRO A O 1
ATOM 4704 N N . THR A 1 596 ? -6.043 -6.697 16.952 1.00 82.69 596 THR A N 1
ATOM 4705 C CA . THR A 1 596 ? -5.287 -6.162 18.094 1.00 82.69 596 THR A CA 1
ATOM 4706 C C . THR A 1 596 ? -6.129 -5.169 18.900 1.00 82.69 596 THR A C 1
ATOM 4708 O O . THR A 1 596 ? -7.166 -4.678 18.447 1.00 82.69 596 THR A O 1
ATOM 4711 N N . LYS A 1 597 ? -5.667 -4.816 20.106 1.00 89.12 597 LYS A N 1
ATOM 4712 C CA . LYS A 1 597 ? -6.311 -3.790 20.939 1.00 89.12 597 LYS A CA 1
ATOM 4713 C C . LYS A 1 597 ? -6.472 -2.469 20.179 1.00 89.12 597 LYS A C 1
ATOM 4715 O O . LYS A 1 597 ? -7.559 -1.901 20.186 1.00 89.12 597 LYS A O 1
ATOM 4720 N N . GLU A 1 598 ? -5.415 -1.995 19.526 1.00 82.44 598 GLU A N 1
ATOM 4721 C CA . GLU A 1 598 ? -5.403 -0.728 18.786 1.00 82.44 598 GLU A CA 1
ATOM 4722 C C . GLU A 1 598 ? -6.398 -0.759 17.621 1.00 82.44 598 GLU A C 1
ATOM 4724 O O . GLU A 1 598 ? -7.143 0.198 17.414 1.00 82.44 598 GLU A O 1
ATOM 4729 N N . GLN A 1 599 ? -6.469 -1.892 16.919 1.00 73.75 599 GLN A N 1
ATOM 4730 C CA . GLN A 1 599 ? -7.431 -2.103 15.839 1.00 73.75 599 GLN A CA 1
ATOM 4731 C C . GLN A 1 599 ? -8.869 -2.096 16.377 1.00 73.75 599 GLN A C 1
ATOM 4733 O O . GLN A 1 599 ? -9.735 -1.418 15.825 1.00 73.75 599 GLN A O 1
ATOM 4738 N N . MET A 1 600 ? -9.132 -2.777 17.498 1.00 83.31 600 MET A N 1
ATOM 4739 C CA . MET A 1 600 ? -10.447 -2.740 18.145 1.00 83.31 600 MET A CA 1
ATOM 4740 C C . MET A 1 600 ? -10.813 -1.346 18.654 1.00 83.31 600 MET A C 1
ATOM 4742 O O . MET A 1 600 ? -11.960 -0.931 18.496 1.00 83.31 600 MET A O 1
ATOM 4746 N N . ASP A 1 601 ? -9.868 -0.594 19.218 1.00 83.69 601 ASP A N 1
ATOM 4747 C CA . ASP A 1 601 ? -10.104 0.795 19.614 1.00 83.69 601 ASP A CA 1
ATOM 4748 C C . ASP A 1 601 ? -10.524 1.642 18.406 1.00 83.69 601 ASP A C 1
ATOM 4750 O O . ASP A 1 601 ? -11.493 2.394 18.495 1.00 83.69 601 ASP A O 1
ATOM 4754 N N . GLU A 1 602 ? -9.857 1.482 17.261 1.00 73.00 602 GLU A N 1
ATOM 4755 C CA . GLU A 1 602 ? -10.226 2.123 15.995 1.00 73.00 602 GLU A CA 1
ATOM 4756 C C . GLU A 1 602 ? -11.650 1.789 15.546 1.00 73.00 602 GLU A C 1
ATOM 4758 O O . GLU A 1 602 ? -12.402 2.690 15.161 1.00 73.00 602 GLU A O 1
ATOM 4763 N N . ILE A 1 603 ? -12.000 0.503 15.572 1.00 74.06 603 ILE A N 1
ATOM 4764 C CA . ILE A 1 603 ? -13.314 -0.003 15.167 1.00 74.06 603 ILE A CA 1
ATOM 4765 C C . ILE A 1 603 ? -14.395 0.568 16.089 1.00 74.06 603 ILE A C 1
ATOM 4767 O O . ILE A 1 603 ? -15.419 1.073 15.629 1.00 74.06 603 ILE A O 1
ATOM 4771 N N . ILE A 1 604 ? -14.177 0.538 17.401 1.00 82.12 604 ILE A N 1
ATOM 4772 C CA . ILE A 1 604 ? -15.155 1.044 18.364 1.00 82.12 604 ILE A CA 1
ATOM 4773 C C . ILE A 1 604 ? -15.278 2.571 18.279 1.00 82.12 604 ILE A C 1
ATOM 4775 O O . ILE A 1 604 ? -16.393 3.088 18.298 1.00 82.12 604 ILE A O 1
ATOM 4779 N N . ASN A 1 605 ? -14.172 3.301 18.106 1.00 81.94 605 ASN A N 1
ATOM 4780 C CA . ASN A 1 605 ? -14.174 4.766 17.988 1.00 81.94 605 ASN A CA 1
ATOM 4781 C C . ASN A 1 605 ? -14.937 5.270 16.750 1.00 81.94 605 ASN A C 1
ATOM 4783 O O . ASN A 1 605 ? -15.500 6.364 16.778 1.00 81.94 605 ASN A O 1
ATOM 4787 N N . ASN A 1 606 ? -14.970 4.468 15.686 1.00 66.88 606 ASN A N 1
ATOM 4788 C CA . ASN A 1 606 ? -15.680 4.755 14.442 1.00 66.88 606 ASN A CA 1
ATOM 4789 C C . ASN A 1 606 ? -17.194 4.447 14.505 1.00 66.88 606 ASN A C 1
ATOM 4791 O O . ASN A 1 606 ? -17.921 4.778 13.565 1.00 66.88 606 ASN A O 1
ATOM 4795 N N . LEU A 1 607 ? -17.690 3.807 15.572 1.00 71.56 607 LEU A N 1
ATOM 4796 C CA . LEU A 1 607 ? -19.127 3.595 15.764 1.00 71.56 607 LEU A CA 1
ATOM 4797 C C . LEU A 1 607 ? -19.802 4.900 16.222 1.00 71.56 607 LEU A C 1
ATOM 4799 O O . LEU A 1 607 ? -19.249 5.583 17.085 1.00 71.56 607 LEU A O 1
ATOM 4803 N N . PRO A 1 608 ? -21.031 5.218 15.761 1.00 63.03 608 PRO A N 1
ATOM 4804 C CA . PRO A 1 608 ? -21.706 6.486 16.067 1.00 63.03 608 PRO A CA 1
ATOM 4805 C C . PRO A 1 608 ? -21.782 6.845 17.558 1.00 63.03 608 PRO A C 1
ATOM 4807 O O . PRO A 1 608 ? -21.680 8.014 17.910 1.00 63.03 608 PRO A O 1
ATOM 4810 N N . ASN A 1 609 ? -21.927 5.845 18.433 1.00 70.50 609 ASN A N 1
ATOM 4811 C CA . ASN A 1 609 ? -22.035 6.038 19.882 1.00 70.50 609 ASN A CA 1
ATOM 4812 C C . ASN A 1 609 ? -20.841 5.482 20.665 1.00 70.50 609 ASN A C 1
ATOM 4814 O O . ASN A 1 609 ? -20.812 5.639 21.884 1.00 70.50 609 ASN A O 1
ATOM 4818 N N . GLN A 1 610 ? -19.901 4.800 19.996 1.00 82.75 610 GLN A N 1
ATOM 4819 C CA . GLN A 1 610 ? -18.746 4.085 20.574 1.00 82.75 610 GLN A CA 1
ATOM 4820 C C . GLN A 1 610 ? -19.071 3.051 21.674 1.00 82.75 610 GLN A C 1
ATOM 4822 O O . GLN A 1 610 ? -18.170 2.439 22.239 1.00 82.75 610 GLN A O 1
ATOM 4827 N N . TRP A 1 611 ? -20.354 2.854 21.981 1.00 87.38 611 TRP A N 1
ATOM 4828 C CA . TRP A 1 611 ? -20.873 2.050 23.080 1.00 87.38 611 TRP A CA 1
ATOM 4829 C C . TRP A 1 611 ? -22.253 1.505 22.705 1.00 87.38 611 TRP A C 1
ATOM 4831 O O . TRP A 1 611 ? -23.013 2.167 21.990 1.00 87.38 611 TRP A O 1
ATOM 4841 N N . PHE A 1 612 ? -22.567 0.300 23.175 1.00 87.44 612 PHE A N 1
ATOM 4842 C CA . PHE A 1 612 ? -23.826 -0.405 22.929 1.00 87.44 612 PHE A CA 1
ATOM 4843 C C . PHE A 1 612 ? -24.033 -1.480 24.006 1.00 87.44 612 PHE A C 1
ATOM 4845 O O . PHE A 1 612 ? -23.060 -2.078 24.460 1.00 87.44 612 PHE A O 1
ATOM 4852 N N . ASP A 1 613 ? -25.279 -1.728 24.414 1.00 77.75 613 ASP A N 1
ATOM 4853 C CA . ASP A 1 613 ? -25.569 -2.608 25.559 1.00 77.75 613 ASP A CA 1
ATOM 4854 C C . ASP A 1 613 ? -25.771 -4.088 25.188 1.00 77.75 613 ASP A C 1
ATOM 4856 O O . ASP A 1 613 ? -25.377 -4.946 25.962 1.00 77.75 613 ASP A O 1
ATOM 4860 N N . ASP A 1 614 ? -26.319 -4.413 24.010 1.00 82.88 614 ASP A N 1
ATOM 4861 C CA . ASP A 1 614 ? -26.478 -5.812 23.554 1.00 82.88 614 ASP A CA 1
ATOM 4862 C C . ASP A 1 614 ? -25.738 -6.049 22.236 1.00 82.88 614 ASP A C 1
ATOM 4864 O O . ASP A 1 614 ? -24.697 -6.702 22.201 1.00 82.88 614 ASP A O 1
ATOM 4868 N N . ARG A 1 615 ? -26.212 -5.455 21.135 1.00 83.75 615 ARG A N 1
ATOM 4869 C CA . ARG A 1 615 ? -25.552 -5.564 19.828 1.00 83.75 615 ARG A CA 1
ATOM 4870 C C . ARG A 1 615 ? -25.364 -4.209 19.176 1.00 83.75 615 ARG A C 1
ATOM 4872 O O . ARG A 1 615 ? -26.268 -3.373 19.175 1.00 83.75 615 ARG A O 1
ATOM 4879 N N . ALA A 1 616 ? -24.201 -4.018 18.566 1.00 77.25 616 ALA A N 1
ATOM 4880 C CA . ALA A 1 616 ? -24.001 -2.913 17.646 1.00 77.25 616 ALA A CA 1
ATOM 4881 C C . ALA A 1 616 ? -24.816 -3.154 16.366 1.00 77.25 616 ALA A C 1
ATOM 4883 O O . ALA A 1 616 ? -24.981 -4.293 15.918 1.00 77.25 616 ALA A O 1
ATOM 4884 N N . LYS A 1 617 ? -25.325 -2.080 15.753 1.00 68.81 617 LYS A N 1
ATOM 4885 C CA . LYS A 1 617 ? -26.032 -2.190 14.474 1.00 68.81 617 LYS A CA 1
ATOM 4886 C C . LYS A 1 617 ? -25.062 -2.692 13.411 1.00 68.81 617 LYS A C 1
ATOM 4888 O O . LYS A 1 617 ? -24.013 -2.087 13.211 1.00 68.81 617 LYS A O 1
ATOM 4893 N N . VAL A 1 618 ? -25.449 -3.745 12.694 1.00 58.53 618 VAL A N 1
ATOM 4894 C CA . VAL A 1 618 ? -24.621 -4.370 11.648 1.00 58.53 618 VAL A CA 1
ATOM 4895 C C . VAL A 1 618 ? -24.131 -3.335 10.631 1.00 58.53 618 VAL A C 1
ATOM 4897 O O . VAL A 1 618 ? -22.947 -3.305 10.336 1.00 58.53 618 VAL A O 1
ATOM 4900 N N . ALA A 1 619 ? -24.990 -2.408 10.197 1.00 52.12 619 ALA A N 1
ATOM 4901 C CA . ALA A 1 619 ? -24.607 -1.340 9.269 1.00 52.12 619 ALA A CA 1
ATOM 4902 C C . ALA A 1 619 ? -23.544 -0.372 9.833 1.00 52.12 619 ALA A C 1
ATOM 4904 O O . ALA A 1 619 ? -22.670 0.079 9.096 1.00 52.12 619 ALA A O 1
ATOM 4905 N N . ASP A 1 620 ? -23.590 -0.060 11.132 1.00 58.38 620 ASP A N 1
ATOM 4906 C CA . ASP A 1 620 ? -22.609 0.823 11.779 1.00 58.38 620 ASP A CA 1
ATOM 4907 C C . ASP A 1 620 ? -21.271 0.103 11.980 1.00 58.38 620 ASP A C 1
ATOM 4909 O O . ASP A 1 620 ? -20.212 0.693 11.766 1.00 58.38 620 ASP A O 1
ATOM 4913 N N . VAL A 1 621 ? -21.323 -1.188 12.329 1.00 62.03 621 VAL A N 1
ATOM 4914 C CA . VAL A 1 621 ? -20.154 -2.075 12.397 1.00 62.03 621 VAL A CA 1
ATOM 4915 C C . VAL A 1 621 ? -19.508 -2.176 11.019 1.00 62.03 621 VAL A C 1
ATOM 4917 O O . VAL A 1 621 ? -18.339 -1.833 10.878 1.00 62.03 621 VAL A O 1
ATOM 4920 N N . GLN A 1 622 ? -20.279 -2.514 9.985 1.00 54.56 622 GLN A N 1
ATOM 4921 C CA . GLN A 1 622 ? -19.818 -2.555 8.596 1.00 54.56 622 GLN A CA 1
ATOM 4922 C C . GLN A 1 622 ? -19.183 -1.228 8.181 1.00 54.56 622 GLN A C 1
ATOM 4924 O O . GLN A 1 622 ? -18.067 -1.220 7.679 1.00 54.56 622 GLN A O 1
ATOM 4929 N N . LYS A 1 623 ? -19.826 -0.085 8.442 1.00 55.03 623 LYS A N 1
ATOM 4930 C CA . LYS A 1 623 ? -19.271 1.234 8.102 1.00 55.03 623 LYS A CA 1
ATOM 4931 C C . LYS A 1 623 ? -17.971 1.538 8.852 1.00 55.03 623 LYS A C 1
ATOM 4933 O O . LYS A 1 623 ? -17.048 2.104 8.268 1.00 55.03 623 LYS A O 1
ATOM 4938 N N . SER A 1 624 ? -17.890 1.160 10.124 1.00 53.91 624 SER A N 1
ATOM 4939 C CA . SER A 1 624 ? -16.693 1.327 10.945 1.00 53.91 624 SER A CA 1
ATOM 4940 C C . SER A 1 624 ? -15.517 0.472 10.449 1.00 53.91 624 SER A C 1
ATOM 4942 O O . SER A 1 624 ? -14.406 0.990 10.300 1.00 53.91 624 SER A O 1
ATOM 4944 N N . PHE A 1 625 ? -15.775 -0.795 10.115 1.00 54.78 625 PHE A N 1
ATOM 4945 C CA . PHE A 1 625 ? -14.795 -1.725 9.549 1.00 54.78 625 PHE A CA 1
ATOM 4946 C C . PHE A 1 625 ? -14.379 -1.344 8.132 1.00 54.78 625 PHE A C 1
ATOM 4948 O O . PHE A 1 625 ? -13.196 -1.371 7.823 1.00 54.78 625 PHE A O 1
ATOM 4955 N N . MET A 1 626 ? -15.315 -0.918 7.285 1.00 44.81 626 MET A N 1
ATOM 4956 C CA . MET A 1 626 ? -15.008 -0.377 5.960 1.00 44.81 626 MET A CA 1
ATOM 4957 C C . MET A 1 626 ? -14.156 0.890 6.090 1.00 44.81 626 MET A C 1
ATOM 4959 O O . MET A 1 626 ? -13.174 1.049 5.381 1.00 44.81 626 MET A O 1
ATOM 4963 N N . SER A 1 627 ? -14.447 1.762 7.056 1.00 46.28 627 SER A N 1
ATOM 4964 C CA . SER A 1 627 ? -13.565 2.889 7.372 1.00 46.28 627 SER A CA 1
ATOM 4965 C C . SER A 1 627 ? -12.171 2.415 7.804 1.00 46.28 627 SER A C 1
ATOM 4967 O O . SER A 1 627 ? -11.192 2.975 7.345 1.00 46.28 627 SER A O 1
ATOM 4969 N N . TYR A 1 628 ? -12.035 1.362 8.609 1.00 48.44 628 TYR A N 1
ATOM 4970 C CA . TYR A 1 628 ? -10.731 0.788 8.980 1.00 48.44 628 TYR A CA 1
ATOM 4971 C C . TYR A 1 628 ? -9.968 0.172 7.784 1.00 48.44 628 TYR A C 1
ATOM 4973 O O . TYR A 1 628 ? -8.808 0.499 7.552 1.00 48.44 628 TYR A O 1
ATOM 4981 N N . VAL A 1 629 ? -10.625 -0.673 6.985 1.00 41.16 629 VAL A N 1
ATOM 4982 C CA . VAL A 1 629 ? -10.019 -1.405 5.856 1.00 41.16 629 VAL A CA 1
ATOM 4983 C C . VAL A 1 629 ? -9.656 -0.468 4.700 1.00 41.16 629 VAL A C 1
ATOM 4985 O O . VAL A 1 629 ? -8.598 -0.624 4.089 1.00 41.16 629 VAL A O 1
ATOM 4988 N N . PHE A 1 630 ? -10.500 0.524 4.403 1.00 35.00 630 PHE A N 1
ATOM 4989 C CA . PHE A 1 630 ? -10.263 1.487 3.323 1.00 35.00 630 PHE A CA 1
ATOM 4990 C C . PHE A 1 630 ? -9.425 2.698 3.766 1.00 35.00 630 PHE A C 1
ATOM 4992 O O . PHE A 1 630 ? -8.786 3.317 2.916 1.00 35.00 630 PHE A O 1
ATOM 4999 N N . ASN A 1 631 ? -9.322 2.979 5.073 1.00 38.09 631 ASN A N 1
ATOM 5000 C CA . ASN A 1 631 ? -8.372 3.955 5.628 1.00 38.09 631 ASN A CA 1
ATOM 5001 C C . ASN A 1 631 ? -7.032 3.314 6.033 1.00 38.09 631 ASN A C 1
ATOM 5003 O O . ASN A 1 631 ? -6.365 3.774 6.954 1.00 38.09 631 ASN A O 1
ATOM 5007 N N . LYS A 1 632 ? -6.558 2.324 5.260 1.00 34.22 632 LYS A N 1
ATOM 5008 C CA . LYS A 1 632 ? -5.115 2.022 5.157 1.00 34.22 632 LYS A CA 1
ATOM 5009 C C . LYS A 1 632 ? -4.320 3.137 4.442 1.00 34.22 632 LYS A C 1
ATOM 5011 O O . LYS A 1 632 ? -3.146 2.967 4.125 1.00 34.22 632 LYS A O 1
ATOM 5016 N N . LYS A 1 633 ? -4.975 4.274 4.191 1.00 35.81 633 LYS A N 1
ATOM 5017 C CA . LYS A 1 633 ? -4.403 5.619 4.226 1.00 35.81 633 LYS A CA 1
ATOM 5018 C C . LYS A 1 633 ? -4.720 6.220 5.605 1.00 35.81 633 LYS A C 1
ATOM 5020 O O . LYS A 1 633 ? -5.885 6.452 5.913 1.00 35.81 633 LYS A O 1
ATOM 5025 N N . ASP A 1 634 ? -3.682 6.299 6.438 1.00 35.12 634 ASP A N 1
ATOM 5026 C CA . ASP A 1 634 ? -3.682 6.544 7.888 1.00 35.12 634 ASP A CA 1
ATOM 5027 C C . ASP A 1 634 ? -4.704 7.615 8.374 1.00 35.12 634 ASP A C 1
ATOM 5029 O O . ASP A 1 634 ? -4.892 8.674 7.779 1.00 35.12 634 ASP A O 1
ATOM 5033 N N . LYS A 1 635 ? -5.363 7.336 9.510 1.00 33.06 635 LYS A N 1
ATOM 5034 C CA . LYS A 1 635 ? -6.443 8.128 10.139 1.00 33.06 635 LYS A CA 1
ATOM 5035 C C . LYS A 1 635 ? -6.002 9.445 10.789 1.00 33.06 635 LYS A C 1
ATOM 5037 O O . LYS A 1 635 ? -4.989 9.483 11.471 1.00 33.06 635 LYS A O 1
ATOM 5042 N N . GLY A 1 636 ? -6.927 10.416 10.797 1.00 31.69 636 GLY A N 1
ATOM 5043 C CA . GLY A 1 636 ? -7.202 11.315 11.933 1.00 31.69 636 GLY A CA 1
ATOM 5044 C C . GLY A 1 636 ? -6.086 12.296 12.303 1.00 31.69 636 GLY A C 1
ATOM 5045 O O . GLY A 1 636 ? -5.083 11.924 12.898 1.00 31.69 636 GLY A O 1
ATOM 5046 N N . GLY A 1 637 ? -6.311 13.582 12.040 1.00 35.06 637 GLY A N 1
ATOM 5047 C CA . GLY A 1 637 ? -5.312 14.650 12.058 1.00 35.06 637 GLY A CA 1
ATOM 5048 C C . GLY A 1 637 ? -4.308 14.607 13.212 1.00 35.06 637 GLY A C 1
ATOM 5049 O O . GLY A 1 637 ? -3.111 14.625 12.976 1.00 35.06 637 GLY A O 1
ATOM 5050 N N . ALA A 1 638 ? -4.735 14.432 14.461 1.00 33.28 638 ALA A N 1
ATOM 5051 C CA . ALA A 1 638 ? -3.808 14.438 15.598 1.00 33.28 638 ALA A CA 1
ATOM 5052 C C . ALA A 1 638 ? -2.828 13.236 15.668 1.00 33.28 638 ALA A C 1
ATOM 5054 O O . ALA A 1 638 ? -1.798 13.355 16.325 1.00 33.28 638 ALA A O 1
ATOM 5055 N N . GLY A 1 639 ? -3.122 12.104 15.009 1.00 38.88 639 GLY A N 1
ATOM 5056 C CA . GLY A 1 639 ? -2.276 10.896 14.985 1.00 38.88 639 GLY A CA 1
ATOM 5057 C C . GLY A 1 639 ? -1.359 10.766 13.760 1.00 38.88 639 GLY A C 1
ATOM 5058 O O . GLY A 1 639 ? -0.486 9.902 13.741 1.00 38.88 639 GLY A O 1
ATOM 5059 N N . LEU A 1 640 ? -1.532 11.625 12.749 1.00 49.44 640 LEU A N 1
ATOM 5060 C CA . LEU A 1 640 ? -0.719 11.642 11.524 1.00 49.44 640 LEU A CA 1
ATOM 5061 C C . LEU A 1 640 ? 0.640 12.328 11.716 1.00 49.44 640 LEU A C 1
ATOM 5063 O O . LEU A 1 640 ? 1.603 11.999 11.020 1.00 49.44 640 LEU A O 1
ATOM 5067 N N . LYS A 1 641 ? 0.728 13.255 12.678 1.00 67.69 641 LYS A N 1
ATOM 5068 C CA . LYS A 1 641 ? 1.984 13.894 13.077 1.00 67.69 641 LYS A CA 1
ATOM 5069 C C . LYS A 1 641 ? 2.910 12.867 13.709 1.00 67.69 641 LYS A C 1
ATOM 5071 O O . LYS A 1 641 ? 2.711 12.442 14.845 1.00 67.69 641 LYS A O 1
ATOM 5076 N N . ARG A 1 642 ? 3.957 12.514 12.976 1.00 76.31 642 ARG A N 1
ATOM 5077 C CA . ARG A 1 642 ? 5.058 11.680 13.457 1.00 76.31 642 ARG A CA 1
ATOM 5078 C C . ARG A 1 642 ? 6.388 12.237 12.961 1.00 76.31 642 ARG A C 1
ATOM 5080 O O . ARG A 1 642 ? 6.400 12.909 11.928 1.00 76.31 642 ARG A O 1
ATOM 5087 N N . PRO A 1 643 ? 7.501 11.951 13.650 1.00 83.44 643 PRO A N 1
ATOM 5088 C CA . PR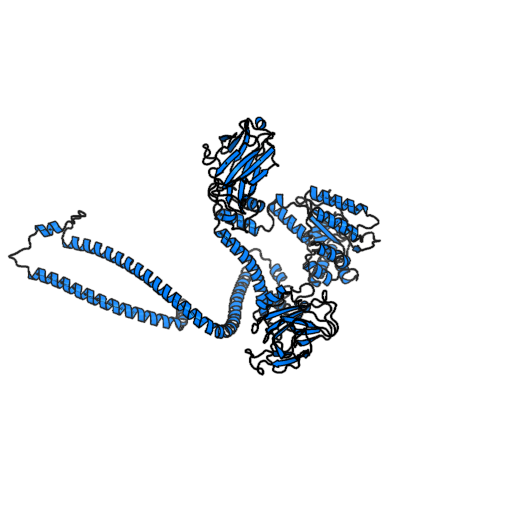O A 1 643 ? 8.818 12.368 13.194 1.00 83.44 643 PRO A CA 1
ATOM 5089 C C . PRO A 1 643 ? 9.139 11.754 11.825 1.00 83.44 643 PRO A C 1
ATOM 5091 O O . PRO A 1 643 ? 9.168 10.527 11.682 1.00 83.44 643 PRO A O 1
ATOM 5094 N N . LEU A 1 644 ? 9.383 12.601 10.823 1.00 90.56 644 LEU A N 1
ATOM 5095 C CA . LEU A 1 644 ? 9.817 12.184 9.485 1.00 90.56 644 LEU A CA 1
ATOM 5096 C C . LEU A 1 644 ? 11.229 12.682 9.198 1.00 90.56 644 LEU A C 1
ATOM 5098 O O . LEU A 1 644 ? 11.628 13.752 9.664 1.00 90.56 644 LEU A O 1
ATOM 5102 N N . ILE A 1 645 ? 11.956 11.928 8.379 1.00 97.19 645 ILE A N 1
ATOM 5103 C CA . ILE A 1 645 ? 13.237 12.354 7.824 1.00 97.19 645 ILE A CA 1
ATOM 5104 C C . ILE A 1 645 ? 13.279 12.106 6.316 1.00 97.19 645 ILE A C 1
ATOM 5106 O O . ILE A 1 645 ? 12.951 11.018 5.845 1.00 97.19 645 ILE A O 1
ATOM 5110 N N . ALA A 1 646 ? 13.697 13.118 5.563 1.00 97.56 646 ALA A N 1
ATOM 5111 C CA . ALA A 1 646 ? 14.010 12.999 4.146 1.00 97.56 646 ALA A CA 1
ATOM 5112 C C . ALA A 1 646 ? 15.488 13.315 3.924 1.00 97.56 646 ALA A C 1
ATOM 5114 O O . ALA A 1 646 ? 15.962 14.380 4.323 1.00 97.56 646 ALA A O 1
ATOM 5115 N N . ILE A 1 647 ? 16.215 12.405 3.277 1.00 98.19 647 ILE A N 1
ATOM 5116 C CA . ILE A 1 647 ? 17.608 12.638 2.884 1.00 98.19 647 ILE A CA 1
ATOM 5117 C C . ILE A 1 647 ? 17.640 12.947 1.396 1.00 98.19 647 ILE A C 1
ATOM 5119 O O . ILE A 1 647 ? 17.165 12.159 0.573 1.00 98.19 647 ILE A O 1
ATOM 5123 N N . THR A 1 648 ? 18.168 14.124 1.077 1.00 98.25 648 THR A N 1
ATOM 5124 C CA . THR A 1 648 ? 18.174 14.679 -0.273 1.00 98.25 648 THR A CA 1
ATOM 5125 C C . THR A 1 648 ? 19.589 14.858 -0.791 1.00 98.25 648 THR A C 1
ATOM 5127 O O . THR A 1 648 ? 20.469 15.239 -0.022 1.00 98.25 648 THR A O 1
ATOM 5130 N N . PHE A 1 649 ? 19.780 14.581 -2.077 1.00 98.12 649 PHE A N 1
ATOM 5131 C CA . PHE A 1 649 ? 21.063 14.612 -2.766 1.00 98.12 649 PHE A CA 1
ATOM 5132 C C . PHE A 1 649 ? 21.005 15.609 -3.919 1.00 98.12 649 PHE A C 1
ATOM 5134 O O . PHE A 1 649 ? 20.160 15.474 -4.802 1.00 98.12 649 PHE A O 1
ATOM 5141 N N . ASP A 1 650 ? 21.864 16.619 -3.907 1.00 97.06 650 ASP A N 1
ATOM 5142 C CA . ASP A 1 650 ? 21.862 17.674 -4.917 1.00 97.06 650 ASP A CA 1
ATOM 5143 C C . ASP A 1 650 ? 22.824 17.377 -6.076 1.00 97.06 650 ASP A C 1
ATOM 5145 O O . ASP A 1 650 ? 23.794 16.624 -5.969 1.00 97.06 650 ASP A O 1
ATOM 5149 N N . ASP A 1 651 ? 22.522 18.003 -7.209 1.00 95.38 651 ASP A N 1
ATOM 5150 C CA . ASP A 1 651 ? 23.248 17.988 -8.479 1.00 95.38 651 ASP A CA 1
ATOM 5151 C C . ASP A 1 651 ? 23.258 16.686 -9.298 1.00 95.38 651 ASP A C 1
ATOM 5153 O O . ASP A 1 651 ? 23.826 16.675 -10.395 1.00 95.38 651 ASP A O 1
ATOM 5157 N N . GLY A 1 652 ? 22.670 15.594 -8.810 1.00 95.25 652 GLY A N 1
ATOM 5158 C CA . GLY A 1 652 ? 22.616 14.322 -9.542 1.00 95.25 652 GLY A CA 1
ATOM 5159 C C . GLY A 1 652 ? 23.986 13.658 -9.736 1.00 95.25 652 GLY A C 1
ATOM 5160 O O . GLY A 1 652 ? 24.275 13.115 -10.807 1.00 95.25 652 GLY A O 1
ATOM 5161 N N . PHE A 1 653 ? 24.856 13.716 -8.723 1.00 96.12 653 PHE A N 1
ATOM 5162 C CA . PHE A 1 653 ? 26.154 13.042 -8.762 1.00 96.12 653 PHE A CA 1
ATOM 5163 C C . PHE A 1 653 ? 26.011 11.522 -8.833 1.00 96.12 653 PHE A C 1
ATOM 5165 O O . PHE A 1 653 ? 25.145 10.914 -8.211 1.00 96.12 653 PHE A O 1
ATOM 5172 N N . ARG A 1 654 ? 26.957 10.876 -9.519 1.00 95.06 654 ARG A N 1
ATOM 5173 C CA . ARG A 1 654 ? 27.000 9.413 -9.635 1.00 95.06 654 ARG A CA 1
ATOM 5174 C C . ARG A 1 654 ? 27.181 8.692 -8.290 1.00 95.06 654 ARG A C 1
ATOM 5176 O O . ARG A 1 654 ? 26.824 7.528 -8.159 1.00 95.06 654 ARG A O 1
ATOM 5183 N N . SER A 1 655 ? 27.683 9.383 -7.266 1.00 95.69 655 SER A N 1
ATOM 5184 C CA . SER A 1 655 ? 27.791 8.840 -5.906 1.00 95.69 655 SER A CA 1
ATOM 5185 C C . SER A 1 655 ? 26.448 8.402 -5.317 1.00 95.69 655 SER A C 1
ATOM 5187 O O . SER A 1 655 ? 26.425 7.481 -4.501 1.00 95.69 655 SER A O 1
ATOM 5189 N N . ASP A 1 656 ? 25.345 9.024 -5.739 1.00 96.56 656 ASP A N 1
ATOM 5190 C CA . ASP A 1 656 ? 23.998 8.682 -5.282 1.00 96.56 656 ASP A CA 1
ATOM 5191 C C . ASP A 1 656 ? 23.661 7.229 -5.633 1.00 96.56 656 ASP A C 1
ATOM 5193 O O . ASP A 1 656 ? 23.148 6.491 -4.795 1.00 96.56 656 ASP A O 1
ATOM 5197 N N . ILE A 1 657 ? 24.007 6.790 -6.847 1.00 94.00 657 ILE A N 1
ATOM 5198 C CA . ILE A 1 657 ? 23.766 5.419 -7.307 1.00 94.00 657 ILE A CA 1
ATOM 5199 C C . ILE A 1 657 ? 24.901 4.457 -6.939 1.00 94.00 657 ILE A C 1
ATOM 5201 O O . ILE A 1 657 ? 24.627 3.319 -6.558 1.00 94.00 657 ILE A O 1
ATOM 5205 N N . ASP A 1 658 ? 26.159 4.893 -7.030 1.00 94.31 658 ASP A N 1
ATOM 5206 C CA . ASP A 1 658 ? 27.315 4.000 -6.881 1.00 94.31 658 ASP A CA 1
ATOM 5207 C C . ASP A 1 658 ? 27.662 3.721 -5.408 1.00 94.31 658 ASP A C 1
ATOM 5209 O O . ASP A 1 658 ? 28.146 2.636 -5.089 1.00 94.31 658 ASP A O 1
ATOM 5213 N N . LEU A 1 659 ? 27.423 4.683 -4.506 1.00 96.50 659 LEU A N 1
ATOM 5214 C CA . LEU A 1 659 ? 27.813 4.587 -3.092 1.00 96.50 659 LEU A CA 1
ATOM 5215 C C . LEU A 1 659 ? 26.615 4.597 -2.141 1.00 96.50 659 LEU A C 1
ATOM 5217 O O . LEU A 1 659 ? 26.559 3.791 -1.217 1.00 96.50 659 LEU A O 1
ATOM 5221 N N . VAL A 1 660 ? 25.656 5.504 -2.343 1.00 97.12 660 VAL A N 1
ATOM 5222 C CA . VAL A 1 660 ? 24.568 5.720 -1.375 1.00 97.12 660 VAL A CA 1
ATOM 5223 C C . VAL A 1 660 ? 23.446 4.699 -1.544 1.00 97.12 660 VAL A C 1
ATOM 5225 O O . VAL A 1 660 ? 23.048 4.052 -0.574 1.00 97.12 660 VAL A O 1
ATOM 5228 N N . TYR A 1 661 ? 22.923 4.544 -2.760 1.00 93.88 661 TYR A N 1
ATOM 5229 C CA . TYR A 1 661 ? 21.786 3.672 -3.045 1.00 93.88 661 TYR A CA 1
ATOM 5230 C C . TYR A 1 661 ? 21.979 2.224 -2.545 1.00 93.88 661 TYR A C 1
ATOM 5232 O O . TYR A 1 661 ? 21.050 1.705 -1.920 1.00 93.88 661 TYR A O 1
ATOM 5240 N N . PRO A 1 662 ? 23.148 1.566 -2.713 1.00 93.56 662 PRO A N 1
ATOM 5241 C CA . PRO A 1 662 ? 23.375 0.225 -2.174 1.00 93.56 662 PRO A CA 1
ATOM 5242 C C . PRO A 1 662 ? 23.261 0.159 -0.645 1.00 93.56 662 PRO A C 1
ATOM 5244 O O . PRO A 1 662 ? 22.655 -0.773 -0.113 1.00 93.56 662 PRO A O 1
ATOM 5247 N N . GLU A 1 663 ? 23.795 1.154 0.063 1.00 95.38 663 GLU A N 1
ATOM 5248 C CA . GLU A 1 663 ? 23.769 1.227 1.529 1.00 95.38 663 GLU A CA 1
ATOM 5249 C C . GLU A 1 663 ? 22.363 1.514 2.070 1.00 95.38 663 GLU A C 1
ATOM 5251 O O . GLU A 1 663 ? 21.941 0.931 3.074 1.00 95.38 663 GLU A O 1
ATOM 5256 N N . PHE A 1 664 ? 21.612 2.379 1.384 1.00 91.62 664 PHE A N 1
ATOM 5257 C CA . PHE A 1 664 ? 20.225 2.707 1.726 1.00 91.62 664 PHE A CA 1
ATOM 5258 C C . PHE A 1 664 ? 19.294 1.520 1.455 1.00 91.62 664 PHE A C 1
ATOM 5260 O O . PHE A 1 664 ? 18.452 1.185 2.292 1.00 91.62 664 PHE A O 1
ATOM 5267 N N . LYS A 1 665 ? 19.506 0.807 0.342 1.00 81.25 665 LYS A N 1
ATOM 5268 C CA . LYS A 1 665 ? 18.760 -0.408 -0.004 1.00 81.25 665 LYS A CA 1
ATOM 5269 C C . LYS A 1 665 ? 18.933 -1.509 1.043 1.00 81.25 665 LYS A C 1
ATOM 5271 O O . LYS A 1 665 ? 17.943 -2.124 1.428 1.00 81.25 665 LYS A O 1
ATOM 5276 N N . GLN A 1 666 ? 20.153 -1.729 1.542 1.00 77.12 666 GLN A N 1
ATOM 5277 C CA . GLN A 1 666 ? 20.413 -2.703 2.616 1.00 77.12 666 GLN A CA 1
ATOM 5278 C C . GLN A 1 666 ? 19.660 -2.376 3.914 1.00 77.12 666 GLN A C 1
ATOM 5280 O O . GLN A 1 666 ? 19.289 -3.280 4.659 1.00 77.12 666 GLN A O 1
ATOM 5285 N N . ARG A 1 667 ? 19.399 -1.090 4.161 1.00 84.56 667 ARG A N 1
ATOM 5286 C CA . ARG A 1 667 ? 18.671 -0.585 5.333 1.00 84.56 667 ARG A CA 1
ATOM 5287 C C . ARG A 1 667 ? 17.159 -0.469 5.111 1.00 84.56 667 ARG A C 1
ATOM 5289 O O . ARG A 1 667 ? 16.444 -0.079 6.028 1.00 84.56 667 ARG A O 1
ATOM 5296 N N . GLY A 1 668 ? 16.662 -0.800 3.916 1.00 76.06 668 GLY A N 1
ATOM 5297 C CA . GLY A 1 668 ? 15.241 -0.697 3.575 1.00 76.06 668 GLY A CA 1
ATOM 5298 C C . GLY A 1 668 ? 14.718 0.743 3.520 1.00 76.06 668 GLY A C 1
ATOM 5299 O O . GLY A 1 668 ? 13.539 0.972 3.795 1.00 76.06 668 GLY A O 1
ATOM 5300 N N . ILE A 1 669 ? 15.581 1.711 3.195 1.00 84.56 669 ILE A N 1
ATOM 5301 C CA . ILE A 1 669 ? 15.239 3.138 3.101 1.00 84.56 669 ILE A CA 1
ATOM 5302 C C . ILE A 1 669 ? 15.503 3.685 1.692 1.00 84.56 669 ILE A C 1
ATOM 5304 O O . ILE A 1 669 ? 16.238 3.095 0.901 1.00 84.56 669 ILE A O 1
ATOM 5308 N N . THR A 1 670 ? 14.912 4.838 1.386 1.00 85.50 670 THR A N 1
ATOM 5309 C CA . THR A 1 670 ? 15.057 5.548 0.108 1.00 85.50 670 THR A CA 1
ATOM 5310 C C . THR A 1 670 ? 15.452 7.009 0.338 1.00 85.50 670 THR A C 1
ATOM 5312 O O . THR A 1 670 ? 15.256 7.558 1.425 1.00 85.50 670 THR A O 1
ATOM 5315 N N . GLY A 1 671 ? 16.052 7.631 -0.679 1.00 93.06 671 GLY A N 1
ATOM 5316 C CA . GLY A 1 671 ? 16.410 9.051 -0.701 1.00 93.06 671 GLY A CA 1
ATOM 5317 C C . GLY A 1 671 ? 15.714 9.813 -1.830 1.00 93.06 671 GLY A C 1
ATOM 5318 O O . GLY A 1 671 ? 14.838 9.290 -2.521 1.00 93.06 671 GLY A O 1
ATOM 5319 N N . THR A 1 672 ? 16.081 11.079 -2.013 1.00 98.56 672 THR A N 1
ATOM 5320 C CA . THR A 1 672 ? 15.606 11.918 -3.126 1.00 98.56 672 THR A CA 1
ATOM 5321 C C . THR A 1 672 ? 16.772 12.653 -3.771 1.00 98.56 672 THR A C 1
ATOM 5323 O O . THR A 1 672 ? 17.439 13.422 -3.091 1.00 98.56 672 THR A O 1
ATOM 5326 N N . SER A 1 673 ? 16.991 12.476 -5.069 1.00 98.56 673 SER A N 1
ATOM 5327 C CA . SER A 1 673 ? 18.020 13.201 -5.818 1.00 98.56 673 SER A CA 1
ATOM 5328 C C . SER A 1 673 ? 17.402 14.354 -6.615 1.00 98.56 673 SER A C 1
ATOM 5330 O O . SER A 1 673 ? 16.460 14.153 -7.382 1.00 98.56 673 SER A O 1
ATOM 5332 N N . TYR A 1 674 ? 17.928 15.564 -6.443 1.00 98.50 674 TYR A N 1
ATOM 5333 C CA . TYR A 1 674 ? 17.573 16.757 -7.206 1.00 98.50 674 TYR A CA 1
ATOM 5334 C C . TYR A 1 674 ? 18.520 16.903 -8.400 1.00 98.50 674 TYR A C 1
ATOM 5336 O O . TYR A 1 674 ? 19.725 17.096 -8.251 1.00 98.50 674 TYR A O 1
ATOM 5344 N N . ILE A 1 675 ? 17.962 16.802 -9.603 1.00 97.94 675 ILE A N 1
ATOM 5345 C CA . ILE A 1 675 ? 18.716 16.629 -10.839 1.00 97.94 675 ILE A CA 1
ATOM 5346 C C . ILE A 1 675 ? 18.954 17.964 -11.526 1.00 97.94 675 ILE A C 1
ATOM 5348 O O . ILE A 1 675 ? 18.017 18.675 -11.903 1.00 97.94 675 ILE A O 1
ATOM 5352 N N . TRP A 1 676 ? 20.235 18.259 -11.723 1.00 96.25 676 TRP A N 1
ATOM 5353 C CA . TRP A 1 676 ? 20.714 19.257 -12.664 1.00 96.25 676 TRP A CA 1
ATOM 5354 C C . TRP A 1 676 ? 20.773 18.602 -14.056 1.00 96.25 676 TRP A C 1
ATOM 5356 O O . TRP A 1 676 ? 21.695 17.843 -14.355 1.00 96.25 676 TRP A O 1
ATOM 5366 N N . THR A 1 677 ? 19.780 18.869 -14.913 1.00 93.06 677 THR A N 1
ATOM 5367 C CA . THR A 1 677 ? 19.583 18.072 -16.140 1.00 93.06 677 THR A CA 1
ATOM 5368 C C . THR A 1 677 ? 20.657 18.266 -17.211 1.00 93.06 677 THR A C 1
ATOM 5370 O O . THR A 1 677 ? 21.011 17.275 -17.843 1.00 93.06 677 THR A O 1
ATOM 5373 N N . ASP A 1 678 ? 21.241 19.461 -17.379 1.00 94.44 678 ASP A N 1
ATOM 5374 C CA . ASP A 1 678 ? 22.358 19.653 -18.324 1.00 94.44 678 ASP A CA 1
ATOM 5375 C C . ASP A 1 678 ? 23.613 18.882 -17.883 1.00 94.44 678 ASP A C 1
ATOM 5377 O O . ASP A 1 678 ? 24.309 18.269 -18.694 1.00 94.44 678 ASP A O 1
ATOM 5381 N N . ARG A 1 679 ? 23.866 18.814 -16.570 1.00 93.44 679 ARG A N 1
ATOM 5382 C CA . ARG A 1 679 ? 24.962 18.008 -16.021 1.00 93.44 679 ARG A CA 1
ATOM 5383 C C . ARG A 1 679 ? 24.759 16.515 -16.304 1.00 93.44 679 ARG A C 1
ATOM 5385 O O . ARG A 1 679 ? 25.737 15.849 -16.634 1.00 93.44 679 ARG A O 1
ATOM 5392 N N . THR A 1 680 ? 23.531 16.001 -16.218 1.00 90.69 680 THR A N 1
ATOM 5393 C CA . THR A 1 680 ? 23.200 14.609 -16.583 1.00 90.69 680 THR A CA 1
ATOM 5394 C C . THR A 1 680 ? 23.567 14.277 -18.033 1.00 90.69 680 THR A C 1
ATOM 5396 O O . THR A 1 680 ? 24.047 13.175 -18.293 1.00 90.69 680 THR A O 1
ATOM 5399 N N . ASP A 1 681 ? 23.408 15.217 -18.968 1.00 83.31 681 ASP A N 1
ATOM 5400 C CA . ASP A 1 681 ? 23.783 15.003 -20.373 1.00 83.31 681 ASP A CA 1
ATOM 5401 C C . ASP A 1 681 ? 25.295 15.155 -20.620 1.00 83.31 681 ASP A C 1
ATOM 5403 O O . ASP A 1 681 ? 25.864 14.466 -21.469 1.00 83.31 681 ASP A O 1
ATOM 5407 N N . ASN A 1 682 ? 25.950 16.073 -19.900 1.00 87.50 682 ASN A N 1
ATOM 5408 C CA . ASN A 1 682 ? 27.259 16.598 -20.304 1.00 87.50 682 ASN A CA 1
ATOM 5409 C C . ASN A 1 682 ? 28.424 16.248 -19.364 1.00 87.50 682 ASN A C 1
ATOM 5411 O O . ASN A 1 682 ? 29.581 16.523 -19.698 1.00 87.50 682 ASN A O 1
ATOM 5415 N N . TYR A 1 683 ? 28.171 15.649 -18.197 1.00 90.69 683 TYR A N 1
ATOM 5416 C CA . TYR A 1 683 ? 29.209 15.357 -17.207 1.00 90.69 683 TYR A CA 1
ATOM 5417 C C . TYR A 1 683 ? 29.273 13.872 -16.843 1.00 90.69 683 TYR A C 1
ATOM 5419 O O . TYR A 1 683 ? 28.372 13.320 -16.225 1.00 90.69 683 TYR A O 1
ATOM 5427 N N . ALA A 1 684 ? 30.413 13.234 -17.123 1.00 84.75 684 ALA A N 1
ATOM 5428 C CA . ALA A 1 684 ? 30.619 11.806 -16.857 1.00 84.75 684 ALA A CA 1
ATOM 5429 C C . ALA A 1 684 ? 30.535 11.410 -15.366 1.00 84.75 684 ALA A C 1
ATOM 5431 O O . ALA A 1 684 ? 30.326 10.242 -15.051 1.00 84.75 684 ALA A O 1
ATOM 5432 N N . GLY A 1 685 ? 30.721 12.365 -14.446 1.00 88.62 685 GLY A N 1
ATOM 5433 C CA . GLY A 1 685 ? 30.568 12.142 -13.004 1.00 88.62 685 GLY A CA 1
ATOM 5434 C C . GLY A 1 685 ? 29.130 12.296 -12.492 1.00 88.62 685 GLY A C 1
ATOM 5435 O O . GLY A 1 685 ? 28.917 12.236 -11.279 1.00 88.62 685 GLY A O 1
ATOM 5436 N N . ALA A 1 686 ? 28.164 12.529 -13.382 1.00 94.31 686 ALA A N 1
ATOM 5437 C CA . ALA A 1 686 ? 26.741 12.573 -13.073 1.00 94.31 686 ALA A CA 1
ATOM 5438 C C . ALA A 1 686 ? 26.073 11.215 -13.315 1.00 94.31 686 ALA A C 1
ATOM 5440 O O . ALA A 1 686 ? 26.591 10.358 -14.038 1.00 94.31 686 ALA A O 1
ATOM 5441 N N . MET A 1 687 ? 24.902 11.036 -12.714 1.00 95.31 687 MET A N 1
ATOM 5442 C CA . MET A 1 687 ? 23.974 9.983 -13.111 1.00 95.31 687 MET A CA 1
ATOM 5443 C C . MET A 1 687 ? 23.434 10.285 -14.505 1.00 95.31 687 MET A C 1
ATOM 5445 O O . MET A 1 687 ? 22.974 11.401 -14.767 1.00 95.31 687 MET A O 1
ATOM 5449 N N . ASN A 1 688 ? 23.489 9.285 -15.382 1.00 87.06 688 ASN A N 1
ATOM 5450 C CA . ASN A 1 688 ? 22.869 9.360 -16.701 1.00 87.06 688 ASN A CA 1
ATOM 5451 C C . ASN A 1 688 ? 21.354 9.052 -16.598 1.00 87.06 688 ASN A C 1
ATOM 5453 O O . ASN A 1 688 ? 20.889 8.615 -15.544 1.00 87.06 688 ASN A O 1
ATOM 5457 N N . PRO A 1 689 ? 20.561 9.245 -17.666 1.00 84.25 689 PRO A N 1
ATOM 5458 C CA . PRO A 1 689 ? 19.124 8.971 -17.621 1.00 84.25 689 PRO A CA 1
ATOM 5459 C C . PRO A 1 689 ? 18.755 7.547 -17.172 1.00 84.25 689 PRO A C 1
ATOM 5461 O O . PRO A 1 689 ? 17.805 7.389 -16.408 1.00 84.25 689 PRO A O 1
ATOM 5464 N N . ASP A 1 690 ? 19.521 6.524 -17.561 1.00 81.31 690 ASP A N 1
ATOM 5465 C CA . ASP A 1 690 ? 19.269 5.135 -17.150 1.00 81.31 690 ASP A CA 1
ATOM 5466 C C . ASP A 1 690 ? 19.476 4.940 -15.637 1.00 81.31 690 ASP A C 1
ATOM 5468 O O . ASP A 1 690 ? 18.677 4.269 -14.979 1.00 81.31 690 ASP A O 1
ATOM 5472 N N . ASP A 1 691 ? 20.506 5.574 -15.067 1.00 85.56 691 ASP A N 1
ATOM 5473 C CA . ASP A 1 691 ? 20.767 5.599 -13.625 1.00 85.56 691 ASP A CA 1
ATOM 5474 C C . ASP A 1 691 ? 19.575 6.243 -12.880 1.00 85.56 691 ASP A C 1
ATOM 5476 O O . ASP A 1 691 ? 19.087 5.699 -11.884 1.00 85.56 691 ASP A O 1
ATOM 5480 N N . LEU A 1 692 ? 19.045 7.360 -13.401 1.00 79.88 692 LEU A N 1
ATOM 5481 C CA . LEU A 1 692 ? 17.888 8.063 -12.827 1.00 79.88 692 LEU A CA 1
ATOM 5482 C C . LEU A 1 692 ? 16.601 7.225 -12.885 1.00 79.88 692 LEU A C 1
ATOM 5484 O O . LEU A 1 692 ? 15.871 7.146 -11.893 1.00 79.88 692 LEU A O 1
ATOM 5488 N N . ILE A 1 693 ? 16.326 6.570 -14.019 1.00 70.38 693 ILE A N 1
ATOM 5489 C CA . ILE A 1 693 ? 15.179 5.661 -14.178 1.00 70.38 693 ILE A CA 1
ATOM 5490 C C . ILE A 1 693 ? 15.300 4.491 -13.204 1.00 70.38 693 ILE A C 1
ATOM 5492 O O . ILE A 1 693 ? 14.334 4.170 -12.508 1.00 70.38 693 ILE A O 1
ATOM 5496 N N . LYS A 1 694 ? 16.488 3.884 -13.100 1.00 71.38 694 LYS A N 1
ATOM 5497 C CA . LYS A 1 694 ? 16.750 2.782 -12.168 1.00 71.38 694 LYS A CA 1
ATOM 5498 C C . LYS A 1 694 ? 16.453 3.189 -10.728 1.00 71.38 694 LYS A C 1
ATOM 5500 O O . LYS A 1 694 ? 15.785 2.438 -10.014 1.00 71.38 694 LYS A O 1
ATOM 5505 N N . LEU A 1 695 ? 16.903 4.370 -10.304 1.00 68.56 695 LEU A N 1
ATOM 5506 C CA . LEU A 1 695 ? 16.593 4.895 -8.976 1.00 68.56 695 LEU A CA 1
ATOM 5507 C C . LEU A 1 695 ? 15.083 5.140 -8.799 1.00 68.56 695 LEU A C 1
ATOM 5509 O O . LEU A 1 695 ? 14.514 4.648 -7.820 1.00 68.56 695 LEU A O 1
ATOM 5513 N N . LYS A 1 696 ? 14.403 5.799 -9.752 1.00 74.31 696 LYS A N 1
ATOM 5514 C CA . LYS A 1 696 ? 12.949 6.067 -9.666 1.00 74.31 696 LYS A CA 1
ATOM 5515 C C . LYS A 1 696 ? 12.123 4.780 -9.573 1.00 74.31 696 LYS A C 1
ATOM 5517 O O . LYS A 1 696 ? 11.219 4.701 -8.744 1.00 74.31 696 LYS A O 1
ATOM 5522 N N . LEU A 1 697 ? 12.456 3.753 -10.360 1.00 56.22 697 LEU A N 1
ATOM 5523 C CA . LEU A 1 697 ? 11.790 2.442 -10.317 1.00 56.22 697 LEU A CA 1
ATOM 5524 C C . LEU A 1 697 ? 11.979 1.719 -8.975 1.00 56.22 697 LEU A C 1
ATOM 5526 O O . LEU A 1 697 ? 11.126 0.934 -8.574 1.00 56.22 697 LEU A O 1
ATOM 5530 N N . ASN A 1 698 ? 13.060 2.016 -8.252 1.00 59.28 698 ASN A N 1
ATOM 5531 C CA . ASN A 1 698 ? 13.333 1.473 -6.921 1.00 59.28 698 ASN A CA 1
ATOM 5532 C C . ASN A 1 698 ? 12.811 2.373 -5.783 1.00 59.28 698 ASN A C 1
ATOM 5534 O O . ASN A 1 698 ? 13.253 2.245 -4.641 1.00 59.28 698 ASN A O 1
ATOM 5538 N N . GLY A 1 699 ? 11.876 3.281 -6.082 1.00 69.50 699 GLY A N 1
ATOM 5539 C CA . GLY A 1 699 ? 11.223 4.134 -5.088 1.00 69.50 699 GLY A CA 1
ATOM 5540 C C . GLY A 1 699 ? 12.055 5.333 -4.627 1.00 69.50 699 GLY A C 1
ATOM 5541 O O . GLY A 1 699 ? 11.697 5.964 -3.635 1.00 69.50 699 GLY A O 1
ATOM 5542 N N . TRP A 1 700 ? 13.155 5.658 -5.314 1.00 89.31 700 TRP A N 1
ATOM 5543 C CA . TRP A 1 700 ? 13.935 6.872 -5.060 1.00 89.31 700 TRP A CA 1
ATOM 5544 C C . TRP A 1 700 ? 13.232 8.101 -5.656 1.00 89.31 700 TRP A C 1
ATOM 5546 O O . TRP A 1 700 ? 12.695 8.043 -6.764 1.00 89.31 700 TRP A O 1
ATOM 5556 N N . GLY A 1 701 ? 13.248 9.233 -4.954 1.00 88.94 701 GLY A N 1
ATOM 5557 C CA . GLY A 1 701 ? 12.742 10.498 -5.499 1.00 88.94 701 GLY A CA 1
ATOM 5558 C C . GLY A 1 701 ? 13.703 11.062 -6.550 1.00 88.94 701 GLY A C 1
ATOM 5559 O O . GLY A 1 701 ? 14.906 11.077 -6.308 1.00 88.94 701 GLY A O 1
ATOM 5560 N N . ILE A 1 702 ? 13.197 11.534 -7.691 1.00 96.19 702 ILE A N 1
ATOM 5561 C CA . ILE A 1 702 ? 14.004 12.150 -8.760 1.00 96.19 702 ILE A CA 1
ATOM 5562 C C . ILE A 1 702 ? 13.347 13.479 -9.116 1.00 96.19 702 ILE A C 1
ATOM 5564 O O . ILE A 1 702 ? 12.291 13.505 -9.744 1.00 96.19 702 ILE A O 1
ATOM 5568 N N . GLU A 1 703 ? 13.960 14.570 -8.667 1.00 98.06 703 GLU A N 1
ATOM 5569 C CA . GLU A 1 703 ? 13.329 15.885 -8.558 1.00 98.06 703 GLU A CA 1
ATOM 5570 C C . GLU A 1 703 ? 14.156 16.987 -9.237 1.00 98.06 703 GLU A C 1
ATOM 5572 O O . GLU A 1 703 ? 15.215 16.742 -9.804 1.00 98.06 703 GLU A O 1
ATOM 5577 N N . CYS A 1 704 ? 13.666 18.225 -9.242 1.00 98.00 704 CYS A N 1
ATOM 5578 C CA . CYS A 1 704 ? 14.200 19.305 -10.075 1.00 98.00 704 CYS A CA 1
ATOM 5579 C C . CYS A 1 704 ? 15.320 20.110 -9.392 1.00 98.00 704 CYS A C 1
ATOM 5581 O O . CYS A 1 704 ? 15.080 20.698 -8.335 1.00 98.00 704 CYS A O 1
ATOM 5583 N N . HIS A 1 705 ? 16.470 20.296 -10.053 1.00 97.75 705 HIS A N 1
ATOM 5584 C CA . HIS A 1 705 ? 17.520 21.244 -9.638 1.00 97.75 705 HIS A CA 1
ATOM 5585 C C . HIS A 1 705 ? 17.861 22.305 -10.701 1.00 97.75 705 HIS A C 1
ATOM 5587 O O . HIS A 1 705 ? 18.983 22.796 -10.765 1.00 97.75 705 HIS A O 1
ATOM 5593 N N . THR A 1 706 ? 16.874 22.702 -11.517 1.00 96.94 706 THR A N 1
ATOM 5594 C CA . THR A 1 706 ? 17.032 23.515 -12.749 1.00 96.94 706 THR A CA 1
ATOM 5595 C C . THR A 1 706 ? 17.836 22.811 -13.846 1.00 96.94 706 THR A C 1
ATOM 5597 O O . THR A 1 706 ? 18.420 21.750 -13.627 1.00 96.94 706 THR A O 1
ATOM 5600 N N . ARG A 1 707 ? 17.834 23.388 -15.052 1.00 96.44 707 ARG A N 1
ATOM 5601 C CA . ARG A 1 707 ? 18.569 22.826 -16.181 1.00 96.44 707 ARG A CA 1
ATOM 5602 C C . ARG A 1 707 ? 20.036 23.206 -16.149 1.00 96.44 707 ARG A C 1
ATOM 5604 O O . ARG A 1 707 ? 20.862 22.337 -16.365 1.00 96.44 707 ARG A O 1
ATOM 5611 N N . ASP A 1 708 ? 20.345 24.467 -15.862 1.00 96.00 708 ASP A N 1
ATOM 5612 C CA . ASP A 1 708 ? 21.700 25.017 -16.003 1.00 96.00 708 ASP A CA 1
ATOM 5613 C C . ASP A 1 708 ? 22.334 25.402 -14.656 1.00 96.00 708 ASP A C 1
ATOM 5615 O O . ASP A 1 708 ? 23.388 26.035 -14.616 1.00 96.00 708 ASP A O 1
ATOM 5619 N N . HIS A 1 709 ? 21.688 25.039 -13.540 1.00 96.44 709 HIS A N 1
ATOM 5620 C CA . HIS A 1 709 ? 22.155 25.317 -12.178 1.00 96.44 709 HIS A CA 1
ATOM 5621 C C . HIS A 1 709 ? 22.418 26.820 -11.947 1.00 96.44 709 HIS A C 1
ATOM 5623 O O . HIS A 1 709 ? 23.436 27.241 -11.392 1.00 96.44 709 HIS A O 1
ATOM 5629 N N . LEU A 1 710 ? 21.488 27.663 -12.410 1.00 96.38 710 LEU A N 1
ATOM 5630 C CA . LEU A 1 710 ? 21.594 29.122 -12.342 1.00 96.38 710 LEU A CA 1
ATOM 5631 C C . LEU A 1 710 ? 21.014 29.694 -11.044 1.00 96.38 710 LEU A C 1
ATOM 5633 O O . LEU A 1 710 ? 20.092 29.152 -10.434 1.00 96.38 710 LEU A O 1
ATOM 5637 N N . ARG A 1 711 ? 21.533 30.858 -10.641 1.00 97.00 711 ARG A N 1
ATOM 5638 C CA . ARG A 1 711 ? 21.045 31.620 -9.485 1.00 97.00 711 ARG A CA 1
ATOM 5639 C C . ARG A 1 711 ? 19.702 32.272 -9.815 1.00 97.00 711 ARG A C 1
ATOM 5641 O O . ARG A 1 711 ? 19.675 33.384 -10.327 1.00 97.00 711 ARG A O 1
ATOM 5648 N N . LEU A 1 712 ? 18.589 31.619 -9.477 1.00 96.31 712 LEU A N 1
ATOM 5649 C CA . LEU A 1 712 ? 17.253 32.077 -9.891 1.00 96.31 712 LEU A CA 1
ATOM 5650 C C . LEU A 1 712 ? 16.903 33.509 -9.442 1.00 96.31 712 LEU A C 1
ATOM 5652 O O . LEU A 1 712 ? 16.163 34.195 -10.141 1.00 96.31 712 LEU A O 1
ATOM 5656 N N . ALA A 1 713 ? 17.446 34.004 -8.323 1.00 95.50 713 ALA A N 1
ATOM 5657 C CA . ALA A 1 713 ? 17.222 35.392 -7.897 1.00 95.50 713 ALA A CA 1
ATOM 5658 C C . ALA A 1 713 ? 17.795 36.448 -8.862 1.00 95.50 713 ALA A C 1
ATOM 5660 O O . ALA A 1 713 ? 17.314 37.582 -8.862 1.00 95.50 713 ALA A O 1
ATOM 5661 N N . GLU A 1 714 ? 18.794 36.082 -9.667 1.00 97.31 714 GLU A N 1
ATOM 5662 C CA . GLU A 1 714 ? 19.471 36.956 -10.634 1.00 97.31 714 GLU A CA 1
ATOM 5663 C C . GLU A 1 714 ? 18.816 36.912 -12.023 1.00 97.31 714 GLU A C 1
ATOM 5665 O O . GLU A 1 714 ? 19.127 37.743 -12.871 1.00 97.31 714 GLU A O 1
ATOM 5670 N N . LEU A 1 715 ? 17.889 35.974 -12.239 1.00 97.38 715 LEU A N 1
ATOM 5671 C CA . LEU A 1 715 ? 17.189 35.782 -13.504 1.00 97.38 715 LEU A CA 1
ATOM 5672 C C . LEU A 1 715 ? 15.885 36.590 -13.570 1.00 97.38 715 LEU A C 1
ATOM 5674 O O . LEU A 1 715 ? 15.178 36.780 -12.565 1.00 97.38 715 LEU A O 1
ATOM 5678 N N . SER A 1 716 ? 15.533 37.018 -14.781 1.00 97.12 716 SER A N 1
ATOM 5679 C CA . SER A 1 716 ? 14.202 37.531 -15.115 1.00 97.12 716 SER A CA 1
ATOM 5680 C C . SER A 1 716 ? 13.137 36.431 -15.035 1.00 97.12 716 SER A C 1
ATOM 5682 O O . SER A 1 716 ? 13.446 35.243 -15.073 1.00 97.12 716 SER A O 1
ATOM 5684 N N . ASP A 1 717 ? 11.860 36.811 -14.936 1.00 97.12 717 ASP A N 1
ATOM 5685 C CA . ASP A 1 717 ? 10.749 35.846 -14.865 1.00 97.12 717 ASP A CA 1
ATOM 5686 C C . ASP A 1 717 ? 10.744 34.888 -16.065 1.00 97.12 717 ASP A C 1
ATOM 5688 O O . ASP A 1 717 ? 10.542 33.685 -15.906 1.00 97.12 717 ASP A O 1
ATOM 5692 N N . GLN A 1 718 ? 11.024 35.419 -17.260 1.00 94.69 718 GLN A N 1
ATOM 5693 C CA . GLN A 1 718 ? 11.096 34.634 -18.488 1.00 94.69 718 GLN A CA 1
ATOM 5694 C C . GLN A 1 718 ? 12.226 33.597 -18.432 1.00 94.69 718 GLN A C 1
ATOM 5696 O O . GLN A 1 718 ? 11.980 32.429 -18.712 1.00 94.69 718 GLN A O 1
ATOM 5701 N N . GLU A 1 719 ? 13.430 33.990 -18.015 1.00 97.31 719 GLU A N 1
ATOM 5702 C CA . GLU A 1 719 ? 14.570 33.068 -17.901 1.00 97.31 719 GLU A CA 1
ATOM 5703 C C . GLU A 1 719 ? 14.306 31.966 -16.862 1.00 97.31 719 GLU A C 1
ATOM 5705 O O . GLU A 1 719 ? 14.672 30.810 -17.071 1.00 97.31 719 GLU A O 1
ATOM 5710 N N . ILE A 1 720 ? 13.615 32.283 -15.760 1.00 97.12 720 ILE A N 1
ATOM 5711 C CA . ILE A 1 720 ? 13.208 31.274 -14.771 1.00 97.12 720 ILE A CA 1
ATOM 5712 C C . ILE A 1 720 ? 12.218 30.281 -15.401 1.00 97.12 720 ILE A C 1
ATOM 5714 O O . ILE A 1 720 ? 12.380 29.070 -15.240 1.00 97.12 720 ILE A O 1
ATOM 5718 N N . HIS A 1 721 ? 11.211 30.760 -16.137 1.00 96.62 721 HIS A N 1
ATOM 5719 C CA . HIS A 1 721 ? 10.278 29.885 -16.852 1.00 96.62 721 HIS A CA 1
ATOM 5720 C C . HIS A 1 721 ? 10.988 28.984 -17.866 1.00 96.62 721 HIS A C 1
ATOM 5722 O O . HIS A 1 721 ? 10.699 27.787 -17.914 1.00 96.62 721 HIS A O 1
ATOM 5728 N N . GLU A 1 722 ? 11.936 29.531 -18.626 1.00 93.75 722 GLU A N 1
ATOM 5729 C CA . GLU A 1 722 ? 12.736 28.782 -19.598 1.00 93.75 722 GLU A CA 1
ATOM 5730 C C . GLU A 1 722 ? 13.529 27.654 -18.919 1.00 93.75 722 GLU A C 1
ATOM 5732 O O . GLU A 1 722 ? 13.502 26.524 -19.407 1.00 93.75 722 GLU A O 1
ATOM 5737 N N . GLN A 1 723 ? 14.125 27.897 -17.743 1.00 97.00 723 GLN A N 1
ATOM 5738 C CA . GLN A 1 723 ? 14.793 26.846 -16.961 1.00 97.00 723 GLN A CA 1
ATOM 5739 C C . GLN A 1 723 ? 13.845 25.686 -16.611 1.00 97.00 723 GLN A C 1
ATOM 5741 O O . GLN A 1 723 ? 14.187 24.524 -16.828 1.00 97.00 723 GLN A O 1
ATOM 5746 N N . PHE A 1 724 ? 12.643 25.966 -16.092 1.00 96.75 724 PHE A N 1
ATOM 5747 C CA . PHE A 1 724 ? 11.702 24.907 -15.692 1.00 96.75 724 PHE A CA 1
ATOM 5748 C C . PHE A 1 724 ? 11.075 24.171 -16.878 1.00 96.75 724 PHE A C 1
ATOM 5750 O O . PHE A 1 724 ? 10.887 22.953 -16.812 1.00 96.75 724 PHE A O 1
ATOM 5757 N N . GLN A 1 725 ? 10.770 24.884 -17.962 1.00 95.88 725 GLN A N 1
ATOM 5758 C CA . GLN A 1 725 ? 10.277 24.282 -19.201 1.00 95.88 725 GLN A CA 1
ATOM 5759 C C . GLN A 1 725 ? 11.320 23.345 -19.807 1.00 95.88 725 GLN A C 1
ATOM 5761 O O . GLN A 1 725 ? 10.978 22.242 -20.230 1.00 95.88 725 GLN A O 1
ATOM 5766 N N . ALA A 1 726 ? 12.588 23.750 -19.793 1.00 88.31 726 ALA A N 1
ATOM 5767 C CA . ALA A 1 726 ? 13.665 22.938 -20.324 1.00 88.31 726 ALA A CA 1
ATOM 5768 C C . ALA A 1 726 ? 13.936 21.699 -19.447 1.00 88.31 726 ALA A C 1
ATOM 5770 O O . ALA A 1 726 ? 14.130 20.619 -19.995 1.00 88.31 726 ALA A O 1
ATOM 5771 N N . VAL A 1 727 ? 13.831 21.802 -18.112 1.00 94.88 727 VAL A N 1
ATOM 5772 C CA . VAL A 1 727 ? 13.849 20.616 -17.228 1.00 94.88 727 VAL A CA 1
ATOM 5773 C C . VAL A 1 727 ? 12.700 19.661 -17.545 1.00 94.88 727 VAL A C 1
ATOM 5775 O O . VAL A 1 727 ? 12.916 18.455 -17.601 1.00 94.88 727 VAL A O 1
ATOM 5778 N N . ASN A 1 728 ? 11.479 20.168 -17.753 1.00 92.38 728 ASN A N 1
ATOM 5779 C CA . ASN A 1 728 ? 10.338 19.312 -18.095 1.00 92.38 728 ASN A CA 1
ATOM 5780 C C . ASN A 1 728 ? 10.594 18.548 -19.405 1.00 92.38 728 ASN A C 1
ATOM 5782 O O . ASN A 1 728 ? 10.376 17.342 -19.459 1.00 92.38 728 ASN A O 1
ATOM 5786 N N . GLN A 1 729 ? 11.121 19.235 -20.423 1.00 80.88 729 GLN A N 1
ATOM 5787 C CA . GLN A 1 729 ? 11.500 18.619 -21.698 1.00 80.88 729 GLN A CA 1
ATOM 5788 C C . GLN A 1 729 ? 12.610 17.574 -21.532 1.00 80.88 729 GLN A C 1
ATOM 5790 O O . GLN A 1 729 ? 12.570 16.535 -22.189 1.00 80.88 729 GLN A O 1
ATOM 5795 N N . ASP A 1 730 ? 13.592 17.823 -20.661 1.00 81.06 730 ASP A N 1
ATOM 5796 C CA . ASP A 1 730 ? 14.655 16.858 -20.378 1.00 81.06 730 ASP A CA 1
ATOM 5797 C C . ASP A 1 730 ? 14.098 15.617 -19.662 1.00 81.06 730 ASP A C 1
ATOM 5799 O O . ASP A 1 730 ? 14.367 14.505 -20.100 1.00 81.06 730 ASP A O 1
ATOM 5803 N N . PHE A 1 731 ? 13.251 15.777 -18.638 1.00 87.00 731 PHE A N 1
ATOM 5804 C CA . PHE A 1 731 ? 12.607 14.645 -17.953 1.00 87.00 731 PHE A CA 1
ATOM 5805 C C . PHE A 1 731 ? 11.717 13.824 -18.898 1.00 87.00 731 PHE A C 1
ATOM 5807 O O . PHE A 1 731 ? 11.805 12.596 -18.900 1.00 87.00 731 PHE A O 1
ATOM 5814 N N . GLU A 1 732 ? 10.932 14.479 -19.759 1.00 73.75 732 GLU A N 1
ATOM 5815 C CA . GLU A 1 732 ? 10.160 13.805 -20.812 1.00 73.75 732 GLU A CA 1
ATOM 5816 C C . GLU A 1 732 ? 11.073 13.043 -21.784 1.00 73.75 732 GLU A C 1
ATOM 5818 O O . GLU A 1 732 ? 10.792 11.891 -22.123 1.00 73.75 732 GLU A O 1
ATOM 5823 N N . ARG A 1 733 ? 12.197 13.647 -22.199 1.00 86.19 733 ARG A N 1
ATOM 5824 C CA . ARG A 1 733 ? 13.202 13.003 -23.061 1.00 86.19 733 ARG A CA 1
ATOM 5825 C C . ARG A 1 733 ? 13.846 11.794 -22.383 1.00 86.19 733 ARG A C 1
ATOM 5827 O O . ARG A 1 733 ? 14.118 10.806 -23.061 1.00 86.19 733 ARG A O 1
ATOM 5834 N N . TYR A 1 734 ? 14.071 11.866 -21.075 1.00 76.69 734 TYR A N 1
ATOM 5835 C CA . TYR A 1 734 ? 14.589 10.767 -20.261 1.00 76.69 734 TYR A CA 1
ATOM 5836 C C . TYR A 1 734 ? 13.544 9.673 -20.006 1.00 76.69 734 TYR A C 1
ATOM 5838 O O . TYR A 1 734 ? 13.904 8.605 -19.531 1.00 76.69 734 TYR A O 1
ATOM 5846 N N . GLY A 1 735 ? 12.260 9.896 -20.311 1.00 64.38 735 GLY A N 1
ATOM 5847 C CA . GLY A 1 735 ? 11.189 8.947 -19.989 1.00 64.38 735 GLY A CA 1
ATOM 5848 C C . GLY A 1 735 ? 10.806 8.933 -18.504 1.00 64.38 735 GLY A C 1
ATOM 5849 O O . GLY A 1 735 ? 10.228 7.957 -18.026 1.00 64.38 735 GLY A O 1
ATOM 5850 N N . LEU A 1 736 ? 11.122 10.005 -17.775 1.00 67.81 736 LEU A N 1
ATOM 5851 C CA . LEU A 1 736 ? 10.746 10.205 -16.379 1.00 67.81 736 LEU A CA 1
ATOM 5852 C C . LEU A 1 736 ? 9.464 11.052 -16.280 1.00 67.81 736 LEU A C 1
ATOM 5854 O O . LEU A 1 736 ? 9.228 11.924 -17.119 1.00 67.81 736 LEU A O 1
ATOM 5858 N N . PRO A 1 737 ? 8.629 10.845 -15.245 1.00 71.81 737 PRO A N 1
ATOM 5859 C CA . PRO A 1 737 ? 7.528 11.759 -14.961 1.00 71.81 737 PRO A CA 1
ATOM 5860 C C . PRO A 1 737 ? 8.068 13.151 -14.623 1.00 71.81 737 PRO A C 1
ATOM 5862 O O . PRO A 1 737 ? 9.150 13.276 -14.053 1.00 71.81 737 PRO A O 1
ATOM 5865 N N . LEU A 1 738 ? 7.294 14.197 -14.925 1.00 84.06 738 LEU A N 1
ATOM 5866 C CA . LEU A 1 738 ? 7.690 15.565 -14.594 1.00 84.06 738 LEU A CA 1
ATOM 5867 C C . LEU A 1 738 ? 7.975 15.701 -13.088 1.00 84.06 738 LEU A C 1
ATOM 5869 O O . LEU A 1 738 ? 7.134 15.288 -12.278 1.00 84.06 738 LEU A O 1
ATOM 5873 N N . PRO A 1 739 ? 9.112 16.310 -12.707 1.00 89.94 739 PRO A N 1
ATOM 5874 C CA . PRO A 1 739 ? 9.494 16.414 -11.309 1.00 89.94 739 PRO A CA 1
ATOM 5875 C C . PRO A 1 739 ? 8.515 17.330 -10.579 1.00 89.94 739 PRO A C 1
ATOM 5877 O O . PRO A 1 739 ? 8.061 18.345 -11.120 1.00 89.94 739 PRO A O 1
ATOM 5880 N N . GLN A 1 740 ? 8.187 16.966 -9.346 1.00 94.56 740 GLN A N 1
ATOM 5881 C CA . GLN A 1 740 ? 7.174 17.643 -8.543 1.00 94.56 740 GLN A CA 1
ATOM 5882 C C . GLN A 1 740 ? 7.802 18.585 -7.521 1.00 94.56 740 GLN A C 1
ATOM 5884 O O . GLN A 1 740 ? 7.175 19.567 -7.137 1.00 94.56 740 GLN A O 1
ATOM 5889 N N . HIS A 1 741 ? 9.044 18.348 -7.118 1.00 97.94 741 HIS A N 1
ATOM 5890 C CA . HIS A 1 741 ? 9.725 19.104 -6.076 1.00 97.94 741 HIS A CA 1
ATOM 5891 C C . HIS A 1 741 ? 10.968 19.791 -6.634 1.00 97.94 741 HIS A C 1
ATOM 5893 O O . HIS A 1 741 ? 11.571 19.345 -7.611 1.00 97.94 741 HIS A O 1
ATOM 5899 N N . HIS A 1 742 ? 11.347 20.916 -6.035 1.00 98.12 742 HIS A N 1
ATOM 5900 C CA . HIS A 1 742 ? 12.506 21.695 -6.453 1.00 98.12 742 HIS A CA 1
ATOM 5901 C C . HIS A 1 742 ? 13.468 21.947 -5.301 1.00 98.12 742 HIS A C 1
ATOM 5903 O O . HIS A 1 742 ? 13.025 22.288 -4.210 1.00 98.12 742 HIS A O 1
ATOM 5909 N N . ALA A 1 743 ? 14.769 21.860 -5.557 1.00 97.31 743 ALA A N 1
ATOM 5910 C CA . ALA A 1 743 ? 15.800 22.441 -4.705 1.00 97.31 743 ALA A CA 1
ATOM 5911 C C . ALA A 1 743 ? 16.430 23.630 -5.430 1.00 97.31 743 ALA A C 1
ATOM 5913 O O . ALA A 1 743 ? 16.739 23.527 -6.616 1.00 97.31 743 ALA A O 1
ATOM 5914 N N . LEU A 1 744 ? 16.626 24.746 -4.727 1.00 94.62 744 LEU A N 1
ATOM 5915 C CA . LEU A 1 744 ? 17.184 25.967 -5.313 1.00 94.62 744 LEU A CA 1
ATOM 5916 C C . LEU A 1 744 ? 18.707 25.871 -5.472 1.00 94.62 744 LEU A C 1
ATOM 5918 O O . LEU A 1 744 ? 19.397 25.774 -4.450 1.00 94.62 744 LEU A O 1
ATOM 5922 N N . PRO A 1 745 ? 19.261 26.015 -6.692 1.00 95.25 745 PRO A N 1
ATOM 5923 C CA . PRO A 1 745 ? 20.700 26.162 -6.873 1.00 95.25 745 PRO A CA 1
ATOM 5924 C C . PRO A 1 745 ? 21.239 27.321 -6.031 1.00 95.25 745 PRO A C 1
ATOM 5926 O O . PRO A 1 745 ? 20.726 28.448 -6.066 1.00 95.25 745 PRO A O 1
ATOM 5929 N N . PHE A 1 746 ? 22.270 27.039 -5.234 1.00 92.50 746 PHE A N 1
ATOM 5930 C CA . PHE A 1 746 ? 22.880 27.987 -4.292 1.00 92.50 746 PHE A CA 1
ATOM 5931 C C . PHE A 1 746 ? 21.915 28.606 -3.258 1.00 92.50 746 PHE A C 1
ATOM 5933 O O . PHE A 1 746 ? 22.251 29.632 -2.663 1.00 92.50 746 PHE A O 1
ATOM 5940 N N . GLY A 1 747 ? 20.699 28.069 -3.086 1.00 90.94 747 GLY A N 1
ATOM 5941 C CA . GLY A 1 747 ? 19.636 28.711 -2.298 1.00 90.94 747 GLY A CA 1
ATOM 5942 C C . GLY A 1 747 ? 19.112 30.027 -2.886 1.00 90.94 747 GLY A C 1
ATOM 5943 O O . GLY A 1 747 ? 18.352 30.748 -2.231 1.00 90.94 747 GLY A O 1
ATOM 5944 N N . SER A 1 748 ? 19.530 30.381 -4.105 1.00 92.31 748 SER A N 1
ATOM 5945 C CA . SER A 1 748 ? 19.275 31.691 -4.702 1.00 92.31 748 SER A CA 1
ATOM 5946 C C . SER A 1 748 ? 17.822 31.801 -5.153 1.00 92.31 748 SER A C 1
ATOM 5948 O O . SER A 1 748 ? 17.452 31.315 -6.216 1.00 92.31 748 SER A O 1
ATOM 5950 N N . GLY A 1 749 ? 16.990 32.431 -4.323 1.00 88.00 749 GLY A N 1
ATOM 5951 C CA . GLY A 1 749 ? 15.547 32.564 -4.550 1.00 88.00 749 GLY A CA 1
ATOM 5952 C C . GLY A 1 749 ? 14.693 32.230 -3.329 1.00 88.00 749 GLY A C 1
ATOM 5953 O O . GLY A 1 749 ? 13.531 32.618 -3.285 1.00 88.00 749 GLY A O 1
ATOM 5954 N N . GLY A 1 750 ? 15.267 31.596 -2.298 1.00 86.00 750 GLY A N 1
ATOM 5955 C CA . GLY A 1 750 ? 14.516 31.095 -1.136 1.00 86.00 750 GLY A CA 1
ATOM 5956 C C . GLY A 1 750 ? 13.927 32.178 -0.229 1.00 86.00 750 GLY A C 1
ATOM 5957 O O . GLY A 1 750 ? 13.075 31.885 0.599 1.00 86.00 750 GLY A O 1
ATOM 5958 N N . ASN A 1 751 ? 14.361 33.429 -0.403 1.00 85.56 751 ASN A N 1
ATOM 5959 C CA . ASN A 1 751 ? 13.817 34.611 0.275 1.00 85.56 751 ASN A CA 1
ATOM 5960 C C . ASN A 1 751 ? 13.263 35.644 -0.725 1.00 85.56 751 ASN A C 1
ATOM 5962 O O . ASN A 1 751 ? 13.078 36.811 -0.382 1.00 85.56 751 ASN A O 1
ATOM 5966 N N . VAL A 1 752 ? 13.054 35.249 -1.985 1.00 90.75 752 VAL A N 1
ATOM 5967 C CA . VAL A 1 752 ? 12.579 36.134 -3.053 1.00 90.75 752 VAL A CA 1
ATOM 5968 C C . VAL A 1 752 ? 11.211 35.640 -3.504 1.00 90.75 752 VAL A C 1
ATOM 5970 O O . VAL A 1 752 ? 11.115 34.749 -4.343 1.00 90.75 752 VAL A O 1
ATOM 5973 N N . LYS A 1 753 ? 10.147 36.256 -2.975 1.00 90.38 753 LYS A N 1
ATOM 5974 C CA . LYS A 1 753 ? 8.758 35.824 -3.204 1.00 90.38 753 LYS A CA 1
ATOM 5975 C C . LYS A 1 753 ? 8.405 35.662 -4.686 1.00 90.38 753 LYS A C 1
ATOM 5977 O O . LYS A 1 753 ? 7.823 34.654 -5.056 1.00 90.38 753 LYS A O 1
ATOM 5982 N N . ARG A 1 754 ? 8.873 36.580 -5.541 1.00 95.56 754 ARG A N 1
ATOM 5983 C CA . ARG A 1 754 ? 8.768 36.482 -7.012 1.00 95.56 754 ARG A CA 1
ATOM 5984 C C . ARG A 1 754 ? 9.265 35.133 -7.545 1.00 95.56 754 ARG A C 1
ATOM 5986 O O . ARG A 1 754 ? 8.570 34.486 -8.314 1.00 95.56 754 ARG A O 1
ATOM 5993 N N . VAL A 1 755 ? 10.460 34.710 -7.128 1.00 95.25 755 VAL A N 1
ATOM 5994 C CA . VAL A 1 755 ? 11.067 33.446 -7.571 1.00 95.25 755 VAL A CA 1
ATOM 5995 C C . VAL A 1 755 ? 10.278 32.265 -7.021 1.00 95.25 755 VAL A C 1
ATOM 5997 O O . VAL A 1 755 ? 9.954 31.357 -7.776 1.00 95.25 755 VAL A O 1
ATOM 6000 N N . GLN A 1 756 ? 9.923 32.293 -5.734 1.00 93.56 756 GLN A N 1
ATOM 6001 C CA . GLN A 1 756 ? 9.120 31.239 -5.108 1.00 93.56 756 GLN A CA 1
ATOM 6002 C C . GLN A 1 756 ? 7.783 31.052 -5.830 1.00 93.56 756 GLN A C 1
ATOM 6004 O O . GLN A 1 756 ? 7.430 29.932 -6.178 1.00 93.56 756 GLN A O 1
ATOM 6009 N N . ASP A 1 757 ? 7.075 32.140 -6.129 1.00 94.88 757 ASP A N 1
ATOM 6010 C CA . ASP A 1 757 ? 5.785 32.091 -6.816 1.00 94.88 757 ASP A CA 1
ATOM 6011 C C . ASP A 1 757 ? 5.911 31.518 -8.233 1.00 94.88 757 ASP A C 1
ATOM 6013 O O . ASP A 1 757 ? 5.033 30.776 -8.668 1.00 94.88 757 ASP A O 1
ATOM 6017 N N . ILE A 1 758 ? 7.010 31.799 -8.941 1.00 96.19 758 ILE A N 1
ATOM 6018 C CA . ILE A 1 758 ? 7.281 31.190 -10.249 1.00 96.19 758 ILE A CA 1
ATOM 6019 C C . ILE A 1 758 ? 7.597 29.698 -10.108 1.00 96.19 758 ILE A C 1
ATOM 6021 O O . ILE A 1 758 ? 7.028 28.893 -10.842 1.00 96.19 758 ILE A O 1
ATOM 6025 N N . VAL A 1 759 ? 8.446 29.301 -9.154 1.00 96.31 759 VAL A N 1
ATOM 6026 C CA . VAL A 1 759 ? 8.758 27.881 -8.890 1.00 96.31 759 VAL A CA 1
ATOM 6027 C C . VAL A 1 759 ? 7.472 27.097 -8.607 1.00 96.31 759 VAL A C 1
ATOM 6029 O O . VAL A 1 759 ? 7.262 26.021 -9.169 1.00 96.31 759 VAL A O 1
ATOM 6032 N N . MET A 1 760 ? 6.580 27.660 -7.788 1.00 96.44 760 MET A N 1
ATOM 6033 C CA . MET A 1 760 ? 5.330 27.016 -7.379 1.00 96.44 760 MET A CA 1
ATOM 6034 C C . MET A 1 760 ? 4.294 26.886 -8.508 1.00 96.44 760 MET A C 1
ATOM 6036 O O . MET A 1 760 ? 3.344 26.120 -8.372 1.00 96.44 760 MET A O 1
ATOM 6040 N N . GLN A 1 761 ? 4.473 27.568 -9.646 1.00 96.31 761 GLN A N 1
ATOM 6041 C CA . GLN A 1 761 ? 3.667 27.312 -10.851 1.00 96.31 761 GLN A CA 1
ATOM 6042 C C . GLN A 1 761 ? 4.050 25.995 -11.543 1.00 96.31 761 GLN A C 1
ATOM 6044 O O . GLN A 1 761 ? 3.254 25.446 -12.300 1.00 96.31 761 GLN A O 1
ATOM 6049 N N . TYR A 1 762 ? 5.264 25.494 -11.297 1.00 96.25 762 TYR A N 1
ATOM 6050 C CA . TYR A 1 762 ? 5.815 24.301 -11.944 1.00 96.25 762 TYR A CA 1
ATOM 6051 C C . TYR A 1 762 ? 5.950 23.115 -10.991 1.00 96.25 762 TYR A C 1
ATOM 6053 O O . TYR A 1 762 ? 6.064 21.977 -11.451 1.00 96.25 762 TYR A O 1
ATOM 6061 N N . ARG A 1 763 ? 6.023 23.372 -9.681 1.00 97.44 763 ARG A N 1
ATOM 6062 C CA . ARG A 1 763 ? 6.423 22.403 -8.658 1.00 97.44 763 ARG A CA 1
ATOM 6063 C C . ARG A 1 763 ? 5.535 22.543 -7.422 1.00 97.44 763 ARG A C 1
ATOM 6065 O O . ARG A 1 763 ? 5.103 23.633 -7.066 1.00 97.44 763 ARG A O 1
ATOM 6072 N N . LYS A 1 764 ? 5.289 21.424 -6.749 1.00 96.00 764 LYS A N 1
ATOM 6073 C CA . LYS A 1 764 ? 4.519 21.300 -5.510 1.00 96.00 764 LYS A CA 1
ATOM 6074 C C . LYS A 1 764 ? 5.265 21.808 -4.277 1.00 96.00 764 LYS A C 1
ATOM 6076 O O . LYS A 1 764 ? 4.612 22.187 -3.308 1.00 96.00 764 LYS A O 1
ATOM 6081 N N . SER A 1 765 ? 6.601 21.803 -4.283 1.00 96.75 765 SER A N 1
ATOM 6082 C CA . SER A 1 765 ? 7.396 22.417 -3.215 1.00 96.75 765 SER A CA 1
ATOM 6083 C C . SER A 1 765 ? 8.770 22.898 -3.677 1.00 96.75 765 SER A C 1
ATOM 6085 O O . SER A 1 765 ? 9.302 22.439 -4.689 1.00 96.75 765 SER A O 1
ATOM 6087 N N . CYS A 1 766 ? 9.369 23.777 -2.878 1.00 94.62 766 CYS A N 1
ATOM 6088 C CA . CYS A 1 766 ? 10.681 24.369 -3.081 1.00 94.62 766 CYS A CA 1
ATOM 6089 C C . CYS A 1 766 ? 11.508 24.271 -1.789 1.00 94.62 766 CYS A C 1
ATOM 6091 O O . CYS A 1 766 ? 11.107 24.792 -0.748 1.00 94.62 766 CYS A O 1
ATOM 6093 N N . ARG A 1 767 ? 12.653 23.590 -1.844 1.00 94.31 767 ARG A N 1
ATOM 6094 C CA . ARG A 1 767 ? 13.587 23.388 -0.735 1.00 94.31 767 ARG A CA 1
ATOM 6095 C C . ARG A 1 767 ? 14.693 24.437 -0.762 1.00 94.31 767 ARG A C 1
ATOM 6097 O O . ARG A 1 767 ? 15.361 24.627 -1.781 1.00 94.31 767 ARG A O 1
ATOM 6104 N N . ASN A 1 768 ? 14.903 25.086 0.381 1.00 87.69 768 ASN A N 1
ATOM 6105 C CA . ASN A 1 768 ? 16.003 26.021 0.595 1.00 87.69 768 ASN A CA 1
ATOM 6106 C C . ASN A 1 768 ? 17.270 25.281 1.086 1.00 87.69 768 ASN A C 1
ATOM 6108 O O . ASN A 1 768 ? 17.232 24.095 1.422 1.00 87.69 768 ASN A O 1
ATOM 6112 N N . ILE A 1 769 ? 18.409 25.974 1.137 1.00 83.25 769 ILE A N 1
ATOM 6113 C CA . ILE A 1 769 ? 19.672 25.447 1.688 1.00 83.25 769 ILE A CA 1
ATOM 6114 C C . ILE A 1 769 ? 19.838 25.743 3.190 1.00 83.25 769 ILE A C 1
ATOM 6116 O O . ILE A 1 769 ? 20.719 25.184 3.847 1.00 83.25 769 ILE A O 1
ATOM 6120 N N . HIS A 1 770 ? 19.002 26.633 3.737 1.00 70.62 770 HIS A N 1
ATOM 6121 C CA . HIS A 1 770 ? 19.023 27.084 5.130 1.00 70.62 770 HIS A CA 1
ATOM 6122 C C . HIS A 1 770 ? 17.602 27.266 5.676 1.00 70.62 770 HIS A C 1
ATOM 6124 O O . HIS A 1 770 ? 16.668 27.475 4.907 1.00 70.62 770 HIS A O 1
ATOM 6130 N N . SER A 1 771 ? 17.458 27.250 7.005 1.00 66.81 771 SER A N 1
ATOM 6131 C CA . SER A 1 771 ? 16.197 27.566 7.679 1.00 66.81 771 SER A CA 1
ATOM 6132 C C . SER A 1 771 ? 15.919 29.072 7.636 1.00 66.81 771 SER A C 1
ATOM 6134 O O . SER A 1 771 ? 16.641 29.857 8.251 1.00 66.81 771 SER A O 1
ATOM 6136 N N . ASN A 1 772 ? 14.881 29.485 6.920 1.00 56.62 772 ASN A N 1
ATOM 6137 C CA . ASN A 1 772 ? 14.486 30.885 6.716 1.00 56.62 772 ASN A CA 1
ATOM 6138 C C . ASN A 1 772 ? 13.424 31.370 7.723 1.00 56.62 772 ASN A C 1
ATOM 6140 O O . ASN A 1 772 ? 13.217 32.576 7.857 1.00 56.62 772 ASN A O 1
ATOM 6144 N N . SER A 1 773 ? 12.850 30.468 8.525 1.00 49.44 773 SER A N 1
ATOM 6145 C CA . SER A 1 773 ? 12.026 30.812 9.690 1.00 49.44 773 SER A CA 1
ATOM 6146 C C . SER A 1 773 ? 12.185 29.771 10.808 1.00 49.44 773 SER A C 1
ATOM 6148 O O . SER A 1 773 ? 11.554 28.720 10.798 1.00 49.44 773 SER A O 1
ATOM 6150 N N . SER A 1 774 ? 13.063 30.060 11.771 1.00 50.91 774 SER A N 1
ATOM 6151 C CA . SER A 1 774 ? 13.088 29.516 13.149 1.00 50.91 774 SER A CA 1
ATOM 6152 C C . SER A 1 774 ? 13.158 27.995 13.403 1.00 50.91 774 SER A C 1
ATOM 6154 O O . SER A 1 774 ? 13.139 27.609 14.570 1.00 50.91 774 SER A O 1
ATOM 6156 N N . GLY A 1 775 ? 13.255 27.120 12.399 1.00 64.75 775 GLY A N 1
ATOM 6157 C CA . GLY A 1 775 ? 13.147 25.670 12.610 1.00 64.75 775 GLY A CA 1
ATOM 6158 C C . GLY A 1 775 ? 14.326 24.863 12.079 1.00 64.75 775 GLY A C 1
ATOM 6159 O O . GLY A 1 775 ? 14.661 24.929 10.901 1.00 64.75 775 GLY A O 1
ATOM 6160 N N . ILE A 1 776 ? 14.928 24.045 12.943 1.00 83.81 776 ILE A N 1
ATOM 6161 C CA . ILE A 1 776 ? 15.786 22.914 12.547 1.00 83.81 776 ILE A CA 1
ATOM 6162 C C . ILE A 1 776 ? 14.984 21.875 11.730 1.00 83.81 776 ILE A C 1
ATOM 6164 O O . ILE A 1 776 ? 15.546 21.187 10.883 1.00 83.81 776 ILE A O 1
ATOM 6168 N N . TYR A 1 777 ? 13.667 21.822 11.947 1.00 90.38 777 TYR A N 1
ATOM 6169 C CA . TYR A 1 777 ? 12.689 20.950 11.300 1.00 90.38 777 TYR A CA 1
ATOM 6170 C C . TYR A 1 777 ? 11.569 21.774 10.636 1.00 90.38 777 TYR A C 1
ATOM 6172 O O . TYR A 1 777 ? 11.452 22.984 10.852 1.00 90.38 777 TYR A O 1
ATOM 6180 N N . ASN A 1 778 ? 10.732 21.111 9.839 1.00 92.62 778 ASN A N 1
ATOM 6181 C CA . ASN A 1 778 ? 9.477 21.645 9.311 1.00 92.62 778 ASN A CA 1
ATOM 6182 C C . ASN A 1 778 ? 8.310 21.134 10.163 1.00 92.62 778 ASN A C 1
ATOM 6184 O O . ASN A 1 778 ? 8.262 19.953 10.510 1.00 92.62 778 ASN A O 1
ATOM 6188 N N . ASP A 1 779 ? 7.390 22.023 10.515 1.00 89.56 779 ASP A N 1
ATOM 6189 C CA . ASP A 1 779 ? 6.213 21.703 11.319 1.00 89.56 779 ASP A CA 1
ATOM 6190 C C . ASP A 1 779 ? 5.018 21.368 10.421 1.00 89.56 779 ASP A C 1
ATOM 6192 O O . ASP A 1 779 ? 4.763 22.060 9.446 1.00 89.56 779 ASP A O 1
ATOM 6196 N N . TRP A 1 780 ? 4.263 20.325 10.749 1.00 87.44 780 TRP A N 1
ATOM 6197 C CA . TRP A 1 780 ? 3.167 19.842 9.905 1.00 87.44 780 TRP A CA 1
ATOM 6198 C C . TRP A 1 780 ? 2.036 20.866 9.690 1.00 87.44 780 TRP A C 1
ATOM 6200 O O . TRP A 1 780 ? 1.408 20.859 8.628 1.00 87.44 780 TRP A O 1
ATOM 6210 N N . ASP A 1 781 ? 1.763 21.738 10.671 1.00 86.12 781 ASP A N 1
ATOM 6211 C CA . ASP A 1 781 ? 0.699 22.751 10.569 1.00 86.12 781 ASP A CA 1
ATOM 6212 C C . ASP A 1 781 ? 1.135 23.937 9.721 1.00 86.12 781 ASP A C 1
ATOM 6214 O O . ASP A 1 781 ? 0.356 24.484 8.944 1.00 86.12 781 ASP A O 1
ATOM 6218 N N . THR A 1 782 ? 2.384 24.353 9.918 1.00 88.44 782 THR A N 1
ATOM 6219 C CA . THR A 1 782 ? 2.899 25.647 9.458 1.00 88.44 782 THR A CA 1
ATOM 6220 C C . THR A 1 782 ? 3.946 25.536 8.353 1.00 88.44 782 THR A C 1
ATOM 6222 O O . THR A 1 782 ? 4.518 26.549 7.954 1.00 88.44 782 THR A O 1
ATOM 6225 N N . ILE A 1 783 ? 4.193 24.329 7.838 1.00 90.62 783 ILE A N 1
ATOM 6226 C CA . ILE A 1 783 ? 5.121 24.069 6.732 1.00 90.62 783 ILE A CA 1
ATOM 6227 C C . ILE A 1 783 ? 4.825 24.957 5.521 1.00 90.62 783 ILE A C 1
ATOM 6229 O O . ILE A 1 783 ? 3.753 24.908 4.914 1.00 90.62 783 ILE A O 1
ATOM 6233 N N . ASP A 1 784 ? 5.825 25.750 5.143 1.00 91.00 784 ASP A N 1
ATOM 6234 C CA . ASP A 1 784 ? 5.804 26.552 3.929 1.00 91.00 784 ASP A CA 1
ATOM 6235 C C . ASP A 1 784 ? 6.400 25.743 2.775 1.00 91.00 784 ASP A C 1
ATOM 6237 O O . ASP A 1 784 ? 7.618 25.661 2.601 1.00 91.00 784 ASP A O 1
ATOM 6241 N N . PHE A 1 785 ? 5.537 25.148 1.948 1.00 93.81 785 PHE A N 1
ATOM 6242 C CA . PHE A 1 785 ? 5.982 24.399 0.771 1.00 93.81 785 PHE A CA 1
ATOM 6243 C C . PHE A 1 785 ? 6.742 25.255 -0.248 1.00 93.81 785 PHE A C 1
ATOM 6245 O O . PHE A 1 785 ? 7.479 24.693 -1.054 1.00 93.81 785 PHE A O 1
ATOM 6252 N N . SER A 1 786 ? 6.618 26.584 -0.220 1.00 92.25 786 SER A N 1
ATOM 6253 C CA . SER A 1 786 ? 7.392 27.472 -1.094 1.00 92.25 786 SER A CA 1
ATOM 6254 C C . SER A 1 786 ? 8.808 27.758 -0.572 1.00 92.25 786 SER A C 1
ATOM 6256 O O . SER A 1 786 ? 9.612 28.379 -1.277 1.00 92.25 786 SER A O 1
ATOM 6258 N N . ALA A 1 787 ? 9.126 27.303 0.645 1.00 89.75 787 ALA A N 1
ATOM 6259 C CA . ALA A 1 787 ? 10.397 27.552 1.315 1.00 89.75 787 ALA A CA 1
ATOM 6260 C C . ALA A 1 787 ? 10.697 26.495 2.406 1.00 89.75 787 ALA A C 1
ATOM 6262 O O . ALA A 1 787 ? 10.824 26.815 3.585 1.00 89.75 787 ALA A O 1
ATOM 6263 N N . LEU A 1 788 ? 10.832 25.219 2.026 1.00 92.88 788 LEU A N 1
ATOM 6264 C CA . LEU A 1 788 ? 11.111 24.144 2.986 1.00 92.88 788 LEU A CA 1
ATOM 6265 C C . LEU A 1 788 ? 12.478 24.332 3.664 1.00 92.88 788 LEU A C 1
ATOM 6267 O O . LEU A 1 788 ? 13.499 24.506 2.984 1.00 92.88 788 LEU A O 1
ATOM 6271 N N . ASN A 1 789 ? 12.499 24.209 4.995 1.00 91.19 789 ASN A N 1
ATOM 6272 C CA . ASN A 1 789 ? 13.718 24.206 5.802 1.00 91.19 789 ASN A CA 1
ATOM 6273 C C . ASN A 1 789 ? 14.507 22.914 5.559 1.00 91.19 789 ASN A C 1
ATOM 6275 O O . ASN A 1 789 ? 13.928 21.825 5.502 1.00 91.19 789 ASN A O 1
ATOM 6279 N N . ALA A 1 790 ? 15.834 23.019 5.499 1.00 92.00 790 ALA A N 1
ATOM 6280 C CA . ALA A 1 790 ? 16.722 21.867 5.394 1.00 92.00 790 ALA A CA 1
ATOM 6281 C C . ALA A 1 790 ? 18.083 22.118 6.073 1.00 92.00 790 ALA A C 1
ATOM 6283 O O . ALA A 1 790 ? 18.478 23.264 6.319 1.00 92.00 790 ALA A O 1
ATOM 6284 N N . ARG A 1 791 ? 18.793 21.034 6.410 1.00 92.94 791 ARG A N 1
ATOM 6285 C CA . ARG A 1 791 ? 20.079 21.046 7.128 1.00 92.94 791 ARG A CA 1
ATOM 6286 C C . ARG A 1 791 ? 21.137 20.299 6.323 1.00 92.94 791 ARG A C 1
ATOM 6288 O O . ARG A 1 791 ? 20.911 19.167 5.918 1.00 92.94 791 ARG A O 1
ATOM 6295 N N . SER A 1 792 ? 22.306 20.904 6.120 1.00 92.38 792 SER A N 1
ATOM 6296 C CA . SER A 1 792 ? 23.400 20.217 5.423 1.00 92.38 792 SER A CA 1
ATOM 6297 C C . SER A 1 792 ? 23.933 19.039 6.247 1.00 92.38 792 SER A C 1
ATOM 6299 O O . SER A 1 792 ? 24.144 19.142 7.460 1.00 92.38 792 SER A O 1
ATOM 6301 N N . ALA A 1 793 ? 24.149 17.928 5.561 1.00 93.94 793 ALA A N 1
ATOM 6302 C CA . ALA A 1 793 ? 24.837 16.723 5.989 1.00 93.94 793 ALA A CA 1
ATOM 6303 C C . ALA A 1 793 ? 26.059 16.452 5.080 1.00 93.94 793 ALA A C 1
ATOM 6305 O O . ALA A 1 793 ? 26.486 15.309 4.932 1.00 93.94 793 ALA A O 1
ATOM 6306 N N . ASP A 1 794 ? 26.661 17.516 4.530 1.00 93.81 794 ASP A N 1
ATOM 6307 C CA . ASP A 1 794 ? 27.988 17.494 3.902 1.00 93.81 794 ASP A CA 1
ATOM 6308 C C . ASP A 1 794 ? 29.071 17.417 4.992 1.00 93.81 794 ASP A C 1
ATOM 6310 O O . ASP A 1 794 ? 29.633 18.423 5.447 1.00 93.81 794 ASP A O 1
ATOM 6314 N N . ILE A 1 795 ? 29.276 16.203 5.507 1.00 93.81 795 ILE A N 1
ATOM 6315 C CA . ILE A 1 795 ? 30.161 15.927 6.643 1.00 93.81 795 ILE A CA 1
ATOM 6316 C C . ILE A 1 795 ? 31.437 15.250 6.153 1.00 93.81 795 ILE A C 1
ATOM 6318 O O . ILE A 1 795 ? 31.402 14.164 5.591 1.00 93.81 795 ILE A O 1
ATOM 6322 N N . THR A 1 796 ? 32.572 15.863 6.439 1.00 93.81 796 THR A N 1
ATOM 6323 C CA . THR A 1 796 ? 33.930 15.425 6.105 1.00 93.81 796 THR A CA 1
ATOM 6324 C C . THR A 1 796 ? 34.745 15.229 7.384 1.00 93.81 796 THR A C 1
ATOM 6326 O O . THR A 1 796 ? 34.349 15.658 8.472 1.00 93.81 796 THR A O 1
ATOM 6329 N N . ASP A 1 797 ? 35.948 14.676 7.257 1.00 90.88 797 ASP A N 1
ATOM 6330 C CA . ASP A 1 797 ? 36.889 14.580 8.382 1.00 90.88 797 ASP A CA 1
ATOM 6331 C C . ASP A 1 797 ? 37.376 15.955 8.892 1.00 90.88 797 ASP A C 1
ATOM 6333 O O . AS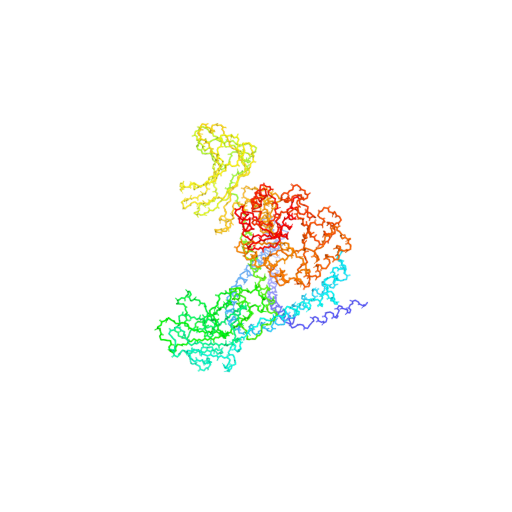P A 1 797 ? 37.921 16.049 9.992 1.00 90.88 797 ASP A O 1
ATOM 6337 N N . ALA A 1 798 ? 37.137 17.044 8.147 1.00 91.00 798 ALA A N 1
ATOM 6338 C CA . ALA A 1 798 ? 37.434 18.409 8.584 1.00 91.00 798 ALA A CA 1
ATOM 6339 C C . ALA A 1 798 ? 36.336 19.023 9.481 1.00 91.00 798 ALA A C 1
ATOM 6341 O O . ALA A 1 798 ? 36.593 19.999 10.189 1.00 91.00 798 ALA A O 1
ATOM 6342 N N . ASN A 1 799 ? 35.118 18.471 9.481 1.00 92.00 799 ASN A N 1
ATOM 6343 C CA . ASN A 1 799 ? 33.988 18.941 10.292 1.00 92.00 799 ASN A CA 1
ATOM 6344 C C . ASN A 1 799 ? 33.199 17.791 10.970 1.00 92.00 799 ASN A C 1
ATOM 6346 O O . ASN A 1 799 ? 31.967 17.819 10.974 1.00 92.00 799 ASN A O 1
ATOM 6350 N N . PRO A 1 800 ? 33.859 16.824 11.639 1.00 91.69 800 PRO A N 1
ATOM 6351 C CA . PRO A 1 800 ? 33.201 15.628 12.182 1.00 91.69 800 PRO A CA 1
ATOM 6352 C C . PRO A 1 800 ? 32.181 15.945 13.287 1.00 91.69 800 PRO A C 1
ATOM 6354 O O . PRO A 1 800 ? 31.212 15.215 13.466 1.00 91.69 800 PRO A O 1
ATOM 6357 N N . HIS A 1 801 ? 32.336 17.080 13.982 1.00 94.19 801 HIS A N 1
ATOM 6358 C CA . HIS A 1 801 ? 31.374 17.572 14.978 1.00 94.19 801 HIS A CA 1
ATOM 6359 C C . HIS A 1 801 ? 29.957 17.778 14.408 1.00 94.19 801 HIS A C 1
ATOM 6361 O O . HIS A 1 801 ? 28.984 17.841 15.158 1.00 94.19 801 HIS A O 1
ATOM 6367 N N . VAL A 1 802 ? 29.818 17.891 13.082 1.00 93.44 802 VAL A N 1
ATOM 6368 C CA . VAL A 1 802 ? 28.520 18.029 12.418 1.00 93.44 802 VAL A CA 1
ATOM 6369 C C . VAL A 1 802 ? 27.680 16.753 12.546 1.00 93.44 802 VAL A C 1
ATOM 6371 O O . VAL A 1 802 ? 26.455 16.867 12.574 1.00 93.44 802 VAL A O 1
ATOM 6374 N N . VAL A 1 803 ? 28.291 15.571 12.721 1.00 96.81 803 VAL A N 1
ATOM 6375 C CA . VAL A 1 803 ? 27.556 14.327 13.031 1.00 96.81 803 VAL A CA 1
ATOM 6376 C C . VAL A 1 803 ? 26.714 14.518 14.291 1.00 96.81 803 VAL A C 1
ATOM 6378 O O . VAL A 1 803 ? 25.505 14.294 14.262 1.00 96.81 803 VAL A O 1
ATOM 6381 N N . ASP A 1 804 ? 27.316 15.015 15.372 1.00 97.00 804 ASP A N 1
ATOM 6382 C CA . ASP A 1 804 ? 26.623 15.223 16.650 1.00 97.00 804 ASP A CA 1
ATOM 6383 C C . ASP A 1 804 ? 25.552 16.318 16.555 1.00 97.00 804 ASP A C 1
ATOM 6385 O O . ASP A 1 804 ? 24.482 16.210 17.163 1.00 97.00 804 ASP A O 1
ATOM 6389 N N . LEU A 1 805 ? 25.786 17.346 15.732 1.00 95.81 805 LEU A N 1
ATOM 6390 C CA . LEU A 1 805 ? 24.768 18.356 15.438 1.00 95.81 805 LEU A CA 1
ATOM 6391 C C . LEU A 1 805 ? 23.573 17.760 14.684 1.00 95.81 805 LEU A C 1
ATOM 6393 O O . LEU A 1 805 ? 22.438 18.097 15.003 1.00 95.81 805 LEU A O 1
ATOM 6397 N N . ARG A 1 806 ? 23.789 16.866 13.708 1.00 96.69 806 ARG A N 1
ATOM 6398 C CA . ARG A 1 806 ? 22.689 16.196 12.992 1.00 96.69 806 ARG A CA 1
ATOM 6399 C C . ARG A 1 806 ? 21.940 15.207 13.885 1.00 96.69 806 ARG A C 1
ATOM 6401 O O . ARG A 1 806 ? 20.719 15.147 13.799 1.00 96.69 806 ARG A O 1
ATOM 6408 N N . LYS A 1 807 ? 22.631 14.509 14.792 1.00 97.81 807 LYS A N 1
ATOM 6409 C CA . LYS A 1 807 ? 21.992 13.678 15.830 1.00 97.81 807 LYS A CA 1
ATOM 6410 C C . LYS A 1 807 ? 21.123 14.517 16.775 1.00 97.81 807 LYS A C 1
ATOM 6412 O O . LYS A 1 807 ? 19.990 14.142 17.055 1.00 97.81 807 LYS A O 1
ATOM 6417 N N . SER A 1 808 ? 21.603 15.697 17.168 1.00 96.94 808 SER A N 1
ATOM 6418 C CA . SER A 1 808 ? 20.822 16.652 17.969 1.00 96.94 808 SER A CA 1
ATOM 6419 C C . SER A 1 808 ? 19.607 17.195 17.204 1.00 96.94 808 SER A C 1
ATOM 6421 O O . SER A 1 808 ? 18.524 17.325 17.773 1.00 96.94 808 SER A O 1
ATOM 6423 N N . ASP A 1 809 ? 19.762 17.475 15.905 1.00 95.81 809 ASP A N 1
ATOM 6424 C CA . ASP A 1 809 ? 18.660 17.902 15.036 1.00 95.81 809 ASP A CA 1
ATOM 6425 C C . ASP A 1 809 ? 17.587 16.796 14.904 1.00 95.81 809 ASP A C 1
ATOM 6427 O O . ASP A 1 809 ? 16.390 17.092 14.923 1.00 95.81 809 ASP A O 1
ATOM 6431 N N . ILE A 1 810 ? 18.002 15.524 14.824 1.00 97.06 810 ILE A N 1
ATOM 6432 C CA . ILE A 1 810 ? 17.123 14.340 14.848 1.00 97.06 810 ILE A CA 1
ATOM 6433 C C . ILE A 1 810 ? 16.345 14.261 16.165 1.00 97.06 810 ILE A C 1
ATOM 6435 O O . ILE A 1 810 ? 15.117 14.184 16.139 1.00 97.06 810 ILE A O 1
ATOM 6439 N N . ASP A 1 811 ? 17.034 14.331 17.308 1.00 96.06 811 ASP A N 1
ATOM 6440 C CA . ASP A 1 811 ? 16.395 14.235 18.625 1.00 96.06 811 ASP A CA 1
ATOM 6441 C C . ASP A 1 811 ? 15.361 15.352 18.833 1.00 96.06 811 ASP A C 1
ATOM 6443 O O . ASP A 1 811 ? 14.241 15.090 19.278 1.00 96.06 811 ASP A O 1
ATOM 6447 N N . LEU A 1 812 ? 15.689 16.584 18.429 1.00 94.00 812 LEU A N 1
ATOM 6448 C CA . LEU A 1 812 ? 14.748 17.703 18.477 1.00 94.00 812 LEU A CA 1
ATOM 6449 C C . LEU A 1 812 ? 13.552 17.487 17.539 1.00 94.00 812 LEU A C 1
ATOM 6451 O O . LEU A 1 812 ? 12.417 17.784 17.905 1.00 94.00 812 LEU A O 1
ATOM 6455 N N . THR A 1 813 ? 13.784 16.969 16.332 1.00 93.50 813 THR A N 1
ATOM 6456 C CA . THR A 1 813 ? 12.700 16.675 15.382 1.00 93.50 813 THR A CA 1
ATOM 6457 C C . THR A 1 813 ? 11.740 15.637 15.959 1.00 93.50 813 THR A C 1
ATOM 6459 O O . THR A 1 813 ? 10.526 15.789 15.826 1.00 93.50 813 THR A O 1
ATOM 6462 N N . ILE A 1 814 ? 12.264 14.622 16.650 1.00 89.25 814 ILE A N 1
ATOM 6463 C CA . ILE A 1 814 ? 11.458 13.614 17.344 1.00 89.25 814 ILE A CA 1
ATOM 6464 C C . ILE A 1 814 ? 10.655 14.247 18.478 1.00 89.25 814 ILE A C 1
ATOM 6466 O O . ILE A 1 814 ? 9.441 14.063 18.533 1.00 89.25 814 ILE A O 1
ATOM 6470 N N . GLU A 1 815 ? 11.300 15.047 19.332 1.00 90.38 815 GLU A N 1
ATOM 6471 C CA . GLU A 1 815 ? 10.640 15.754 20.439 1.00 90.38 815 GLU A CA 1
ATOM 6472 C C . GLU A 1 815 ? 9.464 16.617 19.950 1.00 90.38 815 GLU A C 1
ATOM 6474 O O . GLU A 1 815 ? 8.444 16.746 20.630 1.00 90.38 815 GLU A O 1
ATOM 6479 N N . LYS A 1 816 ? 9.600 17.212 18.761 1.00 86.75 816 LYS A N 1
ATOM 6480 C CA . LYS A 1 816 ? 8.605 18.117 18.179 1.00 86.75 816 LYS A CA 1
ATOM 6481 C C . LYS A 1 816 ? 7.640 17.448 17.199 1.00 86.75 816 LYS A C 1
ATOM 6483 O O . LYS A 1 816 ? 6.772 18.139 16.676 1.00 86.75 816 LYS A O 1
ATOM 6488 N N . ASN A 1 817 ? 7.757 16.139 16.954 1.00 85.00 817 ASN A N 1
ATOM 6489 C CA . ASN A 1 817 ? 7.035 15.435 15.883 1.00 85.00 817 ASN A CA 1
ATOM 6490 C C . ASN A 1 817 ? 7.164 16.132 14.513 1.00 85.00 817 ASN A C 1
ATOM 6492 O O . ASN A 1 817 ? 6.211 16.186 13.738 1.00 85.00 817 ASN A O 1
ATOM 6496 N N . GLY A 1 818 ? 8.336 16.702 14.237 1.00 90.38 818 GLY A N 1
ATOM 6497 C CA . GLY A 1 818 ? 8.612 17.491 13.042 1.00 90.38 818 GLY A CA 1
ATOM 6498 C C . GLY A 1 818 ? 9.069 16.665 11.840 1.00 90.38 818 GLY A C 1
ATOM 6499 O O . GLY A 1 818 ? 9.146 15.437 11.873 1.00 90.38 818 GLY A O 1
ATOM 6500 N N . ILE A 1 819 ? 9.422 17.372 10.770 1.00 94.88 819 ILE A N 1
ATOM 6501 C CA . ILE A 1 819 ? 9.941 16.805 9.523 1.00 94.88 819 ILE A CA 1
ATOM 6502 C C . ILE A 1 819 ? 11.340 17.370 9.273 1.00 94.88 819 ILE A C 1
ATOM 6504 O O . ILE A 1 819 ? 11.499 18.560 8.979 1.00 94.88 819 ILE A O 1
ATOM 6508 N N . LEU A 1 820 ? 12.360 16.524 9.375 1.00 96.19 820 LEU A N 1
ATOM 6509 C CA . LEU A 1 820 ? 13.745 16.896 9.099 1.00 96.19 820 LEU A CA 1
ATOM 6510 C C . LEU A 1 820 ? 14.082 16.620 7.633 1.00 96.19 820 LEU A C 1
ATOM 6512 O O . LEU A 1 820 ? 13.861 15.520 7.135 1.00 96.19 820 LEU A O 1
ATOM 6516 N N . ILE A 1 821 ? 14.655 17.606 6.947 1.00 97.19 821 ILE A N 1
ATOM 6517 C CA . ILE A 1 821 ? 15.161 17.438 5.582 1.00 97.19 821 ILE A CA 1
ATOM 6518 C C . ILE A 1 821 ? 16.671 17.654 5.613 1.00 97.19 821 ILE A C 1
ATOM 6520 O O . ILE A 1 821 ? 17.139 18.726 6.004 1.00 97.19 821 ILE A O 1
ATOM 6524 N N . LEU A 1 822 ? 17.432 16.635 5.220 1.00 96.81 822 LEU A N 1
ATOM 6525 C CA . LEU A 1 822 ? 18.886 16.694 5.124 1.00 96.81 822 LEU A CA 1
ATOM 6526 C C . LEU A 1 822 ? 19.326 16.904 3.679 1.00 96.81 822 LEU A C 1
ATOM 6528 O O . LEU A 1 822 ? 18.751 16.323 2.760 1.00 96.81 822 LEU A O 1
ATOM 6532 N N . ILE A 1 823 ? 20.352 17.729 3.498 1.00 94.88 823 ILE A N 1
ATOM 6533 C CA . ILE A 1 823 ? 20.957 18.041 2.201 1.00 94.88 823 ILE A CA 1
ATOM 6534 C C . ILE A 1 823 ? 22.337 17.417 2.155 1.00 94.88 823 ILE A C 1
ATOM 6536 O O . ILE A 1 823 ? 23.150 17.673 3.041 1.00 94.88 823 ILE A O 1
ATOM 6540 N N . VAL A 1 824 ? 22.603 16.651 1.118 1.00 95.81 824 VAL A N 1
ATOM 6541 C CA . VAL A 1 824 ? 23.908 16.086 0.815 1.00 95.81 824 VAL A CA 1
ATOM 6542 C C . VAL A 1 824 ? 24.207 16.429 -0.638 1.00 95.81 824 VAL A C 1
ATOM 6544 O O . VAL A 1 824 ? 23.302 16.463 -1.463 1.00 95.81 824 VAL A O 1
ATOM 6547 N N . HIS A 1 825 ? 25.455 16.711 -0.969 1.00 94.81 825 HIS A N 1
ATOM 6548 C CA . HIS A 1 825 ? 25.893 16.800 -2.358 1.00 94.81 825 HIS A CA 1
ATOM 6549 C C . HIS A 1 825 ? 26.579 15.483 -2.733 1.00 94.81 825 HIS A C 1
ATOM 6551 O O . HIS A 1 825 ? 26.036 14.395 -2.542 1.00 94.81 825 HIS A O 1
ATOM 6557 N N . LYS A 1 826 ? 27.808 15.557 -3.239 1.00 94.81 826 LYS A N 1
ATOM 6558 C CA . LYS A 1 826 ? 28.577 14.383 -3.626 1.00 94.81 826 LYS A CA 1
ATOM 6559 C C . LYS A 1 826 ? 29.007 13.579 -2.401 1.00 94.81 826 LYS A C 1
ATOM 6561 O O . LYS A 1 826 ? 29.573 14.122 -1.455 1.00 94.81 826 LYS A O 1
ATOM 6566 N N . VAL A 1 827 ? 28.837 12.265 -2.458 1.00 96.25 827 VAL A N 1
ATOM 6567 C CA . VAL A 1 827 ? 29.334 11.348 -1.426 1.00 96.25 827 VAL A CA 1
ATOM 6568 C C . VAL A 1 827 ? 30.656 10.727 -1.875 1.00 96.25 827 VAL A C 1
ATOM 6570 O O . VAL A 1 827 ? 30.821 10.373 -3.044 1.00 96.25 827 VAL A O 1
ATOM 6573 N N . SER A 1 828 ? 31.627 10.605 -0.972 1.00 93.94 828 SER A N 1
ATOM 6574 C CA . SER A 1 828 ? 32.896 9.927 -1.254 1.00 93.94 828 SER A CA 1
ATOM 6575 C C . SER A 1 828 ? 33.409 9.126 -0.057 1.00 93.94 828 SER A C 1
ATOM 6577 O O . SER A 1 828 ? 32.883 9.220 1.050 1.00 93.94 828 SER A O 1
ATOM 6579 N N . LEU A 1 829 ? 34.414 8.280 -0.288 1.00 93.19 829 LEU A N 1
ATOM 6580 C CA . LEU A 1 829 ? 34.996 7.433 0.758 1.00 93.19 829 LEU A CA 1
ATOM 6581 C C . LEU A 1 829 ? 36.080 8.160 1.580 1.00 93.19 829 LEU A C 1
ATOM 6583 O O . LEU A 1 829 ? 36.274 7.830 2.743 1.00 93.19 829 LEU A O 1
ATOM 6587 N N . GLU A 1 830 ? 36.746 9.170 1.003 1.00 84.69 830 GLU A N 1
ATOM 6588 C CA . GLU A 1 830 ? 37.984 9.766 1.552 1.00 84.69 830 GLU A CA 1
ATOM 6589 C C . GLU A 1 830 ? 37.952 11.313 1.705 1.00 84.69 830 GLU A C 1
ATOM 6591 O O . GLU A 1 830 ? 38.840 11.868 2.332 1.00 84.69 830 GLU A O 1
ATOM 6596 N N . THR A 1 831 ? 36.963 12.011 1.118 1.00 72.06 831 THR A N 1
ATOM 6597 C CA . THR A 1 831 ? 36.672 13.480 1.084 1.00 72.06 831 THR A CA 1
ATOM 6598 C C . THR A 1 831 ? 37.791 14.530 1.294 1.00 72.06 831 THR A C 1
ATOM 6600 O O . THR A 1 831 ? 38.375 14.627 2.366 1.00 72.06 831 THR A O 1
ATOM 6603 N N . ASN A 1 832 ? 37.929 15.481 0.346 1.00 63.97 832 ASN A N 1
ATOM 6604 C CA . ASN A 1 832 ? 38.713 16.738 0.487 1.00 63.97 832 ASN A CA 1
ATOM 6605 C C . ASN A 1 832 ? 37.990 18.007 -0.062 1.00 63.97 832 ASN A C 1
ATOM 6607 O O . ASN A 1 832 ? 38.631 19.033 -0.299 1.00 63.97 832 ASN A O 1
ATOM 6611 N N . GLY A 1 833 ? 36.672 17.956 -0.309 1.00 74.31 833 GLY A N 1
ATOM 6612 C CA . GLY A 1 833 ? 35.885 19.057 -0.895 1.00 74.31 833 GLY A CA 1
ATOM 6613 C C . GLY A 1 833 ? 34.903 19.718 0.083 1.00 74.31 833 GLY A C 1
ATOM 6614 O O . GLY A 1 833 ? 34.423 19.078 1.008 1.00 74.31 833 GLY A O 1
ATOM 6615 N N . GLN A 1 834 ? 34.582 21.002 -0.137 1.00 74.50 834 GLN A N 1
ATOM 6616 C CA . GLN A 1 834 ? 33.664 21.783 0.715 1.00 74.50 834 GLN A CA 1
ATOM 6617 C C . GLN A 1 834 ? 32.191 21.329 0.626 1.00 74.50 834 GLN A C 1
ATOM 6619 O O . GLN A 1 834 ? 31.440 21.533 1.574 1.00 74.50 834 GLN A O 1
ATOM 6624 N N . TYR A 1 835 ? 31.788 20.733 -0.498 1.00 84.50 835 TYR A N 1
ATOM 6625 C CA . TYR A 1 835 ? 30.426 20.252 -0.767 1.00 84.50 835 TYR A CA 1
ATOM 6626 C C . TYR A 1 835 ? 30.462 18.747 -1.048 1.00 84.50 835 TYR A C 1
ATOM 6628 O O . TYR A 1 835 ? 30.070 18.281 -2.118 1.00 84.50 835 TYR A O 1
ATOM 6636 N N . GLU A 1 836 ? 31.057 18.000 -0.118 1.00 90.44 836 GLU A N 1
ATOM 6637 C CA . GLU A 1 836 ? 31.084 16.542 -0.151 1.00 90.44 836 GLU A CA 1
ATOM 6638 C C . GLU A 1 836 ? 30.769 15.970 1.238 1.00 90.44 836 GLU A C 1
ATOM 6640 O O . GLU A 1 836 ? 31.116 16.565 2.259 1.00 90.44 836 GLU A O 1
ATOM 6645 N N . ALA A 1 837 ? 30.158 14.787 1.275 1.00 93.88 837 ALA A N 1
ATOM 6646 C CA . ALA A 1 837 ? 29.987 13.999 2.489 1.00 93.88 837 ALA A CA 1
ATOM 6647 C C . ALA A 1 837 ? 30.821 12.718 2.419 1.00 93.88 837 ALA A C 1
ATOM 6649 O O . ALA A 1 837 ? 30.798 11.989 1.425 1.00 93.88 837 ALA A O 1
ATOM 6650 N N . LYS A 1 838 ? 31.529 12.402 3.498 1.00 96.38 838 LYS A N 1
ATOM 6651 C CA . LYS A 1 838 ? 32.148 11.098 3.684 1.00 96.38 838 LYS A CA 1
ATOM 6652 C C . LYS A 1 838 ? 31.040 10.097 3.981 1.00 96.38 838 LYS A C 1
ATOM 6654 O O . LYS A 1 838 ? 30.245 10.315 4.899 1.00 96.38 838 LYS A O 1
ATOM 6659 N N . LEU A 1 839 ? 31.002 9.000 3.226 1.00 96.38 839 LEU A N 1
ATOM 6660 C CA . LEU A 1 839 ? 29.955 7.981 3.336 1.00 96.38 839 LEU A CA 1
ATOM 6661 C C . LEU A 1 839 ? 29.788 7.490 4.782 1.00 96.38 839 LEU A C 1
ATOM 6663 O O . LEU A 1 839 ? 28.672 7.411 5.276 1.00 96.38 839 LEU A O 1
ATOM 6667 N N . GLU A 1 840 ? 30.896 7.242 5.481 1.00 96.62 840 GLU A N 1
ATOM 6668 C CA . GLU A 1 840 ? 30.902 6.802 6.881 1.00 96.62 840 GLU A CA 1
ATOM 6669 C C . GLU A 1 840 ? 30.152 7.769 7.817 1.00 96.62 840 GLU A C 1
ATOM 6671 O O . GLU A 1 840 ? 29.314 7.345 8.614 1.00 96.62 840 GLU A O 1
ATOM 6676 N N . HIS A 1 841 ? 30.397 9.078 7.694 1.00 96.44 841 HIS A N 1
ATOM 6677 C CA . HIS A 1 841 ? 29.737 10.085 8.533 1.00 96.44 841 HIS A CA 1
ATOM 6678 C C . HIS A 1 841 ? 28.252 10.214 8.202 1.00 96.44 841 HIS A C 1
ATOM 6680 O O . HIS A 1 841 ? 27.432 10.341 9.112 1.00 96.44 841 HIS A O 1
ATOM 6686 N N . LEU A 1 842 ? 27.895 10.136 6.916 1.00 97.38 842 LEU A N 1
ATOM 6687 C CA . LEU A 1 842 ? 26.497 10.112 6.485 1.00 97.38 842 LEU A CA 1
ATOM 6688 C C . LEU A 1 842 ? 25.764 8.893 7.064 1.00 97.38 842 LEU A C 1
ATOM 6690 O O . LEU A 1 842 ? 24.688 9.049 7.642 1.00 97.38 842 LEU A O 1
ATOM 6694 N N . LEU A 1 843 ? 26.358 7.699 6.967 1.00 97.88 843 LEU A N 1
ATOM 6695 C CA . LEU A 1 843 ? 25.768 6.473 7.507 1.00 97.88 843 LEU A CA 1
ATOM 6696 C C . LEU A 1 843 ? 25.651 6.515 9.036 1.00 97.88 843 LEU A C 1
ATOM 6698 O O . LEU A 1 843 ? 24.637 6.080 9.564 1.00 97.88 843 LEU A O 1
ATOM 6702 N N . SER A 1 844 ? 26.593 7.143 9.748 1.00 97.44 844 SER A N 1
ATOM 6703 C CA . SER A 1 844 ? 26.486 7.362 11.202 1.00 97.44 844 SER A CA 1
ATOM 6704 C C . SER A 1 844 ? 25.259 8.200 11.601 1.00 97.44 844 SER A C 1
ATOM 6706 O O . SER A 1 844 ? 24.652 7.966 12.649 1.00 97.44 844 SER A O 1
ATOM 6708 N N . VAL A 1 845 ? 24.863 9.172 10.771 1.00 98.06 845 VAL A N 1
ATOM 6709 C CA . VAL A 1 845 ? 23.634 9.958 10.977 1.00 98.06 845 VAL A CA 1
ATOM 6710 C C . VAL A 1 845 ? 22.390 9.140 10.612 1.00 98.06 845 VAL A C 1
ATOM 6712 O O . VAL A 1 845 ? 21.412 9.156 11.360 1.00 98.06 845 VAL A O 1
ATOM 6715 N N . VAL A 1 846 ? 22.432 8.408 9.494 1.00 97.44 846 VAL A N 1
ATOM 6716 C CA . VAL A 1 846 ? 21.342 7.530 9.030 1.00 97.44 846 VAL A CA 1
ATOM 6717 C C . VAL A 1 846 ? 21.028 6.446 10.057 1.00 97.44 846 VAL A C 1
ATOM 6719 O O . VAL A 1 846 ? 19.876 6.301 10.459 1.00 97.44 846 VAL A O 1
ATOM 6722 N N . ASP A 1 847 ? 22.046 5.727 10.521 1.00 95.88 847 ASP A N 1
ATOM 6723 C CA . ASP A 1 847 ? 21.899 4.616 11.460 1.00 95.88 847 ASP A CA 1
ATOM 6724 C C . ASP A 1 847 ? 21.353 5.103 12.807 1.00 95.88 847 ASP A C 1
ATOM 6726 O O . ASP A 1 847 ? 20.493 4.450 13.395 1.00 95.88 847 ASP A O 1
ATOM 6730 N N . TYR A 1 848 ? 21.740 6.306 13.244 1.00 97.06 848 TYR A N 1
ATOM 6731 C CA . TYR A 1 848 ? 21.153 6.932 14.430 1.00 97.06 848 TYR A CA 1
ATOM 6732 C C . TYR A 1 848 ? 19.668 7.271 14.246 1.00 97.06 848 TYR A C 1
ATOM 6734 O O . TYR A 1 848 ? 18.861 7.021 15.140 1.00 97.06 848 TYR A O 1
ATOM 6742 N N . ALA A 1 849 ? 19.272 7.811 13.089 1.00 89.94 849 ALA A N 1
ATOM 6743 C CA . ALA A 1 849 ? 17.860 8.069 12.799 1.00 89.94 849 ALA A CA 1
ATOM 6744 C C . ALA A 1 849 ? 17.031 6.769 12.763 1.00 89.94 849 ALA A C 1
ATOM 6746 O O . ALA A 1 849 ? 15.902 6.756 13.261 1.00 89.94 849 ALA A O 1
ATOM 6747 N N . ILE A 1 850 ? 17.595 5.675 12.230 1.00 82.88 850 ILE A N 1
ATOM 6748 C CA . ILE A 1 850 ? 16.976 4.339 12.243 1.00 82.88 850 ILE A CA 1
ATOM 6749 C C . ILE A 1 850 ? 16.823 3.827 13.680 1.00 82.88 850 ILE A C 1
ATOM 6751 O O . ILE A 1 850 ? 15.727 3.416 14.059 1.00 82.88 850 ILE A O 1
ATOM 6755 N N . GLU A 1 851 ? 17.882 3.887 14.493 1.00 85.75 851 GLU A N 1
ATOM 6756 C CA . GLU A 1 851 ? 17.865 3.465 15.903 1.00 85.75 851 GLU A CA 1
ATOM 6757 C C . GLU A 1 851 ? 16.784 4.208 16.703 1.00 85.75 851 GLU A C 1
ATOM 6759 O O . GLU A 1 851 ? 16.085 3.621 17.530 1.00 85.75 851 GLU A O 1
ATOM 6764 N N . LYS A 1 852 ? 16.595 5.497 16.409 1.00 83.44 852 LYS A N 1
ATOM 6765 C CA . LYS A 1 852 ? 15.572 6.346 17.029 1.00 83.44 852 LYS A CA 1
ATOM 6766 C C . LYS A 1 852 ? 14.159 6.134 16.478 1.00 83.44 852 LYS A C 1
ATOM 6768 O O . LYS A 1 852 ? 13.225 6.784 16.947 1.00 83.44 852 LYS A O 1
ATOM 6773 N N . GLY A 1 853 ? 13.987 5.240 15.505 1.00 75.12 853 GLY A N 1
ATOM 6774 C CA . GLY A 1 853 ? 12.692 4.896 14.925 1.00 75.12 853 GLY A CA 1
ATOM 6775 C C . GLY A 1 853 ? 12.107 5.976 14.012 1.00 75.12 853 GLY A C 1
ATOM 6776 O O . GLY A 1 853 ? 10.890 6.010 13.822 1.00 75.12 853 GLY A O 1
ATOM 6777 N N . MET A 1 854 ? 12.932 6.870 13.449 1.00 83.81 854 MET A N 1
ATOM 6778 C CA . MET A 1 854 ? 12.443 7.849 12.475 1.00 83.81 854 MET A CA 1
ATOM 6779 C C . MET A 1 854 ? 11.980 7.160 11.192 1.00 83.81 854 MET A C 1
ATOM 6781 O O . MET A 1 854 ? 12.611 6.227 10.691 1.00 83.81 854 MET A O 1
ATOM 6785 N N . LYS A 1 855 ? 10.894 7.671 10.603 1.00 83.50 855 LYS A N 1
ATOM 6786 C CA . LYS A 1 855 ? 10.427 7.191 9.304 1.00 83.50 855 LYS A CA 1
ATOM 6787 C C . LYS A 1 855 ? 11.122 7.952 8.176 1.00 83.50 855 LYS A C 1
ATOM 6789 O O . LYS A 1 855 ? 10.924 9.156 8.023 1.00 83.50 855 LYS A O 1
ATOM 6794 N N . PHE A 1 856 ? 11.878 7.219 7.365 1.00 90.12 856 PHE A N 1
ATOM 6795 C CA . PHE A 1 856 ? 12.462 7.717 6.123 1.00 90.12 856 PHE A CA 1
ATOM 6796 C C . PHE A 1 856 ? 11.391 7.831 5.037 1.00 90.12 856 PHE A C 1
ATOM 6798 O O . PHE A 1 856 ? 10.566 6.922 4.883 1.00 90.12 856 PHE A O 1
ATOM 6805 N N . VAL A 1 857 ? 11.405 8.953 4.320 1.00 85.75 857 VAL A N 1
ATOM 6806 C CA . VAL A 1 857 ? 10.481 9.272 3.225 1.00 85.75 857 VAL A CA 1
ATOM 6807 C C . VAL A 1 857 ? 11.213 9.998 2.096 1.00 85.75 857 VAL A C 1
ATOM 6809 O O . VAL A 1 857 ? 12.153 10.761 2.336 1.00 85.75 857 VAL A O 1
ATOM 6812 N N . THR A 1 858 ? 10.745 9.811 0.865 1.00 92.50 858 THR A N 1
ATOM 6813 C CA . THR A 1 858 ? 11.076 10.719 -0.246 1.00 92.50 858 THR A CA 1
ATOM 6814 C C . THR A 1 858 ? 10.342 12.060 -0.109 1.00 92.50 858 THR A C 1
ATOM 6816 O O . THR A 1 858 ? 9.451 12.217 0.730 1.00 92.50 858 THR A O 1
ATOM 6819 N N . LEU A 1 859 ? 10.692 13.057 -0.927 1.00 94.25 859 LEU A N 1
ATOM 6820 C CA . LEU A 1 859 ? 9.990 14.351 -0.908 1.00 94.25 859 LEU A CA 1
ATOM 6821 C C . LEU A 1 859 ? 8.548 14.257 -1.408 1.00 94.25 859 LEU A C 1
ATOM 6823 O O . LEU A 1 859 ? 7.676 14.864 -0.787 1.00 94.25 859 LEU A O 1
ATOM 6827 N N . ASP A 1 860 ? 8.303 13.446 -2.442 1.00 83.19 860 ASP A N 1
ATOM 6828 C CA . ASP A 1 860 ? 6.957 13.090 -2.914 1.00 83.19 860 ASP A CA 1
ATOM 6829 C C . ASP A 1 860 ? 6.118 12.552 -1.742 1.00 83.19 860 ASP A C 1
ATOM 6831 O O . ASP A 1 860 ? 5.040 13.042 -1.404 1.00 83.19 860 ASP A O 1
ATOM 6835 N N . GLU A 1 861 ? 6.672 11.562 -1.052 1.00 78.75 861 GLU A N 1
ATOM 6836 C CA . GLU A 1 861 ? 6.061 10.889 0.086 1.00 78.75 861 GLU A CA 1
ATOM 6837 C C . GLU A 1 861 ? 5.835 11.776 1.312 1.00 78.75 861 GLU A C 1
ATOM 6839 O O . GLU A 1 861 ? 4.879 11.555 2.061 1.00 78.75 861 GLU A O 1
ATOM 6844 N N . MET A 1 862 ? 6.734 12.729 1.559 1.00 92.25 862 MET A N 1
ATOM 6845 C CA . MET A 1 862 ? 6.594 13.725 2.616 1.00 92.25 862 MET A CA 1
ATOM 6846 C C . MET A 1 862 ? 5.454 14.686 2.283 1.00 92.25 862 MET A C 1
ATOM 6848 O O . MET A 1 862 ? 4.567 14.889 3.112 1.00 92.25 862 MET A O 1
ATOM 6852 N N . TYR A 1 863 ? 5.441 15.225 1.060 1.00 91.25 863 TYR A N 1
ATOM 6853 C CA . TYR A 1 863 ? 4.424 16.167 0.604 1.00 91.25 863 TYR A CA 1
ATOM 6854 C C . TYR A 1 863 ? 3.022 15.570 0.707 1.00 91.25 863 TYR A C 1
ATOM 6856 O O . TYR A 1 863 ? 2.144 16.176 1.320 1.00 91.25 863 TYR A O 1
ATOM 6864 N N . GLU A 1 864 ? 2.818 14.367 0.166 1.00 81.69 864 GLU A N 1
ATOM 6865 C CA . GLU A 1 864 ? 1.503 13.720 0.177 1.00 81.69 864 GLU A CA 1
ATOM 6866 C C . GLU A 1 864 ? 1.021 13.442 1.610 1.00 81.69 864 GLU A C 1
ATOM 6868 O O . GLU A 1 864 ? -0.136 13.719 1.922 1.00 81.69 864 GLU A O 1
ATOM 6873 N N . ARG A 1 865 ? 1.912 13.017 2.519 1.00 78.88 865 ARG A N 1
ATOM 6874 C CA . ARG A 1 865 ? 1.573 12.815 3.942 1.00 78.88 865 ARG A CA 1
ATOM 6875 C C . ARG A 1 865 ? 1.183 14.112 4.642 1.00 78.88 865 ARG A C 1
ATOM 6877 O O . ARG A 1 865 ? 0.224 14.136 5.410 1.00 78.88 865 ARG A O 1
ATOM 6884 N N . VAL A 1 866 ? 1.904 15.201 4.389 1.00 81.69 866 VAL A N 1
ATOM 6885 C CA . VAL A 1 866 ? 1.577 16.506 4.978 1.00 81.69 866 VAL A CA 1
ATOM 6886 C C . VAL A 1 866 ? 0.263 17.045 4.418 1.00 81.69 866 VAL A C 1
ATOM 6888 O O . VAL A 1 866 ? -0.553 17.561 5.178 1.00 81.69 866 VAL A O 1
ATOM 6891 N N . LYS A 1 867 ? 0.015 16.909 3.111 1.00 83.19 867 LYS A N 1
ATOM 6892 C CA . LYS A 1 867 ? -1.264 17.307 2.506 1.00 83.19 867 LYS A CA 1
ATOM 6893 C C . LYS A 1 867 ? -2.420 16.476 3.045 1.00 83.19 867 LYS A C 1
ATOM 6895 O O . LYS A 1 867 ? -3.471 17.039 3.332 1.00 83.19 867 LYS A O 1
ATOM 6900 N N . GLU A 1 868 ? -2.223 15.176 3.230 1.00 68.50 868 GLU A N 1
ATOM 6901 C CA . GLU A 1 868 ? -3.182 14.294 3.891 1.00 68.50 868 GLU A CA 1
ATOM 6902 C C . GLU A 1 868 ? -3.482 14.773 5.317 1.00 68.50 868 GLU A C 1
ATOM 6904 O O . GLU A 1 868 ? -4.642 15.003 5.643 1.00 68.50 868 GLU A O 1
ATOM 6909 N N . TYR A 1 869 ? -2.454 15.052 6.123 1.00 74.56 869 TYR A N 1
ATOM 6910 C CA . TYR A 1 869 ? -2.612 15.647 7.453 1.00 74.56 869 TYR A CA 1
ATOM 6911 C C . TYR A 1 869 ? -3.414 16.957 7.429 1.00 74.56 869 TYR A C 1
ATOM 6913 O O . TYR A 1 869 ? -4.409 17.093 8.145 1.00 74.56 869 TYR A O 1
ATOM 6921 N N . GLN A 1 870 ? -3.017 17.906 6.581 1.00 76.75 870 GLN A N 1
ATOM 6922 C CA . GLN A 1 870 ? -3.662 19.215 6.480 1.00 76.75 870 GLN A CA 1
ATOM 6923 C C . GLN A 1 870 ? -5.114 19.113 6.002 1.00 76.75 870 GLN A C 1
ATOM 6925 O O . GLN A 1 870 ? -5.942 19.902 6.442 1.00 76.75 870 GLN A O 1
ATOM 6930 N N . ASN A 1 871 ? -5.440 18.150 5.138 1.00 66.25 871 ASN A N 1
ATOM 6931 C CA . ASN A 1 871 ? -6.810 17.912 4.677 1.00 66.25 871 ASN A CA 1
ATOM 6932 C C . ASN A 1 871 ? -7.706 17.284 5.754 1.00 66.25 871 ASN A C 1
ATOM 6934 O O . ASN A 1 871 ? -8.924 17.319 5.619 1.00 66.25 871 ASN A O 1
ATOM 6938 N N . VAL A 1 872 ? -7.121 16.654 6.776 1.00 52.25 872 VAL A N 1
ATOM 6939 C CA . VAL A 1 872 ? -7.874 16.054 7.885 1.00 52.25 872 VAL A CA 1
ATOM 6940 C C . VAL A 1 872 ? -8.053 17.041 9.047 1.00 52.25 872 VAL A C 1
ATOM 6942 O O . VAL A 1 872 ? -9.013 16.914 9.805 1.00 52.25 872 VAL A O 1
ATOM 6945 N N . VAL A 1 873 ? -7.126 17.991 9.228 1.00 53.16 873 VAL A N 1
ATOM 6946 C CA . VAL A 1 873 ? -7.167 18.985 10.321 1.00 53.16 873 VAL A CA 1
ATOM 6947 C C . VAL A 1 873 ? -7.911 20.273 9.949 1.00 53.16 873 VAL A C 1
ATOM 6949 O O . VAL A 1 873 ? -8.478 20.900 10.846 1.00 53.16 873 VAL A O 1
ATOM 6952 N N . ASN A 1 874 ? -7.920 20.659 8.669 1.00 48.34 874 ASN A N 1
ATOM 6953 C CA . ASN A 1 874 ? -8.746 21.758 8.144 1.00 48.34 874 ASN A CA 1
ATOM 6954 C C . ASN A 1 874 ? -10.126 21.252 7.726 1.00 48.34 874 ASN A C 1
ATOM 6956 O O . ASN A 1 874 ? -11.098 22.025 7.893 1.00 48.34 874 ASN A O 1
#

Organism: NCBI:txid227865

Sequence (874 aa):
MAKIQHLLNKIRTAIYGKEVRGSLADGLEAINKETEDATEVAVNVEQRQDAVEQQFDDVLNEWTSDKPISNEETIAARTNRNTGENHQTLGQRLDAENKKVSAQLADNKQLINKNRNDIGDLGTFVEGELSNLKEYTDLELDKRATKTQVSEELNKKADEKYVNVEVEKVRKEIADIVTTPADGVNQQEIINAREGKKSLGANMREIRKRTNASLQNVMKNGDFKEDNLNNFGVFYGNMRLSKFEDDVDDYHSVVLTSNGSSDYFGASIYQTLQSQIPQLDKWYVKARMRAVEDVHDLTIGVRGIKGIKHPVSENAGSVKKGVWYDVSYLFDPEKEHNLTGEFRVFACGIYPSGQNTSGKRVEVDNILAINLTKFFGYGNEPTKDQMDKLLENYPYRYFDEESDAGNLSSANLKEMISHKREIERMSNELEIINNSSLKNGIDNGNFENENGGKWRTESGTTWEISNNTMKIIGLGTSTIPRISQETPFVFRPGKIVYIRFLGRVTSQSCERLGIATYSDVAGNTIQYAFFNDFKVNEQKVFSATVTMPEEGKGNIRVQVRAQYPDATSSDGNSVEVQKVLAIDLTETFGAGSEPTKEQMDEIINNLPNQWFDDRAKVADVQKSFMSYVFNKKDKGGAGLKRPLIAITFDDGFRSDIDLVYPEFKQRGITGTSYIWTDRTDNYAGAMNPDDLIKLKLNGWGIECHTRDHLRLAELSDQEIHEQFQAVNQDFERYGLPLPQHHALPFGSGGNVKRVQDIVMQYRKSCRNIHSNSSGIYNDWDTIDFSALNARSADITDANPHVVDLRKSDIDLTIEKNGILILIVHKVSLETNGQYEAKLEHLLSVVDYAIEKGMKFVTLDEMYERVKEYQNVVN

Radius of gyration: 42.56 Å; chains: 1; bounding box: 142×87×98 Å

Foldseek 3Di:
DPPPVVVVVVVVVVPDDPVVVVCVVVVVVVVVVVVVVVVVVVVVVVVVVVVVVVVVVVVVVPDDPPDDDDDPVQQVCQADPVVRDGDPGNVVVVVVVVVVVVVVVVVVVVVVVVVVVVVVVVVCVVVVVVCCVVCVVVVVVVCVVVVVVVVVVCVVVVVVVVCVVVVVVVVVVVVVCVPDPDPDDDPVVLVVCCVPPPHNVRVVVVVVVVLPDFFWFLDACLQQPDLDPVQKDKDQFDKHAQVPDPPRDDGRWIKTFGQQPFQWWGIKIKGFSFQWDDQQWKKKKKWKKAWQDDFQDKWKFKAAVWDTDTDDCPRGDDGDHPDIDIYMDMDDNVVGVGHTGTIMIMITTTHDGPDRRGGTIMMIGGIGMTRQCVNLNGPRGDDNVVVCVLLVPQPHVHDRTTDGSVRVVVSVVVVVVVVVVVVVVVVVLVVLLLPFWWWFQDALQQVPPQVCPQKDWDPQWDWGDDPSKIKIAGALPDQKGKIKGWGQAWDDAFWKKKKKWKKAFADPQFQWKWKWKAAPPDDDDIWIDIDRPHDHRDIDMDMAMTTGHHDYGGTMMMMIITGGPHSNSRRRGIMMIRQIGMGGQCVSNNPPRGDHGVLVQQLLVQQPVSGDRTTRDSVSSSVSVCCVVVVCVPDDQVVLLAQAEAEEEEAQFPCCQPPVVVVQVVVVFEHAYAHQLLCLVPPPRGPHLVSLVSNVVVVHHYAHAWNHLDQLLPDDLVVLVVRLVVQQVSCVVSVHHRHAEYEYRVQRCLPPVSSLVSVVVRHQAYEGAADPPDAQFADLQDGDRSHHHAYEQQDAPVHLCVLVVLLVSLVVSRVRSGYYYYYAYAEDCHDDDPRYHHSVSVVSSVVSSVVVVHHYDYPVRVSVSSVVSNVNVD

InterPro domains:
  IPR002509 NodB homology domain [PF01522] (641-749)
  IPR002509 NodB homology domain [PS51677] (643-857)
  IPR011330 Glycoside hydrolase/deacetylase, beta/alpha-barrel [SSF88713] (637-864)

pLDDT: mean 74.17, std 21.99, range [31.22, 98.56]

Secondary structure (DSSP, 8-state):
--SSHHHHHHHHHSS--HHHHHHHHHHHHHHHHHHHHHHHHHHHHHHHHHHHHHHHHHHHHT--TT-PPPHHHHHHTTB-TTT--B-SSHHHHHHHHHHHHHHHHHHHHHHHHHHHHHHHHHHHHHHHHHHHHHHHHHHHHHHHHHHHHHHHHHHHHHHHHHHHHHHHHHHHHHHHHHHS--TT--HHHHHHTTTTSSSHHHHHHHHHHHT-PPPB---TTTT--SS--TT-EEESEEEEEGGGSTT---SS-EEEEE-SS-SSEEEEEEEEEESS--SS--EEEEEEEEESS--SEEEEEEE-SB-EE----S-TT-PPBT-EEEEEEEE-TTT-TT-BSSEEEEEEEE--TT---TT-EEEEEEEEEEEHHHHH-TT-PPPHHHHHHHHHHSS-S--SSB--HHHHHHHHHHHHHHHHHHHHHHHHHHHHHTT---B---TTTT--STT-TT-EE-TTEEEEEETTEEEEEE-SS-S--EEEEEEEEE--TT-EEEEEEEEEE--TT--EEEEEEEESSB----EEEEE----TT-EEEEEEEEEPPSS-BSEEEEEEEEE-SSHHHHBT-EEEEEEEEEEEHHHHH-TT-PPPHHHHHHHHHTSTTS--SSB--HHHHHHHHHHHHHT-S---HHHH---EEEEEEETTBTHIIIIIHHHHHHTT---EEEE-HHHHHH-TTBPPHHHHHHHHHTT-EEEE--SS---GGGS-HHHHHHHHHHHHHHHHHHTPPPP-EEE-GGGTTTT-HHHHHHHHHH-SEEE-SS-SSS-SSB-TTT--TTSB--EE----TT-THHHHHHHHHHHHHHHTT-EEEEEE-EEESS--STTEEEHHHHHHHHHHHHHTTPEE--HHHHHHHHHHHHHHH-